Protein AF-A0A814XTM3-F1 (afdb_monomer_lite)

Organism: NCBI:txid433720

Secondary structure (DSSP, 8-state):
-------SEEEEPTTEEEEEEETTT--EEEEESSEEEE--TTEEEEEEEEEPB---TTEEEEEESPBPB-TTSPBPB-TTSPBPB-TT-EEEEES-S-BPPPTT-EEEEEEEE-EEE-TTEEEEEEESS-EE-TTS-EE-TT-EEEEESSEEE---TTEEEEEEEE-EEEPTTEEEEEEESSSEE-TTS-EE-TT-EEEE--SEEEPPPTTEEEEEEEEPEEPBTTEEEEEEESSSEE-TTS-EE-TT-EEEE-TTT-SEE---TTEEEEEEEEPEEE-TTEEEEEES-B-TTS-B-TT-EEEEESSEEE-PPTT-EEEEEEEE-----TT-------SS----TT---PPPPPBTB--TT-S---EEE-TTEEEEEEESS-EEETTTEEE-TT-EEEEESSEEEPPPTTEEEEEEEE-B---TT-EEEEEETTT--EEEEESS-B---TTEEE------HHHHHHHHS-TT-----S---S-PPPP-SSB--EEEPPTTEEEEEEETTTTEEEEEETTPEEE--TTEEEPPEEEEETTTTEEEEEEESEEE-SSEEEEEEEEEE-TT--EEEEEEEEEEEE--S-SS-HHHHHHTTSSTTHHHHHHHHHHHHHHHHHTTS-HHHHHHHHHHHHHHHHH-B-TTSPBPS-EEETTTTEEEEEEEEEEEEESSHHHHHHHHHHHHHHHHHHHHHHHHHHHHHHHHHHHHHHHHHHHHHHHHHHHHHHHHHHHHHHHHHHHHHHHHHHHHHHHHHHHHHHHHHHHHHHHHHHHHHHHHHHHHHHHHHHHHHHHHHHHHHHHHHHHHHHHHHHHHHHHHHHHHHHHHHHH-HHHHHHHTTS-GGGTGGG---------------------------------TT-TTS-HHHHTTSS-S-TTSS-----TTTHHHH-S--------TTSEEEEEEEE---SSS----EEEEEESS-EEEEEEEEEEETSSS--TTTSPPEEEEEEEEETTS-EEEEEEEEESEEEEEEEE-SEEEEEEEE-SGGGG-SSPPEEEEEEEESS--EEEE----THHHHHHHHHHHHHH-EEEEEETTEEEEEEEETTEEEEEEEE-SSS-EEEEEE-TT-BSEEETTS-SEEEEEE-TTEEEEEEEEEEPTT----B---EEEEEE--GGGGGG---BSPPPGGGTTTT--EE--

Radius of gyration: 60.92 Å; chains: 1; bounding box: 220×77×168 Å

Sequence (1180 aa):
MTDAKHMNVYRIASFYYIHVLDQNTNVTRLEVGPKTFVRQDHEKVLLDPERMLIIPPRHYCVIENPAVRDKNGKVILDSNGQVKLLHSDVDIRFAQEPFSLYPGEILKQTITPLKVIEPNCALRLRAVLDFVDEQGQQIRAGDEFLFHGPGTYFPRKEVSVEEQIKAIILKPNEAVRLRAKKEMTDRDGFERETGEEWLNRTVGSYLPLAYEEVVSTVKAYVLTDKKALHVRALRTFTDSLKRKHLHGEEWLVYARDAETYIPDVYEEVVGVVSVTVLNSRQYCIILDPVDSDGKLQLGKKQLIQGEKTFFLQPGERLAKGIQDVYVLEEDEGLILRCTESFKEDGGEKTFFLQPGERLAKGIQDVYVLEEDEGLILRCTESFKEDGKVARNPGDRWMVRGPKDYIPAVEAEVILRRKAIPLDVNEGIYVRDVKTGKIRSVIGNTYLLTENEELWEKDLPVQVEQLIVLDPRYFEDKQGLPSTIPPRDKSKVITYRVPHNACVQIYDYKSKKARIIFGPELVMLGPDEQFTVLNLSGEKPKAPNKIRAICLLLGPEFSSDIVTIESSDHARLSLRLSYNWHFEITDRNDTKEVAKLFSVPDFIGDFCKAVAAKIRGAVASISFDDFHKNSAKVIRASVFGLDENKRINKRLVFPQNNLVLTSIDIQSVEPVDQRTRDALQKSVQLAIEITTNSQEAQAKHMASRTEQEAKGHLERQKITDEAEAEKERRNLLQLQALSAAVESTGQSRAEAQSRAEAAKIEGEAAVEQATLRAQAEKIEADIELFRLTQSRELELSYRRLTSDLEIEKAKRLADIETEEFKQHVTTIGPKTIQAIATSGPDNQVKLLQALGIKSTLITDGRIKLTSCQFALTLQIVTLTENWTKWPKTIKHKFIPSSANDGVFWMPWEQMPSFFSSVTICKVNANWHEARKRGQFSDFSSTITSAYGLDCPYGAELEIEVFNAGDGNYYNRLKDPDVDLFLILLSANGYCRAYKHDVDYYITLSTTVPPGRYIILAGSMSVVNYLVYPAFNLVVHGSQPFVVHDQPSSYELAADAFHAVAFRANNRQDMGGGVSILTFDDNGNFGLVCENKSNRTVRLSSNFQGSKNVLSSRHAFQMIDTIPAKTQQLIAIFTRKMFSNDVQIAYQASGELLDPDHYIRARNNPAIPPQALGLHILRPVY

Foldseek 3Di:
DDDDPDDQKAQAAAQKKWWKQQQVLRAIWIGHDNDIDGADPRIDTPGHIDGFAAADAQKKFKKAFAFDADPVRHGDADPSRHTHTPHRDMDIGHGDPGHDGTVPIDRPGHIDGFDADAAQKWWWKAFCAWDADPVRDTDHHGDIFIDHDRDTDDDDRRMDGDDMFGFDAAAVQKKWKKFFCDFDADPVGDTHHHGDIWIDRDHGTHTDTNRIDTDDMFGWDFADLFKWWKKAFCAFDADPLRRTDHHGDIWTDHVVSPRTGTAIPRIDGPDIWGKDWAAQFKKWKKAQAADPVRGGNHGDIDIDHHTDIDTGTVPIDTPVRMDTHDDADPPDDDDDDDPDDDDDPDDDDDDDDDVPDDDPPPDDDKDQADQQKKWKKAFCDWDDDVVPDTDHHGDIAIDHDNDIDDDDPRIDGPDMWGWAAAAQQKWFWKAFQVVRDIWIDHHGTGTAGRRIDQDFQDDPPVVVVQQQDDQPWDAPDDDDDPDDDDDDRGMWRKHQADAQKKWWKAQPPVRDIDIGHPRDMDTDIRRIDTDKFQEFDDAQTDTRRTIGRIDHQDQDKDWYWAWAAALVRFIKIWTKIWGKGADADDPPPPVLQVLQPQDRYPNVVLSVLLSVLLNVQRNHHDPVCCVVCVQVSSQCSRQHADPVRHRHQWDADPSNRMITGDMDTPDIGGPDVVVVVVVVVVVVVVVVVVVVVVCVVVVVVVVVVVVVVCVVVVVVVVVVCVVVVVVVVVVVVVVVVVVVCVVCVCCVVVVVVVVVVVVVVVVVVVVVVVVVVVVVVVVVVVVVVVVVVVVVVVVVVVCVVVVVVVVVVVVVVVVVVVVVVVVDVVCDPVNVVVVVPDDDVVPVVPPPDDDDDDDDDEYDYDDEYDDDDDDDDDDDAAAPPDPPDDPVVVVVPDDPDPQQLDHHHHPVCCVVQDPDDDDDPDPPQKDKDKDKWWAAFLQWFGGFKKKKAAQAWKWKKKKKAFQFQHSRDDVVPDPFFWKKKWKAFPVLATQWIATAGGRMDITIGIGGGHMIMIGIHGLCQLVDPGTTMMMMMMIINDDMDMGGDGDTSLSLQSRVVNQQVVQVPWDDQDQQKIWGKDDHLLKIWIKIFAQHQFKKWKWKAFVVWPQKAKSQNDRIKTAIAGHQKMWTGIIIHGHPPDPDTDTDMDMHMDGDDPVPPPPDHIPPHRRSSCDSNGDIDGHD

Structure (mmCIF, N/CA/C/O backbone):
data_AF-A0A814XTM3-F1
#
_entry.id   AF-A0A814XTM3-F1
#
loop_
_atom_site.group_PDB
_atom_site.id
_atom_site.type_symbol
_atom_site.label_atom_id
_atom_site.label_alt_id
_atom_site.label_comp_id
_atom_site.label_asym_id
_atom_site.label_entity_id
_atom_site.label_seq_id
_atom_site.pdbx_PDB_ins_code
_atom_site.Cartn_x
_atom_site.Cartn_y
_atom_site.Cartn_z
_atom_site.occupancy
_atom_site.B_iso_or_equiv
_atom_site.auth_seq_id
_atom_site.auth_comp_id
_atom_site.auth_asym_id
_atom_site.auth_atom_id
_atom_site.pdbx_PDB_model_num
ATOM 1 N N . MET A 1 1 ? 47.420 36.308 -39.866 1.00 36.72 1 MET A N 1
ATOM 2 C CA . MET A 1 1 ? 48.810 36.109 -40.323 1.00 36.72 1 MET A CA 1
ATOM 3 C C . MET A 1 1 ? 49.402 34.965 -39.528 1.00 36.72 1 MET A C 1
ATOM 5 O O . MET A 1 1 ? 49.437 35.066 -38.312 1.00 36.72 1 MET A O 1
ATOM 9 N N . THR A 1 2 ? 49.794 33.897 -40.213 1.00 31.81 2 THR A N 1
ATOM 10 C CA . THR A 1 2 ? 50.496 32.711 -39.693 1.00 31.81 2 THR A CA 1
ATOM 11 C C . THR A 1 2 ? 51.119 32.041 -40.911 1.00 31.81 2 THR A C 1
ATOM 13 O O . THR A 1 2 ? 50.388 31.786 -41.871 1.00 31.81 2 THR A O 1
ATOM 16 N N . ASP A 1 3 ? 52.426 31.797 -40.910 1.00 38.06 3 ASP A N 1
ATOM 17 C CA . ASP A 1 3 ? 53.143 31.377 -42.118 1.00 38.06 3 ASP A CA 1
ATOM 18 C C . ASP A 1 3 ? 52.818 29.937 -42.532 1.00 38.06 3 ASP A C 1
ATOM 20 O O . ASP A 1 3 ? 53.320 28.961 -41.969 1.00 38.06 3 ASP A O 1
ATOM 24 N N . ALA A 1 4 ? 51.994 29.804 -43.571 1.00 39.31 4 ALA A N 1
ATOM 25 C CA . ALA A 1 4 ? 51.840 28.556 -44.301 1.00 39.31 4 ALA A CA 1
ATOM 26 C C . ALA A 1 4 ? 53.037 28.384 -45.247 1.00 39.31 4 ALA A C 1
ATOM 28 O O . ALA A 1 4 ? 53.281 29.225 -46.113 1.00 39.31 4 ALA A O 1
ATOM 29 N N . LYS A 1 5 ? 53.786 27.284 -45.104 1.00 45.41 5 LYS A N 1
ATOM 30 C CA . LYS A 1 5 ? 54.878 26.945 -46.029 1.00 45.41 5 LYS A CA 1
ATOM 31 C C . LYS A 1 5 ? 54.321 26.821 -47.449 1.00 45.41 5 LYS A C 1
ATOM 33 O O . LYS A 1 5 ? 53.538 25.912 -47.713 1.00 45.41 5 LYS A O 1
ATOM 38 N N . HIS A 1 6 ? 54.761 27.681 -48.367 1.00 50.53 6 HIS A N 1
ATOM 39 C CA . HIS A 1 6 ? 54.406 27.572 -49.782 1.00 50.53 6 HIS A CA 1
ATOM 40 C C . HIS A 1 6 ? 54.974 26.281 -50.388 1.00 50.53 6 HIS A C 1
ATOM 42 O O . HIS A 1 6 ? 56.116 26.231 -50.843 1.00 50.53 6 HIS A O 1
ATOM 48 N N . MET A 1 7 ? 54.161 25.225 -50.416 1.00 61.09 7 MET A N 1
ATOM 49 C CA . MET A 1 7 ? 54.415 24.072 -51.269 1.00 61.09 7 MET A CA 1
ATOM 50 C C . MET A 1 7 ? 54.124 24.466 -52.720 1.00 61.09 7 MET A C 1
ATOM 52 O O . MET A 1 7 ? 53.037 24.944 -53.046 1.00 61.09 7 MET A O 1
ATOM 56 N N . ASN A 1 8 ? 55.107 24.268 -53.600 1.00 75.88 8 ASN A N 1
ATOM 57 C CA . ASN A 1 8 ? 54.943 24.474 -55.045 1.00 75.88 8 ASN A CA 1
ATOM 58 C C . ASN A 1 8 ? 54.485 23.196 -55.770 1.00 75.88 8 ASN A C 1
ATOM 60 O O . ASN A 1 8 ? 54.119 23.253 -56.940 1.00 75.88 8 ASN A O 1
ATOM 64 N N . VAL A 1 9 ? 54.476 22.050 -55.080 1.00 81.56 9 VAL A N 1
ATOM 65 C CA . VAL A 1 9 ? 54.144 20.735 -55.642 1.00 81.56 9 VAL A CA 1
ATOM 66 C C . VAL A 1 9 ? 53.133 20.024 -54.742 1.00 81.56 9 VAL A C 1
ATOM 68 O O . VAL A 1 9 ? 53.417 19.771 -53.572 1.00 81.56 9 VAL A O 1
ATOM 71 N N . TYR A 1 10 ? 51.976 19.672 -55.301 1.00 83.69 10 TYR A N 1
ATOM 72 C CA . TYR A 1 10 ? 50.867 18.995 -54.626 1.00 83.69 10 TYR A CA 1
ATOM 73 C C . TYR A 1 10 ? 50.647 17.617 -55.256 1.00 83.69 10 TYR A C 1
ATOM 75 O O . TYR A 1 10 ? 50.263 17.503 -56.420 1.00 83.69 10 TYR A O 1
ATOM 83 N N . ARG A 1 11 ? 50.877 16.541 -54.495 1.00 85.62 11 ARG A N 1
ATOM 84 C CA . ARG A 1 11 ? 50.622 15.171 -54.965 1.00 85.62 11 ARG A CA 1
ATOM 85 C C . ARG A 1 11 ? 49.164 14.793 -54.703 1.00 85.62 11 ARG A C 1
ATOM 87 O O . ARG A 1 11 ? 48.824 14.350 -53.611 1.00 85.62 11 ARG A O 1
ATOM 94 N N . ILE A 1 12 ? 48.318 14.946 -55.717 1.00 88.94 12 ILE A N 1
ATOM 95 C CA . ILE A 1 12 ? 46.907 14.560 -55.677 1.00 88.94 12 ILE A CA 1
ATOM 96 C C . ILE A 1 12 ? 46.820 13.052 -55.941 1.00 88.94 12 ILE A C 1
ATOM 98 O O . ILE A 1 12 ? 47.220 12.574 -57.005 1.00 88.94 12 ILE A O 1
ATOM 102 N N . ALA A 1 13 ? 46.335 12.285 -54.966 1.00 86.56 13 ALA A N 1
ATOM 103 C CA . ALA A 1 13 ? 46.158 10.838 -55.096 1.00 86.56 13 ALA A CA 1
ATOM 104 C C . ALA A 1 13 ? 44.922 10.471 -55.947 1.00 86.56 13 ALA A C 1
ATOM 106 O O . ALA A 1 13 ? 44.116 11.328 -56.309 1.00 86.56 13 ALA A O 1
ATOM 107 N N . SER A 1 14 ? 44.758 9.185 -56.270 1.00 87.44 14 SER A N 1
ATOM 108 C CA . SER A 1 14 ? 43.519 8.675 -56.874 1.00 87.44 14 SER A CA 1
ATOM 109 C C . SER A 1 14 ? 42.334 8.924 -55.937 1.00 87.44 14 SER A C 1
ATOM 111 O O . SER A 1 14 ? 42.459 8.708 -54.733 1.00 87.44 14 SER A O 1
ATOM 113 N N . PHE A 1 15 ? 41.195 9.357 -56.484 1.00 88.69 15 PHE A N 1
ATOM 114 C CA . PHE A 1 15 ? 40.005 9.779 -55.724 1.00 88.69 15 PHE A CA 1
ATOM 115 C C . PHE A 1 15 ? 40.220 10.988 -54.794 1.00 88.69 15 PHE A C 1
ATOM 117 O O . PHE A 1 15 ? 39.485 11.165 -53.822 1.00 88.69 15 PHE A O 1
ATOM 124 N N . TYR A 1 16 ? 41.203 11.840 -55.100 1.00 91.31 16 TYR A N 1
ATOM 125 C CA . TYR A 1 16 ? 41.386 13.147 -54.468 1.00 91.31 16 TYR A CA 1
ATOM 126 C C . TYR A 1 16 ? 41.279 14.287 -55.498 1.00 91.31 16 TYR A C 1
ATOM 128 O O . TYR A 1 16 ? 41.494 14.079 -56.698 1.00 91.31 16 TYR A O 1
ATOM 136 N N . TYR A 1 17 ? 40.971 15.497 -55.029 1.00 93.19 17 TYR A N 1
ATOM 137 C CA . TYR A 1 17 ? 40.928 16.723 -55.834 1.00 93.19 17 TYR A CA 1
ATOM 138 C C . TYR A 1 17 ? 41.440 17.944 -55.054 1.00 93.19 17 TYR A C 1
ATOM 140 O O . TYR A 1 17 ? 41.507 17.919 -53.828 1.00 93.19 17 TYR A O 1
ATOM 148 N N . ILE A 1 18 ? 41.786 19.014 -55.776 1.00 91.44 18 ILE A N 1
ATOM 149 C CA . ILE A 1 18 ? 42.030 20.360 -55.229 1.00 91.44 18 ILE A CA 1
ATOM 150 C C . ILE A 1 18 ? 41.237 21.411 -56.014 1.00 91.44 18 ILE A C 1
ATOM 152 O O . ILE A 1 18 ? 40.838 21.175 -57.159 1.00 91.44 18 ILE A O 1
ATOM 156 N N . HIS A 1 19 ? 41.050 22.591 -55.422 1.00 92.06 19 HIS A N 1
ATOM 157 C CA . HIS A 1 19 ? 40.580 23.790 -56.127 1.00 92.06 19 HIS A CA 1
ATOM 158 C C . HIS A 1 19 ? 41.740 24.772 -56.302 1.00 92.06 19 HIS A C 1
ATOM 160 O O . HIS A 1 19 ? 42.435 25.098 -55.336 1.00 92.06 19 HIS A O 1
ATOM 166 N N . VAL A 1 20 ? 41.943 25.255 -57.529 1.00 89.19 20 VAL A N 1
ATOM 167 C CA . VAL A 1 20 ? 43.026 26.182 -57.895 1.00 89.19 20 VAL A CA 1
ATOM 168 C C . VAL A 1 20 ? 42.426 27.460 -58.461 1.00 89.19 20 VAL A C 1
ATOM 170 O O . VAL A 1 20 ? 41.681 27.412 -59.436 1.00 89.19 20 VAL A O 1
ATOM 173 N N . LEU A 1 21 ? 42.764 28.593 -57.855 1.00 89.38 21 LEU A N 1
ATOM 174 C CA . LEU A 1 21 ? 42.476 29.931 -58.357 1.00 89.38 21 LEU A CA 1
ATOM 175 C C . LEU A 1 21 ? 43.644 30.412 -59.221 1.00 89.38 21 LEU A C 1
ATOM 177 O O . LEU A 1 21 ? 44.757 30.568 -58.717 1.00 89.38 21 LEU A O 1
ATOM 181 N N . ASP A 1 22 ? 43.378 30.686 -60.494 1.00 87.75 22 ASP A N 1
ATOM 182 C CA . ASP A 1 22 ? 44.244 31.525 -61.324 1.00 87.75 22 ASP A CA 1
ATOM 183 C C . ASP A 1 22 ? 43.971 32.999 -60.981 1.00 87.75 22 ASP A C 1
ATOM 185 O O . ASP A 1 22 ? 42.844 33.479 -61.092 1.00 87.75 22 ASP A O 1
ATOM 189 N N . GLN A 1 23 ? 45.002 33.718 -60.539 1.00 85.31 23 GLN A N 1
ATOM 190 C CA . GLN A 1 23 ? 44.909 35.112 -60.105 1.00 85.31 23 GLN A CA 1
ATOM 191 C C . GLN A 1 23 ? 44.909 36.119 -61.268 1.00 85.31 23 GLN A C 1
ATOM 193 O O . GLN A 1 23 ? 44.549 37.275 -61.051 1.00 85.31 23 GLN A O 1
ATOM 198 N N . ASN A 1 24 ? 45.271 35.707 -62.488 1.00 85.38 24 ASN A N 1
ATOM 199 C CA . ASN A 1 24 ? 45.197 36.559 -63.680 1.00 85.38 24 ASN A CA 1
ATOM 200 C C . ASN A 1 24 ? 43.759 36.649 -64.211 1.00 85.38 24 ASN A C 1
ATOM 202 O O . ASN A 1 24 ? 43.313 37.717 -64.625 1.00 85.38 24 ASN A O 1
ATOM 206 N N . THR A 1 25 ? 43.031 35.528 -64.197 1.00 82.19 25 THR A N 1
ATOM 207 C CA . THR A 1 25 ? 41.637 35.440 -64.673 1.00 82.19 25 THR A CA 1
ATOM 208 C C . THR A 1 25 ? 40.597 35.507 -63.547 1.00 82.19 25 THR A C 1
ATOM 210 O O . THR A 1 25 ? 39.414 35.695 -63.820 1.00 82.19 25 THR A O 1
ATOM 213 N N . ASN A 1 26 ? 41.022 35.360 -62.285 1.00 84.00 26 ASN A N 1
ATOM 214 C CA . ASN A 1 26 ? 40.183 35.115 -61.102 1.00 84.00 26 ASN A CA 1
ATOM 215 C C . ASN A 1 26 ? 39.302 33.849 -61.187 1.00 84.00 26 ASN A C 1
ATOM 217 O O . ASN A 1 26 ? 38.346 33.693 -60.424 1.00 84.00 26 ASN A O 1
ATOM 221 N N . VAL A 1 27 ? 39.633 32.909 -62.076 1.00 86.12 27 VAL A N 1
ATOM 222 C CA . VAL A 1 27 ? 38.882 31.661 -62.250 1.00 86.12 27 VAL A CA 1
ATOM 223 C C . VAL A 1 27 ? 39.355 30.622 -61.239 1.00 86.12 27 VAL A C 1
ATOM 225 O O . VAL A 1 27 ? 40.511 30.198 -61.258 1.00 86.12 27 VAL A O 1
ATOM 228 N N . THR A 1 28 ? 38.441 30.154 -60.385 1.00 88.12 28 THR A N 1
ATOM 229 C CA . THR A 1 28 ? 38.672 28.929 -59.603 1.00 88.12 28 THR A CA 1
ATOM 230 C C . THR A 1 28 ? 38.260 27.712 -60.424 1.00 88.12 28 THR A C 1
ATOM 232 O O . THR A 1 28 ? 37.103 27.601 -60.835 1.00 88.12 28 THR A O 1
ATOM 235 N N . ARG A 1 29 ? 39.191 26.778 -60.631 1.00 86.75 29 ARG A N 1
ATOM 236 C CA . ARG A 1 29 ? 38.978 25.518 -61.354 1.00 86.75 29 ARG A CA 1
ATOM 237 C C . ARG A 1 29 ? 39.254 24.293 -60.478 1.00 86.75 29 ARG A C 1
ATOM 239 O O . ARG A 1 29 ? 39.954 24.366 -59.469 1.00 86.75 29 ARG A O 1
ATOM 246 N N . LEU A 1 30 ? 38.684 23.163 -60.884 1.00 90.19 30 LEU A N 1
ATOM 247 C CA . LEU A 1 30 ? 38.827 21.860 -60.237 1.00 90.19 30 LEU A CA 1
ATOM 248 C C . LEU A 1 30 ? 40.006 21.083 -60.838 1.00 90.19 30 LEU A C 1
ATOM 250 O O . LEU A 1 30 ? 40.077 20.921 -62.054 1.00 90.19 30 LEU A O 1
ATOM 254 N N . GLU A 1 31 ? 40.871 20.519 -59.995 1.00 89.31 31 GLU A N 1
ATOM 255 C CA . GLU A 1 31 ? 41.992 19.677 -60.420 1.00 89.31 31 GLU A CA 1
ATOM 256 C C . GLU A 1 31 ? 41.928 18.296 -59.740 1.00 89.31 31 GLU A C 1
ATOM 258 O O . GLU A 1 31 ? 42.231 18.144 -58.559 1.00 89.31 31 GLU A O 1
ATOM 263 N N . VAL A 1 32 ? 41.535 17.270 -60.503 1.00 89.88 32 VAL A N 1
ATOM 264 C CA . VAL A 1 32 ? 41.375 15.868 -60.052 1.00 89.88 32 VAL A CA 1
ATOM 265 C C . VAL A 1 32 ? 42.667 15.051 -60.216 1.00 89.88 32 VAL A C 1
ATOM 267 O O . VAL A 1 32 ? 43.391 15.249 -61.195 1.00 89.88 32 VAL A O 1
ATOM 270 N N . GLY A 1 33 ? 42.947 14.135 -59.278 1.00 86.94 33 GLY A N 1
ATOM 271 C CA . GLY A 1 33 ? 44.040 13.150 -59.342 1.00 86.94 33 GLY A CA 1
ATOM 272 C C . GLY A 1 33 ? 43.631 11.768 -59.896 1.00 86.94 33 GLY A C 1
ATOM 273 O O . GLY A 1 33 ? 42.446 11.521 -60.113 1.00 86.94 33 GLY A O 1
ATOM 274 N N . PRO A 1 34 ? 44.585 10.838 -60.108 1.00 86.94 34 PRO A N 1
ATOM 275 C CA . PRO A 1 34 ? 45.971 10.884 -59.638 1.00 86.94 34 PRO A CA 1
ATOM 276 C C . PRO A 1 34 ? 46.883 11.758 -60.508 1.00 86.94 34 PRO A C 1
ATOM 278 O O . PRO A 1 34 ? 47.079 11.479 -61.688 1.00 86.94 34 PRO A O 1
ATOM 281 N N . LYS A 1 35 ? 47.494 12.792 -59.915 1.00 87.44 35 LYS A N 1
ATOM 282 C CA . LYS A 1 35 ? 48.536 13.606 -60.564 1.00 87.44 35 LYS A CA 1
ATOM 283 C C . LYS A 1 35 ? 49.382 14.384 -59.564 1.00 87.44 35 LYS A C 1
ATOM 285 O O . LYS A 1 35 ? 48.924 14.747 -58.483 1.00 87.44 35 LYS A O 1
ATOM 290 N N . THR A 1 36 ? 50.606 14.704 -59.961 1.00 86.75 36 THR A N 1
ATOM 291 C CA . THR A 1 36 ? 51.447 15.675 -59.257 1.00 86.75 36 THR A CA 1
ATOM 292 C C . THR A 1 36 ? 51.208 17.047 -59.880 1.00 86.75 36 THR A C 1
ATOM 294 O O . THR A 1 36 ? 51.693 17.320 -60.974 1.00 86.75 36 THR A O 1
ATOM 297 N N . PHE A 1 37 ? 50.424 17.888 -59.212 1.00 87.38 37 PHE A N 1
ATOM 298 C CA . PHE A 1 37 ? 50.154 19.256 -59.640 1.00 87.38 37 PHE A CA 1
ATOM 299 C C . PHE A 1 37 ? 51.307 20.179 -59.223 1.00 87.38 37 PHE A C 1
ATOM 301 O O . PHE A 1 37 ? 51.760 20.127 -58.078 1.00 87.38 37 PHE A O 1
ATOM 308 N N . VAL A 1 38 ? 51.780 21.024 -60.141 1.00 86.88 38 VAL A N 1
ATOM 309 C CA . VAL A 1 38 ? 52.837 22.015 -59.889 1.00 86.88 38 VAL A CA 1
ATOM 310 C C . VAL A 1 38 ? 52.236 23.404 -60.063 1.00 86.88 38 VAL A C 1
ATOM 312 O O . VAL A 1 38 ? 51.844 23.778 -61.167 1.00 86.88 38 VAL A O 1
ATOM 315 N N . ARG A 1 39 ? 52.155 24.139 -58.955 1.00 86.44 39 ARG A N 1
ATOM 316 C CA . ARG A 1 39 ? 51.522 25.457 -58.855 1.00 86.44 39 ARG A CA 1
ATOM 317 C C . ARG A 1 39 ? 52.388 26.508 -59.551 1.00 86.44 39 ARG A C 1
ATOM 319 O O . ARG A 1 39 ? 53.541 26.681 -59.160 1.00 86.44 39 ARG A O 1
ATOM 326 N N . GLN A 1 40 ? 51.835 27.208 -60.538 1.00 85.44 40 GLN A N 1
ATOM 327 C CA . GLN A 1 40 ? 52.496 28.340 -61.196 1.00 85.44 40 GLN A CA 1
ATOM 328 C C . GLN A 1 40 ? 52.454 29.603 -60.315 1.00 85.44 40 GLN A C 1
ATOM 330 O O . GLN A 1 40 ? 51.665 29.692 -59.375 1.00 85.44 40 GLN A O 1
ATOM 335 N N . ASP A 1 41 ? 53.277 30.610 -60.620 1.00 80.12 41 ASP A N 1
ATOM 336 C CA . ASP A 1 41 ? 53.397 31.820 -59.783 1.00 80.12 41 ASP A CA 1
ATOM 337 C C . ASP A 1 41 ? 52.096 32.634 -59.674 1.00 80.12 41 ASP A C 1
ATOM 339 O O . ASP A 1 41 ? 51.835 33.249 -58.642 1.00 80.12 41 ASP A O 1
ATOM 343 N N . HIS A 1 42 ? 51.259 32.593 -60.714 1.00 84.44 42 HIS A N 1
ATOM 344 C CA . HIS A 1 42 ? 49.935 33.223 -60.753 1.00 84.44 42 HIS A CA 1
ATOM 345 C C . HIS A 1 42 ? 48.814 32.330 -60.190 1.00 84.44 42 HIS A C 1
ATOM 347 O O . HIS A 1 42 ? 47.643 32.693 -60.270 1.00 84.44 42 HIS A O 1
ATOM 353 N N . GLU A 1 43 ? 49.139 31.156 -59.644 1.00 85.88 43 GLU A N 1
ATOM 354 C CA . GLU A 1 43 ? 48.159 30.205 -59.127 1.00 85.88 43 GLU A CA 1
ATOM 355 C C . GLU A 1 43 ? 48.196 30.093 -57.604 1.00 85.88 43 GLU A C 1
ATOM 357 O O . GLU A 1 43 ? 49.246 29.963 -56.956 1.00 85.88 43 GLU A O 1
ATOM 362 N N . LYS A 1 44 ? 46.998 30.030 -57.025 1.00 86.62 44 LYS A N 1
ATOM 363 C CA . LYS A 1 44 ? 46.777 29.795 -55.606 1.00 86.62 44 LYS A CA 1
ATOM 364 C C . LYS A 1 44 ? 45.860 28.592 -55.419 1.00 86.62 44 LYS A C 1
ATOM 366 O O . LYS A 1 44 ? 44.682 28.635 -55.762 1.00 86.62 44 LYS A O 1
ATOM 371 N N . VAL A 1 45 ? 46.390 27.528 -54.820 1.00 86.44 45 VAL A N 1
ATOM 372 C CA . VAL A 1 45 ? 45.559 26.437 -54.295 1.00 86.44 45 VAL A CA 1
ATOM 373 C C . VAL A 1 45 ? 44.695 27.017 -53.171 1.00 86.44 45 VAL A C 1
ATOM 375 O O . VAL A 1 45 ? 45.222 27.629 -52.241 1.00 86.44 45 VAL A O 1
ATOM 378 N N . LEU A 1 46 ? 43.372 26.900 -53.301 1.00 85.75 46 LEU A N 1
ATOM 379 C CA . LEU A 1 46 ? 42.402 27.352 -52.294 1.00 85.75 46 LEU A CA 1
ATOM 380 C C . LEU A 1 46 ? 42.007 26.232 -51.328 1.00 85.75 46 LEU A C 1
ATOM 382 O O . LEU A 1 46 ? 41.609 26.512 -50.200 1.00 85.75 46 LEU A O 1
ATOM 386 N N . LEU A 1 47 ? 42.106 24.987 -51.789 1.00 83.38 47 LEU A N 1
ATOM 387 C CA . LEU A 1 47 ? 41.681 23.784 -51.090 1.00 83.38 47 LEU A CA 1
ATOM 388 C C . LEU A 1 47 ? 42.772 22.723 -51.261 1.00 83.38 47 LEU A C 1
ATOM 390 O O . LEU A 1 47 ? 43.061 22.326 -52.391 1.00 83.38 47 LEU A O 1
ATOM 394 N N . ASP A 1 48 ? 43.390 22.309 -50.154 1.00 83.88 48 ASP A N 1
ATOM 395 C CA . ASP A 1 48 ? 44.359 21.206 -50.117 1.00 83.88 48 ASP A CA 1
ATOM 396 C C . ASP A 1 48 ? 43.714 19.873 -50.562 1.00 83.88 48 ASP A C 1
ATOM 398 O O . ASP A 1 48 ? 42.489 19.791 -50.621 1.00 83.88 48 ASP A O 1
ATOM 402 N N . PRO A 1 49 ? 44.494 18.817 -50.889 1.00 88.06 49 PRO A N 1
ATOM 403 C CA . PRO A 1 49 ? 43.952 17.563 -51.421 1.00 88.06 49 PRO A CA 1
ATOM 404 C C . PRO A 1 49 ? 42.872 16.908 -50.540 1.00 88.06 49 PRO A C 1
ATOM 406 O O . PRO A 1 49 ? 43.174 16.168 -49.599 1.00 88.06 49 PRO A O 1
ATOM 409 N N . GLU A 1 50 ? 41.608 17.109 -50.911 1.00 87.19 50 GLU A N 1
ATOM 410 C CA . GLU A 1 50 ? 40.436 16.480 -50.302 1.00 87.19 50 GLU A CA 1
ATOM 411 C C . GLU A 1 50 ? 40.028 15.207 -51.046 1.00 87.19 50 GLU A C 1
ATOM 413 O O . GLU A 1 50 ? 40.356 15.009 -52.218 1.00 87.19 50 GLU A O 1
ATOM 418 N N . ARG A 1 51 ? 39.291 14.328 -50.359 1.00 89.81 51 ARG A N 1
ATOM 419 C CA . ARG A 1 51 ? 38.731 13.104 -50.945 1.00 89.81 51 ARG A CA 1
ATOM 420 C C . ARG A 1 51 ? 37.455 13.400 -51.720 1.00 89.81 51 ARG A C 1
ATOM 422 O O . ARG A 1 51 ? 36.595 14.134 -51.248 1.00 89.81 51 ARG A O 1
ATOM 429 N N . MET A 1 52 ? 37.294 12.723 -52.851 1.00 91.88 52 MET A N 1
ATOM 430 C CA . MET A 1 52 ? 36.008 12.608 -53.533 1.00 91.88 52 MET A CA 1
ATOM 431 C C . MET A 1 52 ? 34.939 12.002 -52.617 1.00 91.88 52 MET A C 1
ATOM 433 O O . MET A 1 52 ? 35.218 11.130 -51.789 1.00 91.88 52 MET A O 1
ATOM 437 N N . LEU A 1 53 ? 33.699 12.443 -52.807 1.00 91.12 53 LEU A N 1
ATOM 438 C CA . LEU A 1 53 ? 32.529 11.896 -52.144 1.00 91.12 53 LEU A CA 1
ATOM 439 C C . LEU A 1 53 ? 32.174 10.547 -52.773 1.00 91.12 53 LEU A C 1
ATOM 441 O O . LEU A 1 53 ? 31.959 10.441 -53.980 1.00 91.12 53 LEU A O 1
ATOM 445 N N . ILE A 1 54 ? 32.107 9.521 -51.928 1.00 90.62 54 ILE A N 1
ATOM 446 C CA . ILE A 1 54 ? 31.687 8.164 -52.281 1.00 90.62 54 ILE A CA 1
ATOM 447 C C . ILE A 1 54 ? 30.352 7.928 -51.585 1.00 90.62 54 ILE A C 1
ATOM 449 O O . ILE A 1 54 ? 30.310 7.902 -50.356 1.00 90.62 54 ILE A O 1
ATOM 453 N N . ILE A 1 55 ? 29.268 7.772 -52.345 1.00 91.44 55 ILE A N 1
ATOM 454 C CA . ILE A 1 55 ? 27.930 7.518 -51.795 1.00 91.44 55 ILE A CA 1
ATOM 455 C C . ILE A 1 55 ? 27.674 6.004 -51.848 1.00 91.44 55 ILE A C 1
ATOM 457 O O . ILE A 1 55 ? 27.562 5.460 -52.948 1.00 91.44 55 ILE A O 1
ATOM 461 N N . PRO A 1 56 ? 27.603 5.293 -50.705 1.00 90.81 56 PRO A N 1
ATOM 462 C CA . PRO A 1 56 ? 27.362 3.853 -50.706 1.00 90.81 56 PRO A CA 1
ATOM 463 C C . PRO A 1 56 ? 25.958 3.498 -51.221 1.00 90.81 56 PRO A C 1
ATOM 465 O O . PRO A 1 56 ? 25.047 4.330 -51.164 1.00 90.81 56 PRO A O 1
ATOM 468 N N . PRO A 1 57 ? 25.722 2.242 -51.644 1.00 90.12 57 PRO A N 1
ATOM 469 C CA . PRO A 1 57 ? 24.380 1.744 -51.929 1.00 90.12 57 PRO A CA 1
ATOM 470 C C . PRO A 1 57 ? 23.392 2.051 -50.795 1.00 90.12 57 PRO A C 1
ATOM 472 O O . PRO A 1 57 ? 23.742 2.001 -49.613 1.00 90.12 57 PRO A O 1
ATOM 475 N N . ARG A 1 58 ? 22.145 2.374 -51.161 1.00 88.12 58 ARG A N 1
ATOM 476 C CA . ARG A 1 58 ? 21.075 2.814 -50.241 1.00 88.12 58 ARG A CA 1
ATOM 477 C C . ARG A 1 58 ? 21.401 4.069 -49.409 1.00 88.12 58 ARG A C 1
ATOM 479 O O . ARG A 1 58 ? 20.782 4.271 -48.370 1.00 88.12 58 ARG A O 1
ATOM 486 N N . HIS A 1 59 ? 22.327 4.917 -49.853 1.00 93.38 59 HIS A N 1
ATOM 487 C CA . HIS A 1 59 ? 22.577 6.237 -49.266 1.00 93.38 59 HIS A CA 1
ATOM 488 C C . HIS A 1 59 ? 22.362 7.353 -50.298 1.00 93.38 59 HIS A C 1
ATOM 490 O O . HIS A 1 59 ? 22.328 7.109 -51.506 1.00 93.38 59 HIS A O 1
ATOM 496 N N . TYR A 1 60 ? 22.231 8.581 -49.801 1.00 94.44 60 TYR A N 1
ATOM 497 C CA . TYR A 1 60 ? 22.182 9.816 -50.578 1.00 94.44 60 TYR A CA 1
ATOM 498 C C . TYR A 1 60 ? 23.005 10.917 -49.897 1.00 94.44 60 TYR A C 1
ATOM 500 O O . TYR A 1 60 ? 23.340 10.809 -48.715 1.00 94.44 60 TYR A O 1
ATOM 508 N N . CYS A 1 61 ? 23.313 11.994 -50.612 1.00 92.38 61 CYS A N 1
ATOM 509 C CA . CYS A 1 61 ? 23.737 13.259 -50.014 1.00 92.38 61 CYS A CA 1
ATOM 510 C C . CYS A 1 61 ? 23.024 14.438 -50.685 1.00 92.38 61 CYS A C 1
ATOM 512 O O . CYS A 1 61 ? 22.485 14.298 -51.784 1.00 92.38 61 CYS A O 1
ATOM 514 N N . VAL A 1 62 ? 23.047 15.603 -50.039 1.00 92.38 62 VAL A N 1
ATOM 515 C CA . VAL A 1 62 ? 22.383 16.816 -50.540 1.00 92.38 62 VAL A CA 1
ATOM 516 C C . VAL A 1 62 ? 23.427 17.893 -50.793 1.00 92.38 62 VAL A C 1
ATOM 518 O O . VAL A 1 62 ? 24.221 18.210 -49.903 1.00 92.38 62 VAL A O 1
ATOM 521 N N . ILE A 1 63 ? 23.430 18.441 -52.006 1.00 92.38 63 ILE A N 1
ATOM 522 C CA . ILE A 1 63 ? 24.387 19.442 -52.479 1.00 92.38 63 ILE A CA 1
ATOM 523 C C . ILE A 1 63 ? 23.641 20.728 -52.819 1.00 92.38 63 ILE A C 1
ATOM 525 O O . ILE A 1 63 ? 22.592 20.706 -53.450 1.00 92.38 63 ILE A O 1
ATOM 529 N N . GLU A 1 64 ? 24.195 21.847 -52.383 1.00 92.38 64 GLU A N 1
ATOM 530 C CA . GLU A 1 64 ? 23.682 23.198 -52.583 1.00 92.38 64 GLU A CA 1
ATOM 531 C C . GLU A 1 64 ? 24.555 23.942 -53.593 1.00 92.38 64 GLU A C 1
ATOM 533 O O . GLU A 1 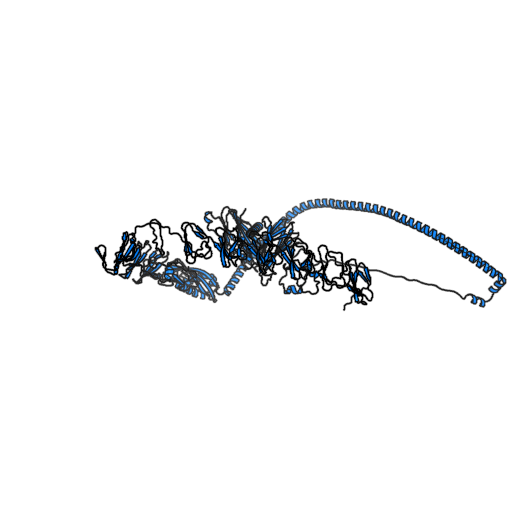64 ? 25.772 23.744 -53.632 1.00 92.38 64 GLU A O 1
ATOM 538 N N . ASN A 1 65 ? 23.924 24.782 -54.417 1.00 92.19 65 ASN A N 1
ATOM 539 C CA . ASN A 1 65 ? 24.528 25.385 -55.610 1.00 92.19 65 ASN A CA 1
ATOM 540 C C . ASN A 1 65 ? 25.094 24.340 -56.603 1.00 92.19 65 ASN A C 1
ATOM 542 O O . ASN A 1 65 ? 26.263 24.439 -56.978 1.00 92.19 65 ASN A O 1
ATOM 546 N N . PRO A 1 66 ? 24.327 23.316 -57.024 1.00 92.38 66 PRO A N 1
ATOM 547 C CA . PRO A 1 66 ? 24.839 22.247 -57.881 1.00 92.38 66 PRO A CA 1
ATOM 548 C C . PRO A 1 66 ? 25.312 22.753 -59.249 1.00 92.38 66 PRO A C 1
ATOM 550 O O . PRO A 1 66 ? 24.735 23.679 -59.827 1.00 92.38 66 PRO A O 1
ATOM 553 N N . ALA A 1 67 ? 26.353 22.119 -59.793 1.00 89.31 67 ALA A N 1
ATOM 554 C CA . ALA A 1 67 ? 26.895 22.472 -61.101 1.00 89.31 67 ALA A CA 1
ATOM 555 C C . ALA A 1 67 ? 25.910 22.161 -62.243 1.00 89.31 67 ALA A C 1
ATOM 557 O O . ALA A 1 67 ? 25.393 21.046 -62.348 1.00 89.31 67 ALA A O 1
ATOM 558 N N . VAL A 1 68 ? 25.691 23.136 -63.133 1.00 88.38 68 VAL A N 1
ATOM 559 C CA . VAL A 1 68 ? 24.833 22.995 -64.319 1.00 88.38 68 VAL A CA 1
ATOM 560 C C . VAL A 1 68 ? 25.454 21.979 -65.276 1.00 88.38 68 VAL A C 1
ATOM 562 O O . VAL A 1 68 ? 26.627 22.098 -65.635 1.00 88.38 68 VAL A O 1
ATOM 565 N N . ARG A 1 69 ? 24.664 21.001 -65.727 1.00 85.19 69 ARG A N 1
ATOM 566 C CA . ARG A 1 69 ? 25.092 19.946 -66.659 1.00 85.19 69 ARG A CA 1
ATOM 567 C C . ARG A 1 69 ? 24.344 20.028 -67.986 1.00 85.19 69 ARG A C 1
ATOM 569 O O . ARG A 1 69 ? 23.195 20.462 -68.034 1.00 85.19 69 ARG A O 1
ATOM 576 N N . ASP A 1 70 ? 25.001 19.602 -69.058 1.00 84.50 70 ASP A N 1
ATOM 577 C CA . ASP A 1 70 ? 24.384 19.395 -70.366 1.00 84.50 70 ASP A CA 1
ATOM 578 C C . ASP A 1 70 ? 23.590 18.072 -70.425 1.00 84.50 70 ASP A C 1
ATOM 580 O O . ASP A 1 70 ? 23.563 17.283 -69.477 1.00 84.50 70 ASP A O 1
ATOM 584 N N . LYS A 1 71 ? 22.952 17.799 -71.573 1.00 81.19 71 LYS A N 1
ATOM 585 C CA . LYS A 1 71 ? 22.189 16.556 -71.807 1.00 81.19 71 LYS A CA 1
ATOM 586 C C . LYS A 1 71 ? 23.042 15.276 -71.780 1.00 81.19 71 LYS A C 1
ATOM 588 O O . LYS A 1 71 ? 22.476 14.190 -71.751 1.00 81.19 71 LYS A O 1
ATOM 593 N N . ASN A 1 72 ? 24.369 15.400 -71.781 1.00 78.44 72 ASN A N 1
ATOM 594 C CA . ASN A 1 72 ? 25.327 14.298 -71.696 1.00 78.44 72 ASN A CA 1
ATOM 595 C C . ASN A 1 72 ? 25.933 14.176 -70.280 1.00 78.44 72 ASN A C 1
ATOM 597 O O . ASN A 1 72 ? 26.884 13.423 -70.078 1.00 78.44 72 ASN A O 1
ATOM 601 N N . GLY A 1 73 ? 25.424 14.936 -69.301 1.00 72.44 73 GLY A N 1
ATOM 602 C CA . GLY A 1 73 ? 25.896 14.944 -67.915 1.00 72.44 73 GLY A CA 1
ATOM 603 C C . GLY A 1 73 ? 27.182 15.743 -67.671 1.00 72.44 73 GLY A C 1
ATOM 604 O O . GLY A 1 73 ? 27.677 15.750 -66.539 1.00 72.44 73 GLY A O 1
ATOM 605 N N . LYS A 1 74 ? 27.724 16.428 -68.688 1.00 79.75 74 LYS A N 1
ATOM 606 C CA . LYS A 1 74 ? 28.970 17.200 -68.605 1.00 79.75 74 LYS A CA 1
ATOM 607 C C . LYS A 1 74 ? 28.701 18.606 -68.073 1.00 79.75 74 LYS A C 1
ATOM 609 O O . LYS A 1 74 ? 27.752 19.265 -68.486 1.00 79.75 74 LYS A O 1
ATOM 614 N N . VAL A 1 75 ? 29.551 19.080 -67.165 1.00 84.50 75 VAL A N 1
ATOM 615 C CA . VAL A 1 75 ? 29.403 20.402 -66.539 1.00 84.50 75 VAL A CA 1
ATOM 616 C C . VAL A 1 75 ? 29.640 21.541 -67.535 1.00 84.50 75 VAL A C 1
ATOM 618 O O . VAL A 1 75 ? 30.600 21.518 -68.309 1.00 84.50 75 VAL A O 1
ATOM 621 N N . ILE A 1 76 ? 28.760 22.542 -67.485 1.00 87.50 76 ILE A N 1
ATOM 622 C CA . ILE A 1 76 ? 28.795 23.749 -68.310 1.00 87.50 76 ILE A CA 1
ATOM 623 C C . ILE A 1 76 ? 29.676 24.812 -67.639 1.00 87.50 76 ILE A C 1
ATOM 625 O O . ILE A 1 76 ? 29.559 25.089 -66.443 1.00 87.50 76 ILE A O 1
ATOM 629 N N . LEU A 1 77 ? 30.552 25.424 -68.437 1.00 86.12 77 LEU A N 1
ATOM 630 C CA . LEU A 1 77 ? 31.363 26.575 -68.046 1.00 86.12 77 LEU A CA 1
ATOM 631 C C . LEU A 1 77 ? 30.718 27.866 -68.567 1.00 86.12 77 LEU A C 1
ATOM 633 O O . LEU A 1 77 ? 30.080 27.864 -69.621 1.00 86.12 77 LEU A O 1
ATOM 637 N N . ASP A 1 78 ? 30.885 28.957 -67.828 1.00 81.81 78 ASP A N 1
ATOM 638 C CA . ASP A 1 78 ? 30.465 30.301 -68.236 1.00 81.81 78 ASP A CA 1
ATOM 639 C C . ASP A 1 78 ? 31.527 30.971 -69.136 1.00 81.81 78 ASP A C 1
ATOM 641 O O . ASP A 1 78 ? 32.586 30.389 -69.386 1.00 81.81 78 ASP A O 1
ATOM 645 N N . SER A 1 79 ? 31.286 32.199 -69.623 1.00 80.88 79 SER A N 1
ATOM 646 C CA . SER A 1 79 ? 32.162 32.879 -70.607 1.00 80.88 79 SER A CA 1
ATOM 647 C C . SER A 1 79 ? 33.634 32.973 -70.197 1.00 80.88 79 SER A C 1
ATOM 649 O O . SER A 1 79 ? 34.516 33.019 -71.052 1.00 80.88 79 SER A O 1
ATOM 651 N N . ASN A 1 80 ? 33.892 32.993 -68.890 1.00 79.31 80 ASN A N 1
ATOM 652 C CA . ASN A 1 80 ? 35.221 33.162 -68.311 1.00 79.31 80 ASN A CA 1
ATOM 653 C C . ASN A 1 80 ? 35.900 31.814 -67.994 1.00 79.31 80 ASN A C 1
ATOM 655 O O . ASN A 1 80 ? 36.980 31.800 -67.423 1.00 79.31 80 ASN A O 1
ATOM 659 N N . GLY A 1 81 ? 35.277 30.671 -68.310 1.00 77.12 81 GLY A N 1
ATOM 660 C CA . GLY A 1 81 ? 35.808 29.333 -68.011 1.00 77.12 81 GLY A CA 1
ATOM 661 C C . GLY A 1 81 ? 35.541 28.826 -66.586 1.00 77.12 81 GLY A C 1
ATOM 662 O O . GLY A 1 81 ? 35.902 27.695 -66.265 1.00 77.12 81 GLY A O 1
ATOM 663 N N . GLN A 1 82 ? 34.880 29.617 -65.736 1.00 85.12 82 GLN A N 1
ATOM 664 C CA . GLN A 1 82 ? 34.407 29.173 -64.422 1.00 85.12 82 GLN A CA 1
ATOM 665 C C . GLN A 1 82 ? 33.187 28.245 -64.558 1.00 85.12 82 GLN A C 1
ATOM 667 O O . GLN A 1 82 ? 32.374 28.398 -65.469 1.00 85.12 82 GLN A O 1
ATOM 672 N N . VAL A 1 83 ? 33.045 27.285 -63.642 1.00 87.00 83 VAL A N 1
ATOM 673 C CA . VAL A 1 83 ? 31.889 26.377 -63.585 1.00 87.00 83 VAL A CA 1
ATOM 674 C C . VAL A 1 83 ? 30.609 27.141 -63.248 1.00 87.00 83 VAL A C 1
ATOM 676 O O . VAL A 1 83 ? 30.576 27.908 -62.287 1.00 87.00 83 VAL A O 1
ATOM 679 N N . LYS A 1 84 ? 29.543 26.898 -64.016 1.00 88.94 84 LYS A N 1
ATOM 680 C CA . LYS A 1 84 ? 28.228 27.504 -63.792 1.00 88.94 84 LYS A CA 1
ATOM 681 C C . LYS A 1 84 ? 27.422 26.693 -62.777 1.00 88.94 84 LYS A C 1
ATOM 683 O O . LYS A 1 84 ? 27.312 25.475 -62.916 1.00 88.94 84 LYS A O 1
ATOM 688 N N . LEU A 1 85 ? 26.837 27.361 -61.783 1.00 90.38 85 LEU A N 1
ATOM 689 C CA . LEU A 1 85 ? 26.070 26.742 -60.693 1.00 90.38 85 LEU A CA 1
ATOM 690 C C . LEU A 1 85 ? 24.600 27.186 -60.714 1.00 90.38 85 LEU A C 1
ATOM 692 O O . LEU A 1 85 ? 24.292 28.314 -61.106 1.00 90.38 85 LEU A O 1
ATOM 696 N N . LEU A 1 86 ? 23.699 26.328 -60.235 1.00 89.12 86 LEU A N 1
ATOM 697 C CA . LEU A 1 86 ? 22.317 26.691 -59.907 1.00 89.12 86 LEU A CA 1
ATOM 698 C C . LEU A 1 86 ? 22.272 27.281 -58.492 1.00 89.12 86 LEU A C 1
ATOM 700 O O . LEU A 1 86 ? 21.974 26.586 -57.523 1.00 89.12 86 LEU A O 1
ATOM 704 N N . HIS A 1 87 ? 22.639 28.556 -58.357 1.00 86.81 87 HIS A N 1
ATOM 705 C CA . HIS A 1 87 ? 22.695 29.222 -57.054 1.00 86.81 87 HIS A CA 1
ATOM 706 C C . HIS A 1 87 ? 21.358 29.158 -56.300 1.00 86.81 87 HIS A C 1
ATOM 708 O O . HIS A 1 87 ? 20.303 29.420 -56.875 1.00 86.81 87 HIS A O 1
ATOM 714 N N . SER A 1 88 ? 21.428 28.823 -55.009 1.00 83.25 88 SER A N 1
ATOM 715 C CA . SER A 1 88 ? 20.286 28.582 -54.110 1.00 83.25 88 SER A CA 1
ATOM 716 C C . SER A 1 88 ? 19.373 27.395 -54.472 1.00 83.25 88 SER A C 1
ATOM 718 O O . SER A 1 88 ? 18.388 27.174 -53.769 1.00 83.25 88 SER A O 1
ATOM 720 N N . ASP A 1 89 ? 19.695 26.605 -55.502 1.00 88.25 89 ASP A N 1
ATOM 721 C CA . ASP A 1 89 ? 19.042 25.318 -55.775 1.00 88.25 89 ASP A CA 1
ATOM 722 C C . ASP A 1 89 ? 19.771 24.160 -55.063 1.00 88.25 89 ASP A C 1
ATOM 724 O O . ASP A 1 89 ? 20.893 24.300 -54.554 1.00 88.25 89 ASP A O 1
ATOM 728 N N . VAL A 1 90 ? 19.114 23.002 -55.025 1.00 89.75 90 VAL A N 1
ATOM 729 C CA . VAL A 1 90 ? 19.537 21.797 -54.314 1.00 89.75 90 VAL A CA 1
ATOM 730 C C . VAL A 1 90 ? 19.507 20.579 -55.243 1.00 89.75 90 VAL A C 1
ATOM 732 O O . VAL A 1 90 ? 18.559 20.376 -55.993 1.00 89.75 90 VAL A O 1
ATOM 735 N N . ASP A 1 91 ? 20.538 19.742 -55.161 1.00 90.38 91 ASP A N 1
ATOM 736 C CA . ASP A 1 91 ? 20.684 18.467 -55.873 1.00 90.38 91 ASP A CA 1
ATOM 737 C C . ASP A 1 91 ? 20.802 17.317 -54.861 1.00 90.38 91 ASP A C 1
ATOM 739 O O . ASP A 1 91 ? 21.488 17.435 -53.840 1.00 90.38 91 ASP A O 1
ATOM 743 N N . ILE A 1 92 ? 20.125 16.203 -55.137 1.00 91.81 92 ILE A N 1
ATOM 744 C CA . ILE A 1 92 ? 20.060 15.023 -54.269 1.00 91.81 92 ILE A CA 1
ATOM 745 C C . ILE A 1 92 ? 20.732 13.872 -55.012 1.00 91.81 92 ILE A C 1
ATOM 747 O O . ILE A 1 92 ? 20.147 13.248 -55.896 1.00 91.81 92 ILE A O 1
ATOM 751 N N . ARG A 1 93 ? 21.990 13.593 -54.655 1.00 91.44 93 ARG A N 1
ATOM 752 C CA . ARG A 1 93 ? 22.799 12.561 -55.315 1.00 91.44 93 ARG A CA 1
ATOM 753 C C . ARG A 1 93 ? 22.671 11.240 -54.566 1.00 91.44 93 ARG A C 1
ATOM 755 O O . ARG A 1 93 ? 22.858 11.192 -53.351 1.00 91.44 93 ARG A O 1
ATOM 762 N N . PHE A 1 94 ? 22.369 10.174 -55.298 1.00 93.00 94 PHE A N 1
ATOM 763 C CA . PHE A 1 94 ? 22.280 8.799 -54.795 1.00 93.00 94 PHE A CA 1
ATOM 764 C C . PHE A 1 94 ? 23.594 8.038 -55.040 1.00 93.00 94 PHE A C 1
ATOM 766 O O . PHE A 1 94 ? 24.594 8.628 -55.447 1.00 93.00 94 PHE A O 1
ATOM 773 N N . ALA A 1 95 ? 23.617 6.730 -54.775 1.00 90.81 95 ALA A N 1
ATOM 774 C CA . ALA A 1 95 ? 24.786 5.882 -55.010 1.00 90.81 95 ALA A CA 1
ATOM 775 C C . ALA A 1 95 ? 25.264 5.947 -56.477 1.00 90.81 95 ALA A C 1
ATOM 777 O O . ALA A 1 95 ? 24.547 5.537 -57.389 1.00 90.81 95 ALA A O 1
ATOM 778 N N . GLN A 1 96 ? 26.480 6.454 -56.685 1.00 88.81 96 GLN A N 1
ATOM 779 C CA . GLN A 1 96 ? 27.118 6.653 -57.991 1.00 88.81 96 GLN A CA 1
ATOM 780 C C . GLN A 1 96 ? 28.650 6.584 -57.854 1.00 88.81 96 GLN A C 1
ATOM 782 O O . GLN A 1 96 ? 29.171 6.434 -56.745 1.00 88.81 96 GLN A O 1
ATOM 787 N N . GLU A 1 97 ? 29.381 6.706 -58.966 1.00 86.31 97 GLU A N 1
ATOM 788 C CA . GLU A 1 97 ? 30.851 6.735 -58.951 1.00 86.31 97 GLU A CA 1
ATOM 789 C C . GLU A 1 97 ? 31.416 7.896 -58.100 1.00 86.31 97 GLU A C 1
ATOM 791 O O . GLU A 1 97 ? 30.774 8.947 -57.990 1.00 86.31 97 GLU A O 1
ATOM 796 N N . PRO A 1 98 ? 32.615 7.742 -57.495 1.00 89.94 98 PRO A N 1
ATOM 797 C CA . PRO A 1 98 ? 33.236 8.783 -56.678 1.00 89.94 98 PRO A CA 1
ATOM 798 C C . PRO A 1 98 ? 33.378 10.113 -57.424 1.00 89.94 98 PRO A C 1
ATOM 800 O O . PRO A 1 98 ? 33.994 10.172 -58.487 1.00 89.94 98 PRO A O 1
ATOM 803 N N . PHE A 1 99 ? 32.856 11.195 -56.846 1.00 90.69 99 PHE A N 1
ATOM 804 C CA . PHE A 1 99 ? 32.856 12.513 -57.483 1.00 90.69 99 PHE A CA 1
ATOM 805 C C . PHE A 1 99 ? 33.443 13.599 -56.581 1.00 90.69 99 PHE A C 1
ATOM 807 O O . PHE A 1 99 ? 33.411 13.530 -55.354 1.00 90.69 99 PHE A O 1
ATOM 814 N N . SER A 1 100 ? 33.993 14.628 -57.212 1.00 90.88 100 SER A N 1
ATOM 815 C CA . SER A 1 100 ? 34.495 15.832 -56.546 1.00 90.88 100 SER A CA 1
ATOM 816 C C . SER A 1 100 ? 33.413 16.909 -56.519 1.00 90.88 100 SER A C 1
ATOM 818 O O . SER A 1 100 ? 32.553 16.938 -57.400 1.00 90.88 100 SER A O 1
ATOM 820 N N . LEU A 1 101 ? 33.461 17.792 -55.520 1.00 91.44 101 LEU A N 1
ATOM 821 C CA . LEU A 1 101 ? 32.663 19.017 -55.526 1.00 91.44 101 LEU A CA 1
ATOM 822 C C . LEU A 1 101 ? 33.331 20.048 -56.438 1.00 91.44 101 LEU A C 1
ATOM 824 O O . LEU A 1 101 ? 34.546 20.263 -56.362 1.00 91.44 101 LEU A O 1
ATOM 828 N N . TYR A 1 102 ? 32.546 20.704 -57.288 1.00 90.81 102 TYR A N 1
ATOM 829 C CA . TYR A 1 102 ? 33.038 21.823 -58.092 1.00 90.81 102 TYR A CA 1
ATOM 830 C C . TYR A 1 102 ? 33.173 23.109 -57.251 1.00 90.81 102 TYR A C 1
ATOM 832 O O . TYR A 1 102 ? 32.517 23.231 -56.216 1.00 90.81 102 TYR A O 1
ATOM 840 N N . PRO A 1 103 ? 34.010 24.087 -57.657 1.00 88.81 103 PRO A N 1
ATOM 841 C CA . PRO A 1 103 ? 34.180 25.341 -56.920 1.00 88.81 103 PRO A CA 1
ATOM 842 C C . PRO A 1 103 ? 32.854 26.092 -56.716 1.00 88.81 103 PRO A C 1
ATOM 844 O O . PRO A 1 103 ? 32.314 26.675 -57.652 1.00 88.81 103 PRO A O 1
ATOM 847 N N . GLY A 1 104 ? 32.349 26.073 -55.479 1.00 86.44 104 GLY A N 1
ATOM 848 C CA . GLY A 1 104 ? 31.081 26.686 -55.068 1.00 86.44 104 GLY A CA 1
ATOM 849 C C . GLY A 1 104 ? 29.908 25.714 -54.862 1.00 86.44 104 GLY A C 1
ATOM 850 O O . GLY A 1 104 ? 28.915 26.131 -54.267 1.00 86.44 104 GLY A O 1
ATOM 851 N N . GLU A 1 105 ? 30.023 24.436 -55.252 1.00 92.12 105 GLU A N 1
ATOM 852 C CA . GLU A 1 105 ? 29.126 23.384 -54.743 1.00 92.12 105 GLU A CA 1
ATOM 853 C C . GLU A 1 105 ? 29.396 23.171 -53.243 1.00 92.12 105 GLU A C 1
ATOM 855 O O . GLU A 1 105 ? 30.548 23.040 -52.824 1.00 92.12 105 GLU A O 1
ATOM 860 N N . ILE A 1 106 ? 28.342 23.098 -52.426 1.00 88.75 106 ILE A N 1
ATOM 861 C CA . ILE A 1 106 ? 28.442 22.916 -50.969 1.00 88.75 106 ILE A CA 1
ATOM 862 C C . ILE A 1 106 ? 27.729 21.623 -50.563 1.00 88.75 106 ILE A C 1
ATOM 864 O O . ILE A 1 106 ? 26.567 21.413 -50.902 1.00 88.75 106 ILE A O 1
ATOM 868 N N . LEU A 1 107 ? 28.391 20.759 -49.787 1.00 89.94 107 LEU A N 1
ATOM 869 C CA . LEU A 1 107 ? 27.768 19.559 -49.215 1.00 89.94 107 LEU A CA 1
ATOM 870 C C . LEU A 1 107 ? 26.855 19.933 -48.032 1.00 89.94 107 LEU A C 1
ATOM 872 O O . LEU A 1 107 ? 27.274 19.907 -46.875 1.00 89.94 107 LEU A O 1
ATOM 876 N N . LYS A 1 108 ? 25.604 20.289 -48.337 1.00 88.25 108 LYS A N 1
ATOM 877 C CA . LYS A 1 108 ? 24.580 20.730 -47.375 1.00 88.25 108 LYS A CA 1
ATOM 878 C C . LYS A 1 108 ? 24.164 19.630 -46.399 1.00 88.25 108 LYS A C 1
ATOM 880 O O . LYS A 1 108 ? 23.998 19.897 -45.211 1.00 88.25 108 LYS A O 1
ATOM 885 N N . GLN A 1 109 ? 24.043 18.392 -46.879 1.00 88.69 109 GLN A N 1
ATOM 886 C CA . GLN A 1 109 ? 23.833 17.211 -46.039 1.00 88.69 109 GLN A CA 1
ATOM 887 C C . GLN A 1 109 ? 24.837 16.126 -46.418 1.00 88.69 109 GLN A C 1
ATOM 889 O O . GLN A 1 109 ? 24.935 15.730 -47.581 1.00 88.69 109 GLN A O 1
ATOM 894 N N . THR A 1 110 ? 25.564 15.620 -45.423 1.00 90.81 110 THR A N 1
ATOM 895 C CA . THR A 1 110 ? 26.498 14.500 -45.583 1.00 90.81 110 THR A CA 1
ATOM 896 C C . THR A 1 110 ? 25.788 13.211 -45.999 1.00 90.81 110 THR A C 1
ATOM 898 O O . THR A 1 110 ? 24.576 13.075 -45.843 1.00 90.81 110 THR A O 1
ATOM 901 N N . ILE A 1 111 ? 26.569 12.240 -46.477 1.00 90.94 111 ILE A N 1
ATOM 902 C CA . ILE A 1 111 ? 26.114 10.888 -46.833 1.00 90.94 111 ILE A CA 1
ATOM 903 C C . ILE A 1 111 ? 25.217 10.316 -45.720 1.00 90.94 111 ILE A C 1
ATOM 905 O O . ILE A 1 111 ? 25.670 10.106 -44.596 1.00 90.94 111 ILE A O 1
ATOM 909 N N . THR A 1 112 ? 23.946 10.092 -46.046 1.00 89.44 112 THR A N 1
ATOM 910 C CA . THR A 1 112 ? 22.864 9.679 -45.140 1.00 89.44 112 THR A CA 1
ATOM 911 C C . THR A 1 112 ? 22.166 8.450 -45.737 1.00 89.44 112 THR A C 1
ATOM 913 O O . THR A 1 112 ? 21.965 8.420 -46.953 1.00 89.44 112 THR A O 1
ATOM 916 N N . PRO A 1 113 ? 21.797 7.418 -44.955 1.00 91.44 113 PRO A N 1
ATOM 917 C CA . PRO A 1 113 ? 21.024 6.291 -45.476 1.00 91.44 113 PRO A CA 1
ATOM 918 C C . PRO A 1 113 ? 19.630 6.731 -45.950 1.00 91.44 113 PRO A C 1
ATOM 920 O O . PRO A 1 113 ? 19.003 7.612 -45.360 1.00 91.44 113 PRO A O 1
ATOM 923 N N . LEU A 1 114 ? 19.126 6.097 -47.010 1.00 91.94 114 LEU A N 1
ATOM 924 C CA . LEU A 1 114 ? 17.737 6.240 -47.446 1.00 91.94 114 LEU A CA 1
ATOM 925 C C . LEU A 1 114 ? 16.794 5.681 -46.376 1.00 91.94 114 LEU A C 1
ATOM 927 O O . LEU A 1 114 ? 17.076 4.651 -45.759 1.00 91.94 114 LEU A O 1
ATOM 931 N N . LYS A 1 115 ? 15.657 6.348 -46.163 1.00 90.62 115 LYS A N 1
ATOM 932 C CA . LYS A 1 115 ? 14.735 5.974 -45.090 1.00 90.62 115 LYS A CA 1
ATOM 933 C C . LYS A 1 115 ? 13.859 4.798 -45.525 1.00 90.62 115 LYS A C 1
ATOM 935 O O . LYS A 1 115 ? 12.948 4.959 -46.335 1.00 90.62 115 LYS A O 1
ATOM 940 N N . VAL A 1 116 ? 14.138 3.618 -44.979 1.00 90.88 116 VAL A N 1
ATOM 941 C CA . VAL A 1 116 ? 13.279 2.436 -45.130 1.00 90.88 116 VAL A CA 1
ATOM 942 C C . VAL A 1 116 ? 12.064 2.585 -44.214 1.00 90.88 116 VAL A C 1
ATOM 944 O O . VAL A 1 116 ? 12.204 2.937 -43.044 1.00 90.88 116 VAL A O 1
ATOM 947 N N . ILE A 1 117 ? 10.878 2.336 -44.762 1.00 92.81 117 ILE A N 1
ATOM 948 C CA . ILE A 1 117 ? 9.586 2.381 -44.080 1.00 92.81 117 ILE A CA 1
ATOM 949 C C . ILE A 1 117 ? 9.036 0.958 -44.020 1.00 92.81 117 ILE A C 1
ATOM 951 O O . ILE A 1 117 ? 8.989 0.256 -45.030 1.00 92.81 117 ILE A O 1
ATOM 955 N N . GLU A 1 118 ? 8.653 0.537 -42.821 1.00 89.56 118 GLU A N 1
ATOM 956 C CA . GLU A 1 118 ? 8.131 -0.797 -42.516 1.00 89.56 118 GLU A CA 1
ATOM 957 C C . GLU A 1 118 ? 6.656 -0.944 -42.946 1.00 89.56 118 GLU A C 1
ATOM 959 O O . GLU A 1 118 ? 5.964 0.064 -43.125 1.00 89.56 118 GLU A O 1
ATOM 964 N N . PRO A 1 119 ? 6.127 -2.177 -43.088 1.00 86.38 119 PRO A N 1
ATOM 965 C CA . PRO A 1 119 ? 4.684 -2.395 -43.188 1.00 86.38 119 PRO A CA 1
ATOM 966 C C . PRO A 1 119 ? 3.939 -1.730 -42.021 1.00 86.38 119 PRO A C 1
ATOM 968 O O . PRO A 1 119 ? 4.463 -1.645 -40.912 1.00 86.38 119 PRO A O 1
ATOM 971 N N . ASN A 1 120 ? 2.701 -1.285 -42.253 1.00 88.81 120 ASN A N 1
ATOM 972 C CA . ASN A 1 120 ? 1.894 -0.538 -41.273 1.00 88.81 120 ASN A CA 1
ATOM 973 C C . ASN A 1 120 ? 2.508 0.808 -40.811 1.00 88.81 120 ASN A C 1
ATOM 975 O O . ASN A 1 120 ? 2.055 1.378 -39.818 1.00 88.81 120 ASN A O 1
ATOM 979 N N . CYS A 1 121 ? 3.499 1.347 -41.530 1.00 91.06 121 CYS A N 1
ATOM 980 C CA . CYS A 1 121 ? 4.002 2.712 -41.361 1.00 91.06 121 CYS A CA 1
ATOM 981 C C . CYS A 1 121 ? 3.845 3.525 -42.655 1.00 91.06 121 CYS A C 1
ATOM 983 O O . CYS A 1 121 ? 3.833 2.972 -43.755 1.00 91.06 121 CYS A O 1
ATOM 985 N N . ALA A 1 122 ? 3.810 4.850 -42.525 1.00 93.00 122 ALA A N 1
ATOM 986 C CA . ALA A 1 122 ? 3.952 5.789 -43.635 1.00 93.00 122 ALA A CA 1
ATOM 987 C C . ALA A 1 122 ? 4.774 7.019 -43.225 1.00 93.00 122 ALA A C 1
ATOM 989 O O . ALA A 1 122 ? 4.923 7.313 -42.039 1.00 93.00 122 ALA A O 1
ATOM 990 N N . LEU A 1 123 ? 5.289 7.765 -44.200 1.00 92.75 123 LEU A N 1
ATOM 991 C CA . LEU A 1 123 ? 5.738 9.144 -43.990 1.00 92.75 123 LEU A CA 1
ATOM 992 C C . LEU A 1 123 ? 4.618 10.103 -44.377 1.00 92.75 123 LEU A C 1
ATOM 994 O O . LEU A 1 123 ? 4.093 9.966 -45.483 1.00 92.75 123 LEU A O 1
ATOM 998 N N . ARG A 1 124 ? 4.317 11.098 -43.530 1.00 92.00 124 ARG A N 1
ATOM 999 C CA . ARG A 1 124 ? 3.604 12.291 -43.999 1.00 92.00 124 ARG A CA 1
ATOM 1000 C C . ARG A 1 124 ? 4.613 13.195 -44.688 1.00 92.00 124 ARG A C 1
ATOM 1002 O O . ARG A 1 124 ? 5.593 13.639 -44.086 1.00 92.00 124 ARG A O 1
ATOM 1009 N N . LEU A 1 125 ? 4.381 13.388 -45.974 1.00 92.31 125 LEU A N 1
ATOM 1010 C CA . LEU A 1 125 ? 5.157 14.220 -46.870 1.00 92.31 125 LEU A CA 1
ATOM 1011 C C . LEU A 1 125 ? 4.373 15.494 -47.152 1.00 92.31 125 LEU A C 1
ATOM 1013 O O . LEU A 1 125 ? 3.143 15.463 -47.196 1.00 92.31 125 LEU A O 1
ATOM 1017 N N . ARG A 1 126 ? 5.084 16.597 -47.365 1.00 92.19 126 ARG A N 1
ATOM 1018 C CA . ARG A 1 126 ? 4.486 17.885 -47.699 1.00 92.19 126 ARG A CA 1
ATOM 1019 C C . ARG A 1 126 ? 5.232 18.524 -48.858 1.00 92.19 126 ARG A C 1
ATOM 1021 O O . ARG A 1 126 ? 6.460 18.541 -48.886 1.00 92.19 126 ARG A O 1
ATOM 1028 N N . ALA A 1 127 ? 4.495 19.040 -49.830 1.00 91.25 127 ALA A N 1
ATOM 1029 C CA . ALA A 1 127 ? 5.075 19.761 -50.952 1.00 91.25 127 ALA A CA 1
ATOM 1030 C C . ALA A 1 127 ? 5.544 21.156 -50.509 1.00 91.25 127 ALA A C 1
ATOM 1032 O O . ALA A 1 127 ? 4.782 21.928 -49.924 1.00 91.25 127 ALA A O 1
ATOM 1033 N N . VAL A 1 128 ? 6.801 21.483 -50.801 1.00 89.06 128 VAL A N 1
ATOM 1034 C CA . VAL A 1 128 ? 7.417 22.799 -50.554 1.00 89.06 128 VAL A CA 1
ATOM 1035 C C . VAL A 1 128 ? 7.280 23.701 -51.786 1.00 89.06 128 VAL A C 1
ATOM 1037 O O . VAL A 1 128 ? 7.214 24.921 -51.659 1.00 89.06 128 VAL A O 1
ATOM 1040 N N . LEU A 1 129 ? 7.218 23.094 -52.973 1.00 86.88 129 LEU A N 1
ATOM 1041 C CA . LEU A 1 129 ? 7.079 23.732 -54.281 1.00 86.88 129 LEU A CA 1
ATOM 1042 C C . LEU A 1 129 ? 6.042 22.964 -55.113 1.00 86.88 129 LEU A C 1
ATOM 1044 O O . LEU A 1 129 ? 5.794 21.790 -54.844 1.00 86.88 129 LEU A O 1
ATOM 1048 N N . ASP A 1 130 ? 5.475 23.605 -56.135 1.00 89.00 130 ASP A N 1
ATOM 1049 C CA . ASP A 1 130 ? 4.628 22.924 -57.121 1.00 89.00 130 ASP A CA 1
ATOM 1050 C C . ASP A 1 130 ? 5.474 21.942 -57.950 1.00 89.00 130 ASP A C 1
ATOM 1052 O O . ASP A 1 130 ? 6.506 22.326 -58.508 1.00 89.00 130 ASP A O 1
ATOM 1056 N N . PHE A 1 131 ? 5.043 20.683 -58.065 1.00 89.69 131 PHE A N 1
ATOM 1057 C CA . PHE A 1 131 ? 5.734 19.677 -58.879 1.00 89.69 131 PHE A CA 1
ATOM 1058 C C . PHE A 1 131 ? 4.776 18.642 -59.486 1.00 89.69 131 PHE A C 1
ATOM 1060 O O . PHE A 1 131 ? 3.594 18.577 -59.151 1.00 89.69 131 PHE A O 1
ATOM 1067 N N . VAL A 1 132 ? 5.298 17.833 -60.412 1.00 88.31 132 VAL A N 1
ATOM 1068 C CA . VAL A 1 132 ? 4.579 16.700 -61.011 1.00 88.31 132 VAL A CA 1
ATOM 1069 C C . VAL A 1 132 ? 5.146 15.396 -60.450 1.00 88.31 132 VAL A C 1
ATOM 1071 O O . VAL A 1 132 ? 6.364 15.195 -60.421 1.00 88.31 132 VAL A O 1
ATOM 1074 N N . ASP A 1 133 ? 4.270 14.525 -59.960 1.00 81.81 133 ASP A N 1
ATOM 1075 C CA . ASP A 1 133 ? 4.645 13.241 -59.369 1.00 81.81 133 ASP A CA 1
ATOM 1076 C C . ASP A 1 133 ? 5.034 12.181 -60.439 1.00 81.81 133 ASP A C 1
ATOM 1078 O O . ASP A 1 133 ? 5.025 12.446 -61.640 1.00 81.81 133 ASP A O 1
ATOM 1082 N N . GLU A 1 134 ? 5.420 10.972 -60.013 1.00 78.12 134 GLU A N 1
ATOM 1083 C CA . GLU A 1 134 ? 5.730 9.852 -60.926 1.00 78.12 134 GLU A CA 1
ATOM 1084 C C . GLU A 1 134 ? 4.512 9.330 -61.718 1.00 78.12 134 GLU A C 1
ATOM 1086 O O . GLU A 1 134 ? 4.694 8.756 -62.790 1.00 78.12 134 GLU A O 1
ATOM 1091 N N . GLN A 1 135 ? 3.286 9.547 -61.233 1.00 76.94 135 GLN A N 1
ATOM 1092 C CA . GLN A 1 135 ? 2.031 9.187 -61.907 1.00 76.94 135 GLN A CA 1
ATOM 1093 C C . GLN A 1 135 ? 1.495 10.307 -62.822 1.00 76.94 135 GLN A C 1
ATOM 1095 O O . GLN A 1 135 ? 0.504 10.111 -63.526 1.00 76.94 135 GLN A O 1
ATOM 1100 N N . GLY A 1 136 ? 2.156 11.470 -62.855 1.00 80.06 136 GLY A N 1
ATOM 1101 C CA . GLY A 1 136 ? 1.752 12.632 -63.650 1.00 80.06 136 GLY A CA 1
ATOM 1102 C C . GLY A 1 136 ? 0.774 13.580 -62.946 1.00 80.06 136 GLY A C 1
ATOM 1103 O O . GLY A 1 136 ? 0.282 14.517 -63.579 1.00 80.06 136 GLY A O 1
ATOM 1104 N N . GLN A 1 137 ? 0.489 13.380 -61.657 1.00 82.25 137 GLN A N 1
ATOM 1105 C CA . GLN A 1 137 ? -0.371 14.268 -60.879 1.00 82.25 137 GLN A CA 1
ATOM 1106 C C . GLN A 1 137 ? 0.365 15.571 -60.536 1.00 82.25 137 GLN A C 1
ATOM 1108 O O . GLN A 1 137 ? 1.515 15.557 -60.098 1.00 82.25 137 GLN A O 1
ATOM 1113 N N . GLN A 1 138 ? -0.308 16.712 -60.711 1.00 87.12 138 GLN A N 1
ATOM 1114 C CA . GLN A 1 138 ? 0.169 18.001 -60.203 1.00 87.12 138 GLN A CA 1
ATOM 1115 C C . GLN A 1 138 ? -0.085 18.082 -58.695 1.00 87.12 138 GLN A C 1
ATOM 1117 O O . GLN A 1 138 ? -1.235 18.019 -58.261 1.00 87.12 138 GLN A O 1
ATOM 1122 N N . ILE A 1 139 ? 0.984 18.249 -57.920 1.00 86.69 139 ILE A N 1
ATOM 1123 C CA . ILE A 1 139 ? 0.960 18.469 -56.470 1.00 86.69 139 ILE A CA 1
ATOM 1124 C C . ILE A 1 139 ? 1.379 19.922 -56.220 1.00 86.69 139 ILE A C 1
ATOM 1126 O O . ILE A 1 139 ? 2.367 20.385 -56.795 1.00 86.69 139 ILE A O 1
ATOM 1130 N N . ARG A 1 140 ? 0.620 20.656 -55.399 1.00 88.62 140 ARG A N 1
ATOM 1131 C CA . ARG A 1 140 ? 0.834 22.088 -55.137 1.00 88.62 140 ARG A CA 1
ATOM 1132 C C . ARG A 1 140 ? 1.594 22.315 -53.837 1.00 88.62 140 ARG A C 1
ATOM 1134 O O . ARG A 1 140 ? 1.467 21.545 -52.888 1.00 88.62 140 ARG A O 1
ATOM 1141 N N . ALA A 1 141 ? 2.336 23.414 -53.757 1.00 88.75 141 ALA A N 1
ATOM 1142 C CA . ALA A 1 141 ? 3.018 23.835 -52.539 1.00 88.75 141 ALA A CA 1
ATOM 1143 C C . ALA A 1 141 ? 2.029 23.951 -51.359 1.00 88.75 141 ALA A C 1
ATOM 1145 O O . ALA A 1 141 ? 1.070 24.722 -51.398 1.00 88.75 141 ALA A O 1
ATOM 1146 N N . GLY A 1 142 ? 2.276 23.191 -50.289 1.00 85.44 142 GLY A N 1
ATOM 1147 C CA . GLY A 1 142 ? 1.405 23.090 -49.116 1.00 85.44 142 GLY A CA 1
ATOM 1148 C C . GLY A 1 142 ? 0.452 21.886 -49.089 1.00 85.44 142 GLY A C 1
ATOM 1149 O O . GLY A 1 142 ? -0.209 21.695 -48.064 1.00 85.44 142 GLY A O 1
ATOM 1150 N N . ASP A 1 143 ? 0.397 21.065 -50.141 1.00 87.81 143 ASP A N 1
ATOM 1151 C CA . ASP A 1 143 ? -0.315 19.780 -50.118 1.00 87.81 143 ASP A CA 1
ATOM 1152 C C . ASP A 1 143 ? 0.431 18.746 -49.258 1.00 87.81 143 ASP A C 1
ATOM 1154 O O . ASP A 1 143 ? 1.662 18.664 -49.292 1.00 87.81 143 ASP A O 1
ATOM 1158 N N . GLU A 1 144 ? -0.314 17.931 -48.502 1.00 89.94 144 GLU A N 1
ATOM 1159 C CA . GLU A 1 144 ? 0.210 16.831 -47.682 1.00 89.94 144 GLU A CA 1
ATOM 1160 C C . GLU A 1 144 ? -0.284 15.472 -48.201 1.00 89.94 144 GLU A C 1
ATOM 1162 O O . GLU A 1 144 ? -1.459 15.308 -48.532 1.00 89.94 144 GLU A O 1
ATOM 1167 N N . PHE A 1 145 ? 0.613 14.486 -48.266 1.00 89.50 145 PHE A N 1
ATOM 1168 C CA . PHE A 1 145 ? 0.355 13.150 -48.817 1.00 89.50 145 PHE A CA 1
ATOM 1169 C C . PHE A 1 145 ? 1.195 12.074 -48.106 1.00 89.50 145 PHE A C 1
ATOM 1171 O O . PHE A 1 145 ? 2.095 12.390 -47.327 1.00 89.50 145 PHE A O 1
ATOM 1178 N N . LEU A 1 146 ? 0.889 10.788 -48.328 1.00 90.81 146 LEU A N 1
ATOM 1179 C CA . LEU A 1 146 ? 1.514 9.673 -47.601 1.00 90.81 146 LEU A CA 1
ATOM 1180 C C . LEU A 1 146 ? 2.354 8.751 -48.493 1.00 90.81 146 LEU A C 1
ATOM 1182 O O . LEU A 1 146 ? 1.831 8.108 -49.404 1.00 90.81 146 LEU A O 1
ATOM 1186 N N . PHE A 1 147 ? 3.634 8.582 -48.149 1.00 91.44 147 PHE A N 1
ATOM 1187 C CA . PHE A 1 147 ? 4.453 7.483 -48.670 1.00 91.44 147 PHE A CA 1
ATOM 1188 C C . PHE A 1 147 ? 4.289 6.254 -47.771 1.00 91.44 147 PHE A C 1
ATOM 1190 O O . PHE A 1 147 ? 4.760 6.247 -46.632 1.00 91.44 147 PHE A O 1
ATOM 1197 N N . HIS A 1 148 ? 3.602 5.233 -48.279 1.00 89.50 148 HIS A N 1
ATOM 1198 C CA . HIS A 1 148 ? 3.232 4.023 -47.544 1.00 89.50 148 HIS A CA 1
ATOM 1199 C C . HIS A 1 148 ? 4.350 2.967 -47.574 1.00 89.50 148 HIS A C 1
ATOM 1201 O O . HIS A 1 148 ? 4.983 2.756 -48.607 1.00 89.50 148 HIS A O 1
ATOM 1207 N N . GLY A 1 149 ? 4.581 2.278 -46.453 1.00 89.19 149 GLY A N 1
ATOM 1208 C CA . GLY A 1 149 ? 5.459 1.107 -46.388 1.00 89.19 149 GLY A CA 1
ATOM 1209 C C . GLY A 1 149 ? 4.732 -0.220 -46.680 1.00 89.19 149 GLY A C 1
ATOM 1210 O O . GLY A 1 149 ? 3.508 -0.288 -46.552 1.00 89.19 149 GLY A O 1
ATOM 1211 N N . PRO A 1 150 ? 5.462 -1.306 -47.010 1.00 87.31 150 PRO A N 1
ATOM 1212 C CA . PRO A 1 150 ? 6.921 -1.406 -47.019 1.00 87.31 150 PRO A CA 1
ATOM 1213 C C . PRO A 1 150 ? 7.573 -0.765 -48.252 1.00 87.31 150 PRO A C 1
ATOM 1215 O O . PRO A 1 150 ? 7.228 -1.086 -49.386 1.00 87.31 150 PRO A O 1
ATOM 1218 N N . GLY A 1 151 ? 8.573 0.093 -48.040 1.00 89.12 151 GLY A N 1
ATOM 1219 C CA . GLY A 1 151 ? 9.256 0.789 -49.134 1.00 89.12 151 GLY A CA 1
ATOM 1220 C C . GLY A 1 151 ? 10.498 1.554 -48.684 1.00 89.12 151 GLY A C 1
ATOM 1221 O O . GLY A 1 151 ? 10.663 1.855 -47.506 1.00 89.12 151 GLY A O 1
ATOM 1222 N N . THR A 1 152 ? 11.391 1.881 -49.619 1.00 90.12 152 THR A N 1
ATOM 1223 C CA . THR A 1 152 ? 12.502 2.817 -49.367 1.00 90.12 152 THR A CA 1
ATOM 1224 C C . THR A 1 152 ? 12.113 4.182 -49.911 1.00 90.12 152 THR A C 1
ATOM 1226 O O . THR A 1 152 ? 11.887 4.306 -51.110 1.00 90.12 152 THR A O 1
ATOM 1229 N N . TYR A 1 153 ? 12.030 5.197 -49.051 1.00 92.50 153 TYR A N 1
ATOM 1230 C CA . TYR A 1 153 ? 11.759 6.564 -49.485 1.00 92.50 153 TYR A CA 1
ATOM 1231 C C . TYR A 1 153 ? 13.010 7.178 -50.123 1.00 92.50 153 TYR A C 1
ATOM 1233 O O . TYR A 1 153 ? 14.081 7.206 -49.508 1.00 92.50 153 TYR A O 1
ATOM 1241 N N . PHE A 1 154 ? 12.853 7.689 -51.344 1.00 90.88 154 PHE A N 1
ATOM 1242 C CA . PHE A 1 154 ? 13.856 8.468 -52.066 1.00 90.88 154 PHE A CA 1
ATOM 1243 C C . PHE A 1 154 ? 13.515 9.959 -51.921 1.00 90.88 154 PHE A C 1
ATOM 1245 O O . PHE A 1 154 ? 12.490 10.389 -52.450 1.00 90.88 154 PHE A O 1
ATOM 1252 N N . PRO A 1 155 ? 14.325 10.757 -51.197 1.00 91.00 155 PRO A N 1
ATOM 1253 C CA . PRO A 1 155 ? 14.051 12.178 -51.018 1.00 91.00 155 PRO A CA 1
ATOM 1254 C C . PRO A 1 155 ? 14.036 12.947 -52.343 1.00 91.00 155 PRO A C 1
ATOM 1256 O O . PRO A 1 155 ? 14.921 12.775 -53.181 1.00 91.00 155 PRO A O 1
ATOM 1259 N N . ARG A 1 156 ? 13.047 13.831 -52.489 1.00 89.00 156 ARG A N 1
ATOM 1260 C CA . ARG A 1 156 ? 12.926 14.828 -53.562 1.00 89.00 156 ARG A CA 1
ATOM 1261 C C . ARG A 1 156 ? 13.217 16.222 -52.994 1.00 89.00 156 ARG A C 1
ATOM 1263 O O . ARG A 1 156 ? 13.047 16.427 -51.793 1.00 89.00 156 ARG A O 1
ATOM 1270 N N . LYS A 1 157 ? 13.652 17.182 -53.816 1.00 87.44 157 LYS A N 1
ATOM 1271 C CA . LYS A 1 157 ? 13.973 18.545 -53.334 1.00 87.44 157 LYS A CA 1
ATOM 1272 C C . LYS A 1 157 ? 12.722 19.411 -53.141 1.00 87.44 157 LYS A C 1
ATOM 1274 O O . LYS A 1 157 ? 12.745 20.387 -52.402 1.00 87.44 157 LYS A O 1
ATOM 1279 N N . GLU A 1 158 ? 11.629 19.016 -53.783 1.00 88.88 158 GLU A N 1
ATOM 1280 C CA . GLU A 1 158 ? 10.317 19.656 -53.773 1.00 88.88 158 GLU A CA 1
ATOM 1281 C C . GLU A 1 158 ? 9.456 19.234 -52.564 1.00 88.88 158 GLU A C 1
ATOM 1283 O O . GLU A 1 158 ? 8.357 19.757 -52.388 1.00 88.88 158 GLU A O 1
ATOM 1288 N N . VAL A 1 159 ? 9.926 18.288 -51.734 1.00 90.81 159 VAL A N 1
ATOM 1289 C CA . VAL A 1 159 ? 9.117 17.583 -50.720 1.00 90.81 159 VAL A CA 1
ATOM 1290 C C . VAL A 1 159 ? 9.820 17.525 -49.357 1.00 90.81 159 VAL A C 1
ATOM 1292 O O . VAL A 1 159 ? 10.883 16.915 -49.226 1.00 90.81 159 VAL A O 1
ATOM 1295 N N . SER A 1 160 ? 9.200 18.083 -48.312 1.00 90.00 160 SER A N 1
ATOM 1296 C CA . SER A 1 160 ? 9.603 17.874 -46.916 1.00 90.00 160 SER A CA 1
ATOM 1297 C C . SER A 1 160 ? 9.009 16.581 -46.348 1.00 90.00 160 SER A C 1
ATOM 1299 O O . SER A 1 160 ? 7.924 16.137 -46.727 1.00 90.00 160 SER A O 1
ATOM 1301 N N . VAL A 1 161 ? 9.735 15.963 -45.414 1.00 91.31 161 VAL A N 1
ATOM 1302 C CA . VAL A 1 161 ? 9.219 14.879 -44.567 1.00 91.31 161 VAL A CA 1
ATOM 1303 C C . VAL A 1 161 ? 8.815 15.509 -43.240 1.00 91.31 161 VAL A C 1
ATOM 1305 O O . VAL A 1 161 ? 9.687 15.983 -42.516 1.00 91.31 161 VAL A O 1
ATOM 1308 N N . GLU A 1 162 ? 7.522 15.512 -42.924 1.00 88.38 162 GLU A N 1
ATOM 1309 C CA . GLU A 1 162 ? 7.004 16.113 -41.689 1.00 88.38 162 GLU A CA 1
ATOM 1310 C C . GLU A 1 162 ? 7.133 15.126 -40.517 1.00 88.38 162 GLU A C 1
ATOM 1312 O O . GLU A 1 162 ? 7.788 15.410 -39.517 1.00 88.38 162 GLU A O 1
ATOM 1317 N N . GLU A 1 163 ? 6.561 13.923 -40.647 1.00 88.44 163 GLU A N 1
ATOM 1318 C CA . GLU A 1 163 ? 6.590 12.895 -39.596 1.00 88.44 163 GLU A CA 1
ATOM 1319 C C . GLU A 1 163 ? 6.476 11.466 -40.156 1.00 88.44 163 GLU A C 1
ATOM 1321 O O . GLU A 1 163 ? 6.261 11.249 -41.351 1.00 88.44 163 GLU A O 1
ATOM 1326 N N . GLN A 1 164 ? 6.620 10.468 -39.278 1.00 90.50 164 GLN A N 1
ATOM 1327 C CA . GLN A 1 164 ? 6.356 9.062 -39.588 1.00 90.50 164 GLN A CA 1
ATOM 1328 C C . GLN A 1 164 ? 5.134 8.575 -38.808 1.00 90.50 164 GLN A C 1
ATOM 1330 O O . GLN A 1 164 ? 5.195 8.410 -37.591 1.00 90.50 164 GLN A O 1
ATOM 1335 N N . ILE A 1 165 ? 4.050 8.311 -39.530 1.00 91.00 165 ILE A N 1
ATOM 1336 C CA . ILE A 1 165 ? 2.796 7.790 -38.989 1.00 91.00 165 ILE A CA 1
ATOM 1337 C C . ILE A 1 165 ? 2.915 6.265 -38.857 1.00 91.00 165 ILE A C 1
ATOM 1339 O O . ILE A 1 165 ? 3.451 5.590 -39.741 1.00 91.00 165 ILE A O 1
ATOM 1343 N N . LYS A 1 166 ? 2.404 5.714 -37.753 1.00 89.31 166 LYS A N 1
ATOM 1344 C CA . LYS A 1 166 ? 2.229 4.269 -37.539 1.00 89.31 166 LYS A CA 1
ATOM 1345 C C . LYS A 1 166 ? 0.740 3.933 -37.508 1.00 89.31 166 LYS A C 1
ATOM 1347 O O . LYS A 1 166 ? -0.057 4.741 -37.037 1.00 89.31 166 LYS A O 1
ATOM 1352 N N . ALA A 1 167 ? 0.370 2.746 -37.976 1.00 89.75 167 ALA A N 1
ATOM 1353 C CA . ALA A 1 167 ? -1.002 2.270 -37.875 1.00 89.75 167 ALA A CA 1
ATOM 1354 C C . ALA A 1 167 ? -1.392 1.955 -36.423 1.00 89.75 167 ALA A C 1
ATOM 1356 O O . ALA A 1 167 ? -0.604 1.413 -35.646 1.00 89.75 167 ALA A O 1
ATOM 1357 N N . ILE A 1 168 ? -2.640 2.259 -36.087 1.00 90.62 168 ILE A N 1
ATOM 1358 C CA . ILE A 1 168 ? -3.271 1.976 -34.801 1.00 90.62 168 ILE A CA 1
ATOM 1359 C C . ILE A 1 168 ? -3.859 0.570 -34.861 1.00 90.62 168 ILE A C 1
ATOM 1361 O O . ILE A 1 168 ? -4.596 0.245 -35.788 1.00 90.62 168 ILE A O 1
ATOM 1365 N N . ILE A 1 169 ? -3.543 -0.272 -33.878 1.00 89.44 169 ILE A N 1
ATOM 1366 C CA . ILE A 1 169 ? -4.079 -1.636 -33.806 1.00 89.44 169 ILE A CA 1
ATOM 1367 C C . ILE A 1 169 ? -5.421 -1.596 -33.073 1.00 89.44 169 ILE A C 1
ATOM 1369 O O . ILE A 1 169 ? -5.457 -1.497 -31.846 1.00 89.44 169 ILE A O 1
ATOM 1373 N N . LEU A 1 170 ? -6.514 -1.682 -33.829 1.00 89.75 170 LEU A N 1
ATOM 1374 C CA . LEU A 1 170 ? -7.876 -1.773 -33.315 1.00 89.75 170 LEU A CA 1
ATOM 1375 C C . LEU A 1 170 ? -8.241 -3.230 -33.038 1.00 89.75 170 LEU A C 1
ATOM 1377 O O . LEU A 1 170 ? -8.155 -4.090 -33.917 1.00 89.75 170 LEU A O 1
ATOM 1381 N N . LYS A 1 171 ? -8.647 -3.504 -31.798 1.00 89.38 171 LYS A N 1
ATOM 1382 C CA . LYS A 1 171 ? -9.117 -4.819 -31.349 1.00 89.38 171 LYS A CA 1
ATOM 1383 C C . LYS A 1 171 ? -10.627 -4.959 -31.582 1.00 89.38 171 LYS A C 1
ATOM 1385 O O . LYS A 1 171 ? -11.314 -3.950 -31.743 1.00 89.38 171 LYS A O 1
ATOM 1390 N N . PRO A 1 172 ? -11.184 -6.183 -31.532 1.00 85.69 172 PRO A N 1
ATOM 1391 C CA . PRO A 1 172 ? -12.622 -6.357 -31.355 1.00 85.69 172 PRO A CA 1
ATOM 1392 C C . PRO A 1 172 ? -13.120 -5.523 -30.167 1.00 85.69 172 PRO A C 1
ATOM 1394 O O . PRO A 1 172 ? -12.461 -5.483 -29.127 1.00 85.69 172 PRO A O 1
ATOM 1397 N N . ASN A 1 173 ? -14.279 -4.878 -30.323 1.00 89.31 173 ASN A N 1
ATOM 1398 C CA . ASN A 1 173 ? -14.875 -3.955 -29.346 1.00 89.31 173 ASN A CA 1
ATOM 1399 C C . ASN A 1 173 ? -14.092 -2.642 -29.090 1.00 89.31 173 ASN A C 1
ATOM 1401 O O . ASN A 1 173 ? -14.367 -1.955 -28.103 1.00 89.31 173 ASN A O 1
ATOM 1405 N N . GLU A 1 174 ? -13.168 -2.251 -29.976 1.00 91.50 174 GLU A N 1
ATOM 1406 C CA . GLU A 1 174 ? -12.509 -0.934 -29.982 1.00 91.50 174 GLU A CA 1
ATOM 1407 C C . GLU A 1 174 ? -12.690 -0.236 -31.350 1.00 91.50 174 GLU A C 1
ATOM 1409 O O . GLU A 1 174 ? -12.799 -0.890 -32.385 1.00 91.50 174 GLU A O 1
ATOM 1414 N N . ALA A 1 175 ? -12.728 1.099 -31.361 1.00 91.44 175 ALA A N 1
ATOM 1415 C CA . ALA A 1 175 ? -12.842 1.939 -32.560 1.00 91.44 175 ALA A CA 1
ATOM 1416 C C . ALA A 1 175 ? -11.945 3.182 -32.441 1.00 91.44 175 ALA A C 1
ATOM 1418 O O . ALA A 1 175 ? -11.680 3.645 -31.331 1.00 91.44 175 ALA A O 1
ATOM 1419 N N . VAL A 1 176 ? -11.499 3.760 -33.560 1.00 92.81 176 VAL A N 1
ATOM 1420 C CA . VAL A 1 176 ? -10.770 5.043 -33.563 1.00 92.81 176 VAL A CA 1
ATOM 1421 C C . VAL A 1 176 ? -11.717 6.199 -33.876 1.00 92.81 176 VAL A C 1
ATOM 1423 O O . VAL A 1 176 ? -12.462 6.136 -34.850 1.00 92.81 176 VAL A O 1
ATOM 1426 N N . ARG A 1 177 ? -11.670 7.258 -33.060 1.00 93.50 177 ARG A N 1
ATOM 1427 C CA . ARG A 1 177 ? -12.311 8.549 -33.326 1.00 93.50 177 ARG A CA 1
ATOM 1428 C C . ARG A 1 177 ? -11.351 9.410 -34.135 1.00 93.50 177 ARG A C 1
ATOM 1430 O O . ARG A 1 177 ? -10.247 9.709 -33.674 1.00 93.50 177 ARG A O 1
ATOM 1437 N N . LEU A 1 178 ? -11.774 9.768 -35.338 1.00 92.75 178 LEU A N 1
ATOM 1438 C CA . LEU A 1 178 ? -11.022 10.560 -36.306 1.00 92.75 178 LEU A CA 1
ATOM 1439 C C . LEU A 1 178 ? -11.660 11.944 -36.441 1.00 92.75 178 LEU A C 1
ATOM 1441 O O . LEU A 1 178 ? -12.859 12.090 -36.201 1.00 92.75 178 LEU A O 1
ATOM 1445 N N . ARG A 1 179 ? -10.861 12.939 -36.831 1.00 93.31 179 ARG A N 1
ATOM 1446 C CA . ARG A 1 179 ? -11.299 14.291 -37.193 1.00 93.31 179 ARG A CA 1
ATOM 1447 C C . ARG A 1 179 ? -10.661 14.719 -38.513 1.00 93.31 179 ARG A C 1
ATOM 1449 O O . ARG A 1 179 ? -9.469 14.498 -38.717 1.00 93.31 179 ARG A O 1
ATOM 1456 N N . ALA A 1 180 ? -11.416 15.366 -39.393 1.00 92.88 180 ALA A N 1
ATOM 1457 C CA . ALA A 1 180 ? -10.896 15.882 -40.658 1.00 92.88 180 ALA A CA 1
ATOM 1458 C C . ALA A 1 180 ? -10.184 17.233 -40.454 1.00 92.88 180 ALA A C 1
ATOM 1460 O O . ALA A 1 180 ? -10.782 18.197 -39.979 1.00 92.88 180 ALA A O 1
ATOM 1461 N N . LYS A 1 181 ? -8.901 17.328 -40.831 1.00 88.50 181 LYS A N 1
ATOM 1462 C CA . LYS A 1 181 ? -8.107 18.578 -40.772 1.00 88.50 181 LYS A CA 1
ATOM 1463 C C . LYS A 1 181 ? -8.395 19.549 -41.924 1.00 88.50 181 LYS A C 1
ATOM 1465 O O . LYS A 1 181 ? -8.059 20.727 -41.828 1.00 88.50 181 LYS A O 1
ATOM 1470 N N . LYS A 1 182 ? -8.954 19.036 -43.018 1.00 86.50 182 LYS A N 1
ATOM 1471 C CA . LYS A 1 182 ? -9.409 19.732 -44.230 1.00 86.50 182 LYS A CA 1
ATOM 1472 C C . LYS A 1 182 ? -10.581 18.935 -44.809 1.00 86.50 182 LYS A C 1
ATOM 1474 O O . LYS A 1 182 ? -10.739 17.770 -44.452 1.00 86.50 182 LYS A O 1
ATOM 1479 N N . GLU A 1 183 ? -11.315 19.518 -45.749 1.00 88.50 183 GLU A N 1
ATOM 1480 C CA . GLU A 1 183 ? -12.224 18.783 -46.637 1.00 88.50 183 GLU A CA 1
ATOM 1481 C C . GLU A 1 183 ? -11.491 17.599 -47.295 1.00 88.50 183 GLU A C 1
ATOM 1483 O O . GLU A 1 183 ? -10.432 17.773 -47.907 1.00 88.50 183 GLU A O 1
ATOM 1488 N N . MET A 1 184 ? -12.021 16.386 -47.123 1.00 87.88 184 MET A N 1
ATOM 1489 C CA . MET A 1 184 ? -11.428 15.148 -47.642 1.00 87.88 184 MET A CA 1
ATOM 1490 C C . MET A 1 184 ? -12.478 14.046 -47.823 1.00 87.88 184 MET A C 1
ATOM 1492 O O . MET A 1 184 ? -13.538 14.090 -47.208 1.00 87.88 184 MET A O 1
ATOM 1496 N N . THR A 1 185 ? -12.164 13.019 -48.613 1.00 87.62 185 THR A N 1
ATOM 1497 C CA . THR A 1 185 ? -12.918 11.755 -48.624 1.00 87.62 185 THR A CA 1
ATOM 1498 C C . THR A 1 185 ? -12.252 10.762 -47.673 1.00 87.62 185 THR A C 1
ATOM 1500 O O . THR A 1 185 ? -11.032 10.587 -47.730 1.00 87.62 185 THR A O 1
ATOM 1503 N N . ASP A 1 186 ? -13.023 10.120 -46.797 1.00 86.94 186 ASP A N 1
ATOM 1504 C CA . ASP A 1 186 ? -12.518 9.084 -45.892 1.00 86.94 186 ASP A CA 1
ATOM 1505 C C . ASP A 1 186 ? -12.307 7.723 -46.584 1.00 86.94 186 ASP A C 1
ATOM 1507 O O . ASP A 1 186 ? -12.582 7.536 -47.772 1.00 86.94 186 ASP A O 1
ATOM 1511 N N . ARG A 1 187 ? -11.788 6.750 -45.825 1.00 83.88 187 ARG A N 1
ATOM 1512 C CA . ARG A 1 187 ? -11.514 5.388 -46.309 1.00 83.88 187 ARG A CA 1
ATOM 1513 C C . ARG A 1 187 ? -12.751 4.630 -46.800 1.00 83.88 187 ARG A C 1
ATOM 1515 O O . ARG A 1 187 ? -12.606 3.757 -47.654 1.00 83.88 187 ARG A O 1
ATOM 1522 N N . ASP A 1 188 ? -13.921 4.941 -46.258 1.00 81.75 188 ASP A N 1
ATOM 1523 C CA . ASP A 1 188 ? -15.169 4.230 -46.534 1.00 81.75 188 ASP A CA 1
ATOM 1524 C C . ASP A 1 188 ? -15.972 4.909 -47.669 1.00 81.75 188 ASP A C 1
ATOM 1526 O O . ASP A 1 188 ? -16.997 4.388 -48.110 1.00 81.75 188 ASP A O 1
ATOM 1530 N N . GLY A 1 189 ? -15.459 6.029 -48.199 1.00 83.94 189 GLY A N 1
ATOM 1531 C CA . GLY A 1 189 ? -15.968 6.739 -49.372 1.00 83.94 189 GLY A CA 1
ATOM 1532 C C . GLY A 1 189 ? -16.845 7.952 -49.058 1.00 83.94 189 GLY A C 1
ATOM 1533 O O . GLY A 1 189 ? -17.462 8.491 -49.976 1.00 83.94 189 GLY A O 1
ATOM 1534 N N . PHE A 1 190 ? -16.921 8.388 -47.798 1.00 86.44 190 PHE A N 1
ATOM 1535 C CA . PHE A 1 190 ? -17.721 9.548 -47.404 1.00 86.44 190 PHE A CA 1
ATOM 1536 C C . PHE A 1 190 ? -16.905 10.839 -47.491 1.00 86.44 190 PHE A C 1
ATOM 1538 O O . PHE A 1 190 ? -15.756 10.893 -47.053 1.00 86.44 190 PHE A O 1
ATOM 1545 N N . GLU A 1 191 ? -17.511 11.894 -48.029 1.00 90.94 191 GLU A N 1
ATOM 1546 C CA . GLU A 1 191 ? -16.981 13.256 -47.933 1.00 90.94 191 GLU A CA 1
ATOM 1547 C C . GLU A 1 191 ? -17.091 13.744 -46.479 1.00 90.94 191 GLU A C 1
ATOM 1549 O O . GLU A 1 191 ? -18.100 13.495 -45.817 1.00 90.94 191 GLU A O 1
ATOM 1554 N N . ARG A 1 192 ? -16.038 14.400 -45.979 1.00 90.94 192 ARG A N 1
ATOM 1555 C CA . ARG A 1 192 ? -15.917 14.903 -44.604 1.00 90.94 192 ARG A CA 1
ATOM 1556 C C . ARG A 1 192 ? -15.612 16.393 -44.600 1.00 90.94 192 ARG A C 1
ATOM 1558 O O . ARG A 1 192 ? -14.664 16.831 -45.257 1.00 90.94 192 ARG A O 1
ATOM 1565 N N . GLU A 1 193 ? -16.378 17.162 -43.832 1.00 91.62 193 GLU A N 1
ATOM 1566 C CA . GLU A 1 193 ? -16.159 18.603 -43.660 1.00 91.62 193 GLU A CA 1
ATOM 1567 C C . GLU A 1 193 ? -14.983 18.899 -42.709 1.00 91.62 193 GLU A C 1
ATOM 1569 O O . GLU A 1 193 ? -14.639 18.106 -41.830 1.00 91.62 193 GLU A O 1
ATOM 1574 N N . THR A 1 194 ? -14.362 20.076 -42.840 1.00 89.88 194 THR A N 1
ATOM 1575 C CA . THR A 1 194 ? -13.249 20.480 -41.959 1.00 89.88 194 THR A CA 1
ATOM 1576 C C . THR A 1 194 ? -13.712 20.573 -40.499 1.00 89.88 194 THR A C 1
ATOM 1578 O O . THR A 1 194 ? -14.565 21.389 -40.158 1.00 89.88 194 THR A O 1
ATOM 1581 N N . GLY A 1 195 ? -13.111 19.770 -39.619 1.00 87.19 195 GLY A N 1
ATOM 1582 C CA . GLY A 1 195 ? -13.484 19.658 -38.207 1.00 87.19 195 GLY A CA 1
ATOM 1583 C C . GLY A 1 195 ? -14.589 18.636 -37.911 1.00 87.19 195 GLY A C 1
ATOM 1584 O O . GLY A 1 195 ? -14.928 18.453 -36.741 1.00 87.19 195 GLY A O 1
ATOM 1585 N N . GLU A 1 196 ? -15.131 17.947 -38.920 1.00 89.88 196 GLU A N 1
ATOM 1586 C CA . GLU A 1 196 ? -16.042 16.820 -38.715 1.00 89.88 196 GLU A CA 1
ATOM 1587 C C . GLU A 1 196 ? -15.324 15.658 -38.014 1.00 89.88 196 GLU A C 1
ATOM 1589 O O . GLU A 1 196 ? -14.140 15.413 -38.251 1.00 89.88 196 GLU A O 1
ATOM 1594 N N . GLU A 1 197 ? -16.051 14.929 -37.163 1.00 92.00 197 GLU A N 1
ATOM 1595 C CA . GLU A 1 197 ? -15.567 13.746 -36.453 1.00 92.00 197 GLU A CA 1
ATOM 1596 C C . GLU A 1 197 ? -16.416 12.508 -36.776 1.00 92.00 197 GLU A C 1
ATOM 1598 O O . GLU A 1 197 ? -17.644 12.599 -36.853 1.00 92.00 197 GLU A O 1
ATOM 1603 N N . TRP A 1 198 ? -15.767 11.346 -36.902 1.00 91.38 198 TRP A N 1
ATOM 1604 C CA . TRP A 1 198 ? -16.408 10.041 -37.120 1.00 91.38 198 TRP A CA 1
ATOM 1605 C C . TRP A 1 198 ? -15.649 8.908 -36.405 1.00 91.38 198 TRP A C 1
ATOM 1607 O O . TRP A 1 198 ? -14.534 9.099 -35.912 1.00 91.38 198 TRP A O 1
ATOM 1617 N N . LEU A 1 199 ? -16.256 7.718 -36.330 1.00 91.69 199 LEU A N 1
ATOM 1618 C CA . LEU A 1 199 ? -15.599 6.496 -35.858 1.00 91.69 199 LEU A CA 1
ATOM 1619 C C . LEU A 1 199 ? -15.250 5.573 -37.027 1.00 91.69 199 LEU A C 1
ATOM 1621 O O . LEU A 1 199 ? -16.137 5.224 -37.803 1.00 91.69 199 LEU A O 1
ATOM 1625 N N . ASN A 1 200 ? -14.017 5.058 -37.077 1.00 90.56 200 ASN A N 1
ATOM 1626 C CA . ASN A 1 200 ? -13.731 3.841 -37.841 1.00 90.56 200 ASN A CA 1
ATOM 1627 C C . ASN A 1 200 ? -13.682 2.625 -36.897 1.00 90.56 200 ASN A C 1
ATOM 1629 O O . ASN A 1 200 ? -12.949 2.611 -35.903 1.00 90.56 200 ASN A O 1
ATOM 1633 N N . ARG A 1 201 ? -14.504 1.613 -37.204 1.00 88.50 201 ARG A N 1
ATOM 1634 C CA . ARG A 1 201 ? -14.733 0.398 -36.397 1.00 88.50 201 ARG A CA 1
ATOM 1635 C C . ARG A 1 201 ? -13.999 -0.843 -36.956 1.00 88.50 201 ARG A C 1
ATOM 1637 O O . ARG A 1 201 ? -14.277 -1.963 -36.533 1.00 88.50 201 ARG A O 1
ATOM 1644 N N . THR A 1 202 ? -13.092 -0.671 -37.924 1.00 88.12 202 THR A N 1
ATOM 1645 C CA . THR A 1 202 ? -12.412 -1.785 -38.613 1.00 88.12 202 THR A CA 1
ATOM 1646 C C . THR A 1 202 ? -11.335 -2.419 -37.732 1.00 88.12 202 THR A C 1
ATOM 1648 O O . THR A 1 202 ? -10.291 -1.820 -37.487 1.00 88.12 202 THR A O 1
ATOM 1651 N N . VAL A 1 203 ? -11.564 -3.657 -37.290 1.00 88.38 203 VAL A N 1
ATOM 1652 C CA . VAL A 1 203 ? -10.589 -4.447 -36.517 1.00 88.38 203 VAL A CA 1
ATOM 1653 C C . VAL A 1 203 ? -9.351 -4.749 -37.373 1.00 88.38 203 VAL A C 1
ATOM 1655 O O . VAL A 1 203 ? -9.474 -5.271 -38.480 1.00 88.38 203 VAL A O 1
ATOM 1658 N N . GLY A 1 204 ? -8.156 -4.453 -36.855 1.00 87.44 204 GLY A N 1
ATOM 1659 C CA . GLY A 1 204 ? -6.888 -4.578 -37.582 1.00 87.44 204 GLY A CA 1
ATOM 1660 C C . GLY A 1 204 ? -5.994 -3.343 -37.436 1.00 87.44 204 GLY A C 1
ATOM 1661 O O . GLY A 1 204 ? -6.130 -2.575 -36.487 1.00 87.44 204 GLY A O 1
ATOM 1662 N N . SER A 1 205 ? -5.050 -3.156 -38.360 1.00 87.69 205 SER A N 1
ATOM 1663 C CA . SER A 1 205 ? -4.149 -1.997 -38.385 1.00 87.69 205 SER A CA 1
ATOM 1664 C C . SER A 1 205 ? -4.745 -0.828 -39.182 1.00 87.69 205 SER A C 1
ATOM 1666 O O . SER A 1 205 ? -4.624 -0.757 -40.404 1.00 87.69 205 SER A O 1
ATOM 1668 N N . TYR A 1 206 ? -5.348 0.139 -38.487 1.00 90.06 206 TYR A N 1
ATOM 1669 C CA . TYR A 1 206 ? -5.822 1.380 -39.097 1.00 90.06 206 TYR A CA 1
ATOM 1670 C C . TYR A 1 206 ? -4.683 2.402 -39.217 1.00 90.06 206 TYR A C 1
ATOM 1672 O O . TYR A 1 206 ? -4.289 3.033 -38.237 1.00 90.06 206 TYR A O 1
ATOM 1680 N N . LEU A 1 207 ? -4.145 2.581 -40.424 1.00 90.62 207 LEU A N 1
ATOM 1681 C CA . LEU A 1 207 ? -3.236 3.686 -40.743 1.00 90.62 207 LEU A CA 1
ATOM 1682 C C . LEU A 1 207 ? -4.057 4.941 -41.105 1.00 90.62 207 LEU A C 1
ATOM 1684 O O . LEU A 1 207 ? -4.840 4.851 -42.055 1.00 90.62 207 LEU A O 1
ATOM 1688 N N . PRO A 1 208 ? -3.911 6.080 -40.401 1.00 90.69 208 PRO A N 1
ATOM 1689 C CA . PRO A 1 208 ? -4.596 7.325 -40.761 1.00 90.69 208 PRO A CA 1
ATOM 1690 C C . PRO A 1 208 ? -4.147 7.890 -42.113 1.00 90.69 208 PRO A C 1
ATOM 1692 O O . PRO A 1 208 ? -2.985 7.737 -42.490 1.00 90.69 208 PRO A O 1
ATOM 1695 N N . LEU A 1 209 ? -5.058 8.555 -42.826 1.00 90.25 209 LEU A N 1
ATOM 1696 C CA . LEU A 1 209 ? -4.771 9.335 -44.039 1.00 90.25 209 LEU A CA 1
ATOM 1697 C C . LEU A 1 209 ? -4.129 10.699 -43.699 1.00 90.25 209 LEU A C 1
ATOM 1699 O O . LEU A 1 209 ? -4.147 11.138 -42.553 1.00 90.25 209 LEU A O 1
ATOM 1703 N N . ALA A 1 210 ? -3.557 11.395 -44.693 1.00 87.12 210 ALA A N 1
ATOM 1704 C CA . ALA A 1 210 ? -2.763 12.619 -44.473 1.00 87.12 210 ALA A CA 1
ATOM 1705 C C . ALA A 1 210 ? -3.501 13.726 -43.691 1.00 87.12 210 ALA A C 1
ATOM 1707 O O . ALA A 1 210 ? -2.895 14.393 -42.850 1.00 87.12 210 ALA A O 1
ATOM 1708 N N . TYR A 1 211 ? -4.804 13.889 -43.945 1.00 89.94 211 TYR A N 1
ATOM 1709 C CA . TYR A 1 211 ? -5.660 14.892 -43.306 1.00 89.94 211 TYR A CA 1
ATOM 1710 C C . TYR A 1 211 ? -6.546 14.331 -42.179 1.00 89.94 211 TYR A C 1
ATOM 1712 O O . TYR A 1 211 ? -7.361 15.072 -41.633 1.00 89.94 211 TYR A O 1
ATOM 1720 N N . GLU A 1 212 ? -6.360 13.070 -41.774 1.00 91.31 212 GLU A N 1
ATOM 1721 C CA . GLU A 1 212 ? -7.025 12.499 -40.598 1.00 91.31 212 GLU A CA 1
ATOM 1722 C C . GLU A 1 212 ? -6.229 12.826 -39.326 1.00 91.31 212 GLU A C 1
ATOM 1724 O O . GLU A 1 212 ? -5.064 12.459 -39.165 1.00 91.31 212 GLU A O 1
ATOM 1729 N N . GLU A 1 213 ? -6.865 13.517 -38.387 1.00 90.56 213 GLU A N 1
ATOM 1730 C CA . GLU A 1 213 ? -6.409 13.632 -37.008 1.00 90.56 213 GLU A CA 1
ATOM 1731 C C . GLU A 1 213 ? -6.996 12.493 -36.172 1.00 90.56 213 GLU A C 1
ATOM 1733 O O . GLU A 1 213 ? -8.202 12.258 -36.173 1.00 90.56 213 GLU A O 1
ATOM 1738 N N . VAL A 1 214 ? -6.146 11.791 -35.425 1.00 91.62 214 VAL A N 1
ATOM 1739 C CA . VAL A 1 214 ? -6.579 10.773 -34.463 1.00 91.62 214 VAL A CA 1
ATOM 1740 C C . VAL A 1 214 ? -6.899 11.467 -33.145 1.00 91.62 214 VAL A C 1
ATOM 1742 O O . VAL A 1 214 ? -6.001 11.994 -32.493 1.00 91.62 214 VAL A O 1
ATOM 1745 N N . VAL A 1 215 ? -8.169 11.445 -32.742 1.00 91.69 215 VAL A N 1
ATOM 1746 C CA . VAL A 1 215 ? -8.642 12.092 -31.511 1.00 91.69 215 VAL A CA 1
ATOM 1747 C C . VAL A 1 215 ? -8.506 11.152 -30.312 1.00 91.69 215 VAL A C 1
ATOM 1749 O O . VAL A 1 215 ? -7.948 11.533 -29.285 1.00 91.69 215 VAL A O 1
ATOM 1752 N N . SER A 1 216 ? -9.019 9.922 -30.418 1.00 90.19 216 SER A N 1
ATOM 1753 C CA . SER A 1 216 ? -8.985 8.932 -29.330 1.00 90.19 216 SER A CA 1
ATOM 1754 C C . SER A 1 216 ? -9.346 7.518 -29.806 1.00 90.19 216 SER A C 1
ATOM 1756 O O . SER A 1 216 ? -9.819 7.320 -30.924 1.00 90.19 216 SER A O 1
ATOM 1758 N N . THR A 1 217 ? -9.149 6.516 -28.944 1.00 90.38 217 THR A N 1
ATOM 1759 C CA . THR A 1 217 ? -9.715 5.167 -29.121 1.00 90.38 217 THR A CA 1
ATOM 1760 C C . THR A 1 217 ? -10.916 5.001 -28.193 1.00 90.38 217 THR A C 1
ATOM 1762 O O . THR A 1 217 ? -10.784 5.140 -26.977 1.00 90.38 217 THR A O 1
ATOM 1765 N N . VAL A 1 218 ? -12.083 4.696 -28.757 1.00 91.38 218 VAL A N 1
ATOM 1766 C CA . VAL A 1 218 ? -13.336 4.449 -28.030 1.00 91.38 218 VAL A CA 1
ATOM 1767 C C . VAL A 1 218 ? -13.505 2.943 -27.831 1.00 91.38 218 VAL A C 1
ATOM 1769 O O . VAL A 1 218 ? -13.219 2.158 -28.734 1.00 91.38 218 VAL A O 1
ATOM 1772 N N . LYS A 1 219 ? -13.960 2.527 -26.645 1.00 90.50 219 LYS A N 1
ATOM 1773 C CA . LYS A 1 219 ? -14.205 1.117 -26.304 1.00 90.50 219 LYS A CA 1
ATOM 1774 C C . LYS A 1 219 ? -15.695 0.845 -26.161 1.00 90.50 219 LYS A C 1
ATOM 1776 O O . LYS A 1 219 ? -16.447 1.736 -25.772 1.00 90.50 219 LYS A O 1
ATOM 1781 N N . ALA A 1 220 ? -16.108 -0.387 -26.434 1.00 90.44 220 ALA A N 1
ATOM 1782 C CA . ALA A 1 220 ? -17.488 -0.796 -26.229 1.00 90.44 220 ALA A CA 1
ATOM 1783 C C . ALA A 1 220 ? -17.832 -0.946 -24.739 1.00 90.44 220 ALA A C 1
ATOM 1785 O O . ALA A 1 220 ? -17.054 -1.492 -23.953 1.00 90.44 220 ALA A O 1
ATOM 1786 N N . TYR A 1 221 ? -19.044 -0.542 -24.375 1.00 90.94 221 TYR A N 1
ATOM 1787 C CA . TYR A 1 221 ? -19.682 -0.897 -23.115 1.00 90.94 221 TYR A CA 1
ATOM 1788 C C . TYR A 1 221 ? -20.270 -2.303 -23.239 1.00 90.94 221 TYR A C 1
ATOM 1790 O O . TYR A 1 221 ? -21.040 -2.568 -24.159 1.00 90.94 221 TYR A O 1
ATOM 1798 N N . VAL A 1 222 ? -19.918 -3.199 -22.314 1.00 89.69 222 VAL A N 1
ATOM 1799 C CA . VAL A 1 222 ? -20.506 -4.546 -22.236 1.00 89.69 222 VAL A CA 1
ATOM 1800 C C . VAL A 1 222 ? -21.875 -4.449 -21.566 1.00 89.69 222 VAL A C 1
ATOM 1802 O O . VAL A 1 222 ? -21.975 -4.041 -20.404 1.00 89.69 222 VAL A O 1
ATOM 1805 N N . LEU A 1 223 ? -22.921 -4.816 -22.302 1.00 89.31 223 LEU A N 1
ATOM 1806 C CA . LEU A 1 223 ? -24.308 -4.793 -21.847 1.00 89.31 223 LEU A CA 1
ATOM 1807 C C . LEU A 1 223 ? -24.714 -6.180 -21.337 1.00 89.31 223 LEU A C 1
ATOM 1809 O O . LEU A 1 223 ? -24.140 -7.197 -21.711 1.00 89.31 223 LEU A O 1
ATOM 1813 N N . THR A 1 224 ? -25.690 -6.229 -20.431 1.00 89.19 224 THR A N 1
ATOM 1814 C CA . THR A 1 224 ? -26.208 -7.493 -19.869 1.00 89.19 224 THR A CA 1
ATOM 1815 C C . THR A 1 224 ? -27.684 -7.337 -19.521 1.00 89.19 224 THR A C 1
ATOM 1817 O O . THR A 1 224 ? -28.158 -6.214 -19.363 1.00 89.19 224 THR A O 1
ATOM 1820 N N . ASP A 1 225 ? -28.392 -8.432 -19.248 1.00 85.31 225 ASP A N 1
ATOM 1821 C CA . ASP A 1 225 ? -29.780 -8.394 -18.744 1.00 85.31 225 ASP A CA 1
ATOM 1822 C C . ASP A 1 225 ? -29.939 -7.628 -17.413 1.00 85.31 225 ASP A C 1
ATOM 1824 O O . ASP A 1 225 ? -31.051 -7.362 -16.961 1.00 85.31 225 ASP A O 1
ATOM 1828 N N . LYS A 1 226 ? -28.819 -7.256 -16.772 1.00 88.12 226 LYS A N 1
ATOM 1829 C CA . LYS A 1 226 ? -28.763 -6.453 -15.545 1.00 88.12 226 LYS A CA 1
ATOM 1830 C C . LYS A 1 226 ? -28.294 -5.008 -15.757 1.00 88.12 226 LYS A C 1
ATOM 1832 O O . LYS A 1 226 ? -28.330 -4.241 -14.796 1.00 88.12 226 LYS A O 1
ATOM 1837 N N . LYS A 1 227 ? -27.840 -4.635 -16.962 1.00 89.56 227 LYS A N 1
ATOM 1838 C CA . LYS A 1 227 ? -27.261 -3.318 -17.292 1.00 89.56 227 LYS A CA 1
ATOM 1839 C C . LYS A 1 227 ? -27.626 -2.868 -18.711 1.00 89.56 227 LYS A C 1
ATOM 1841 O O . LYS A 1 227 ? -27.146 -3.458 -19.678 1.00 89.56 227 LYS A O 1
ATOM 1846 N N . ALA A 1 228 ? -28.377 -1.775 -18.805 1.00 91.44 228 ALA A N 1
ATOM 1847 C CA . ALA A 1 228 ? -28.601 -1.017 -20.033 1.00 91.44 228 ALA A CA 1
ATOM 1848 C C . ALA A 1 228 ? -27.720 0.248 -20.047 1.00 91.44 228 ALA A C 1
ATOM 1850 O O . ALA A 1 228 ? -27.362 0.769 -18.988 1.00 91.44 228 ALA A O 1
ATOM 1851 N N . LEU A 1 229 ? -27.372 0.751 -21.231 1.00 93.38 229 LEU A N 1
ATOM 1852 C CA . LEU A 1 229 ? -26.624 2.004 -21.396 1.00 93.38 229 LEU A CA 1
ATOM 1853 C C . LEU A 1 229 ? -27.598 3.153 -21.664 1.00 93.38 229 LEU A C 1
ATOM 1855 O O . LEU A 1 229 ? -28.420 3.037 -22.567 1.00 93.38 229 LEU A O 1
ATOM 1859 N N . HIS A 1 230 ? -27.502 4.246 -20.909 1.00 93.19 230 HIS A N 1
ATOM 1860 C CA . HIS A 1 230 ? -28.310 5.455 -21.099 1.00 93.19 230 HIS A CA 1
ATOM 1861 C C . HIS A 1 230 ? -27.522 6.465 -21.926 1.00 93.19 230 HIS A C 1
ATOM 1863 O O . HIS A 1 230 ? -26.420 6.871 -21.546 1.00 93.19 230 HIS A O 1
ATOM 1869 N N . VAL A 1 231 ? -28.082 6.822 -23.080 1.00 92.25 231 VAL A N 1
ATOM 1870 C CA . VAL A 1 231 ? -27.429 7.603 -24.135 1.00 92.25 231 VAL A CA 1
ATOM 1871 C C . VAL A 1 231 ? -28.305 8.799 -24.510 1.00 92.25 231 VAL A C 1
ATOM 1873 O O . VAL A 1 231 ? -29.530 8.686 -24.502 1.00 92.25 231 VAL A O 1
ATOM 1876 N N . ARG A 1 232 ? -27.676 9.932 -24.841 1.00 92.75 232 ARG A N 1
ATOM 1877 C CA . ARG A 1 232 ? -28.304 11.160 -25.346 1.00 92.75 232 ARG A CA 1
ATOM 1878 C C . ARG A 1 232 ? -27.744 11.548 -26.717 1.00 92.75 232 ARG A C 1
ATOM 1880 O O . ARG A 1 232 ? -26.538 11.474 -26.941 1.00 92.75 232 ARG A O 1
ATOM 1887 N N . ALA A 1 233 ? -28.602 12.027 -27.615 1.00 92.50 233 ALA A N 1
ATOM 1888 C CA . ALA A 1 233 ? -28.213 12.510 -28.940 1.00 92.50 233 ALA A CA 1
ATOM 1889 C C . ALA A 1 233 ? -27.756 13.980 -28.910 1.00 92.50 233 ALA A C 1
ATOM 1891 O O . ALA A 1 233 ? -28.550 14.899 -28.697 1.00 92.50 233 ALA A O 1
ATOM 1892 N N . LEU A 1 234 ? -26.479 14.227 -29.215 1.00 89.81 234 LEU A N 1
ATOM 1893 C CA . LEU A 1 234 ? -25.893 15.573 -29.305 1.00 89.81 234 LEU A CA 1
ATOM 1894 C C . LEU A 1 234 ? -26.357 16.355 -30.546 1.00 89.81 234 LEU A C 1
ATOM 1896 O O . LEU A 1 234 ? -26.298 17.584 -30.571 1.00 89.81 234 LEU A O 1
ATOM 1900 N N . ARG A 1 235 ? -26.842 15.670 -31.584 1.00 87.00 235 ARG A N 1
ATOM 1901 C CA . ARG A 1 235 ? -27.473 16.240 -32.788 1.00 87.00 235 ARG A CA 1
ATOM 1902 C C . ARG A 1 235 ? -28.450 15.221 -33.376 1.00 87.00 235 ARG A C 1
ATOM 1904 O O . ARG A 1 235 ? -28.398 14.057 -33.006 1.00 87.00 235 ARG A O 1
ATOM 1911 N N . THR A 1 236 ? -29.306 15.631 -34.308 1.00 91.12 236 THR A N 1
ATOM 1912 C CA . THR A 1 236 ? -30.157 14.684 -35.048 1.00 91.12 236 THR A CA 1
ATOM 1913 C C . THR A 1 236 ? -29.296 13.819 -35.971 1.00 91.12 236 THR A C 1
ATOM 1915 O O . THR A 1 236 ? -28.612 14.358 -36.840 1.00 91.12 236 THR A O 1
ATOM 1918 N N . PHE A 1 237 ? -29.328 12.496 -35.801 1.00 90.06 237 PHE A N 1
ATOM 1919 C CA . PHE A 1 237 ? -28.512 11.542 -36.569 1.00 90.06 237 PHE A CA 1
ATOM 1920 C C . PHE A 1 237 ? -29.186 10.157 -36.647 1.00 90.06 237 PHE A C 1
ATOM 1922 O O . PHE A 1 237 ? -30.341 9.991 -36.255 1.00 90.06 237 PHE A O 1
ATOM 1929 N N . THR A 1 238 ? -28.496 9.165 -37.214 1.00 88.31 238 THR A N 1
ATOM 1930 C CA . THR A 1 238 ? -28.918 7.753 -37.220 1.00 88.31 238 THR A CA 1
ATOM 1931 C C . THR A 1 238 ? -27.819 6.910 -36.581 1.00 88.31 238 THR A C 1
ATOM 1933 O O . THR A 1 238 ? -26.657 7.067 -36.950 1.00 88.31 238 THR A O 1
ATOM 1936 N N . ASP A 1 239 ? -28.178 6.060 -35.620 1.00 86.81 239 ASP A N 1
ATOM 1937 C CA . ASP A 1 239 ? -27.230 5.270 -34.830 1.00 86.81 239 ASP A CA 1
ATOM 1938 C C . ASP A 1 239 ? -26.699 4.025 -35.563 1.00 86.81 239 ASP A C 1
ATOM 1940 O O . ASP A 1 239 ? -27.117 3.664 -36.670 1.00 86.81 239 ASP A O 1
ATOM 1944 N N . SER A 1 240 ? -25.770 3.329 -34.902 1.00 81.94 240 SER A N 1
ATOM 1945 C CA . SER A 1 240 ? -25.183 2.076 -35.395 1.00 81.94 240 SER A CA 1
ATOM 1946 C C . SER A 1 240 ? -26.196 0.923 -35.549 1.00 81.94 240 SER A C 1
ATOM 1948 O O . SER A 1 240 ? -25.947 -0.016 -36.308 1.00 81.94 240 SER A O 1
ATOM 1950 N N . LEU A 1 241 ? -27.361 1.019 -34.897 1.00 84.69 241 LEU A N 1
ATOM 1951 C CA . LEU A 1 241 ? -28.493 0.088 -34.973 1.00 84.69 241 LEU A CA 1
ATOM 1952 C C . LEU A 1 241 ? -29.538 0.514 -36.028 1.00 84.69 241 LEU A C 1
ATOM 1954 O O . LEU A 1 241 ? -30.575 -0.138 -36.169 1.00 84.69 241 LEU A O 1
ATOM 1958 N N . LYS A 1 242 ? -29.256 1.578 -36.796 1.00 85.25 242 LYS A N 1
ATOM 1959 C CA . LYS A 1 242 ? -30.114 2.190 -37.826 1.00 85.25 242 LYS A CA 1
ATOM 1960 C C . LYS A 1 242 ? -31.408 2.819 -37.287 1.00 85.25 242 LYS A C 1
ATOM 1962 O O . LYS A 1 242 ? -32.369 2.993 -38.039 1.00 85.25 242 LYS A O 1
ATOM 1967 N N . ARG A 1 243 ? -31.437 3.198 -36.007 1.00 86.25 243 ARG A N 1
ATOM 1968 C CA . ARG A 1 243 ? -32.502 4.002 -35.387 1.00 86.25 243 ARG A CA 1
ATOM 1969 C C . ARG A 1 243 ? -32.172 5.483 -35.567 1.00 86.25 243 ARG A C 1
ATOM 1971 O O . ARG A 1 243 ? -31.012 5.878 -35.495 1.00 86.25 243 ARG A O 1
ATOM 1978 N N . LYS A 1 244 ? -33.181 6.310 -35.841 1.00 89.62 244 LYS A N 1
ATOM 1979 C CA . LYS A 1 244 ? -33.013 7.758 -36.013 1.00 89.62 244 LYS A CA 1
ATOM 1980 C C . LYS A 1 244 ? -33.367 8.468 -34.712 1.00 89.62 244 LYS A C 1
ATOM 1982 O O . LYS A 1 244 ? -34.512 8.364 -34.289 1.00 89.62 244 LYS A O 1
ATOM 1987 N N . HIS A 1 245 ? -32.426 9.242 -34.180 1.00 89.62 245 HIS A N 1
ATOM 1988 C CA . HIS A 1 245 ? -32.592 10.029 -32.954 1.00 89.62 245 HIS A CA 1
ATOM 1989 C C . HIS A 1 245 ? -32.561 11.526 -33.268 1.00 89.62 245 HIS A C 1
ATOM 1991 O O . HIS A 1 245 ? -31.845 11.973 -34.172 1.00 89.62 245 HIS A O 1
ATOM 1997 N N . LEU A 1 246 ? -33.343 12.309 -32.534 1.00 89.69 246 LEU A N 1
ATOM 1998 C CA . LEU A 1 246 ? -33.412 13.766 -32.603 1.00 89.69 246 LEU A CA 1
ATOM 1999 C C . LEU A 1 246 ? -32.442 14.406 -31.599 1.00 89.69 246 LEU A C 1
ATOM 2001 O O . LEU A 1 246 ? -32.138 13.835 -30.559 1.00 89.69 246 LEU A O 1
ATOM 2005 N N . HIS A 1 247 ? -31.966 15.622 -31.879 1.00 90.00 247 HIS A N 1
ATOM 2006 C CA . HIS A 1 247 ? -31.151 16.378 -30.919 1.00 90.00 247 HIS A CA 1
ATOM 2007 C C . HIS A 1 247 ? -31.848 16.507 -29.548 1.00 90.00 247 HIS A C 1
ATOM 2009 O O . HIS A 1 247 ? -32.973 17.002 -29.472 1.00 90.00 247 HIS A O 1
ATOM 2015 N N . GLY A 1 248 ? -31.155 16.104 -28.479 1.00 85.44 248 GLY A N 1
ATOM 2016 C CA . GLY A 1 248 ? -31.656 16.126 -27.102 1.00 85.44 248 GLY A CA 1
ATOM 2017 C C . GLY A 1 248 ? -32.512 14.919 -26.698 1.00 85.44 248 GLY A C 1
ATOM 2018 O O . GLY A 1 248 ? -32.926 14.850 -25.545 1.00 85.44 248 GLY A O 1
ATOM 2019 N N . GLU A 1 249 ? -32.770 13.973 -27.604 1.00 88.69 249 GLU A N 1
ATOM 2020 C CA . GLU A 1 249 ? -33.453 12.712 -27.293 1.00 88.69 249 GLU A CA 1
ATOM 2021 C C . GLU A 1 249 ? -32.554 11.805 -26.435 1.00 88.69 249 GLU A C 1
ATOM 2023 O O . GLU A 1 249 ? -31.338 11.755 -26.644 1.00 88.69 249 GLU A O 1
ATOM 2028 N N . GLU A 1 250 ? -33.146 11.098 -25.467 1.00 90.50 250 GLU A N 1
ATOM 2029 C CA . GLU A 1 250 ? -32.450 10.163 -24.576 1.00 90.50 250 GLU A CA 1
ATOM 2030 C C . GLU A 1 250 ? -33.104 8.778 -24.629 1.00 90.50 250 GLU A C 1
ATOM 2032 O O . GLU A 1 250 ? -34.328 8.663 -24.561 1.00 90.50 250 GLU A O 1
ATOM 2037 N N . TRP A 1 251 ? -32.300 7.715 -24.710 1.00 90.56 251 TRP A N 1
ATOM 2038 C CA . TRP A 1 251 ? -32.784 6.333 -24.795 1.00 90.56 251 TRP A CA 1
ATOM 2039 C C . TRP A 1 251 ? -31.902 5.354 -24.013 1.00 90.56 251 TRP A C 1
ATOM 2041 O O . TRP A 1 251 ? -30.815 5.691 -23.532 1.00 90.56 251 TRP A O 1
ATOM 2051 N N . LEU A 1 252 ? -32.386 4.113 -23.896 1.00 91.31 252 LEU A N 1
ATOM 2052 C CA . LEU A 1 252 ? -31.616 2.980 -23.389 1.00 91.31 252 LEU A CA 1
ATOM 2053 C C . LEU A 1 252 ? -31.218 2.032 -24.525 1.00 91.31 252 LEU A C 1
ATOM 2055 O O . LEU A 1 252 ? -32.061 1.638 -25.334 1.00 91.31 252 LEU A O 1
ATOM 2059 N N . VAL A 1 253 ? -29.954 1.608 -24.534 1.00 91.25 253 VAL A N 1
ATOM 2060 C CA . VAL A 1 253 ? -29.470 0.469 -25.328 1.00 91.25 253 VAL A CA 1
ATOM 2061 C C . VAL A 1 253 ? -29.421 -0.767 -24.431 1.00 91.25 253 VAL A C 1
ATOM 2063 O O . VAL A 1 253 ? -28.861 -0.722 -23.331 1.00 91.25 253 VAL A O 1
ATOM 2066 N N . TYR A 1 254 ? -30.014 -1.869 -24.887 1.00 90.31 254 TYR A N 1
ATOM 2067 C CA . TYR A 1 254 ? -30.157 -3.109 -24.123 1.00 90.31 254 TYR A CA 1
ATOM 2068 C C . TYR A 1 254 ? -29.252 -4.225 -24.670 1.00 90.31 254 TYR A C 1
ATOM 2070 O O . TYR A 1 254 ? -28.916 -4.235 -25.850 1.00 90.31 254 TYR A O 1
ATOM 2078 N N . ALA A 1 255 ? -28.951 -5.242 -23.853 1.00 89.00 255 ALA A N 1
ATOM 2079 C CA . ALA A 1 255 ? -28.180 -6.419 -24.289 1.00 89.00 255 ALA A CA 1
ATOM 2080 C C . ALA A 1 255 ? -28.809 -7.172 -25.483 1.00 89.00 255 ALA A C 1
ATOM 2082 O O . ALA A 1 255 ? -28.098 -7.719 -26.319 1.00 89.00 255 ALA A O 1
ATOM 2083 N N . ARG A 1 256 ? -30.146 -7.142 -25.600 1.00 85.50 256 ARG A N 1
ATOM 2084 C CA . ARG A 1 256 ? -30.907 -7.662 -26.756 1.00 85.50 256 ARG A CA 1
ATOM 2085 C C . ARG A 1 256 ? -30.688 -6.886 -28.064 1.00 85.50 256 ARG A C 1
ATOM 2087 O O . ARG A 1 256 ? -31.041 -7.398 -29.119 1.00 85.50 256 ARG A O 1
ATOM 2094 N N . ASP A 1 257 ? -30.192 -5.650 -27.986 1.00 84.06 257 ASP A N 1
ATOM 2095 C CA . ASP A 1 257 ? -29.870 -4.820 -29.151 1.00 84.06 257 ASP A CA 1
ATOM 2096 C C . ASP A 1 257 ? -28.410 -5.045 -29.575 1.00 84.06 257 ASP A C 1
ATOM 2098 O O . ASP A 1 257 ? -28.130 -5.192 -30.762 1.00 84.06 257 ASP A O 1
ATOM 2102 N N . ALA A 1 258 ? -27.495 -5.110 -28.598 1.00 82.31 258 ALA A N 1
ATOM 2103 C CA . ALA A 1 258 ? -26.107 -5.534 -28.772 1.00 82.31 258 ALA A CA 1
ATOM 2104 C C . ALA A 1 258 ? -25.496 -6.009 -27.438 1.00 82.31 258 ALA A C 1
ATOM 2106 O O . ALA A 1 258 ? -25.677 -5.362 -26.408 1.00 82.31 258 ALA A O 1
ATOM 2107 N N . GLU A 1 259 ? -24.695 -7.081 -27.456 1.00 84.62 259 GLU A N 1
ATOM 2108 C CA . GLU A 1 259 ? -23.900 -7.512 -26.288 1.00 84.62 259 GLU A CA 1
ATOM 2109 C C . GLU A 1 259 ? -22.837 -6.467 -25.900 1.00 84.62 259 GLU A C 1
ATOM 2111 O O . GLU A 1 259 ? -22.512 -6.283 -24.724 1.00 84.62 259 GLU A O 1
ATOM 2116 N N . THR A 1 260 ? -22.296 -5.761 -26.895 1.00 89.38 260 THR A N 1
ATOM 2117 C CA . THR A 1 260 ? -21.296 -4.705 -26.735 1.00 89.38 260 THR A CA 1
ATOM 2118 C C . THR A 1 260 ? -21.658 -3.498 -27.598 1.00 89.38 260 THR A C 1
ATOM 2120 O O . THR A 1 260 ? -21.884 -3.625 -28.799 1.00 89.38 260 THR A O 1
ATOM 2123 N N . TYR A 1 261 ? -21.709 -2.306 -26.998 1.00 91.44 261 TYR A N 1
ATOM 2124 C CA . TYR A 1 261 ? -22.095 -1.075 -27.696 1.00 91.44 261 TYR A CA 1
ATOM 2125 C C . TYR A 1 261 ? -20.972 -0.033 -27.672 1.00 91.44 261 TYR A C 1
ATOM 2127 O O . TYR A 1 261 ? -20.512 0.344 -26.596 1.00 91.44 261 TYR A O 1
ATOM 2135 N N . ILE A 1 262 ? -20.520 0.430 -28.844 1.00 91.50 262 ILE A N 1
ATOM 2136 C CA . ILE A 1 262 ? -19.525 1.510 -28.989 1.00 91.50 262 ILE A CA 1
ATOM 2137 C C . ILE A 1 262 ? -20.281 2.819 -29.258 1.00 91.50 262 ILE A C 1
ATOM 2139 O O . ILE A 1 262 ? -20.766 2.964 -30.388 1.00 91.50 262 ILE A O 1
ATOM 2143 N N . PRO A 1 263 ? -20.350 3.755 -28.286 1.00 91.31 263 PRO A N 1
ATOM 2144 C CA . PRO A 1 263 ? -21.044 5.023 -28.465 1.00 91.31 263 PRO A CA 1
ATOM 2145 C C . PRO A 1 263 ? -20.454 5.815 -29.628 1.00 91.31 263 PRO A C 1
ATOM 2147 O O . PRO A 1 263 ? -19.232 5.947 -29.730 1.00 91.31 263 PRO A O 1
ATOM 2150 N N . ASP A 1 264 ? -21.315 6.311 -30.507 1.00 89.62 264 ASP A N 1
ATOM 2151 C CA . ASP A 1 264 ? -20.928 7.070 -31.689 1.00 89.62 264 ASP A CA 1
ATOM 2152 C C . ASP A 1 264 ? -20.528 8.522 -31.368 1.00 89.62 264 ASP A C 1
ATOM 2154 O O . ASP A 1 264 ? -20.700 9.019 -30.257 1.00 89.62 264 ASP A O 1
ATOM 2158 N N . VAL A 1 265 ? -19.985 9.244 -32.350 1.00 89.75 265 VAL A N 1
ATOM 2159 C CA . VAL A 1 265 ? -19.480 10.621 -32.159 1.00 89.75 265 VAL A CA 1
ATOM 2160 C C . VAL A 1 265 ? -20.554 11.584 -31.643 1.00 89.75 265 VAL A C 1
ATOM 2162 O O . VAL A 1 265 ? -20.241 12.526 -30.909 1.00 89.75 265 VAL A O 1
ATOM 2165 N N . TYR A 1 266 ? -21.809 11.338 -32.018 1.00 90.06 266 TYR A N 1
ATOM 2166 C CA . TYR A 1 266 ? -22.975 12.150 -31.669 1.00 90.06 266 TYR A CA 1
ATOM 2167 C C . TYR A 1 266 ? -23.759 11.606 -30.465 1.00 90.06 266 TYR A C 1
ATOM 2169 O O . TYR A 1 266 ? -24.836 12.119 -30.164 1.00 90.06 266 TYR A O 1
ATOM 2177 N N . GLU A 1 267 ? -23.216 10.605 -29.772 1.00 91.56 267 GLU A N 1
ATOM 2178 C CA . GLU A 1 267 ? -23.813 9.963 -28.606 1.00 91.56 267 GLU A CA 1
ATOM 2179 C C . GLU A 1 267 ? -23.066 10.353 -27.326 1.00 91.56 267 GLU A C 1
ATOM 2181 O O . GLU A 1 267 ? -21.868 10.118 -27.167 1.00 91.56 267 GLU A O 1
ATOM 2186 N N . GLU A 1 268 ? -23.792 10.939 -26.381 1.00 91.88 268 GLU A N 1
ATOM 2187 C CA . GLU A 1 268 ? -23.307 11.237 -25.039 1.00 91.88 268 GLU A CA 1
ATOM 2188 C C . GLU A 1 268 ? -23.794 10.147 -24.078 1.00 91.88 268 GLU A C 1
ATOM 2190 O O . GLU A 1 268 ? -24.997 9.939 -23.923 1.00 91.88 268 GLU A O 1
ATOM 2195 N N . VAL A 1 269 ? -22.875 9.434 -23.422 1.00 92.62 269 VAL A N 1
ATOM 2196 C CA . VAL A 1 269 ? -23.238 8.446 -22.395 1.00 92.62 269 VAL A CA 1
ATOM 2197 C C . VAL A 1 269 ? -23.602 9.178 -21.106 1.00 92.62 269 VAL A C 1
ATOM 2199 O O . VAL A 1 269 ? -22.726 9.684 -20.406 1.00 92.62 269 VAL A O 1
ATOM 2202 N N . VAL A 1 270 ? -24.893 9.198 -20.778 1.00 91.75 270 VAL A N 1
ATOM 2203 C CA . VAL A 1 270 ? -25.424 9.800 -19.546 1.00 91.75 270 VAL A CA 1
ATOM 2204 C C . VAL A 1 270 ? -25.178 8.879 -18.344 1.00 91.75 270 VAL A C 1
ATOM 2206 O O . VAL A 1 270 ? -24.895 9.352 -17.243 1.00 91.75 270 VAL A O 1
ATOM 2209 N N . GLY A 1 271 ? -25.224 7.556 -18.541 1.00 89.75 271 GLY A N 1
ATOM 2210 C CA . GLY A 1 271 ? -24.923 6.591 -17.484 1.00 89.75 271 GLY A CA 1
ATOM 2211 C C . GLY A 1 271 ? -25.166 5.128 -17.857 1.00 89.75 271 GLY A C 1
ATOM 2212 O O . GLY A 1 271 ? -25.404 4.780 -19.011 1.00 89.75 271 GLY A O 1
ATOM 2213 N N . VAL A 1 272 ? -25.116 4.252 -16.851 1.00 91.12 272 VAL A N 1
ATOM 2214 C CA . VAL A 1 272 ? -25.464 2.825 -16.963 1.00 91.12 272 VAL A CA 1
ATOM 2215 C C . VAL A 1 272 ? -26.600 2.538 -15.986 1.00 91.12 272 VAL A C 1
ATOM 2217 O O . VAL A 1 272 ? -26.427 2.694 -14.778 1.00 91.12 272 VAL A O 1
ATOM 2220 N N . VAL A 1 273 ? -27.752 2.112 -16.500 1.00 91.38 273 VAL A N 1
ATOM 2221 C CA . VAL A 1 273 ? -28.962 1.851 -15.708 1.00 91.38 273 VAL A CA 1
ATOM 2222 C C . VAL A 1 273 ? -29.010 0.375 -15.322 1.00 91.38 273 VAL A C 1
ATOM 2224 O O . VAL A 1 273 ? -28.935 -0.514 -16.173 1.00 91.38 273 VAL A O 1
ATOM 2227 N N . SER A 1 274 ? -29.131 0.106 -14.023 1.00 89.81 274 SER A N 1
ATOM 2228 C CA . SER A 1 274 ? -29.309 -1.242 -13.478 1.00 89.81 274 SER A CA 1
ATOM 2229 C C . SER A 1 274 ? -30.757 -1.713 -13.595 1.00 89.81 274 SER A C 1
ATOM 2231 O O . SER A 1 274 ? -31.683 -0.926 -13.392 1.00 89.81 274 SER A O 1
ATOM 2233 N N . VAL A 1 275 ? -30.960 -3.009 -13.841 1.00 91.81 275 VAL A N 1
ATOM 2234 C CA . VAL A 1 275 ? -32.306 -3.604 -13.857 1.00 91.81 275 VAL A CA 1
ATOM 2235 C C . VAL A 1 275 ? -32.979 -3.489 -12.483 1.00 91.81 275 VAL A C 1
ATOM 2237 O O . VAL A 1 275 ? -32.374 -3.775 -11.449 1.00 91.81 275 VAL A O 1
ATOM 2240 N N . THR A 1 276 ? -34.246 -3.087 -12.477 1.00 90.50 276 THR A N 1
ATOM 2241 C CA . THR A 1 276 ? -35.139 -3.150 -11.317 1.00 90.50 276 THR A CA 1
ATOM 2242 C C . THR A 1 276 ? -35.803 -4.524 -11.294 1.00 90.50 276 THR A C 1
ATOM 2244 O O . THR A 1 276 ? -36.347 -4.975 -12.303 1.00 90.50 276 THR A O 1
ATOM 2247 N N . VAL A 1 277 ? -35.740 -5.201 -10.148 1.00 88.75 277 VAL A N 1
ATOM 2248 C CA . VAL A 1 277 ? -36.283 -6.550 -9.944 1.00 88.75 277 VAL A CA 1
ATOM 2249 C C . VAL A 1 277 ? -37.314 -6.493 -8.825 1.00 88.75 277 VAL A C 1
ATOM 2251 O O . VAL A 1 277 ? -36.981 -6.102 -7.710 1.00 88.75 277 VAL A O 1
ATOM 2254 N N . LEU A 1 278 ? -38.545 -6.896 -9.124 1.00 86.81 278 LEU A N 1
ATOM 2255 C CA . LEU A 1 278 ? -39.600 -7.147 -8.145 1.00 86.81 278 LEU A CA 1
ATOM 2256 C C . LEU A 1 278 ? -39.738 -8.656 -7.949 1.00 86.81 278 LEU A C 1
ATOM 2258 O O . LEU A 1 278 ? -39.717 -9.405 -8.927 1.00 86.81 278 LEU A O 1
ATOM 2262 N N . ASN A 1 279 ? -39.905 -9.100 -6.703 1.00 83.19 279 ASN A N 1
ATOM 2263 C CA . ASN A 1 279 ? -40.290 -10.479 -6.398 1.00 83.19 279 ASN A CA 1
ATOM 2264 C C . ASN A 1 279 ? -41.828 -10.654 -6.382 1.00 83.19 279 ASN A C 1
ATOM 2266 O O . ASN A 1 279 ? -42.587 -9.694 -6.514 1.00 83.19 279 ASN A O 1
ATOM 2270 N N . SER A 1 280 ? -42.304 -11.889 -6.208 1.00 78.88 280 SER A N 1
ATOM 2271 C CA . SER A 1 280 ? -43.737 -12.230 -6.205 1.00 78.88 280 SER A CA 1
ATOM 2272 C C . SER A 1 280 ? -44.566 -11.577 -5.085 1.00 78.88 280 SER A C 1
ATOM 2274 O O . SER A 1 280 ? -45.787 -11.509 -5.206 1.00 78.88 280 SER A O 1
ATOM 2276 N N . ARG A 1 281 ? -43.922 -11.060 -4.032 1.00 79.94 281 ARG A N 1
ATOM 2277 C CA . ARG A 1 281 ? -44.517 -10.287 -2.930 1.00 79.94 281 ARG A CA 1
ATOM 2278 C C . ARG A 1 281 ? -44.096 -8.811 -2.957 1.00 79.94 281 ARG A C 1
ATOM 2280 O O . ARG A 1 281 ? -44.123 -8.168 -1.917 1.00 79.94 281 ARG A O 1
ATOM 2287 N N . GLN A 1 282 ? -43.707 -8.254 -4.105 1.00 83.50 282 GLN A N 1
ATOM 2288 C CA . GLN A 1 282 ? -43.279 -6.853 -4.214 1.00 83.50 282 GLN A CA 1
ATOM 2289 C C . GLN A 1 282 ? -44.000 -6.075 -5.314 1.00 83.50 282 GLN A C 1
ATOM 2291 O O . GLN A 1 282 ? -44.464 -6.619 -6.319 1.00 83.50 282 GLN A O 1
ATOM 2296 N N . TYR A 1 283 ? -44.080 -4.763 -5.101 1.00 87.25 283 TYR A N 1
ATOM 2297 C CA . TYR A 1 283 ? -44.611 -3.796 -6.045 1.00 87.25 283 TYR A CA 1
ATOM 2298 C C . TYR A 1 283 ? -43.834 -2.478 -5.999 1.00 87.25 283 TYR A C 1
ATOM 2300 O O . TYR A 1 283 ? -43.170 -2.133 -5.023 1.00 87.25 283 TYR A O 1
ATOM 2308 N N . CYS A 1 284 ? -43.935 -1.691 -7.058 1.00 86.56 284 CYS A N 1
ATOM 2309 C CA . CYS A 1 284 ? -43.473 -0.314 -7.075 1.00 86.56 284 CYS A CA 1
ATOM 2310 C C . CYS A 1 284 ? -44.433 0.561 -7.886 1.00 86.56 284 CYS A C 1
ATOM 2312 O O . CYS A 1 284 ? -45.270 0.073 -8.648 1.00 86.56 284 CYS A O 1
ATOM 2314 N N . ILE A 1 285 ? -44.331 1.873 -7.688 1.00 88.06 285 ILE A N 1
ATOM 2315 C CA . ILE A 1 285 ? -45.105 2.857 -8.444 1.00 88.06 285 ILE A CA 1
ATOM 2316 C C . ILE A 1 285 ? -44.111 3.725 -9.205 1.00 88.06 285 ILE A C 1
ATOM 2318 O O . ILE A 1 285 ? -43.350 4.466 -8.581 1.00 88.06 285 ILE A O 1
ATOM 2322 N N . ILE A 1 286 ? -44.126 3.637 -10.533 1.00 88.56 286 ILE A N 1
ATOM 2323 C CA . ILE A 1 286 ? -43.420 4.574 -11.409 1.00 88.56 286 ILE A CA 1
ATOM 2324 C C . ILE A 1 286 ? -44.229 5.874 -11.451 1.00 88.56 286 ILE A C 1
ATOM 2326 O O . ILE A 1 286 ? -45.447 5.845 -11.643 1.00 88.56 286 ILE A O 1
ATOM 2330 N N . LEU A 1 287 ? -43.561 7.008 -11.249 1.00 88.00 287 LEU A N 1
ATOM 2331 C CA . LEU A 1 287 ? -44.079 8.335 -11.573 1.00 88.00 287 LEU A CA 1
ATOM 2332 C C . LEU A 1 287 ? -43.637 8.712 -12.983 1.00 88.00 287 LEU A C 1
ATOM 2334 O O . LEU A 1 287 ? -42.508 8.408 -13.367 1.00 88.00 287 LEU A O 1
ATOM 2338 N N . ASP A 1 288 ? -44.510 9.428 -13.689 1.00 89.19 288 ASP A N 1
ATOM 2339 C CA . ASP A 1 288 ? -44.246 9.971 -15.022 1.00 89.19 288 ASP A CA 1
ATOM 2340 C C . ASP A 1 288 ? -43.843 8.878 -16.050 1.00 89.19 288 ASP A C 1
ATOM 2342 O O . ASP A 1 288 ? -42.849 9.045 -16.745 1.00 89.19 288 ASP A O 1
ATOM 2346 N N . PRO A 1 289 ? -44.564 7.738 -16.141 1.00 89.38 289 PRO A N 1
ATOM 2347 C CA . PRO A 1 289 ? -44.152 6.577 -16.941 1.00 89.38 289 PRO A CA 1
ATOM 2348 C C . PRO A 1 289 ? -44.066 6.876 -18.445 1.00 89.38 289 PRO A C 1
ATOM 2350 O O . PRO A 1 289 ? -44.811 7.713 -18.959 1.00 89.38 289 PRO A O 1
ATOM 2353 N N . VAL A 1 290 ? -43.207 6.160 -19.169 1.00 86.56 290 VAL A N 1
ATOM 2354 C CA . VAL A 1 290 ? -43.089 6.282 -20.632 1.00 86.56 290 VAL A CA 1
ATOM 2355 C C . VAL A 1 290 ? -44.165 5.455 -21.352 1.00 86.56 290 VAL A C 1
ATOM 2357 O O . VAL A 1 290 ? -44.445 4.313 -20.989 1.00 86.56 290 VAL A O 1
ATOM 2360 N N . ASP A 1 291 ? -44.792 6.040 -22.375 1.00 82.00 291 ASP A N 1
ATOM 2361 C CA . ASP A 1 291 ? -45.792 5.374 -23.219 1.00 82.00 291 ASP A CA 1
ATOM 2362 C C . ASP A 1 291 ? -45.189 4.548 -24.379 1.00 82.00 291 ASP A C 1
ATOM 2364 O O . ASP A 1 291 ? -43.977 4.485 -24.582 1.00 82.00 291 ASP A O 1
ATOM 2368 N N . SER A 1 292 ? -46.054 3.896 -25.168 1.00 75.88 292 SER A N 1
ATOM 2369 C CA . SER A 1 292 ? -45.664 3.121 -26.359 1.00 75.88 292 SER A CA 1
ATOM 2370 C C . SER A 1 292 ? -44.984 3.943 -27.456 1.00 75.88 292 SER A C 1
ATOM 2372 O O . SER A 1 292 ? -44.345 3.365 -28.335 1.00 75.88 292 SER A O 1
ATOM 2374 N N . ASP A 1 293 ? -45.127 5.266 -27.409 1.00 73.12 293 ASP A N 1
ATOM 2375 C CA . ASP A 1 293 ? -44.650 6.214 -28.412 1.00 73.12 293 ASP A CA 1
ATOM 2376 C C . ASP A 1 293 ? -43.358 6.912 -27.936 1.00 73.12 293 ASP A C 1
ATOM 2378 O O . ASP A 1 293 ? -42.915 7.888 -28.550 1.00 73.12 293 ASP A O 1
ATOM 2382 N N . GLY A 1 294 ? -42.762 6.425 -26.837 1.00 71.62 294 GLY A N 1
ATOM 2383 C CA . GLY A 1 294 ? -41.504 6.904 -26.265 1.00 71.62 294 GLY A CA 1
ATOM 2384 C C . GLY A 1 294 ? -41.619 8.178 -25.423 1.00 71.62 294 GLY A C 1
ATOM 2385 O O . GLY A 1 294 ? -40.597 8.797 -25.135 1.00 71.62 294 GLY A O 1
ATOM 2386 N N . LYS A 1 295 ? -42.826 8.609 -25.031 1.00 79.88 295 LYS A N 1
ATOM 2387 C CA . LYS A 1 295 ? -43.042 9.907 -24.365 1.00 79.88 295 LYS A CA 1
ATOM 2388 C C . LYS A 1 295 ? -43.393 9.773 -22.888 1.00 79.88 295 LYS A C 1
ATOM 2390 O O . LYS A 1 295 ? -44.191 8.933 -22.479 1.00 79.88 295 LYS A O 1
ATOM 2395 N N . LEU A 1 296 ? -42.811 10.670 -22.094 1.00 82.88 296 LEU A N 1
ATOM 2396 C CA . LEU A 1 296 ? -42.962 10.739 -20.643 1.00 82.88 296 LEU A CA 1
ATOM 2397 C C . LEU A 1 296 ? -44.352 11.278 -20.252 1.00 82.88 296 LEU A C 1
ATOM 2399 O O . LEU A 1 296 ? -44.684 12.437 -20.515 1.00 82.88 296 LEU A O 1
ATOM 2403 N N . GLN A 1 297 ? -45.176 10.456 -19.603 1.00 85.00 297 GLN A N 1
ATOM 2404 C CA . GLN A 1 297 ? -46.558 10.790 -19.246 1.00 85.00 297 GLN A CA 1
ATOM 2405 C C . GLN A 1 297 ? -46.634 11.555 -17.915 1.00 85.00 297 GLN A C 1
ATOM 2407 O O . GLN A 1 297 ? -47.103 11.035 -16.898 1.00 85.00 297 GLN A O 1
ATOM 2412 N N . LEU A 1 298 ? -46.172 12.809 -17.937 1.00 80.19 298 LEU A N 1
ATOM 2413 C CA . LEU A 1 298 ? -46.102 13.709 -16.779 1.00 80.19 298 LEU A CA 1
ATOM 2414 C C . LEU A 1 298 ? -47.378 13.696 -15.918 1.00 80.19 298 LEU A C 1
ATOM 2416 O O . LEU A 1 298 ? -48.493 13.889 -16.405 1.00 80.19 298 LEU A O 1
ATOM 2420 N N . GLY A 1 299 ? -47.201 13.491 -14.613 1.00 77.19 299 GLY A N 1
ATOM 2421 C CA . GLY A 1 299 ? -48.265 13.446 -13.610 1.00 77.19 299 GLY A CA 1
ATOM 2422 C C . GLY A 1 299 ? -48.987 12.100 -13.479 1.00 77.19 299 GLY A C 1
ATOM 2423 O O . GLY A 1 299 ? -49.637 11.874 -12.454 1.00 77.19 299 GLY A O 1
ATOM 2424 N N . LYS A 1 300 ? -48.862 11.180 -14.450 1.00 82.44 300 LYS A N 1
ATOM 2425 C CA . LYS A 1 300 ? -49.409 9.820 -14.319 1.00 82.44 300 LYS A CA 1
ATOM 2426 C C . LYS A 1 300 ? -48.557 8.964 -13.381 1.00 82.44 300 LYS A C 1
ATOM 2428 O O . LYS A 1 300 ? -47.400 9.263 -13.085 1.00 82.44 300 LYS A O 1
ATOM 2433 N N . LYS A 1 301 ? -49.163 7.877 -12.904 1.00 83.19 301 LYS A N 1
ATOM 2434 C CA . LYS A 1 301 ? -48.537 6.885 -12.026 1.00 83.19 301 LYS A CA 1
ATOM 2435 C C . LYS A 1 301 ? -48.875 5.492 -12.534 1.00 83.19 301 LYS A C 1
ATOM 2437 O O . LYS A 1 301 ? -50.035 5.233 -12.845 1.00 83.19 301 LYS A O 1
ATOM 2442 N N . GLN A 1 302 ? -47.890 4.604 -12.587 1.00 83.88 302 GLN A N 1
ATOM 2443 C CA . GLN A 1 302 ? -48.074 3.221 -13.020 1.00 83.88 302 GLN A CA 1
ATOM 2444 C C . GLN A 1 302 ? -47.659 2.263 -11.908 1.00 83.88 302 GLN A C 1
ATOM 2446 O O . GLN A 1 302 ? -46.517 2.278 -11.453 1.00 83.88 302 GLN A O 1
ATOM 2451 N N . LEU A 1 303 ? -48.601 1.423 -11.481 1.00 84.56 303 LEU A N 1
ATOM 2452 C CA . LEU A 1 303 ? -48.345 0.316 -10.567 1.00 84.56 303 LEU A CA 1
ATOM 2453 C C . LEU A 1 303 ? -47.715 -0.848 -11.341 1.00 84.56 303 LEU A C 1
ATOM 2455 O O . LEU A 1 303 ? -48.279 -1.324 -12.327 1.00 84.56 303 LEU A O 1
ATOM 2459 N N . ILE A 1 304 ? -46.574 -1.338 -10.864 1.00 83.56 304 ILE A N 1
ATOM 2460 C CA . ILE A 1 304 ? -45.984 -2.605 -11.296 1.00 83.56 304 ILE A CA 1
ATOM 2461 C C . ILE A 1 304 ? -45.903 -3.504 -10.064 1.00 83.56 304 ILE A C 1
ATOM 2463 O O . ILE A 1 304 ? -45.334 -3.110 -9.054 1.00 83.56 304 ILE A O 1
ATOM 2467 N N . GLN A 1 305 ? -46.491 -4.697 -10.142 1.00 83.94 305 GLN A N 1
ATOM 2468 C CA . GLN A 1 305 ? -46.553 -5.666 -9.045 1.00 83.94 305 GLN A CA 1
ATOM 2469 C C . GLN A 1 305 ? -46.270 -7.089 -9.533 1.00 83.94 305 GLN A C 1
ATOM 2471 O O . GLN A 1 305 ? -46.504 -7.398 -10.712 1.00 83.94 305 GLN A O 1
ATOM 2476 N N . GLY A 1 306 ? -45.823 -7.936 -8.604 1.00 74.81 306 GLY A N 1
ATOM 2477 C CA . GLY A 1 306 ? -45.462 -9.331 -8.843 1.00 74.81 306 GLY A CA 1
ATOM 2478 C C . GLY A 1 306 ? -44.078 -9.493 -9.475 1.00 74.81 306 GLY A C 1
ATOM 2479 O O . GLY A 1 306 ? -43.388 -8.515 -9.762 1.00 74.81 306 GLY A O 1
ATOM 2480 N N . GLU A 1 307 ? -43.684 -10.747 -9.705 1.00 83.88 307 GLU A N 1
ATOM 2481 C CA . GLU A 1 307 ? -42.347 -11.102 -10.187 1.00 83.88 307 GLU A CA 1
ATOM 2482 C C . GLU A 1 307 ? -42.080 -10.540 -11.592 1.00 83.88 307 GLU A C 1
ATOM 2484 O O . GLU A 1 307 ? -42.618 -11.027 -12.590 1.00 83.88 307 GLU A O 1
ATOM 2489 N N . LYS A 1 308 ? -41.287 -9.464 -11.659 1.00 85.81 308 LYS A N 1
ATOM 2490 C CA . LYS A 1 308 ? -41.026 -8.691 -12.882 1.00 85.81 308 LYS A CA 1
ATOM 2491 C C . LYS A 1 308 ? -39.638 -8.065 -12.863 1.00 85.81 308 LYS A C 1
ATOM 2493 O O . LYS A 1 308 ? -39.201 -7.513 -11.854 1.00 85.81 308 LYS A O 1
ATOM 2498 N N . THR A 1 309 ? -38.986 -8.078 -14.020 1.00 88.31 309 THR A N 1
ATOM 2499 C CA . THR A 1 309 ? -37.702 -7.419 -14.271 1.00 88.31 309 THR A CA 1
ATOM 2500 C C . THR A 1 309 ? -37.870 -6.363 -15.361 1.00 88.31 309 THR A C 1
ATOM 2502 O O . THR A 1 309 ? -38.453 -6.628 -16.411 1.00 88.31 309 THR A O 1
ATOM 2505 N N . PHE A 1 310 ? -37.406 -5.139 -15.110 1.00 90.25 310 PHE A N 1
ATOM 2506 C CA . PHE A 1 310 ? -37.511 -4.027 -16.061 1.00 90.25 310 PHE A CA 1
ATOM 2507 C C . PHE A 1 310 ? -36.431 -2.969 -15.803 1.00 90.25 310 PHE A C 1
ATOM 2509 O O . PHE A 1 310 ? -35.836 -2.920 -14.730 1.00 90.25 310 PHE A O 1
ATOM 2516 N N . PHE A 1 311 ? -36.176 -2.102 -16.780 1.00 91.25 311 PHE A N 1
ATOM 2517 C CA . PHE A 1 311 ? -35.326 -0.921 -16.610 1.00 91.25 311 PHE A CA 1
ATOM 2518 C C . PHE A 1 311 ? -36.216 0.324 -16.563 1.00 91.25 311 PHE A C 1
ATOM 2520 O O . PHE A 1 311 ? -37.169 0.411 -17.336 1.00 91.25 311 PHE A O 1
ATOM 2527 N N . LEU A 1 312 ? -35.905 1.272 -15.677 1.00 91.19 312 LEU A N 1
ATOM 2528 C CA . LEU A 1 312 ? -36.535 2.596 -15.681 1.00 91.19 312 LEU A CA 1
ATOM 2529 C C . LEU A 1 312 ? -36.086 3.348 -16.937 1.00 91.19 312 LEU A C 1
ATOM 2531 O O . LEU A 1 312 ? -34.885 3.434 -17.192 1.00 91.19 312 LEU A O 1
ATOM 2535 N N . GLN A 1 313 ? -37.033 3.856 -17.720 1.00 90.56 313 GLN A N 1
ATOM 2536 C CA . GLN A 1 313 ? -36.744 4.641 -18.921 1.00 90.56 313 GLN A CA 1
ATOM 2537 C C . GLN A 1 313 ? -36.241 6.054 -18.554 1.00 90.56 313 GLN A C 1
ATOM 2539 O O . GLN A 1 313 ? -36.444 6.504 -17.422 1.00 90.56 313 GLN A O 1
ATOM 2544 N N . PRO A 1 314 ? -35.589 6.788 -19.478 1.00 88.69 314 PRO A N 1
ATOM 2545 C CA . PRO A 1 314 ? -35.121 8.146 -19.212 1.00 88.69 314 PRO A CA 1
ATOM 2546 C C . PRO A 1 314 ? -36.269 9.062 -18.762 1.00 88.69 314 PRO A C 1
ATOM 2548 O O . PRO A 1 314 ? -37.280 9.197 -19.446 1.00 88.69 314 PRO A O 1
ATOM 2551 N N . GLY A 1 315 ? -36.117 9.669 -17.582 1.00 83.75 315 GLY A N 1
ATOM 2552 C CA . GLY A 1 315 ? -37.140 10.498 -16.931 1.00 83.75 315 GLY A CA 1
ATOM 2553 C C . GLY A 1 315 ? -38.049 9.769 -15.929 1.00 83.75 315 GLY A C 1
ATOM 2554 O O . GLY A 1 315 ? -38.647 10.436 -15.084 1.00 83.75 315 GLY A O 1
ATOM 2555 N N . GLU A 1 316 ? -38.125 8.434 -15.951 1.00 89.88 316 GLU A N 1
ATOM 2556 C CA . GLU A 1 316 ? -38.924 7.665 -14.986 1.00 89.88 316 GLU A CA 1
ATOM 2557 C C . GLU A 1 316 ? -38.285 7.624 -13.592 1.00 89.88 316 GLU A C 1
ATOM 2559 O O . GLU A 1 316 ? -37.063 7.622 -13.423 1.00 89.88 316 GLU A O 1
ATOM 2564 N N . ARG A 1 317 ? -39.126 7.535 -12.555 1.00 86.25 317 ARG A N 1
ATOM 2565 C CA . ARG A 1 317 ? -38.683 7.493 -11.151 1.00 86.25 317 ARG A CA 1
ATOM 2566 C C . ARG A 1 317 ? -39.651 6.717 -10.263 1.00 86.25 317 ARG A C 1
ATOM 2568 O O . ARG A 1 317 ? -40.864 6.811 -10.423 1.00 86.25 317 ARG A O 1
ATOM 2575 N N . LEU A 1 318 ? -39.127 5.984 -9.280 1.00 88.50 318 LEU A N 1
ATOM 2576 C CA . LEU A 1 318 ? -39.951 5.249 -8.312 1.00 88.50 318 LEU A CA 1
ATOM 2577 C C . LEU A 1 318 ? -40.466 6.183 -7.208 1.00 88.50 318 LEU A C 1
ATOM 2579 O O . LEU A 1 318 ? -39.679 6.833 -6.525 1.00 88.50 318 LEU A O 1
ATOM 2583 N N . ALA A 1 319 ? -41.780 6.198 -6.978 1.00 81.50 319 ALA A N 1
ATOM 2584 C CA . ALA A 1 319 ? -42.441 7.103 -6.031 1.00 81.50 319 ALA A CA 1
ATOM 2585 C C . ALA A 1 319 ? -42.001 6.914 -4.566 1.00 81.50 319 ALA A C 1
ATOM 2587 O O . ALA A 1 319 ? -41.970 7.874 -3.798 1.00 81.50 319 ALA A O 1
ATOM 2588 N N . LYS A 1 320 ? -41.714 5.664 -4.181 1.00 83.38 320 LYS A N 1
ATOM 2589 C CA . LYS A 1 320 ? -41.274 5.235 -2.840 1.00 83.38 320 LYS A CA 1
ATOM 2590 C C . LYS A 1 320 ? -40.290 4.051 -2.915 1.00 83.38 320 LYS A C 1
ATOM 2592 O O . LYS A 1 320 ? -40.249 3.219 -2.018 1.00 83.38 320 LYS A O 1
ATOM 2597 N N . GLY A 1 321 ? -39.535 3.939 -4.010 1.00 86.06 321 GLY A N 1
ATOM 2598 C CA . GLY A 1 321 ? -38.727 2.747 -4.291 1.00 86.06 321 GLY A CA 1
ATOM 2599 C C . GLY A 1 321 ? -39.579 1.494 -4.548 1.00 86.06 321 GLY A C 1
ATOM 2600 O O . GLY A 1 321 ? -40.684 1.586 -5.090 1.00 86.06 321 GLY A O 1
ATOM 2601 N N . ILE A 1 322 ? -39.036 0.335 -4.171 1.00 87.31 322 ILE A N 1
ATOM 2602 C CA . ILE A 1 322 ? -39.744 -0.952 -4.116 1.00 87.31 322 ILE A CA 1
ATOM 2603 C C . ILE A 1 322 ? -40.416 -1.068 -2.740 1.00 87.31 322 ILE A C 1
ATOM 2605 O O . ILE A 1 322 ? -39.818 -0.701 -1.732 1.00 87.31 322 ILE A O 1
ATOM 2609 N N . GLN A 1 323 ? -41.650 -1.563 -2.711 1.00 80.88 323 GLN A N 1
ATOM 2610 C CA . GLN A 1 323 ? -42.456 -1.806 -1.513 1.00 80.88 323 GLN A CA 1
ATOM 2611 C C . GLN A 1 323 ? -42.922 -3.267 -1.514 1.00 80.88 323 GLN A C 1
ATOM 2613 O O . GLN A 1 323 ? -43.168 -3.844 -2.575 1.00 80.88 323 GLN A O 1
ATOM 2618 N N . ASP A 1 324 ? -43.064 -3.865 -0.337 1.00 80.44 324 ASP A N 1
ATOM 2619 C CA . ASP A 1 324 ? -43.621 -5.210 -0.205 1.00 80.44 324 ASP A CA 1
ATOM 2620 C C . ASP A 1 324 ? -45.158 -5.170 -0.268 1.00 80.44 324 ASP A C 1
ATOM 2622 O O . ASP A 1 324 ? -45.800 -4.242 0.226 1.00 80.44 324 ASP A O 1
ATOM 2626 N N . VAL A 1 325 ? -45.751 -6.167 -0.920 1.00 75.88 325 VAL A N 1
ATOM 2627 C CA . VAL A 1 325 ? -47.200 -6.371 -1.013 1.00 75.88 325 VAL A CA 1
ATOM 2628 C C . VAL A 1 325 ? -47.718 -6.801 0.354 1.00 75.88 325 VAL A C 1
ATOM 2630 O O . VAL A 1 325 ? -47.171 -7.720 0.964 1.00 75.88 325 VAL A O 1
ATOM 2633 N N . TYR A 1 326 ? -48.806 -6.178 0.803 1.00 74.06 326 TYR A N 1
ATOM 2634 C CA . TYR A 1 326 ? -49.523 -6.603 2.000 1.00 74.06 326 TYR A CA 1
ATOM 2635 C C . TYR A 1 326 ? -50.054 -8.031 1.815 1.00 74.06 326 TYR A C 1
ATOM 2637 O O . TYR A 1 326 ? -50.945 -8.272 1.000 1.00 74.06 326 TYR A O 1
ATOM 2645 N N . VAL A 1 327 ? -49.483 -8.968 2.566 1.00 68.06 327 VAL A N 1
ATOM 2646 C CA . VAL A 1 327 ? -50.007 -10.322 2.754 1.00 68.06 327 VAL A CA 1
ATOM 2647 C C . VAL A 1 327 ? -50.696 -10.310 4.109 1.00 68.06 327 VAL A C 1
ATOM 2649 O O . VAL A 1 327 ? -50.050 -9.949 5.084 1.00 68.06 327 VAL A O 1
ATOM 2652 N N . LEU A 1 328 ? -51.982 -10.650 4.130 1.00 68.00 328 LEU A N 1
ATOM 2653 C CA . LEU A 1 328 ? -52.819 -10.676 5.328 1.00 68.00 328 LEU A CA 1
ATOM 2654 C C . LEU A 1 328 ? -53.042 -12.131 5.749 1.00 68.00 328 LEU A C 1
ATOM 2656 O O . LEU A 1 328 ? -53.244 -12.988 4.880 1.00 68.00 328 LEU A O 1
ATOM 2660 N N . GLU A 1 329 ? -52.998 -12.403 7.050 1.00 49.91 329 GLU A N 1
ATOM 2661 C CA . GLU A 1 329 ? -53.399 -13.696 7.626 1.00 49.91 329 GLU A CA 1
ATOM 2662 C C . GLU A 1 329 ? -54.927 -13.736 7.885 1.00 49.91 329 GLU A C 1
ATOM 2664 O O . GLU A 1 329 ? -55.635 -12.779 7.567 1.00 49.91 329 GLU A O 1
ATOM 2669 N N . GLU A 1 330 ? -55.485 -14.860 8.358 1.00 57.88 330 GLU A N 1
ATOM 2670 C CA . GLU A 1 330 ? -56.954 -15.064 8.422 1.00 57.88 330 GLU A CA 1
ATOM 2671 C C . GLU A 1 330 ? -57.686 -14.109 9.394 1.00 57.88 330 GLU A C 1
ATOM 2673 O O . GLU A 1 330 ? -58.908 -13.969 9.322 1.00 57.88 330 GLU A O 1
ATOM 2678 N N . ASP A 1 331 ? -56.943 -13.441 10.277 1.00 53.16 331 ASP A N 1
ATOM 2679 C CA . ASP A 1 331 ? -57.382 -12.443 11.252 1.00 53.16 331 ASP A CA 1
ATOM 2680 C C . ASP A 1 331 ? -57.011 -10.988 10.879 1.00 53.16 331 ASP A C 1
ATOM 2682 O O . ASP A 1 331 ? -57.416 -10.054 11.576 1.00 53.16 331 ASP A O 1
ATOM 2686 N N . GLU A 1 332 ? -56.306 -10.753 9.764 1.00 47.03 332 GLU A N 1
ATOM 2687 C CA . GLU A 1 332 ? -55.881 -9.414 9.332 1.00 47.03 332 GLU A CA 1
ATOM 2688 C C . GLU A 1 332 ? -56.750 -8.820 8.204 1.00 47.03 332 GLU A C 1
ATOM 2690 O O . GLU A 1 332 ? -57.174 -9.495 7.267 1.00 47.03 332 GLU A O 1
ATOM 2695 N N . GLY A 1 333 ? -56.973 -7.498 8.238 1.00 48.75 333 GLY A N 1
ATOM 2696 C CA . GLY A 1 333 ? -57.806 -6.793 7.256 1.00 48.75 333 GLY A CA 1
ATOM 2697 C C . GLY A 1 333 ? -57.330 -5.375 6.932 1.00 48.75 333 GLY A C 1
ATOM 2698 O O . GLY A 1 333 ? -56.919 -4.621 7.814 1.00 48.75 333 GLY A O 1
ATOM 2699 N N . LEU A 1 334 ? -57.433 -4.976 5.658 1.00 48.19 334 LEU A N 1
ATOM 2700 C CA . LEU A 1 334 ? -57.120 -3.619 5.190 1.00 48.19 334 LEU A CA 1
ATOM 2701 C C . LEU A 1 334 ? -58.382 -2.819 4.861 1.00 48.19 334 LEU A C 1
ATOM 2703 O O . LEU A 1 334 ? -59.144 -3.172 3.963 1.00 48.19 334 LEU A O 1
ATOM 2707 N N . ILE A 1 335 ? -58.548 -1.673 5.522 1.00 48.31 335 ILE A N 1
ATOM 2708 C CA . ILE A 1 335 ? -59.614 -0.711 5.215 1.00 48.31 335 ILE A CA 1
ATOM 2709 C C . ILE A 1 335 ? -59.151 0.194 4.066 1.00 48.31 335 ILE A C 1
ATOM 2711 O O . ILE A 1 335 ? -58.342 1.108 4.251 1.00 48.31 335 ILE A O 1
ATOM 2715 N N . LEU A 1 336 ? -59.662 -0.061 2.861 1.00 51.34 336 LEU A N 1
ATOM 2716 C CA . LEU A 1 336 ? -59.326 0.696 1.654 1.00 51.34 336 LEU A CA 1
ATOM 2717 C C . LEU A 1 336 ? -60.275 1.888 1.457 1.00 51.34 336 LEU A C 1
ATOM 2719 O O . LEU A 1 336 ? -61.494 1.742 1.492 1.00 51.34 336 LEU A O 1
ATOM 2723 N N . ARG A 1 337 ? -59.722 3.078 1.182 1.00 50.00 337 ARG A N 1
ATOM 2724 C CA . ARG A 1 337 ? -60.503 4.281 0.845 1.00 50.00 337 ARG A CA 1
ATOM 2725 C C . ARG A 1 337 ? -60.234 4.729 -0.587 1.00 50.00 337 ARG A C 1
ATOM 2727 O O . ARG A 1 337 ? -59.152 5.226 -0.894 1.00 50.00 337 ARG A O 1
ATOM 2734 N N . CYS A 1 338 ? -61.256 4.625 -1.426 1.00 46.25 338 CYS A N 1
ATOM 2735 C CA . CYS A 1 338 ? -61.229 5.063 -2.818 1.00 46.25 338 CYS A CA 1
ATOM 2736 C C . CYS A 1 338 ? -61.069 6.595 -2.919 1.00 46.25 338 CYS A C 1
ATOM 2738 O O . CYS A 1 338 ? -61.881 7.335 -2.363 1.00 46.25 338 CYS A O 1
ATOM 2740 N N . THR A 1 339 ? -60.033 7.085 -3.611 1.00 56.00 339 THR A N 1
ATOM 2741 C CA . THR A 1 339 ? -59.789 8.533 -3.820 1.00 56.00 339 THR A CA 1
ATOM 2742 C C . THR A 1 339 ? -60.213 9.040 -5.199 1.00 56.00 339 THR A C 1
ATOM 2744 O O . THR A 1 339 ? -60.412 10.237 -5.374 1.00 56.00 339 THR A O 1
ATOM 2747 N N . GLU A 1 340 ? -60.356 8.136 -6.165 1.00 54.41 340 GLU A N 1
ATOM 2748 C CA . GLU A 1 340 ? -60.790 8.376 -7.547 1.00 54.41 340 GLU A CA 1
ATOM 2749 C C . GLU A 1 340 ? -61.795 7.272 -7.929 1.00 54.41 340 GLU A C 1
ATOM 2751 O O . GLU A 1 340 ? -61.865 6.251 -7.247 1.00 54.41 340 GLU A O 1
ATOM 2756 N N . SER A 1 341 ? -62.619 7.454 -8.964 1.00 52.12 341 SER A N 1
ATOM 2757 C CA . SER A 1 341 ? -63.714 6.515 -9.269 1.00 52.12 341 SER A CA 1
ATOM 2758 C C . SER A 1 341 ? -63.215 5.150 -9.767 1.00 52.12 341 SER A C 1
ATOM 2760 O O . SER A 1 341 ? -62.708 5.049 -10.885 1.00 52.12 341 SER A O 1
ATOM 2762 N N . PHE A 1 342 ? -63.427 4.102 -8.969 1.00 47.62 342 PHE A N 1
ATOM 2763 C CA . PHE A 1 342 ? -63.065 2.711 -9.264 1.00 47.62 342 PHE A CA 1
ATOM 2764 C C . PHE A 1 342 ? -64.299 1.860 -9.621 1.00 47.62 342 PHE A C 1
ATOM 2766 O O . PHE A 1 342 ? -65.435 2.236 -9.321 1.00 47.62 342 PHE A O 1
ATOM 2773 N N . LYS A 1 343 ? -64.078 0.710 -10.267 1.00 43.31 343 LYS A N 1
ATOM 2774 C CA . LYS A 1 343 ? -65.086 -0.324 -10.542 1.00 43.31 343 LYS A CA 1
ATOM 2775 C C . LYS A 1 343 ? -64.456 -1.701 -10.384 1.00 43.31 343 LYS A C 1
ATOM 2777 O O . LYS A 1 343 ? -63.335 -1.906 -10.834 1.00 43.31 343 LYS A O 1
ATOM 2782 N N . GLU A 1 344 ? -65.223 -2.627 -9.825 1.00 38.22 344 GLU A N 1
ATOM 2783 C CA . GLU A 1 344 ? -64.809 -4.002 -9.561 1.00 38.22 344 GLU A CA 1
ATOM 2784 C C . GLU A 1 344 ? -65.970 -4.948 -9.906 1.00 38.22 344 GLU A C 1
ATOM 2786 O O . GLU A 1 344 ? -67.117 -4.706 -9.515 1.00 38.22 344 GLU A O 1
ATOM 2791 N N . ASP A 1 345 ? -65.699 -5.994 -10.688 1.00 43.81 345 ASP A N 1
ATOM 2792 C CA . ASP A 1 345 ? -66.720 -6.914 -11.207 1.00 43.81 345 ASP A CA 1
ATOM 2793 C C . ASP A 1 345 ? -67.085 -7.980 -10.152 1.00 43.81 345 ASP A C 1
ATOM 2795 O O . ASP A 1 345 ? -66.661 -9.131 -10.244 1.00 43.81 345 ASP A O 1
ATOM 2799 N N . GLY A 1 346 ? -67.845 -7.581 -9.119 1.00 34.34 346 GLY A N 1
ATOM 2800 C CA . GLY A 1 346 ? -68.126 -8.428 -7.938 1.00 34.34 346 GLY A CA 1
ATOM 2801 C C . GLY A 1 346 ? -69.574 -8.496 -7.418 1.00 34.34 346 GLY A C 1
ATOM 2802 O O . GLY A 1 346 ? -69.934 -9.494 -6.808 1.00 34.34 346 GLY A O 1
ATOM 2803 N N . GLY A 1 347 ? -70.424 -7.496 -7.691 1.00 39.53 347 GLY A N 1
ATOM 2804 C CA . GLY A 1 347 ? -71.885 -7.545 -7.473 1.00 39.53 347 GLY A CA 1
ATOM 2805 C C . GLY A 1 347 ? -72.405 -7.628 -6.021 1.00 39.53 347 GLY A C 1
ATOM 2806 O O . GLY A 1 347 ? -72.574 -8.712 -5.472 1.00 39.53 347 GLY A O 1
ATOM 2807 N N . GLU A 1 348 ? -72.840 -6.494 -5.461 1.00 29.73 348 GLU A N 1
ATOM 2808 C CA . GLU A 1 348 ? -73.545 -6.415 -4.165 1.00 29.73 348 GLU A CA 1
ATOM 2809 C C . GLU A 1 348 ? -74.976 -5.847 -4.281 1.00 29.73 348 GLU A C 1
ATOM 2811 O O . GLU A 1 348 ? -75.356 -5.215 -5.270 1.00 29.73 348 GLU A O 1
ATOM 2816 N N . LYS A 1 349 ? -75.801 -6.089 -3.251 1.00 39.38 349 LYS A N 1
ATOM 2817 C CA . LYS A 1 349 ? -77.231 -5.734 -3.216 1.00 39.38 349 LYS A CA 1
ATOM 2818 C C . LYS A 1 349 ? -77.448 -4.280 -2.782 1.00 39.38 349 LYS A C 1
ATOM 2820 O O . LYS A 1 349 ? -77.463 -3.978 -1.593 1.00 39.38 349 LYS A O 1
ATOM 2825 N N . THR A 1 350 ? -77.728 -3.387 -3.726 1.00 36.88 350 THR A N 1
ATOM 2826 C CA . THR A 1 350 ? -78.152 -2.014 -3.407 1.00 36.88 350 THR A CA 1
ATOM 2827 C C . THR A 1 350 ? -79.600 -1.960 -2.912 1.00 36.88 350 THR A C 1
ATOM 2829 O O . THR A 1 350 ? -80.502 -2.448 -3.596 1.00 36.88 350 THR A O 1
ATOM 2832 N N . PHE A 1 351 ? -79.846 -1.279 -1.789 1.00 44.75 351 PHE A N 1
ATOM 2833 C CA . PHE A 1 351 ? -81.166 -0.731 -1.463 1.00 44.75 351 PHE A CA 1
ATOM 2834 C C . PHE A 1 351 ? -81.223 0.747 -1.875 1.00 44.75 351 PHE A C 1
ATOM 2836 O O . PHE A 1 351 ? -80.231 1.468 -1.772 1.00 44.75 351 PHE A O 1
ATOM 2843 N N . PHE A 1 352 ? -82.375 1.200 -2.372 1.00 48.81 352 PHE A N 1
ATOM 2844 C CA . PHE A 1 352 ? -82.552 2.571 -2.855 1.00 48.81 352 PHE A CA 1
ATOM 2845 C C . PHE A 1 352 ? -83.223 3.437 -1.786 1.00 48.81 352 PHE A C 1
ATOM 2847 O O . PHE A 1 352 ? -84.312 3.108 -1.318 1.00 48.81 352 PHE A O 1
ATOM 2854 N N . LEU A 1 353 ? -82.588 4.559 -1.444 1.00 48.03 353 LEU A N 1
ATOM 2855 C CA . LEU A 1 353 ? -83.198 5.643 -0.669 1.00 48.03 353 LEU A CA 1
ATOM 2856 C C . LEU A 1 353 ? -84.263 6.351 -1.519 1.00 48.03 353 LEU A C 1
ATOM 2858 O O . LEU A 1 353 ? -84.073 6.541 -2.725 1.00 48.03 353 LEU A O 1
ATOM 2862 N N . GLN A 1 354 ? -85.381 6.747 -0.913 1.00 44.88 354 GLN A N 1
ATOM 2863 C CA . GLN A 1 354 ? -86.478 7.399 -1.629 1.00 44.88 354 GLN A CA 1
ATOM 2864 C C . GLN A 1 354 ? -86.205 8.894 -1.895 1.00 44.88 354 GLN A C 1
ATOM 2866 O O . GLN A 1 354 ? -85.416 9.519 -1.180 1.00 44.88 354 GLN A O 1
ATOM 2871 N N . PRO A 1 355 ? -86.849 9.511 -2.912 1.00 40.31 355 PRO A N 1
ATOM 2872 C CA . PRO A 1 355 ? -86.596 10.903 -3.295 1.00 40.31 355 PRO A CA 1
ATOM 2873 C C . PRO A 1 355 ? -86.885 11.913 -2.169 1.00 40.31 355 PRO A C 1
ATOM 2875 O O . PRO A 1 355 ? -88.017 12.342 -1.965 1.00 40.31 355 PRO A O 1
ATOM 2878 N N . GLY A 1 356 ? -85.832 12.314 -1.455 1.00 52.69 356 GLY A N 1
ATOM 2879 C CA . GLY A 1 356 ? -85.894 13.224 -0.306 1.00 52.69 356 GLY A CA 1
ATOM 2880 C C . GLY A 1 356 ? -85.046 12.751 0.876 1.00 52.69 356 GLY A C 1
ATOM 2881 O O . GLY A 1 356 ? -84.533 13.584 1.624 1.00 52.69 356 GLY A O 1
ATOM 2882 N N . GLU A 1 357 ? -84.827 11.442 1.007 1.00 48.62 357 GLU A N 1
ATOM 2883 C CA . GLU A 1 357 ? -83.935 10.875 2.018 1.00 48.62 357 GLU A CA 1
ATOM 2884 C C . GLU A 1 357 ? -82.465 11.216 1.725 1.00 48.62 357 GLU A C 1
ATOM 2886 O O . GLU A 1 357 ? -82.019 11.268 0.576 1.00 48.62 357 GLU A O 1
ATOM 2891 N N . ARG A 1 358 ? -81.692 11.452 2.789 1.00 51.25 358 ARG A N 1
ATOM 2892 C CA . ARG A 1 358 ? -80.244 11.693 2.740 1.00 51.25 358 ARG A CA 1
ATOM 2893 C C . ARG A 1 358 ? -79.588 11.014 3.938 1.00 51.25 358 ARG A C 1
ATOM 2895 O O . ARG A 1 358 ? -80.069 11.165 5.059 1.00 51.25 358 ARG A O 1
ATOM 2902 N N . LEU A 1 359 ? -78.468 10.324 3.722 1.00 50.62 359 LEU A N 1
ATOM 2903 C CA . LEU A 1 359 ? -77.667 9.742 4.804 1.00 50.62 359 LEU A CA 1
ATOM 2904 C C . LEU A 1 359 ? -77.032 10.863 5.641 1.00 50.62 359 LEU A C 1
ATOM 2906 O O . LEU A 1 359 ? -76.004 11.418 5.260 1.00 50.62 359 LEU A O 1
ATOM 2910 N N . ALA A 1 360 ? -77.640 11.195 6.782 1.00 50.31 360 ALA A N 1
ATOM 2911 C CA . ALA A 1 360 ? -77.263 12.354 7.598 1.00 50.31 360 ALA A CA 1
ATOM 2912 C C . ALA A 1 360 ? -75.813 12.326 8.127 1.00 50.31 360 ALA A C 1
ATOM 2914 O O . ALA A 1 360 ? -75.248 13.382 8.403 1.00 50.31 360 ALA A O 1
ATOM 2915 N N . LYS A 1 361 ? -75.208 11.135 8.255 1.00 46.94 361 LYS A N 1
ATOM 2916 C CA . LYS A 1 361 ? -73.802 10.933 8.652 1.00 46.94 361 LYS A CA 1
ATOM 2917 C C . LYS A 1 361 ? -73.052 9.919 7.754 1.00 46.94 361 LYS A C 1
ATOM 2919 O O . LYS A 1 361 ? -72.031 9.388 8.176 1.00 46.94 361 LYS A O 1
ATOM 2924 N N . GLY A 1 362 ? -73.546 9.649 6.538 1.00 58.41 362 GLY A N 1
ATOM 2925 C CA . GLY A 1 362 ? -72.993 8.620 5.636 1.00 58.41 362 GLY A CA 1
ATOM 2926 C C . GLY A 1 362 ? -73.299 7.172 6.057 1.00 58.41 362 GLY A C 1
ATOM 2927 O O . GLY A 1 362 ? -74.199 6.936 6.861 1.00 58.41 362 GLY A O 1
ATOM 2928 N N . ILE A 1 363 ? -72.558 6.215 5.486 1.00 54.22 363 ILE A N 1
ATOM 2929 C CA . ILE A 1 363 ? -72.426 4.842 6.012 1.00 54.22 363 ILE A CA 1
ATOM 2930 C C . ILE A 1 363 ? -71.404 4.891 7.160 1.00 54.22 363 ILE A C 1
ATOM 2932 O O . ILE A 1 363 ? -70.474 5.696 7.101 1.00 54.22 363 ILE A O 1
ATOM 2936 N N . GLN A 1 364 ? -71.587 4.077 8.202 1.00 47.03 364 GLN A N 1
ATOM 2937 C CA . GLN A 1 364 ? -70.718 4.052 9.382 1.00 47.03 364 GLN A CA 1
ATOM 2938 C C . GLN A 1 364 ? -70.245 2.632 9.686 1.00 47.03 364 GLN A C 1
ATOM 2940 O O . GLN A 1 364 ? -71.020 1.683 9.563 1.00 47.03 364 GLN A O 1
ATOM 2945 N N . ASP A 1 365 ? -68.985 2.512 10.095 1.00 47.97 365 ASP A N 1
ATOM 2946 C CA . ASP A 1 365 ? -68.349 1.236 10.418 1.00 47.97 365 ASP A CA 1
ATOM 2947 C C . ASP A 1 365 ? -68.836 0.696 11.774 1.00 47.97 365 ASP A C 1
ATOM 2949 O O . ASP A 1 365 ? -69.060 1.454 12.724 1.00 47.97 365 ASP A O 1
ATOM 2953 N N . VAL A 1 366 ? -68.984 -0.627 11.882 1.00 59.44 366 VAL A N 1
ATOM 2954 C CA . VAL A 1 366 ? -69.299 -1.306 13.148 1.00 59.44 366 VAL A CA 1
ATOM 2955 C C . VAL A 1 366 ? -68.003 -1.550 13.918 1.00 59.44 366 VAL A C 1
ATOM 2957 O O . VAL A 1 366 ? -67.049 -2.102 13.371 1.00 59.44 366 VAL A O 1
ATOM 2960 N N . TYR A 1 367 ? -67.960 -1.174 15.197 1.00 70.81 367 TYR A N 1
ATOM 2961 C CA . TYR A 1 367 ? -66.780 -1.395 16.030 1.00 70.81 367 TYR A CA 1
ATOM 2962 C C . TYR A 1 367 ? -66.828 -2.786 16.664 1.00 70.81 367 TYR A C 1
ATOM 2964 O O . TYR A 1 367 ? -67.421 -2.966 17.728 1.00 70.81 367 TYR A O 1
ATOM 2972 N N . VAL A 1 368 ? -66.184 -3.758 16.023 1.00 74.81 368 VAL A N 1
ATOM 2973 C CA . VAL A 1 368 ? -65.818 -5.031 16.662 1.00 74.81 368 VAL A CA 1
ATOM 2974 C C . VAL A 1 368 ? -64.763 -4.741 17.737 1.00 74.81 368 VAL A C 1
ATOM 2976 O O . VAL A 1 368 ? -63.790 -4.036 17.460 1.00 74.81 368 VAL A O 1
ATOM 2979 N N . LEU A 1 369 ? -64.966 -5.245 18.957 1.00 76.25 369 LEU A N 1
ATOM 2980 C CA . LEU A 1 369 ? -64.017 -5.135 20.070 1.00 76.25 369 LEU A CA 1
ATOM 2981 C C . LEU A 1 369 ? -63.573 -6.522 20.529 1.00 76.25 369 LEU A C 1
ATOM 2983 O O . LEU A 1 369 ? -64.416 -7.367 20.838 1.00 76.25 369 LEU A O 1
ATOM 2987 N N . GLU A 1 370 ? -62.260 -6.711 20.632 1.00 72.75 370 GLU A N 1
ATOM 2988 C CA . GLU A 1 370 ? -61.605 -7.902 21.192 1.00 72.75 370 GLU A CA 1
ATOM 2989 C C . GLU A 1 370 ? -61.588 -7.872 22.742 1.00 72.75 370 GLU A C 1
ATOM 2991 O O . GLU A 1 370 ? -61.982 -6.882 23.366 1.00 72.75 370 GLU A O 1
ATOM 2996 N N . GLU A 1 371 ? -61.157 -8.958 23.400 1.00 74.81 371 GLU A N 1
ATOM 2997 C CA . GLU A 1 371 ? -61.154 -9.061 24.876 1.00 74.81 371 GLU A CA 1
ATOM 2998 C C . GLU A 1 371 ? -60.229 -8.043 25.570 1.00 74.81 371 GLU A C 1
ATOM 3000 O O . GLU A 1 371 ? -60.479 -7.648 26.711 1.00 74.81 371 GLU A O 1
ATOM 3005 N N . ASP A 1 372 ? -59.168 -7.598 24.890 1.00 77.19 372 ASP A N 1
ATOM 3006 C CA . ASP A 1 372 ? -58.213 -6.600 25.376 1.00 77.19 372 ASP A CA 1
ATOM 3007 C C . ASP A 1 372 ? -58.687 -5.150 25.161 1.00 77.19 372 ASP A C 1
ATOM 3009 O O . ASP A 1 372 ? -57.999 -4.215 25.575 1.00 77.19 372 ASP A O 1
ATOM 3013 N N . GLU A 1 373 ? -59.845 -4.929 24.535 1.00 79.50 373 GLU A N 1
ATOM 3014 C CA . GLU A 1 373 ? -60.242 -3.610 24.044 1.00 79.50 373 GLU A CA 1
ATOM 3015 C C . GLU A 1 373 ? -61.355 -2.901 24.816 1.00 79.50 373 GLU A C 1
ATOM 3017 O O . GLU A 1 373 ? -62.236 -3.496 25.443 1.00 79.50 373 GLU A O 1
ATOM 3022 N N . GLY A 1 374 ? -61.376 -1.573 24.672 1.00 80.56 374 GLY A N 1
ATOM 3023 C CA . GLY A 1 374 ? -62.566 -0.782 24.942 1.00 80.56 374 GLY A CA 1
ATOM 3024 C C . GLY A 1 374 ? -62.618 0.575 24.240 1.00 80.56 374 GLY A C 1
ATOM 3025 O O . GLY A 1 374 ? -61.610 1.263 24.076 1.00 80.56 374 GLY A O 1
ATOM 3026 N N . LEU A 1 375 ? -63.828 0.991 23.868 1.00 81.25 375 LEU A N 1
ATOM 3027 C CA . LEU A 1 375 ? -64.134 2.334 23.375 1.00 81.25 375 LEU A CA 1
ATOM 3028 C C . LEU A 1 375 ? -64.440 3.257 24.550 1.00 81.25 375 LEU A C 1
ATOM 3030 O O . LEU A 1 375 ? -65.234 2.904 25.420 1.00 81.25 375 LEU A O 1
ATOM 3034 N N . ILE A 1 376 ? -63.885 4.466 24.543 1.00 80.19 376 ILE A N 1
ATOM 3035 C CA . ILE A 1 376 ? -64.382 5.567 25.370 1.00 80.19 376 ILE A CA 1
ATOM 3036 C C . ILE A 1 376 ? -65.389 6.371 24.554 1.00 80.19 376 ILE A C 1
ATOM 3038 O O . ILE A 1 376 ? -65.073 6.862 23.469 1.00 80.19 376 ILE A O 1
ATOM 3042 N N . LEU A 1 377 ? -66.582 6.530 25.117 1.00 78.19 377 LEU A N 1
ATOM 3043 C CA . LEU A 1 377 ? -67.695 7.291 24.561 1.00 78.19 377 LEU A CA 1
ATOM 3044 C C . LEU A 1 377 ? -67.865 8.612 25.318 1.00 78.19 377 LEU A C 1
ATOM 3046 O O . LEU A 1 377 ? -67.594 8.680 26.519 1.00 78.19 377 LEU A O 1
ATOM 3050 N N . ARG A 1 378 ? -68.340 9.647 24.621 1.00 79.31 378 ARG A N 1
ATOM 3051 C CA . ARG A 1 378 ? -68.880 10.895 25.178 1.00 79.31 378 ARG A CA 1
ATOM 3052 C C . ARG A 1 378 ? -70.364 10.976 24.845 1.00 79.31 378 ARG A C 1
ATOM 3054 O O . ARG A 1 378 ? -70.743 10.808 23.691 1.00 79.31 378 ARG A O 1
ATOM 3061 N N . CYS A 1 379 ? -71.193 11.314 25.824 1.00 76.50 379 CYS A N 1
ATOM 3062 C CA . CYS A 1 379 ? -72.574 11.701 25.556 1.00 76.50 379 CYS A CA 1
ATOM 3063 C C . CYS A 1 379 ? -72.603 13.091 24.909 1.00 76.50 379 CYS A C 1
ATOM 3065 O O . CYS A 1 379 ? -72.064 14.036 25.494 1.00 76.50 379 CYS A O 1
ATOM 3067 N N . THR A 1 380 ? -73.237 13.246 23.747 1.00 73.00 380 THR A N 1
ATOM 3068 C CA . THR A 1 380 ? -73.492 14.572 23.154 1.00 73.00 380 THR A CA 1
ATOM 3069 C C . THR A 1 380 ? -74.849 15.114 23.587 1.00 73.00 380 THR A C 1
ATOM 3071 O O . THR A 1 380 ? -74.964 16.295 23.904 1.00 73.00 380 THR A O 1
ATOM 3074 N N . GLU A 1 381 ? -75.846 14.236 23.689 1.00 69.56 381 GLU A N 1
ATOM 3075 C CA . GLU A 1 381 ? -77.207 14.541 24.142 1.00 69.56 381 GLU A CA 1
ATOM 3076 C C . GLU A 1 381 ? -77.633 13.587 25.270 1.00 69.56 381 GLU A C 1
ATOM 3078 O O . GLU A 1 381 ? -77.025 12.536 25.469 1.00 69.56 381 GLU A O 1
ATOM 3083 N N . SER A 1 382 ? -78.641 13.955 26.067 1.00 70.06 382 SER A N 1
ATOM 3084 C CA . SER A 1 382 ? -79.068 13.154 27.223 1.00 70.06 382 SER A CA 1
ATOM 3085 C C . SER A 1 382 ? -79.935 11.962 26.805 1.00 70.06 382 SER A C 1
ATOM 3087 O O . SER A 1 382 ? -81.118 12.148 26.510 1.00 70.06 382 SER A O 1
ATOM 3089 N N . PHE A 1 383 ? -79.395 10.740 26.847 1.00 67.06 383 PHE A N 1
ATOM 3090 C CA . PHE A 1 383 ? -80.134 9.519 26.490 1.00 67.06 383 PHE A CA 1
ATOM 3091 C C . PHE A 1 383 ? -79.992 8.394 27.533 1.00 67.06 383 PHE A C 1
ATOM 3093 O O . PHE A 1 383 ? -79.315 8.536 28.558 1.00 67.06 383 PHE A O 1
ATOM 3100 N N . LYS A 1 384 ? -80.697 7.276 27.302 1.00 65.69 384 LYS A N 1
ATOM 3101 C CA . LYS A 1 384 ? -80.658 6.076 28.153 1.00 65.69 384 LYS A CA 1
ATOM 3102 C C . LYS A 1 384 ? -80.111 4.870 27.396 1.00 65.69 384 LYS A C 1
ATOM 3104 O O . LYS A 1 384 ? -80.801 4.299 26.557 1.00 65.69 384 LYS A O 1
ATOM 3109 N N . GLU A 1 385 ? -78.914 4.445 27.775 1.00 56.50 385 GLU A N 1
ATOM 3110 C CA . GLU A 1 385 ? -78.255 3.233 27.286 1.00 56.50 385 GLU A CA 1
ATOM 3111 C C . GLU A 1 385 ? -79.018 1.994 27.812 1.00 56.50 385 GLU A C 1
ATOM 3113 O O . GLU A 1 385 ? -79.246 1.857 29.024 1.00 56.50 385 GLU A O 1
ATOM 3118 N N . ASP A 1 386 ? -79.512 1.156 26.890 1.00 56.59 386 ASP A N 1
ATOM 3119 C CA . ASP A 1 386 ? -80.356 -0.038 27.110 1.00 56.59 386 ASP A CA 1
ATOM 3120 C C . ASP A 1 386 ? -81.485 0.125 28.150 1.00 56.59 386 ASP A C 1
ATOM 3122 O O . ASP A 1 386 ? -81.823 -0.788 28.909 1.00 56.59 386 ASP A O 1
ATOM 3126 N N . GLY A 1 387 ? -82.058 1.332 28.229 1.00 56.66 387 GLY A N 1
ATOM 3127 C CA . GLY A 1 387 ? -83.131 1.690 29.164 1.00 56.66 387 GLY A CA 1
ATOM 3128 C C . GLY A 1 387 ? -82.745 1.705 30.652 1.00 56.66 387 GLY A C 1
ATOM 3129 O O . GLY A 1 387 ? -83.578 2.083 31.479 1.00 56.66 387 GLY A O 1
ATOM 3130 N N . LYS A 1 388 ? -81.507 1.332 31.010 1.00 56.78 388 LYS A N 1
ATOM 3131 C CA . LYS A 1 388 ? -81.058 1.121 32.401 1.00 56.78 388 LYS A CA 1
ATOM 3132 C C . LYS A 1 388 ? -80.108 2.197 32.920 1.00 56.78 388 LYS A C 1
ATOM 3134 O O . LYS A 1 388 ? -80.152 2.488 34.112 1.00 56.78 388 LYS A O 1
ATOM 3139 N N . VAL A 1 389 ? -79.278 2.797 32.064 1.00 67.06 389 VAL A N 1
ATOM 3140 C CA . VAL A 1 389 ? -78.295 3.814 32.478 1.00 67.06 389 VAL A CA 1
ATOM 3141 C C . VAL A 1 389 ? -78.589 5.134 31.775 1.00 67.06 389 VAL A C 1
ATOM 3143 O O . VAL A 1 389 ? -78.519 5.221 30.554 1.00 67.06 389 VAL A O 1
ATOM 3146 N N . ALA A 1 390 ? -78.923 6.170 32.546 1.00 73.19 390 ALA A N 1
ATOM 3147 C CA . ALA A 1 390 ? -79.032 7.531 32.030 1.00 73.19 390 ALA A CA 1
ATOM 3148 C C . ALA A 1 390 ? -77.638 8.169 31.939 1.00 73.19 390 ALA A C 1
ATOM 3150 O O . ALA A 1 390 ? -76.851 8.066 32.883 1.00 73.19 390 ALA A O 1
ATOM 3151 N N . ARG A 1 391 ? -77.349 8.826 30.815 1.00 76.19 391 ARG A N 1
ATOM 3152 C CA . ARG A 1 391 ? -76.096 9.544 30.551 1.00 76.19 391 ARG A CA 1
ATOM 3153 C C . ARG A 1 391 ? -76.410 11.023 30.305 1.00 76.19 391 ARG A C 1
ATOM 3155 O O . ARG A 1 391 ? -77.385 11.336 29.622 1.00 76.19 391 ARG A O 1
ATOM 3162 N N . ASN A 1 392 ? -75.612 11.930 30.862 1.00 76.19 392 ASN A N 1
ATOM 3163 C CA . ASN A 1 392 ? -75.773 13.376 30.690 1.00 76.19 392 ASN A CA 1
ATOM 3164 C C . ASN A 1 392 ? -74.789 13.908 29.632 1.00 76.19 392 ASN A C 1
ATOM 3166 O O . ASN A 1 392 ? -73.704 13.343 29.484 1.00 76.19 392 ASN A O 1
ATOM 3170 N N . PRO A 1 393 ? -75.099 15.013 28.927 1.00 72.19 393 PRO A N 1
ATOM 3171 C CA . PRO A 1 393 ? -74.182 15.632 27.971 1.00 72.19 393 PRO A CA 1
ATOM 3172 C C . PRO A 1 393 ? -72.811 15.915 28.598 1.00 72.19 393 PRO A C 1
ATOM 3174 O O . PRO A 1 393 ? -72.711 16.563 29.639 1.00 72.19 393 PRO A O 1
ATOM 3177 N N . GLY A 1 394 ? -71.750 15.416 27.965 1.00 69.94 394 GLY A N 1
ATOM 3178 C CA . GLY A 1 394 ? -70.374 15.496 28.456 1.00 69.94 394 GLY A CA 1
ATOM 3179 C C . GLY A 1 394 ? -69.902 14.315 29.316 1.00 69.94 394 GLY A C 1
ATOM 3180 O O . GLY A 1 394 ? -68.686 14.168 29.471 1.00 69.94 394 GLY A O 1
ATOM 3181 N N . ASP A 1 395 ? -70.797 13.450 29.817 1.00 76.50 395 ASP A N 1
ATOM 3182 C CA . ASP A 1 395 ? -70.404 12.231 30.539 1.00 76.50 395 ASP A CA 1
ATOM 3183 C C . ASP A 1 395 ? -69.549 11.327 29.641 1.00 76.50 395 ASP A C 1
ATOM 3185 O O . ASP A 1 395 ? -69.837 11.151 28.453 1.00 76.50 395 ASP A O 1
ATOM 3189 N N . ARG A 1 396 ? -68.506 10.728 30.231 1.00 79.88 396 ARG A N 1
ATOM 3190 C CA . ARG A 1 396 ? -67.631 9.751 29.571 1.00 79.88 396 ARG A CA 1
ATOM 3191 C C . ARG A 1 396 ? -67.722 8.389 30.242 1.00 79.88 396 ARG A C 1
ATOM 3193 O O . ARG A 1 396 ? -67.731 8.310 31.470 1.00 79.88 396 ARG A O 1
ATOM 3200 N N . TRP A 1 397 ? -67.740 7.326 29.444 1.00 80.94 397 TRP A N 1
ATOM 3201 C CA . TRP A 1 397 ? -67.665 5.947 29.927 1.00 80.94 397 TRP A CA 1
ATOM 3202 C C . TRP A 1 397 ? -66.882 5.062 28.963 1.00 80.94 397 TRP A C 1
ATOM 3204 O O . TRP A 1 397 ? -66.735 5.395 27.789 1.00 80.94 397 TRP A O 1
ATOM 3214 N N . MET A 1 398 ? -66.373 3.939 29.472 1.00 82.81 398 MET A N 1
ATOM 3215 C CA . MET A 1 398 ? -65.743 2.900 28.662 1.00 82.81 398 MET A CA 1
ATOM 3216 C C . MET A 1 398 ? -66.720 1.746 28.420 1.00 82.81 398 MET A C 1
ATOM 3218 O O . MET A 1 398 ? -67.329 1.232 29.358 1.00 82.81 398 MET A O 1
ATOM 3222 N N . VAL A 1 399 ? -66.805 1.305 27.170 1.00 80.94 399 VAL A N 1
ATOM 3223 C CA . VAL A 1 399 ? -67.416 0.043 26.746 1.00 80.94 399 VAL A CA 1
ATOM 3224 C C . VAL A 1 399 ? -66.285 -0.918 26.399 1.00 80.94 399 VAL A C 1
ATOM 3226 O O . VAL A 1 399 ? -65.451 -0.574 25.572 1.00 80.94 399 VAL A O 1
ATOM 3229 N N . ARG A 1 400 ? -66.239 -2.094 27.034 1.00 81.44 400 ARG A N 1
ATOM 3230 C CA . ARG A 1 400 ? -65.212 -3.127 26.799 1.00 81.44 400 ARG A CA 1
ATOM 3231 C C . ARG A 1 400 ? -65.733 -4.247 25.898 1.00 81.44 400 ARG A C 1
ATOM 3233 O O . ARG A 1 400 ? -66.950 -4.452 25.843 1.00 81.44 400 ARG A O 1
ATOM 3240 N N . GLY A 1 401 ? -64.817 -4.944 25.229 1.00 80.31 401 GLY A N 1
ATOM 3241 C CA . GLY A 1 401 ? -65.089 -6.204 24.538 1.00 80.31 401 GLY A CA 1
ATOM 3242 C C . GLY A 1 401 ? -65.102 -7.430 25.477 1.00 80.31 401 GLY A C 1
ATOM 3243 O O . GLY A 1 401 ? -65.037 -7.262 26.700 1.00 80.31 401 GLY A O 1
ATOM 3244 N N . PRO A 1 402 ? -65.212 -8.654 24.923 1.00 72.50 402 PRO A N 1
ATOM 3245 C CA . PRO A 1 402 ? -65.433 -8.928 23.503 1.00 72.50 402 PRO A CA 1
ATOM 3246 C C . PRO A 1 402 ? -66.893 -8.662 23.107 1.00 72.50 402 PRO A C 1
ATOM 3248 O O . PRO A 1 402 ? -67.805 -9.229 23.712 1.00 72.50 402 PRO A O 1
ATOM 3251 N N . LYS A 1 403 ? -67.132 -7.789 22.119 1.00 72.81 403 LYS A N 1
ATOM 3252 C CA . LYS A 1 403 ? -68.449 -7.601 21.472 1.00 72.81 403 LYS A CA 1
ATOM 3253 C C . LYS A 1 403 ? -68.398 -6.624 20.300 1.00 72.81 403 LYS A C 1
ATOM 3255 O O . LYS A 1 403 ? -67.587 -5.701 20.285 1.00 72.81 403 LYS A O 1
ATOM 3260 N N . ASP A 1 404 ? -69.386 -6.733 19.423 1.00 72.19 404 ASP A N 1
ATOM 3261 C CA . ASP A 1 404 ? -69.713 -5.691 18.454 1.00 72.19 404 ASP A CA 1
ATOM 3262 C C . ASP A 1 404 ? -70.403 -4.507 19.150 1.00 72.19 404 ASP A C 1
ATOM 3264 O O . ASP A 1 404 ? -71.289 -4.680 19.998 1.00 72.19 404 ASP A O 1
ATOM 3268 N N . TYR A 1 405 ? -70.013 -3.285 18.791 1.00 73.56 405 TYR A N 1
ATOM 3269 C CA . TYR A 1 405 ? -70.637 -2.059 19.273 1.00 73.56 405 TYR A CA 1
ATOM 3270 C C . TYR A 1 405 ? -70.991 -1.113 18.123 1.00 73.56 405 TYR A C 1
ATOM 3272 O O . TYR A 1 405 ? -70.134 -0.645 17.372 1.00 73.56 405 TYR A O 1
ATOM 3280 N N . ILE A 1 406 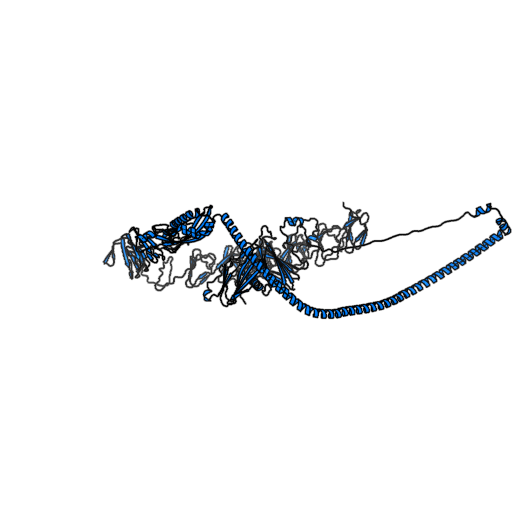? -72.281 -0.791 18.032 1.00 72.00 406 ILE A N 1
ATOM 3281 C CA . ILE A 1 406 ? -72.825 0.241 17.148 1.00 72.00 406 ILE A CA 1
ATOM 3282 C C . ILE A 1 406 ? -73.106 1.472 18.024 1.00 72.00 406 ILE A C 1
ATOM 3284 O O . ILE A 1 406 ? -73.922 1.367 18.945 1.00 72.00 406 ILE A O 1
ATOM 3288 N N . PRO A 1 407 ? -72.448 2.625 17.797 1.00 67.06 407 PRO A N 1
ATOM 3289 C CA . PRO A 1 407 ? -72.701 3.830 18.580 1.00 67.06 407 PRO A CA 1
ATOM 3290 C C . PRO A 1 407 ? -74.135 4.345 18.411 1.00 67.06 407 PRO A C 1
ATOM 3292 O O . PRO A 1 407 ? -74.656 4.419 17.298 1.00 67.06 407 PRO A O 1
ATOM 3295 N N . ALA A 1 408 ? -74.757 4.750 19.520 1.00 68.75 408 ALA A N 1
ATOM 3296 C CA . ALA A 1 408 ? -76.009 5.503 19.490 1.00 68.75 408 ALA A CA 1
ATOM 3297 C C . ALA A 1 408 ? -75.803 6.874 18.814 1.00 68.75 408 ALA A C 1
ATOM 3299 O O . ALA A 1 408 ? -74.696 7.415 18.810 1.00 68.75 408 ALA A O 1
ATOM 3300 N N . VAL A 1 409 ? -76.859 7.475 18.259 1.00 68.69 409 VAL A N 1
ATOM 3301 C CA . VAL A 1 409 ? -76.762 8.747 17.509 1.00 68.69 409 VAL A CA 1
ATOM 3302 C C . VAL A 1 409 ? -76.287 9.902 18.407 1.00 68.69 409 VAL A C 1
ATOM 3304 O O . VAL A 1 409 ? -75.619 10.825 17.927 1.00 68.69 409 VAL A O 1
ATOM 3307 N N . GLU A 1 410 ? -76.614 9.785 19.695 1.00 71.69 410 GLU A N 1
ATOM 3308 C CA . GLU A 1 410 ? -76.365 10.650 20.849 1.00 71.69 410 GLU A CA 1
ATOM 3309 C C . GLU A 1 410 ? -75.032 10.348 21.578 1.00 71.69 410 GLU A C 1
ATOM 3311 O O . GLU A 1 410 ? -74.706 10.992 22.583 1.00 71.69 410 GLU A O 1
ATOM 3316 N N . ALA A 1 411 ? -74.271 9.353 21.103 1.00 68.75 411 ALA A N 1
ATOM 3317 C CA . ALA A 1 411 ? -72.996 8.921 21.670 1.00 68.75 411 ALA A CA 1
ATOM 3318 C C . ALA A 1 411 ? -71.854 9.056 20.650 1.00 68.75 411 ALA A C 1
ATOM 3320 O O . ALA A 1 411 ? -71.903 8.549 19.533 1.00 68.75 411 ALA A O 1
ATOM 3321 N N . GLU A 1 412 ? -70.783 9.726 21.055 1.00 77.31 412 GLU A N 1
ATOM 3322 C CA . GLU A 1 412 ? -69.608 9.997 20.232 1.00 77.31 412 GLU A CA 1
ATOM 3323 C C . GLU A 1 412 ? -68.430 9.134 20.699 1.00 77.31 412 GLU A C 1
ATOM 3325 O O . GLU A 1 412 ? -68.019 9.210 21.858 1.00 77.31 412 GLU A O 1
ATOM 3330 N N . VAL A 1 413 ? -67.859 8.324 19.804 1.00 79.06 413 VAL A N 1
ATOM 3331 C CA . VAL A 1 413 ? -66.628 7.568 20.084 1.00 79.06 413 VAL A CA 1
ATOM 3332 C C . VAL A 1 413 ? -65.453 8.544 20.148 1.00 79.06 413 VAL A C 1
ATOM 3334 O O . VAL A 1 413 ? -65.084 9.142 19.143 1.00 79.06 413 VAL A O 1
ATOM 3337 N N . ILE A 1 414 ? -64.850 8.698 21.330 1.00 79.62 414 ILE A N 1
ATOM 3338 C CA . ILE A 1 414 ? -63.678 9.563 21.533 1.00 79.62 414 ILE A CA 1
ATOM 3339 C C . ILE A 1 414 ? -62.387 8.827 21.159 1.00 79.62 414 ILE A C 1
ATOM 3341 O O . ILE A 1 414 ? -61.478 9.416 20.579 1.00 79.62 414 ILE A O 1
ATOM 3345 N N . LEU A 1 415 ? -62.261 7.562 21.582 1.00 77.69 415 LEU A N 1
ATOM 3346 C CA . LEU A 1 415 ? -60.987 6.839 21.576 1.00 77.69 415 LEU A CA 1
ATOM 3347 C C . LEU A 1 415 ? -61.199 5.318 21.688 1.00 77.69 415 LEU A C 1
ATOM 3349 O O . LEU A 1 415 ? -61.845 4.870 22.635 1.00 77.69 415 LEU A O 1
ATOM 3353 N N . ARG A 1 416 ? -60.596 4.523 20.794 1.00 83.19 416 ARG A N 1
ATOM 3354 C CA . ARG A 1 416 ? -60.391 3.070 20.983 1.00 83.19 416 ARG A CA 1
ATOM 3355 C C . ARG A 1 416 ? -59.122 2.866 21.815 1.00 83.19 416 ARG A C 1
ATOM 3357 O O . ARG A 1 416 ? -58.103 3.499 21.542 1.00 83.19 416 ARG A O 1
ATOM 3364 N N . ARG A 1 417 ? -59.182 2.025 22.847 1.00 80.75 417 ARG A N 1
ATOM 3365 C CA . ARG A 1 417 ? -58.041 1.628 23.685 1.00 80.75 417 ARG A CA 1
ATOM 3366 C C . ARG A 1 417 ? -57.851 0.118 23.602 1.00 80.75 417 ARG A C 1
ATOM 3368 O O . ARG A 1 417 ? -58.820 -0.608 23.796 1.00 80.75 417 ARG A O 1
ATOM 3375 N N . LYS A 1 418 ? -56.607 -0.317 23.403 1.00 84.00 418 LYS A N 1
ATOM 3376 C CA . LYS A 1 418 ? -56.143 -1.678 23.701 1.00 84.00 418 LYS A CA 1
ATOM 3377 C C . LYS A 1 418 ? -55.559 -1.733 25.114 1.00 84.00 418 LYS A C 1
ATOM 3379 O O . LYS A 1 418 ? -55.133 -0.703 25.650 1.00 84.00 418 LYS A O 1
ATOM 3384 N N . ALA A 1 419 ? -55.532 -2.913 25.722 1.00 84.56 419 ALA A N 1
ATOM 3385 C CA . ALA A 1 419 ? -54.819 -3.141 26.969 1.00 84.56 419 ALA A CA 1
ATOM 3386 C C . ALA A 1 419 ? -53.306 -3.105 26.713 1.00 84.56 419 ALA A C 1
ATOM 3388 O O . ALA A 1 419 ? -52.822 -3.586 25.692 1.00 84.56 419 ALA A O 1
ATOM 3389 N N . ILE A 1 420 ? -52.547 -2.534 27.646 1.00 85.94 420 ILE A N 1
ATOM 3390 C CA . ILE A 1 420 ? -51.089 -2.458 27.531 1.00 85.94 420 ILE A CA 1
ATOM 3391 C C . ILE A 1 420 ? -50.510 -3.718 28.189 1.00 85.94 420 ILE A C 1
ATOM 3393 O O . ILE A 1 420 ? -50.687 -3.868 29.403 1.00 85.94 420 ILE A O 1
ATOM 3397 N N . PRO A 1 421 ? -49.851 -4.632 27.450 1.00 83.94 421 PRO A N 1
ATOM 3398 C CA . PRO A 1 421 ? -49.170 -5.774 28.050 1.00 83.94 421 PRO A CA 1
ATOM 3399 C C . PRO A 1 421 ? -47.957 -5.294 28.853 1.00 83.94 421 PRO A C 1
ATOM 3401 O O . PRO A 1 421 ? -47.173 -4.477 28.371 1.00 83.94 421 PRO A O 1
ATOM 3404 N N . LEU A 1 422 ? -47.812 -5.792 30.083 1.00 85.69 422 LEU A N 1
ATOM 3405 C CA . LEU A 1 422 ? -46.724 -5.434 30.998 1.00 85.69 422 LEU A CA 1
ATOM 3406 C C . LEU A 1 422 ? -46.133 -6.712 31.600 1.00 85.69 422 LEU A C 1
ATOM 3408 O O . LEU A 1 422 ? -46.842 -7.453 32.282 1.00 85.69 422 LEU A O 1
ATOM 3412 N N . ASP A 1 423 ? -44.842 -6.951 31.355 1.00 81.69 423 ASP A N 1
ATOM 3413 C CA . ASP A 1 423 ? -44.065 -7.991 32.044 1.00 81.69 423 ASP A CA 1
ATOM 3414 C C . ASP A 1 423 ? -43.891 -7.655 33.536 1.00 81.69 423 ASP A C 1
ATOM 3416 O O . ASP A 1 423 ? -43.998 -6.498 33.939 1.00 81.69 423 ASP A O 1
ATOM 3420 N N . VAL A 1 424 ? -43.547 -8.659 34.349 1.00 82.69 424 VAL A N 1
ATOM 3421 C CA . VAL A 1 424 ? -43.236 -8.565 35.787 1.00 82.69 424 VAL A CA 1
ATOM 3422 C C . VAL A 1 424 ? -42.255 -7.428 36.118 1.00 82.69 424 VAL A C 1
ATOM 3424 O O . VAL A 1 424 ? -42.377 -6.813 37.177 1.00 82.69 424 VAL A O 1
ATOM 3427 N N . ASN A 1 425 ? -41.305 -7.131 35.223 1.00 83.12 425 ASN A N 1
ATOM 3428 C CA . ASN A 1 425 ? -40.303 -6.072 35.401 1.00 83.12 425 ASN A CA 1
ATOM 3429 C C . ASN A 1 425 ? -40.658 -4.748 34.699 1.00 83.12 425 ASN A C 1
ATOM 3431 O O . ASN A 1 425 ? -39.879 -3.799 34.773 1.00 83.12 425 ASN A O 1
ATOM 3435 N N . GLU A 1 426 ? -41.801 -4.667 34.015 1.00 84.19 426 GLU A N 1
ATOM 3436 C CA . GLU A 1 426 ? -42.270 -3.466 33.325 1.00 84.19 426 GLU A CA 1
ATOM 3437 C C . GLU A 1 426 ? -43.482 -2.823 34.014 1.00 84.19 426 GLU A C 1
ATOM 3439 O O . GLU A 1 426 ? -44.249 -3.445 34.753 1.00 84.19 426 GLU A O 1
ATOM 3444 N N . GLY A 1 427 ? -43.682 -1.537 33.731 1.00 87.62 427 GLY A N 1
ATOM 3445 C CA . GLY A 1 427 ? -44.838 -0.793 34.200 1.00 87.62 427 GLY A CA 1
ATOM 3446 C C . GLY A 1 427 ? -45.052 0.510 33.444 1.00 87.62 427 GLY A C 1
ATOM 3447 O O . GLY A 1 427 ? -44.207 0.936 32.660 1.00 87.62 427 GLY A O 1
ATOM 3448 N N . ILE A 1 428 ? -46.169 1.168 33.737 1.00 91.44 428 ILE A N 1
ATOM 3449 C CA . ILE A 1 428 ? -46.559 2.487 33.220 1.00 91.44 428 ILE A CA 1
ATOM 3450 C C . ILE A 1 428 ? -46.928 3.428 34.366 1.00 91.44 428 ILE A C 1
ATOM 3452 O O . ILE A 1 428 ? -47.442 3.000 35.403 1.00 91.44 428 ILE A O 1
ATOM 3456 N N . TYR A 1 429 ? -46.692 4.724 34.183 1.00 91.69 429 TYR A N 1
ATOM 3457 C CA . TYR A 1 429 ? -47.264 5.751 35.040 1.00 91.69 429 TYR A CA 1
ATOM 3458 C C . TYR A 1 429 ? -48.661 6.118 34.539 1.00 91.69 429 TYR A C 1
ATOM 3460 O O . TYR A 1 429 ? -48.863 6.467 33.377 1.00 91.69 429 TYR A O 1
ATOM 3468 N N . VAL A 1 430 ? -49.629 6.059 35.448 1.00 90.12 430 VAL A N 1
ATOM 3469 C CA . VAL A 1 430 ? -51.041 6.332 35.189 1.00 90.12 430 VAL A CA 1
ATOM 3470 C C . VAL A 1 430 ? -51.478 7.510 36.046 1.00 90.12 430 VAL A C 1
ATOM 3472 O O . VAL A 1 430 ? -51.261 7.515 37.263 1.00 90.12 430 VAL A O 1
ATOM 3475 N N . ARG A 1 431 ? -52.121 8.496 35.421 1.00 90.06 431 ARG A N 1
ATOM 3476 C CA . ARG A 1 431 ? -52.747 9.640 36.085 1.00 90.06 431 ARG A CA 1
ATOM 3477 C C . ARG A 1 431 ? -54.259 9.527 35.985 1.00 90.06 431 ARG A C 1
ATOM 3479 O O . ARG A 1 431 ? -54.810 9.358 34.905 1.00 90.06 431 ARG A O 1
ATOM 3486 N N . ASP A 1 432 ? -54.925 9.644 37.124 1.00 87.88 432 ASP A N 1
ATOM 3487 C CA . ASP A 1 432 ? -56.370 9.841 37.185 1.00 87.88 432 ASP A CA 1
ATOM 3488 C C . ASP A 1 432 ? -56.688 11.321 36.904 1.00 87.88 432 ASP A C 1
ATOM 3490 O O . ASP A 1 432 ? -56.224 12.214 37.615 1.00 87.88 432 ASP A O 1
ATOM 3494 N N . VAL A 1 433 ? -57.475 11.579 35.861 1.00 83.19 433 VAL A N 1
ATOM 3495 C CA . VAL A 1 433 ? -57.884 12.912 35.395 1.00 83.19 433 VAL A CA 1
ATOM 3496 C C . VAL A 1 433 ? -58.872 13.580 36.363 1.00 83.19 433 VAL A C 1
ATOM 3498 O O . VAL A 1 433 ? -58.910 14.807 36.442 1.00 83.19 433 VAL A O 1
ATOM 3501 N N . LYS A 1 434 ? -59.648 12.806 37.138 1.00 81.12 434 LYS A N 1
ATOM 3502 C CA . LYS A 1 434 ? -60.604 13.325 38.134 1.00 81.12 434 LYS A CA 1
ATOM 3503 C C . LYS A 1 434 ? -59.934 13.662 39.466 1.00 81.12 434 LYS A C 1
ATOM 3505 O O . LYS A 1 434 ? -60.266 14.686 40.056 1.00 81.12 434 LYS A O 1
ATOM 3510 N N . THR A 1 435 ? -59.014 12.827 39.956 1.00 83.12 435 THR A N 1
ATOM 3511 C CA . THR A 1 435 ? -58.338 13.067 41.254 1.00 83.12 435 THR A CA 1
ATOM 3512 C C . THR A 1 435 ? -56.954 13.707 41.137 1.00 83.12 435 THR A C 1
ATOM 3514 O O . THR A 1 435 ? -56.364 14.083 42.149 1.00 83.12 435 THR A O 1
ATOM 3517 N N . GLY A 1 436 ? -56.398 13.808 39.926 1.00 82.06 436 GLY A N 1
ATOM 3518 C CA . GLY A 1 436 ? -55.027 14.263 39.674 1.00 82.06 436 GLY A CA 1
ATOM 3519 C C . GLY A 1 436 ? -53.942 13.297 40.172 1.00 82.06 436 GLY A C 1
ATOM 3520 O O . GLY A 1 436 ? -52.754 13.603 40.056 1.00 82.06 436 GLY A O 1
ATOM 3521 N N . LYS A 1 437 ? -54.320 12.147 40.746 1.00 85.25 437 LYS A N 1
ATOM 3522 C CA . LYS A 1 437 ? -53.404 11.215 41.406 1.00 85.25 437 LYS A CA 1
ATOM 3523 C C . LYS A 1 437 ? -52.623 10.401 40.377 1.00 85.25 437 LYS A C 1
ATOM 3525 O O . LYS A 1 437 ? -53.196 9.610 39.630 1.00 85.25 437 LYS A O 1
ATOM 3530 N N . ILE A 1 438 ? -51.303 10.556 40.402 1.00 88.94 438 ILE A N 1
ATOM 3531 C CA . ILE A 1 438 ? -50.358 9.761 39.612 1.00 88.94 438 ILE A CA 1
ATOM 3532 C C . ILE A 1 438 ? -49.923 8.535 40.430 1.00 88.94 438 ILE A C 1
ATOM 3534 O O . ILE A 1 438 ? -49.665 8.648 41.634 1.00 88.94 438 ILE A O 1
ATOM 3538 N N . ARG A 1 439 ? -49.829 7.367 39.788 1.00 87.56 439 ARG A N 1
ATOM 3539 C CA . ARG A 1 439 ? -49.258 6.129 40.348 1.00 87.56 439 ARG A CA 1
ATOM 3540 C C . ARG A 1 439 ? -48.545 5.319 39.265 1.00 87.56 439 ARG A C 1
ATOM 3542 O O . ARG A 1 439 ? -48.889 5.441 38.097 1.00 87.56 439 ARG A O 1
ATOM 3549 N N . SER A 1 440 ? -47.595 4.472 39.643 1.00 89.25 440 SER A N 1
ATOM 3550 C CA . SER A 1 440 ? -47.110 3.399 38.769 1.00 89.25 440 SER A CA 1
ATOM 3551 C C . SER A 1 440 ? -48.049 2.185 38.832 1.00 89.25 440 SER A C 1
ATOM 3553 O O . SER A 1 440 ? -48.624 1.885 39.881 1.00 89.25 440 SER A O 1
ATOM 3555 N N . VAL A 1 441 ? -48.204 1.493 37.704 1.00 88.81 441 VAL A N 1
ATOM 3556 C CA . VAL A 1 441 ? -48.851 0.179 37.568 1.00 88.81 441 VAL A CA 1
ATOM 3557 C C . VAL A 1 441 ? -47.832 -0.751 36.914 1.00 88.81 441 VAL A C 1
ATOM 3559 O O . VAL A 1 441 ? -47.199 -0.351 35.942 1.00 88.81 441 VAL A O 1
ATOM 3562 N N . ILE A 1 442 ? -47.609 -1.934 37.490 1.00 88.81 442 ILE A N 1
ATOM 3563 C CA . ILE A 1 442 ? -46.444 -2.795 37.220 1.00 88.81 442 ILE A CA 1
ATOM 3564 C C . ILE A 1 442 ? -46.902 -4.259 37.129 1.00 88.81 442 ILE A C 1
ATOM 3566 O O . ILE A 1 442 ? -47.776 -4.678 37.894 1.00 88.81 442 ILE A O 1
ATOM 3570 N N . GLY A 1 443 ? -46.288 -5.041 36.240 1.00 78.81 443 GLY A N 1
ATOM 3571 C CA . GLY A 1 443 ? -46.267 -6.504 36.333 1.00 78.81 443 GLY A CA 1
ATOM 3572 C C . GLY A 1 443 ? -47.497 -7.285 35.864 1.00 78.81 443 GLY A C 1
ATOM 3573 O O . GLY A 1 443 ? -47.512 -8.501 36.026 1.00 78.81 443 GLY A O 1
ATOM 3574 N N . ASN A 1 444 ? -48.533 -6.624 35.340 1.00 83.81 444 ASN A N 1
ATOM 3575 C CA . ASN A 1 444 ? -49.718 -7.269 34.759 1.00 83.81 444 ASN A CA 1
ATOM 3576 C C . ASN A 1 444 ? -50.289 -6.400 33.630 1.00 83.81 444 ASN A C 1
ATOM 3578 O O . ASN A 1 444 ? -50.348 -5.179 33.782 1.00 83.81 444 ASN A O 1
ATOM 3582 N N . THR A 1 445 ? -50.782 -7.018 32.553 1.00 84.44 445 THR A N 1
ATOM 3583 C CA . THR A 1 445 ? -51.492 -6.342 31.452 1.00 84.44 445 THR A CA 1
ATOM 3584 C C . THR A 1 445 ? -52.601 -5.419 31.972 1.00 84.44 445 THR A C 1
ATOM 3586 O O . THR A 1 445 ? -53.468 -5.855 32.731 1.00 84.44 445 THR A O 1
ATOM 3589 N N . TYR A 1 446 ? -52.590 -4.142 31.569 1.00 85.50 446 TYR A N 1
ATOM 3590 C CA . TYR A 1 446 ? -53.469 -3.111 32.133 1.00 85.50 446 TYR A CA 1
ATOM 3591 C C . TYR A 1 446 ? -54.238 -2.328 31.062 1.00 85.50 446 TYR A C 1
ATOM 3593 O O . TYR A 1 446 ? -53.652 -1.661 30.208 1.00 85.50 446 TYR A O 1
ATOM 3601 N N . LEU A 1 447 ? -55.571 -2.350 31.152 1.00 86.88 447 LEU A N 1
ATOM 3602 C CA . LEU A 1 447 ? -56.467 -1.499 30.366 1.00 86.88 447 LEU A CA 1
ATOM 3603 C C . LEU A 1 447 ? -56.805 -0.227 31.162 1.00 86.88 447 LEU A C 1
ATOM 3605 O O . LEU A 1 447 ? -57.495 -0.285 32.181 1.00 86.88 447 LEU A O 1
ATOM 3609 N N . LEU A 1 448 ? -56.330 0.924 30.678 1.00 86.19 448 LEU A N 1
ATOM 3610 C CA . LEU A 1 448 ? -56.548 2.242 31.290 1.00 86.19 448 LEU A CA 1
ATOM 3611 C C . LEU A 1 448 ? -58.048 2.560 31.406 1.00 86.19 448 LEU A C 1
ATOM 3613 O O . LEU A 1 448 ? -58.741 2.643 30.387 1.00 86.19 448 LEU A O 1
ATOM 3617 N N . THR A 1 449 ? -58.539 2.801 32.626 1.00 84.31 449 THR A N 1
ATOM 3618 C CA . THR A 1 449 ? -59.963 3.101 32.885 1.00 84.31 449 THR A CA 1
ATOM 3619 C C . THR A 1 449 ? -60.408 4.439 32.279 1.00 84.31 449 THR A C 1
ATOM 3621 O O . THR A 1 449 ? -59.590 5.259 31.862 1.00 84.31 449 THR A O 1
ATOM 3624 N N . GLU A 1 450 ? -61.716 4.694 32.216 1.00 80.12 450 GLU A N 1
ATOM 3625 C CA . GLU A 1 450 ? -62.309 5.839 31.506 1.00 80.12 450 GLU A CA 1
ATOM 3626 C C . GLU A 1 450 ? -61.894 7.223 32.041 1.00 80.12 450 GLU A C 1
ATOM 3628 O O . GLU A 1 450 ? -62.057 8.224 31.344 1.00 80.12 450 GLU A O 1
ATOM 3633 N N . ASN A 1 451 ? -61.323 7.275 33.251 1.00 83.50 451 ASN A N 1
ATOM 3634 C CA . ASN A 1 451 ? -60.796 8.489 33.884 1.00 83.50 451 ASN A CA 1
ATOM 3635 C C . ASN A 1 451 ? -59.261 8.535 33.919 1.00 83.50 451 ASN A C 1
ATOM 3637 O O . ASN A 1 451 ? -58.704 9.467 34.487 1.00 83.50 451 ASN A O 1
ATOM 3641 N N . GLU A 1 452 ? -58.574 7.535 33.372 1.00 85.12 452 GLU A N 1
ATOM 3642 C CA . GLU A 1 452 ? -57.120 7.401 33.452 1.00 85.12 452 GLU A CA 1
ATOM 3643 C C . GLU A 1 452 ? -56.437 7.736 32.127 1.00 85.12 452 GLU A C 1
ATOM 3645 O O . GLU A 1 452 ? -56.904 7.351 31.053 1.00 85.12 452 GLU A O 1
ATOM 3650 N N . GLU A 1 453 ? -55.301 8.418 32.214 1.00 87.62 453 GLU A N 1
ATOM 3651 C CA . GLU A 1 453 ? -54.388 8.725 31.113 1.00 87.62 453 GLU A CA 1
ATOM 3652 C C . GLU A 1 453 ? -52.970 8.228 31.437 1.00 87.62 453 GLU A C 1
ATOM 3654 O O . GLU A 1 453 ? -52.605 8.059 32.606 1.00 87.62 453 GLU A O 1
ATOM 3659 N N . LEU A 1 454 ? -52.164 7.986 30.399 1.00 89.50 454 LEU A N 1
ATOM 3660 C CA . LEU A 1 454 ? -50.726 7.777 30.563 1.00 89.50 454 LEU A CA 1
ATOM 3661 C C . LEU A 1 454 ? -50.081 9.088 31.015 1.00 89.50 454 LEU A C 1
ATOM 3663 O O . LEU A 1 454 ? -50.401 10.152 30.487 1.00 89.50 454 LEU A O 1
ATOM 3667 N N . TRP A 1 455 ? -49.171 9.013 31.983 1.00 91.44 455 TRP A N 1
ATOM 3668 C CA . TRP A 1 455 ? -48.453 10.179 32.485 1.00 91.44 455 TRP A CA 1
ATOM 3669 C C . TRP A 1 455 ? -46.988 10.144 32.067 1.00 91.44 455 TRP A C 1
ATOM 3671 O O . TRP A 1 455 ? -46.254 9.225 32.423 1.00 91.44 455 TRP A O 1
ATOM 3681 N N . GLU A 1 456 ? -46.549 11.165 31.338 1.00 89.31 456 GLU A N 1
ATOM 3682 C CA . GLU A 1 456 ? -45.143 11.315 30.981 1.00 89.31 456 GLU A CA 1
ATOM 3683 C C . GLU A 1 456 ? -44.319 11.763 32.190 1.00 89.31 456 GLU A C 1
ATOM 3685 O O . GLU A 1 456 ? -44.545 12.834 32.757 1.00 89.31 456 GLU A O 1
ATOM 3690 N N . LYS A 1 457 ? -43.317 10.959 32.555 1.00 88.12 457 LYS A N 1
ATOM 3691 C CA . LYS A 1 457 ? -42.303 11.347 33.531 1.00 88.12 457 LYS A CA 1
ATOM 3692 C C . LYS A 1 457 ? -41.065 11.885 32.829 1.00 88.12 457 LYS A C 1
ATOM 3694 O O . LYS A 1 457 ? -40.264 11.112 32.298 1.00 88.12 457 LYS A O 1
ATOM 3699 N N . ASP A 1 458 ? -40.877 13.197 32.895 1.00 84.94 458 ASP A N 1
ATOM 3700 C CA . ASP A 1 458 ? -39.625 13.841 32.504 1.00 84.94 458 ASP A CA 1
ATOM 3701 C C . ASP A 1 458 ? -38.484 13.532 33.487 1.00 84.94 458 ASP A C 1
ATOM 3703 O O . ASP A 1 458 ? -38.671 13.422 34.703 1.00 84.94 458 ASP A O 1
ATOM 3707 N N . LEU A 1 459 ? -37.275 13.431 32.937 1.00 83.69 459 LEU A N 1
ATOM 3708 C CA . LEU A 1 459 ? -36.009 13.375 33.661 1.00 83.69 459 LEU A CA 1
ATOM 3709 C C . LEU A 1 459 ? -35.060 14.438 33.084 1.00 83.69 459 LEU A C 1
ATOM 3711 O O . LEU A 1 459 ? -35.194 14.813 31.919 1.00 83.69 459 LEU A O 1
ATOM 3715 N N . PRO A 1 460 ? -34.056 14.914 33.843 1.00 84.56 460 PRO A N 1
ATOM 3716 C CA . PRO A 1 460 ? -32.982 15.710 33.262 1.00 84.56 460 PRO A CA 1
ATOM 3717 C C . PRO A 1 460 ? -32.233 14.888 32.204 1.00 84.56 460 PRO A C 1
ATOM 3719 O O . PRO A 1 460 ? -31.856 13.751 32.477 1.00 84.56 460 PRO A O 1
ATOM 3722 N N . VAL A 1 461 ? -31.938 15.476 31.039 1.00 80.38 461 VAL A N 1
ATOM 3723 C CA . VAL A 1 461 ? -31.278 14.804 29.891 1.00 80.38 461 VAL A CA 1
ATOM 3724 C C . VAL A 1 461 ? -30.014 14.022 30.292 1.00 80.38 461 VAL A C 1
ATOM 3726 O O . VAL A 1 461 ? -29.759 12.932 29.790 1.00 80.38 461 VAL A O 1
ATOM 3729 N N . GLN A 1 462 ? -29.251 14.550 31.253 1.00 77.75 462 GLN A N 1
ATOM 3730 C CA . GLN A 1 462 ? -28.040 13.921 31.794 1.00 77.75 462 GLN A CA 1
ATOM 3731 C C . GLN A 1 462 ? -28.326 12.581 32.498 1.00 77.75 462 GLN A C 1
ATOM 3733 O O . GLN A 1 462 ? -27.513 11.666 32.444 1.00 77.75 462 GLN A O 1
ATOM 3738 N N . VAL A 1 463 ? -29.484 12.455 33.153 1.00 81.44 463 VAL A N 1
ATOM 3739 C CA . VAL A 1 463 ? -29.934 11.223 33.816 1.00 81.44 463 VAL A CA 1
ATOM 3740 C C . VAL A 1 463 ? -30.416 10.213 32.776 1.00 81.44 463 VAL A C 1
ATOM 3742 O O . VAL A 1 463 ? -30.094 9.038 32.889 1.00 81.44 463 VAL A O 1
ATOM 3745 N N . GLU A 1 464 ? -31.122 10.654 31.731 1.00 79.81 464 GLU A N 1
ATOM 3746 C CA . GLU A 1 464 ? -31.564 9.762 30.646 1.00 79.81 464 GLU A CA 1
ATOM 3747 C C . GLU A 1 464 ? -30.377 9.150 29.889 1.00 79.81 464 GLU A C 1
ATOM 3749 O O . GLU A 1 464 ? -30.360 7.946 29.638 1.00 79.81 464 GLU A O 1
ATOM 3754 N N . GLN A 1 465 ? -29.336 9.945 29.623 1.00 75.88 465 GLN A N 1
ATOM 3755 C CA . GLN A 1 465 ? -28.065 9.462 29.072 1.00 75.88 465 GLN A CA 1
ATOM 3756 C C . GLN A 1 465 ? -27.412 8.398 29.974 1.00 75.88 465 GLN A C 1
ATOM 3758 O O . GLN A 1 465 ? -27.017 7.339 29.489 1.00 75.88 465 GLN A O 1
ATOM 3763 N N . LEU A 1 466 ? -27.344 8.645 31.287 1.00 76.00 466 LEU A N 1
ATOM 3764 C CA . LEU A 1 466 ? -26.732 7.739 32.271 1.00 76.00 466 LEU A CA 1
ATOM 3765 C C . LEU A 1 466 ? -27.575 6.492 32.615 1.00 76.00 466 LEU A C 1
ATOM 3767 O O . LEU A 1 466 ? -27.065 5.597 33.281 1.00 76.00 466 LEU A O 1
ATOM 3771 N N . ILE A 1 467 ? -28.840 6.417 32.183 1.00 78.81 467 ILE A N 1
ATOM 3772 C CA . ILE A 1 467 ? -29.673 5.203 32.285 1.00 78.81 467 ILE A CA 1
ATOM 3773 C C . ILE A 1 467 ? -29.446 4.273 31.082 1.00 78.81 467 ILE A C 1
ATOM 3775 O O . ILE A 1 467 ? -29.510 3.056 31.237 1.00 78.81 467 ILE A O 1
ATOM 3779 N N . VAL A 1 468 ? -29.192 4.829 29.891 1.00 71.19 468 VAL A N 1
ATOM 3780 C CA . VAL A 1 468 ? -29.002 4.050 28.649 1.00 71.19 468 VAL A CA 1
ATOM 3781 C C . VAL A 1 468 ? -27.554 3.569 28.472 1.00 71.19 468 VAL A C 1
ATOM 3783 O O . VAL A 1 468 ? -27.321 2.541 27.837 1.00 71.19 468 VAL A O 1
ATOM 3786 N N . LEU A 1 469 ? -26.573 4.291 29.018 1.00 62.84 469 LEU A N 1
ATOM 3787 C CA . LEU A 1 469 ? -25.151 3.933 28.947 1.00 62.84 469 LEU A CA 1
ATOM 3788 C C . LEU A 1 469 ? -24.751 2.959 30.074 1.00 62.84 469 LEU A C 1
ATOM 3790 O O . LEU A 1 469 ? -25.185 3.114 31.213 1.00 62.84 469 LEU A O 1
ATOM 3794 N N . ASP A 1 470 ? -23.902 1.968 29.762 1.00 55.41 470 ASP A N 1
ATOM 3795 C CA . ASP A 1 470 ? -23.434 0.958 30.733 1.00 55.41 470 ASP A CA 1
ATOM 3796 C C . ASP A 1 470 ? -22.742 1.639 31.940 1.00 55.41 470 ASP A C 1
ATOM 3798 O O . ASP A 1 470 ? -21.848 2.463 31.714 1.00 55.41 470 ASP A O 1
ATOM 3802 N N . PRO A 1 471 ? -23.085 1.327 33.212 1.00 51.44 471 PRO A N 1
ATOM 3803 C CA . PRO A 1 471 ? -22.772 2.199 34.359 1.00 51.44 471 PRO A CA 1
ATOM 3804 C C . PRO A 1 471 ? -21.298 2.373 34.766 1.00 51.44 471 PRO A C 1
ATOM 3806 O O . PRO A 1 471 ? -21.030 2.844 35.871 1.00 51.44 471 PRO A O 1
ATOM 3809 N N . ARG A 1 472 ? -20.330 1.950 33.946 1.00 52.66 472 ARG A N 1
ATOM 3810 C CA . ARG A 1 472 ? -18.912 1.867 34.328 1.00 52.66 472 ARG A CA 1
ATOM 3811 C C . ARG A 1 472 ? -18.116 3.138 34.046 1.00 52.66 472 ARG A C 1
ATOM 3813 O O . ARG A 1 472 ? -17.337 3.535 34.904 1.00 52.66 472 ARG A O 1
ATOM 3820 N N . TYR A 1 473 ? -18.297 3.783 32.889 1.00 51.88 473 TYR A N 1
ATOM 3821 C CA . TYR A 1 473 ? -17.548 5.000 32.543 1.00 51.88 473 TYR A CA 1
ATOM 3822 C C . TYR A 1 473 ? -18.327 5.965 31.646 1.00 51.88 473 TYR A C 1
ATOM 3824 O O . TYR A 1 473 ? -18.618 5.655 30.494 1.00 51.88 473 TYR A O 1
ATOM 3832 N N . PHE A 1 474 ? -18.514 7.192 32.137 1.00 49.22 474 PHE A N 1
ATOM 3833 C CA . PHE A 1 474 ? -18.650 8.373 31.290 1.00 49.22 474 PHE A CA 1
ATOM 3834 C C . PHE A 1 474 ? -17.385 9.229 31.443 1.00 49.22 474 PHE A C 1
ATOM 3836 O O . PHE A 1 474 ? -17.233 9.959 32.422 1.00 49.22 474 PHE A O 1
ATOM 3843 N N . GLU A 1 475 ? -16.460 9.106 30.490 1.00 49.84 475 GLU A N 1
ATOM 3844 C CA . GLU A 1 475 ? -15.481 10.159 30.203 1.00 49.84 475 GLU A CA 1
ATOM 3845 C C . GLU A 1 475 ? -16.041 11.032 29.075 1.00 49.84 475 GLU A C 1
ATOM 3847 O O . GLU A 1 475 ? -16.668 10.514 28.153 1.00 49.84 475 GLU A O 1
ATOM 3852 N N . ASP A 1 476 ? -15.770 12.338 29.124 1.00 45.50 476 ASP A N 1
ATOM 3853 C CA . ASP A 1 476 ? -16.296 13.373 28.213 1.00 45.50 476 ASP A CA 1
ATOM 3854 C C . ASP A 1 476 ? -15.626 13.329 26.810 1.00 45.50 476 ASP A C 1
ATOM 3856 O O . ASP A 1 476 ? -15.103 14.315 26.285 1.00 45.50 476 ASP A O 1
ATOM 3860 N N . LYS A 1 477 ? -15.548 12.130 26.219 1.00 45.19 477 LYS A N 1
ATOM 3861 C CA . LYS A 1 477 ? -14.869 11.840 24.951 1.00 45.19 477 LYS A CA 1
ATOM 3862 C C . LYS A 1 477 ? -15.805 12.036 23.762 1.00 45.19 477 LYS A C 1
ATOM 3864 O O . LYS A 1 477 ? -16.932 11.546 23.734 1.00 45.19 477 LYS A O 1
ATOM 3869 N N . GLN A 1 478 ? -15.288 12.709 22.737 1.00 40.31 478 GLN A N 1
ATOM 3870 C CA . GLN A 1 478 ? -15.970 12.962 21.467 1.00 40.31 478 GLN A CA 1
ATOM 3871 C C . GLN A 1 478 ? -16.203 11.645 20.705 1.00 40.31 478 GLN A C 1
ATOM 3873 O O . GLN A 1 478 ? -15.357 11.206 19.931 1.00 40.31 478 GLN A O 1
ATOM 3878 N N . GLY A 1 479 ? -17.339 10.995 20.967 1.00 44.88 479 GLY A N 1
ATOM 3879 C CA . GLY A 1 479 ? -17.663 9.687 20.390 1.00 44.88 479 GLY A CA 1
ATOM 3880 C C . GLY A 1 479 ? -19.005 9.090 20.822 1.00 44.88 479 GLY A C 1
ATOM 3881 O O . GLY A 1 479 ? -19.166 7.875 20.739 1.00 44.88 479 GLY A O 1
ATOM 3882 N N . LEU A 1 480 ? -19.963 9.898 21.296 1.00 47.03 480 LEU A N 1
ATOM 3883 C CA . LEU A 1 480 ? -21.322 9.402 21.538 1.00 47.03 480 LEU A CA 1
ATOM 3884 C C . LEU A 1 480 ? -21.992 9.022 20.202 1.00 47.03 480 LEU A C 1
ATOM 3886 O O . LEU A 1 480 ? -21.871 9.782 19.236 1.00 47.03 480 LEU A O 1
ATOM 3890 N N . PRO A 1 481 ? -22.765 7.920 20.139 1.00 45.28 481 PRO A N 1
ATOM 3891 C CA . PRO A 1 481 ? -23.712 7.721 19.049 1.00 45.28 481 PRO A CA 1
ATOM 3892 C C . PRO A 1 481 ? -24.730 8.870 19.072 1.00 45.28 481 PRO A C 1
ATOM 3894 O O . PRO A 1 481 ? -25.360 9.138 20.094 1.00 45.28 481 PRO A O 1
ATOM 3897 N N . SER A 1 482 ? -24.882 9.565 17.945 1.00 48.19 482 SER A N 1
ATOM 3898 C CA . SER A 1 482 ? -25.651 10.817 17.838 1.00 48.19 482 SER A CA 1
ATOM 3899 C C . SER A 1 482 ? -27.170 10.655 17.985 1.00 48.19 482 SER A C 1
ATOM 3901 O O . SER A 1 482 ? -27.891 11.650 18.028 1.00 48.19 482 SER A O 1
ATOM 3903 N N . THR A 1 483 ? -27.659 9.419 18.088 1.00 49.59 483 THR A N 1
ATOM 3904 C CA . THR A 1 483 ? -29.073 9.068 18.252 1.00 49.59 483 THR A CA 1
ATOM 3905 C C . THR A 1 483 ? -29.237 8.012 19.343 1.00 49.59 483 THR A C 1
ATOM 3907 O O . THR A 1 483 ? -29.216 6.810 19.075 1.00 49.59 483 THR A O 1
ATOM 3910 N N . ILE A 1 484 ? -29.435 8.470 20.580 1.00 59.81 484 ILE A N 1
ATOM 3911 C CA . ILE A 1 484 ? -30.068 7.660 21.628 1.00 59.81 484 ILE A CA 1
ATOM 3912 C C . ILE A 1 484 ? -31.531 7.434 21.194 1.00 59.81 484 ILE A C 1
ATOM 3914 O O . ILE A 1 484 ? -32.178 8.412 20.805 1.00 59.81 484 ILE A O 1
ATOM 3918 N N . PRO A 1 485 ? -32.070 6.199 21.215 1.00 63.53 485 PRO A N 1
ATOM 3919 C CA . PRO A 1 485 ? -33.465 5.964 20.850 1.00 63.53 485 PRO A CA 1
ATOM 3920 C C . PRO A 1 485 ? -34.404 6.722 21.807 1.00 63.53 485 PRO A C 1
ATOM 3922 O O . PRO A 1 485 ? -34.143 6.749 23.013 1.00 63.53 485 PRO A O 1
ATOM 3925 N N . PRO A 1 486 ? -35.489 7.345 21.308 1.00 69.00 486 PRO A N 1
ATOM 3926 C CA . PRO A 1 486 ? -36.388 8.129 22.147 1.00 69.00 486 PRO A CA 1
ATOM 3927 C C . PRO A 1 486 ? -37.052 7.235 23.200 1.00 69.00 486 PRO A C 1
ATOM 3929 O O . PRO A 1 486 ? -37.739 6.269 22.869 1.00 69.00 486 PRO A O 1
ATOM 3932 N N . ARG A 1 487 ? -36.840 7.560 24.479 1.00 80.75 487 ARG A N 1
ATOM 3933 C CA . ARG A 1 487 ? -37.439 6.836 25.603 1.00 80.75 487 ARG A CA 1
ATOM 3934 C C . ARG A 1 487 ? -38.946 7.085 25.645 1.00 80.75 487 ARG A C 1
ATOM 3936 O O . ARG A 1 487 ? -39.381 8.235 25.652 1.00 80.75 487 ARG A O 1
ATOM 3943 N N . ASP A 1 488 ? -39.728 6.017 25.782 1.00 83.69 488 ASP A N 1
ATOM 3944 C CA . ASP A 1 488 ? -41.129 6.125 26.191 1.00 83.69 488 ASP A CA 1
ATOM 3945 C C . ASP A 1 488 ? -41.198 6.740 27.600 1.00 83.69 488 ASP A C 1
ATOM 3947 O O . ASP A 1 488 ? -40.771 6.146 28.597 1.00 83.69 488 ASP A O 1
ATOM 3951 N N . LYS A 1 489 ? -41.708 7.971 27.678 1.00 86.19 489 LYS A N 1
ATOM 3952 C CA . LYS A 1 489 ? -41.833 8.713 28.935 1.00 86.19 489 LYS A CA 1
ATOM 3953 C C . LYS A 1 489 ? -42.936 8.183 29.849 1.00 86.19 489 LYS A C 1
ATOM 3955 O O . LYS A 1 489 ? -42.912 8.504 31.037 1.00 86.19 489 LYS A O 1
ATOM 3960 N N . SER A 1 490 ? -43.882 7.411 29.315 1.00 85.50 490 SER A N 1
ATOM 3961 C CA . SER A 1 490 ? -45.003 6.844 30.064 1.00 85.50 490 SER A CA 1
ATOM 3962 C C . SER A 1 490 ? -44.642 5.551 30.796 1.00 85.50 490 SER A C 1
ATOM 3964 O O . SER A 1 490 ? -45.248 5.251 31.826 1.00 85.50 490 SER A O 1
ATOM 3966 N N . LYS A 1 491 ? -43.627 4.807 30.329 1.00 87.88 491 LYS A N 1
ATOM 3967 C CA . LYS A 1 491 ? -43.118 3.626 31.039 1.00 87.88 491 LYS A CA 1
ATOM 3968 C C . LYS A 1 491 ? -42.400 3.994 32.341 1.00 87.88 491 LYS A C 1
ATOM 3970 O O . LYS A 1 491 ? -41.709 5.012 32.451 1.00 87.88 491 LYS A O 1
ATOM 3975 N N . VAL A 1 492 ? -42.547 3.115 33.333 1.00 89.56 492 VAL A N 1
ATOM 3976 C CA . VAL A 1 492 ? -41.833 3.170 34.613 1.00 89.56 492 VAL A CA 1
ATOM 3977 C C . VAL A 1 492 ? -40.333 3.077 34.356 1.00 89.56 492 VAL A C 1
ATOM 3979 O O . VAL A 1 492 ? -39.865 2.236 33.596 1.00 89.56 492 VAL A O 1
ATOM 3982 N N . ILE A 1 493 ? -39.568 3.958 35.000 1.00 89.62 493 ILE A N 1
ATOM 3983 C CA . ILE A 1 493 ? -38.117 4.012 34.817 1.00 89.62 493 ILE A CA 1
ATOM 3984 C C . ILE A 1 493 ? -37.493 2.897 35.651 1.00 89.62 493 ILE A C 1
ATOM 3986 O O . ILE A 1 493 ? -37.524 2.943 36.885 1.00 89.62 493 ILE A O 1
ATOM 3990 N N . THR A 1 494 ? -36.926 1.913 34.959 1.00 87.62 494 THR A N 1
ATOM 3991 C CA . THR A 1 494 ? -36.214 0.777 35.546 1.00 87.62 494 THR A CA 1
ATOM 3992 C C . THR A 1 494 ? -34.703 0.977 35.450 1.00 87.62 494 THR A C 1
ATOM 3994 O O . THR A 1 494 ? -34.203 1.373 34.398 1.00 87.62 494 THR A O 1
ATOM 3997 N N . TYR A 1 495 ? -33.957 0.653 36.505 1.00 87.06 495 TYR A N 1
ATOM 3998 C CA . TYR A 1 495 ? -32.491 0.661 36.496 1.00 87.06 495 TYR A CA 1
ATOM 3999 C C . TYR A 1 495 ? -31.949 -0.534 37.280 1.00 87.06 495 TYR A C 1
ATOM 4001 O O . TYR A 1 495 ? -32.269 -0.716 38.454 1.00 87.06 495 TYR A O 1
ATOM 4009 N N . ARG A 1 496 ? -31.111 -1.358 36.647 1.00 86.50 496 ARG A N 1
ATOM 4010 C CA . ARG A 1 496 ? -30.491 -2.517 37.298 1.00 86.50 496 ARG A CA 1
ATOM 4011 C C . ARG A 1 496 ? -29.176 -2.098 37.946 1.00 86.50 496 ARG A C 1
ATOM 4013 O O . ARG A 1 496 ? -28.224 -1.768 37.245 1.00 86.50 496 ARG A O 1
ATOM 4020 N N . VAL A 1 497 ? -29.110 -2.117 39.276 1.00 86.81 497 VAL A N 1
ATOM 4021 C CA . VAL A 1 497 ? -27.910 -1.677 40.000 1.00 86.81 497 VAL A CA 1
ATOM 4022 C C . VAL A 1 497 ? -26.782 -2.703 39.798 1.00 86.81 497 VAL A C 1
ATOM 4024 O O . VAL A 1 497 ? -27.013 -3.894 40.018 1.00 86.81 497 VAL A O 1
ATOM 4027 N N . PRO A 1 498 ? -25.560 -2.299 39.397 1.00 85.56 498 PRO A N 1
ATOM 4028 C CA . PRO A 1 498 ? -24.442 -3.231 39.231 1.00 85.56 498 PRO A CA 1
ATOM 4029 C C . PRO A 1 498 ? -24.045 -3.952 40.526 1.00 85.56 498 PRO A C 1
ATOM 4031 O O . PRO A 1 498 ? -24.171 -3.408 41.623 1.00 85.56 498 PRO A O 1
ATOM 4034 N N . HIS A 1 499 ? -23.491 -5.163 40.408 1.00 81.69 499 HIS A N 1
ATOM 4035 C CA . HIS A 1 499 ? -22.855 -5.849 41.540 1.00 81.69 499 HIS A CA 1
ATOM 4036 C C . HIS A 1 499 ? -21.790 -4.953 42.196 1.00 81.69 499 HIS A C 1
ATOM 4038 O O . HIS A 1 499 ? -21.034 -4.278 41.501 1.00 81.69 499 HIS A O 1
ATOM 4044 N N . ASN A 1 500 ? -21.730 -4.964 43.531 1.00 86.12 500 ASN A N 1
ATOM 4045 C CA . ASN A 1 500 ? -20.885 -4.078 44.344 1.00 86.12 500 ASN A CA 1
ATOM 4046 C C . ASN A 1 500 ? -21.081 -2.572 44.070 1.00 86.12 500 ASN A C 1
ATOM 4048 O O . ASN A 1 500 ? -20.174 -1.778 44.310 1.00 86.12 500 ASN A O 1
ATOM 4052 N N . ALA A 1 501 ? -22.270 -2.160 43.632 1.00 88.75 501 ALA A N 1
ATOM 4053 C CA . ALA A 1 501 ? -22.669 -0.759 43.577 1.00 88.75 501 ALA A CA 1
ATOM 4054 C C . ALA A 1 501 ? -23.886 -0.487 44.473 1.00 88.75 501 ALA A C 1
ATOM 4056 O O . ALA A 1 501 ? -24.620 -1.407 44.851 1.00 88.75 501 ALA A O 1
ATOM 4057 N N . CYS A 1 502 ? -24.132 0.783 44.786 1.00 89.19 502 CYS A N 1
ATOM 4058 C CA . CYS A 1 502 ? -25.406 1.240 45.333 1.00 89.19 502 CYS A CA 1
ATOM 4059 C C . CYS A 1 502 ? -25.891 2.521 44.646 1.00 89.19 502 CYS A C 1
ATOM 4061 O O . CYS A 1 502 ? -25.104 3.296 44.105 1.00 89.19 502 CYS A O 1
ATOM 4063 N N . VAL A 1 503 ? -27.203 2.743 44.647 1.00 90.19 503 VAL A N 1
ATOM 4064 C CA . VAL A 1 503 ? -27.850 3.940 44.089 1.00 90.19 503 VAL A CA 1
ATOM 4065 C C . VAL A 1 503 ? -28.640 4.627 45.191 1.00 90.19 503 VAL A C 1
ATOM 4067 O O . VAL A 1 503 ? -29.369 3.964 45.929 1.00 90.19 503 VAL A O 1
ATOM 4070 N N . GLN A 1 504 ? -28.522 5.951 45.282 1.00 90.00 504 GLN A N 1
ATOM 4071 C CA . GLN A 1 504 ? -29.388 6.771 46.121 1.00 90.00 504 GLN A CA 1
ATOM 4072 C C . GLN A 1 504 ? -30.563 7.304 45.292 1.00 90.00 504 GLN A C 1
ATOM 4074 O O . GLN A 1 504 ? -30.385 7.860 44.208 1.00 90.00 504 GLN A O 1
ATOM 4079 N N . ILE A 1 505 ? -31.766 7.136 45.833 1.00 90.62 505 ILE A N 1
ATOM 4080 C CA . ILE A 1 505 ? -33.032 7.590 45.263 1.00 90.62 505 ILE A CA 1
ATOM 4081 C C . ILE A 1 505 ? -33.655 8.563 46.256 1.00 90.62 505 ILE A C 1
ATOM 4083 O O . ILE A 1 505 ? -33.773 8.237 47.439 1.00 90.62 505 ILE A O 1
ATOM 4087 N N . TYR A 1 506 ? -34.068 9.738 45.791 1.00 88.06 506 TYR A N 1
ATOM 4088 C CA . TYR A 1 506 ? -34.749 10.740 46.604 1.00 88.06 506 TYR A CA 1
ATOM 4089 C C . TYR A 1 506 ? -36.225 10.845 46.211 1.00 88.06 506 TYR A C 1
ATOM 4091 O O . TYR A 1 506 ? -36.546 11.192 45.074 1.00 88.06 506 TYR A O 1
ATOM 4099 N N . ASP A 1 507 ? -37.121 10.564 47.156 1.00 88.56 507 ASP A N 1
ATOM 4100 C CA . ASP A 1 507 ? -38.554 10.832 47.033 1.00 88.56 507 ASP A CA 1
ATOM 4101 C C . ASP A 1 507 ? -38.837 12.277 47.464 1.00 88.56 507 ASP A C 1
ATOM 4103 O O . ASP A 1 507 ? -38.750 12.616 48.648 1.00 88.56 507 ASP A O 1
ATOM 4107 N N . TYR A 1 508 ? -39.221 13.133 46.514 1.00 83.12 508 TYR A N 1
ATOM 4108 C CA . TYR A 1 508 ? -39.511 14.548 46.775 1.00 83.12 508 TYR A CA 1
ATOM 4109 C C . TYR A 1 508 ? -40.774 14.780 47.620 1.00 83.12 508 TYR A C 1
ATOM 4111 O O . TYR A 1 508 ? -40.929 15.847 48.222 1.00 83.12 508 TYR A O 1
ATOM 4119 N N . LYS A 1 509 ? -41.670 13.792 47.695 1.00 83.38 509 LYS A N 1
ATOM 4120 C CA . LYS A 1 509 ? -42.989 13.881 48.331 1.00 83.38 509 LYS A CA 1
ATOM 4121 C C . LYS A 1 509 ? -42.974 13.395 49.770 1.00 83.38 509 LYS A C 1
ATOM 4123 O O . LYS A 1 509 ? -43.518 14.082 50.632 1.00 83.38 509 LYS A O 1
ATOM 4128 N N . SER A 1 510 ? -42.303 12.277 50.062 1.00 81.69 510 SER A N 1
ATOM 4129 C CA . SER A 1 510 ? -42.017 11.890 51.455 1.00 81.69 510 SER A CA 1
ATOM 4130 C C . SER A 1 510 ? -40.760 12.552 52.034 1.00 81.69 510 SER A C 1
ATOM 4132 O O . SER A 1 510 ? -40.558 12.499 53.249 1.00 81.69 510 SER A O 1
ATOM 4134 N N . LYS A 1 511 ? -39.943 13.208 51.191 1.00 84.31 511 LYS A N 1
ATOM 4135 C CA . LYS A 1 511 ? -38.655 13.851 51.522 1.00 84.31 511 LYS A CA 1
ATOM 4136 C C . LYS A 1 511 ? -37.614 12.890 52.104 1.00 84.31 511 LYS A C 1
ATOM 4138 O O . LYS A 1 511 ? -36.762 13.291 52.900 1.00 84.31 511 LYS A O 1
ATOM 4143 N N . LYS A 1 512 ? -37.681 11.616 51.711 1.00 84.31 512 LYS A N 1
ATOM 4144 C CA . LYS A 1 512 ? -36.779 10.552 52.165 1.00 84.31 512 LYS A CA 1
ATOM 4145 C C . LYS A 1 512 ? -35.843 10.125 51.043 1.00 84.31 512 LYS A C 1
ATOM 4147 O O . LYS A 1 512 ? -36.271 9.924 49.910 1.00 84.31 512 LYS A O 1
ATOM 4152 N N . ALA A 1 513 ? -34.578 9.920 51.394 1.00 84.88 513 ALA A N 1
ATOM 4153 C CA . ALA A 1 513 ? -33.659 9.153 50.570 1.00 84.88 513 ALA A CA 1
ATOM 4154 C C . ALA A 1 513 ? -33.786 7.661 50.918 1.00 84.88 513 ALA A C 1
ATOM 4156 O O . ALA A 1 513 ? -33.784 7.311 52.101 1.00 84.88 513 ALA A O 1
ATOM 4157 N N . ARG A 1 514 ? -33.843 6.789 49.909 1.00 88.12 514 ARG A N 1
ATOM 4158 C CA . ARG A 1 514 ? -33.581 5.349 50.051 1.00 88.12 514 ARG A CA 1
ATOM 4159 C C . ARG A 1 514 ? -32.350 4.974 49.232 1.00 88.12 514 ARG A C 1
ATOM 4161 O O . ARG A 1 514 ? -32.128 5.532 48.161 1.00 88.12 514 ARG A O 1
ATOM 4168 N N . ILE A 1 515 ? -31.530 4.069 49.756 1.00 88.94 515 ILE A N 1
ATOM 4169 C CA . ILE A 1 515 ? -30.315 3.584 49.094 1.00 88.94 515 ILE A CA 1
ATOM 4170 C C . ILE A 1 515 ? -30.506 2.095 48.825 1.00 88.94 515 ILE A C 1
ATOM 4172 O O . ILE A 1 515 ? -30.899 1.358 49.727 1.00 88.94 515 ILE A O 1
ATOM 4176 N N . ILE A 1 516 ? -30.269 1.676 47.584 1.00 89.12 516 ILE A N 1
ATOM 4177 C CA . ILE A 1 516 ? -30.486 0.303 47.112 1.00 89.12 516 ILE A CA 1
ATOM 4178 C C . ILE A 1 516 ? -29.155 -0.262 46.613 1.00 89.12 516 ILE A C 1
ATOM 4180 O O . ILE A 1 516 ? -28.400 0.433 45.931 1.00 89.12 516 ILE A O 1
ATOM 4184 N N . PHE A 1 517 ? -28.857 -1.509 46.980 1.00 88.44 517 PHE A N 1
ATOM 4185 C CA . PHE A 1 517 ? -27.609 -2.201 46.653 1.00 88.44 517 PHE A CA 1
ATOM 4186 C C . PHE A 1 517 ? -27.804 -3.161 45.473 1.00 88.44 517 PHE A C 1
ATOM 4188 O O . PHE A 1 517 ? -28.816 -3.849 45.374 1.00 88.44 517 PHE A O 1
ATOM 4195 N N . GLY A 1 518 ? -26.811 -3.261 44.591 1.00 83.44 518 GLY A N 1
ATOM 4196 C CA . GLY A 1 518 ? -26.839 -4.240 43.506 1.00 83.44 518 GLY A CA 1
ATOM 4197 C C . GLY A 1 518 ? -26.666 -5.685 43.995 1.00 83.44 518 GLY A C 1
ATOM 4198 O O . GLY A 1 518 ? -25.992 -5.914 45.006 1.00 83.44 518 GLY A O 1
ATOM 4199 N N . PRO A 1 519 ? -27.221 -6.679 43.274 1.00 84.00 519 PRO A N 1
ATOM 4200 C CA . PRO A 1 519 ? -27.700 -6.595 41.888 1.00 84.00 519 PRO A CA 1
ATOM 4201 C C . PRO A 1 519 ? -29.216 -6.339 41.715 1.00 84.00 519 PRO A C 1
ATOM 4203 O O . PRO A 1 519 ? -29.798 -6.787 40.725 1.00 84.00 519 PRO A O 1
ATOM 4206 N N . GLU A 1 520 ? -29.871 -5.680 42.676 1.00 85.69 520 GLU A N 1
ATOM 4207 C CA . GLU A 1 520 ? -31.317 -5.417 42.655 1.00 85.69 520 GLU A CA 1
ATOM 4208 C C . GLU A 1 520 ? -31.756 -4.513 41.479 1.00 85.69 520 GLU A C 1
ATOM 4210 O O . GLU A 1 520 ? -31.021 -3.624 41.030 1.00 85.69 520 GLU A O 1
ATOM 4215 N N . LEU A 1 521 ? -32.971 -4.748 40.966 1.00 86.31 521 LEU A N 1
ATOM 4216 C CA . LEU A 1 521 ? -33.608 -3.912 39.947 1.00 86.31 521 LEU A CA 1
ATOM 4217 C C . LEU A 1 521 ? -34.469 -2.845 40.627 1.00 86.31 521 LEU A C 1
ATOM 4219 O O . LEU A 1 521 ? -35.424 -3.147 41.338 1.00 86.31 521 LEU A O 1
ATOM 4223 N N . VAL A 1 522 ? -34.136 -1.583 40.379 1.00 88.44 522 VAL A N 1
ATOM 4224 C CA . VAL A 1 522 ? -34.876 -0.422 40.868 1.00 88.44 522 VAL A CA 1
ATOM 4225 C C . VAL A 1 522 ? -35.978 -0.062 39.885 1.00 88.44 522 VAL A C 1
ATOM 4227 O O . VAL A 1 522 ? -35.717 0.095 38.696 1.00 88.44 522 VAL A O 1
ATOM 4230 N N . MET A 1 523 ? -37.181 0.168 40.405 1.00 89.00 523 MET A N 1
ATOM 4231 C CA . MET A 1 523 ? -38.281 0.828 39.701 1.00 89.00 523 MET A CA 1
ATOM 4232 C C . MET A 1 523 ? -38.588 2.148 40.414 1.00 89.00 523 MET A C 1
ATOM 4234 O O . MET A 1 523 ? -38.865 2.141 41.618 1.00 89.00 523 MET A O 1
ATOM 4238 N N . LEU A 1 524 ? -38.509 3.278 39.702 1.00 89.50 524 LEU A N 1
ATOM 4239 C CA . LEU A 1 524 ? -38.815 4.590 40.282 1.00 89.50 524 LEU A CA 1
ATOM 4240 C C . LEU A 1 524 ? -40.329 4.802 40.423 1.00 89.50 524 LEU A C 1
ATOM 4242 O O . LEU A 1 524 ? -41.095 4.618 39.478 1.00 89.50 524 LEU A O 1
ATOM 4246 N N . GLY A 1 525 ? -40.760 5.276 41.589 1.00 88.50 525 GLY A N 1
ATOM 4247 C CA . GLY A 1 525 ? -42.089 5.852 41.778 1.00 88.50 525 GLY A CA 1
ATOM 4248 C C . GLY A 1 525 ? -42.252 7.195 41.043 1.00 88.50 525 GLY A C 1
ATOM 4249 O O . GLY A 1 525 ? -41.260 7.792 40.609 1.00 88.50 525 GLY A O 1
ATOM 4250 N N . PRO A 1 526 ? -43.486 7.725 40.914 1.00 87.38 526 PRO A N 1
ATOM 4251 C CA . PRO A 1 526 ? -43.742 8.982 40.204 1.00 87.38 526 PRO A CA 1
ATOM 4252 C C . PRO A 1 526 ? -42.928 10.167 40.742 1.00 87.38 526 PRO A C 1
ATOM 4254 O O . PRO A 1 526 ? -42.317 10.897 39.965 1.00 87.38 526 PRO A O 1
ATOM 4257 N N . ASP A 1 527 ? -42.840 10.298 42.066 1.00 87.06 527 ASP A N 1
ATOM 4258 C CA . ASP A 1 527 ? -42.220 11.435 42.760 1.00 87.06 527 ASP A CA 1
ATOM 4259 C C . ASP A 1 527 ? -40.720 11.225 43.111 1.00 87.06 527 ASP A C 1
ATOM 4261 O O . ASP A 1 527 ? -40.105 12.068 43.766 1.00 87.06 527 ASP A O 1
ATOM 4265 N N . GLU A 1 528 ? -40.116 10.108 42.680 1.00 89.69 528 GLU A N 1
ATOM 4266 C CA . GLU A 1 528 ? -38.721 9.734 42.986 1.00 89.69 528 GLU A CA 1
ATOM 4267 C C . GLU A 1 528 ? -37.714 10.123 41.890 1.00 89.69 528 GLU A C 1
ATOM 4269 O O . GLU A 1 528 ? -38.022 10.019 40.704 1.00 89.69 528 GLU A O 1
ATOM 4274 N N . GLN A 1 529 ? -36.479 10.488 42.243 1.00 88.81 529 GLN A N 1
ATOM 4275 C CA . GLN A 1 529 ? -35.386 10.693 41.275 1.00 88.81 529 GLN A CA 1
ATOM 4276 C C . GLN A 1 529 ? -34.065 10.079 41.758 1.00 88.81 529 GLN A C 1
ATOM 4278 O O . GLN A 1 529 ? -33.861 9.890 42.956 1.00 88.81 529 GLN A O 1
ATOM 4283 N N . PHE A 1 530 ? -33.157 9.791 40.824 1.00 88.75 530 PHE A N 1
ATOM 4284 C CA . PHE A 1 530 ? -31.788 9.366 41.127 1.00 88.75 530 PHE A CA 1
ATOM 4285 C C . PHE A 1 530 ? -30.914 10.547 41.568 1.00 88.75 530 PHE A C 1
ATOM 4287 O O . PHE A 1 530 ? -30.905 11.588 40.908 1.00 88.75 530 PHE A O 1
ATOM 4294 N N . THR A 1 531 ? -30.117 10.370 42.624 1.00 87.44 531 THR A N 1
ATOM 4295 C CA . THR A 1 531 ? -29.023 11.301 42.938 1.00 87.44 531 THR A CA 1
ATOM 4296 C C . THR A 1 531 ? -27.880 11.090 41.944 1.00 87.44 531 THR A C 1
ATOM 4298 O O . THR A 1 531 ? -27.339 9.990 41.851 1.00 87.44 531 THR A O 1
ATOM 4301 N N . VAL A 1 532 ? -27.475 12.141 41.225 1.00 87.06 532 VAL A N 1
ATOM 4302 C CA . VAL A 1 532 ? -26.312 12.095 40.321 1.00 87.06 532 VAL A CA 1
ATOM 4303 C C . VAL A 1 532 ? -25.032 12.429 41.086 1.00 87.06 532 VAL A C 1
ATOM 4305 O O . VAL A 1 532 ? -24.935 13.475 41.729 1.00 87.06 532 VAL A O 1
ATOM 4308 N N . LEU A 1 533 ? -24.033 11.558 40.973 1.00 86.62 533 LEU A N 1
ATOM 4309 C CA . LEU A 1 533 ? -22.674 11.766 41.467 1.00 86.62 533 LEU A CA 1
ATOM 4310 C C . LEU A 1 533 ? -21.851 12.538 40.431 1.00 86.62 533 LEU A C 1
ATOM 4312 O O . LEU A 1 533 ? -21.886 12.205 39.246 1.00 86.62 533 LEU A O 1
ATOM 4316 N N . ASN A 1 534 ? -21.071 13.521 40.884 1.00 88.31 534 ASN A N 1
ATOM 4317 C CA . ASN A 1 534 ? -20.097 14.248 40.067 1.00 88.31 534 ASN A CA 1
ATOM 4318 C C . ASN A 1 534 ? -18.703 14.005 40.657 1.00 88.31 534 ASN A C 1
ATOM 4320 O O . ASN A 1 534 ? -18.361 14.570 41.691 1.00 88.31 534 ASN A O 1
ATOM 4324 N N . LEU A 1 535 ? -17.920 13.138 40.017 1.00 88.44 535 LEU A N 1
ATOM 4325 C CA . LEU A 1 535 ? -16.645 12.634 40.528 1.00 88.44 535 LEU A CA 1
ATOM 4326 C C . LEU A 1 535 ? -15.451 13.209 39.746 1.00 88.44 535 LEU A C 1
ATOM 4328 O O . LEU A 1 535 ? -15.551 13.533 38.555 1.00 88.44 535 LEU A O 1
ATOM 4332 N N . SER A 1 536 ? -14.294 13.303 40.403 1.00 89.31 536 SER A N 1
ATOM 4333 C CA . SER A 1 536 ? -13.038 13.705 39.767 1.00 89.31 536 SER A CA 1
ATOM 4334 C C . SER A 1 536 ? -12.522 12.634 38.802 1.00 89.31 536 SER A C 1
ATOM 4336 O O . SER A 1 536 ? -12.156 11.524 39.200 1.00 89.31 536 SER A O 1
ATOM 4338 N N . GLY A 1 537 ? -12.436 13.000 37.525 1.00 83.81 537 GLY A N 1
ATOM 4339 C CA . GLY A 1 537 ? -11.918 12.174 36.432 1.00 83.81 537 GLY A CA 1
ATOM 4340 C C . GLY A 1 537 ? -10.524 12.607 35.985 1.00 83.81 537 GLY A C 1
ATOM 4341 O O . GLY A 1 537 ? -9.860 13.375 36.675 1.00 83.81 537 GLY A O 1
ATOM 4342 N N . GLU A 1 538 ? -10.089 12.118 34.822 1.00 84.56 538 GLU A N 1
ATOM 4343 C CA . GLU A 1 538 ? -8.830 12.510 34.158 1.00 84.56 538 GLU A CA 1
ATOM 4344 C C . GLU A 1 538 ? -7.544 12.239 34.979 1.00 84.56 538 GLU A C 1
ATOM 4346 O O . GLU A 1 538 ? -7.572 11.645 36.065 1.00 84.56 538 GLU A O 1
ATOM 4351 N N . LYS A 1 539 ? -6.385 12.571 34.394 1.00 85.62 539 LYS A N 1
ATOM 4352 C CA . LYS A 1 539 ? -5.034 12.419 34.964 1.00 85.62 539 LYS A CA 1
ATOM 4353 C C . LYS A 1 539 ? -4.163 13.588 34.460 1.00 85.62 539 LYS A C 1
ATOM 4355 O O . LYS A 1 539 ? -3.819 13.565 33.278 1.00 85.62 539 LYS A O 1
ATOM 4360 N N . PRO A 1 540 ? -3.790 14.588 35.284 1.00 85.81 540 PRO A N 1
ATOM 4361 C CA . PRO A 1 540 ? -4.106 14.758 36.710 1.00 85.81 540 PRO A CA 1
ATOM 4362 C C . PRO A 1 540 ? -5.612 14.848 36.988 1.00 85.81 540 PRO A C 1
ATOM 4364 O O . PRO A 1 540 ? -6.391 15.181 36.097 1.00 85.81 540 PRO A O 1
ATOM 4367 N N . LYS A 1 541 ? -6.021 14.543 38.224 1.00 88.31 541 LYS A N 1
ATOM 4368 C CA . LYS A 1 541 ? -7.429 14.563 38.640 1.00 88.31 541 LYS A CA 1
ATOM 4369 C C . LYS A 1 541 ? -8.076 15.948 38.489 1.00 88.31 541 LYS A C 1
ATOM 4371 O O . LYS A 1 541 ? -7.628 16.917 39.102 1.00 88.31 541 LYS A O 1
ATOM 4376 N N . ALA A 1 542 ? -9.166 16.011 37.724 1.00 85.69 542 ALA A N 1
ATOM 4377 C CA . ALA A 1 542 ? -9.974 17.209 37.500 1.00 85.69 542 ALA A CA 1
ATOM 4378 C C . ALA A 1 542 ? -11.438 16.988 37.950 1.00 85.69 542 ALA A C 1
ATOM 4380 O O . ALA A 1 542 ? -12.016 15.939 37.643 1.00 85.69 542 ALA A O 1
ATOM 4381 N N . PRO A 1 543 ? -12.055 17.951 38.668 1.00 86.75 543 PRO A N 1
ATOM 4382 C CA . PRO A 1 543 ? -13.375 17.785 39.282 1.00 86.75 543 PRO A CA 1
ATOM 4383 C C . PRO A 1 543 ? -14.522 17.774 38.264 1.00 86.75 543 PRO A C 1
ATOM 4385 O O . PRO A 1 543 ? -14.433 18.391 37.203 1.00 86.75 543 PRO A O 1
ATOM 4388 N N . ASN A 1 544 ? -15.636 17.130 38.633 1.00 83.38 544 ASN A N 1
ATOM 4389 C CA . ASN A 1 544 ? -16.892 17.066 37.864 1.00 83.38 544 ASN A CA 1
ATOM 4390 C C . ASN A 1 544 ? -16.775 16.447 36.451 1.00 83.38 544 ASN A C 1
ATOM 4392 O O . ASN A 1 544 ? -17.596 16.741 35.577 1.00 83.38 544 ASN A O 1
ATOM 4396 N N . LYS A 1 545 ? -15.762 15.602 36.217 1.00 84.31 545 LYS A N 1
ATOM 4397 C CA . LYS A 1 545 ? -15.461 14.997 34.905 1.00 84.31 545 LYS A CA 1
ATOM 4398 C C . LYS A 1 545 ? -16.134 13.649 34.665 1.00 84.31 545 LYS A C 1
ATOM 4400 O O . LYS A 1 545 ? -16.438 13.335 33.522 1.00 84.31 545 LYS A O 1
ATOM 4405 N N . ILE A 1 546 ? -16.362 12.869 35.719 1.00 83.19 546 ILE A N 1
ATOM 4406 C CA . ILE A 1 546 ? -17.119 11.613 35.658 1.00 83.19 546 ILE A CA 1
ATOM 4407 C C . ILE A 1 546 ? -18.491 11.874 36.273 1.00 83.19 546 ILE A C 1
ATOM 4409 O O . ILE A 1 546 ? -18.579 12.431 37.368 1.00 83.19 546 ILE A O 1
ATOM 4413 N N . ARG A 1 547 ? -19.562 11.461 35.590 1.00 84.19 547 ARG A N 1
ATOM 4414 C CA . ARG A 1 547 ? -20.930 11.500 36.127 1.00 84.19 547 ARG A CA 1
ATOM 4415 C C . ARG A 1 547 ? -21.487 10.086 36.207 1.00 84.19 547 ARG A C 1
ATOM 4417 O O . ARG A 1 547 ? -21.284 9.304 35.283 1.00 84.19 547 ARG A O 1
ATOM 4424 N N . ALA A 1 548 ? -22.156 9.760 37.308 1.00 84.12 548 ALA A N 1
ATOM 4425 C CA . ALA A 1 548 ? -22.676 8.417 37.564 1.00 84.12 548 ALA A CA 1
ATOM 4426 C C . ALA A 1 548 ? -23.980 8.455 38.375 1.00 84.12 548 ALA A C 1
ATOM 4428 O O . ALA A 1 548 ? -24.191 9.360 39.181 1.00 84.12 548 ALA A O 1
ATOM 4429 N N . ILE A 1 549 ? -24.838 7.450 38.182 1.00 85.38 549 ILE A N 1
ATOM 4430 C CA . ILE A 1 549 ? -26.051 7.225 38.994 1.00 85.38 549 ILE A CA 1
ATOM 4431 C C . ILE A 1 549 ? -25.765 6.281 40.174 1.00 85.38 549 ILE A C 1
ATOM 4433 O O . ILE A 1 549 ? -26.354 6.424 41.245 1.00 85.38 549 ILE A O 1
ATOM 4437 N N . CYS A 1 550 ? -24.846 5.325 40.007 1.00 87.38 550 CYS A N 1
ATOM 4438 C CA . CYS A 1 550 ? -24.437 4.407 41.067 1.00 87.38 550 CYS A CA 1
ATOM 4439 C C . CYS A 1 550 ? -23.054 4.745 41.636 1.00 87.38 550 CYS A C 1
ATOM 4441 O O . CYS A 1 550 ? -22.113 5.025 40.894 1.00 87.38 550 CYS A O 1
ATOM 4443 N N . LEU A 1 551 ? -22.927 4.646 42.958 1.00 88.31 551 LEU A N 1
ATOM 4444 C CA . LEU A 1 551 ? -21.652 4.624 43.661 1.00 88.31 551 LEU A CA 1
ATOM 4445 C C . LEU A 1 551 ? -21.084 3.202 43.601 1.00 88.31 551 LEU A C 1
ATOM 4447 O O . LEU A 1 551 ? -21.741 2.260 44.047 1.00 88.31 551 LEU A O 1
ATOM 4451 N N . LEU A 1 552 ? -19.871 3.046 43.077 1.00 88.75 552 LEU A N 1
ATOM 4452 C CA . LEU A 1 552 ? -19.137 1.781 43.128 1.00 88.75 552 LEU A CA 1
ATOM 4453 C C . LEU A 1 552 ? -18.500 1.625 44.517 1.00 88.75 552 LEU A C 1
ATOM 4455 O O . LEU A 1 552 ? -17.856 2.542 45.022 1.00 88.75 552 LEU A O 1
ATOM 4459 N N . LEU A 1 553 ? -18.703 0.469 45.154 1.00 87.19 553 LEU A N 1
ATOM 4460 C CA . LEU A 1 553 ? -18.232 0.174 46.516 1.00 87.19 553 LEU A CA 1
ATOM 4461 C C . LEU A 1 553 ? -16.848 -0.498 46.536 1.00 87.19 553 LEU A C 1
ATOM 4463 O O . LEU A 1 553 ? -16.228 -0.609 47.595 1.00 87.19 553 LEU A O 1
ATOM 4467 N N . GLY A 1 554 ? -16.361 -0.933 45.372 1.00 81.50 554 GLY A N 1
ATOM 4468 C CA . GLY A 1 554 ? -15.096 -1.641 45.200 1.00 81.50 554 GLY A CA 1
ATOM 4469 C C . GLY A 1 554 ? -15.162 -3.155 45.494 1.00 81.50 554 GLY A C 1
ATOM 4470 O O . GLY A 1 554 ? -16.250 -3.740 45.557 1.00 81.50 554 GLY A O 1
ATOM 4471 N N . PRO A 1 555 ? -14.004 -3.825 45.659 1.00 85.94 555 PRO A N 1
ATOM 4472 C CA . PRO A 1 555 ? -12.657 -3.264 45.537 1.00 85.94 555 PRO A CA 1
ATOM 4473 C C . PRO A 1 555 ? -12.355 -2.786 44.112 1.00 85.94 555 PRO A C 1
ATOM 4475 O O . PRO A 1 555 ? -12.591 -3.499 43.141 1.00 85.94 555 PRO A O 1
ATOM 4478 N N . GLU A 1 556 ? -11.834 -1.568 44.004 1.00 86.44 556 GLU A N 1
ATOM 4479 C CA . GLU A 1 556 ? -11.540 -0.878 42.745 1.00 86.44 556 GLU A CA 1
ATOM 4480 C C . GLU A 1 556 ? -10.246 -0.053 42.891 1.00 86.44 556 GLU A C 1
ATOM 4482 O O . GLU A 1 556 ? -9.644 0.001 43.968 1.00 86.44 556 GLU A O 1
ATOM 4487 N N . PHE A 1 557 ? -9.770 0.568 41.811 1.00 88.12 557 PHE A N 1
ATOM 4488 C CA . PHE A 1 557 ? -8.627 1.471 41.852 1.00 88.12 557 PHE A CA 1
ATOM 4489 C C . PHE A 1 557 ? -8.891 2.769 41.090 1.00 88.12 557 PHE A C 1
ATOM 4491 O O . PHE A 1 557 ? -9.476 2.774 40.010 1.00 88.12 557 PHE A O 1
ATOM 4498 N N . SER A 1 558 ? -8.374 3.878 41.618 1.00 87.88 558 SER A N 1
ATOM 4499 C CA . SER A 1 558 ? -8.310 5.156 40.901 1.00 87.88 558 SER A CA 1
ATOM 4500 C C . SER A 1 558 ? -6.854 5.542 40.718 1.00 87.88 558 SER A C 1
ATOM 4502 O O . SER A 1 558 ? -6.076 5.484 41.666 1.00 87.88 558 SER A O 1
ATOM 4504 N N . SER A 1 559 ? -6.481 5.968 39.512 1.00 89.62 559 SER A N 1
ATOM 4505 C CA . SER A 1 559 ? -5.133 6.477 39.236 1.00 89.62 559 SER A CA 1
ATOM 4506 C C . SER A 1 559 ? -5.127 7.965 38.882 1.00 89.62 559 SER A C 1
ATOM 4508 O O . SER A 1 559 ? -6.079 8.494 38.302 1.00 89.62 559 SER A O 1
ATOM 4510 N N . ASP A 1 560 ? -4.041 8.629 39.258 1.00 91.06 560 ASP A N 1
ATOM 4511 C CA . ASP A 1 560 ? -3.839 10.079 39.257 1.00 91.06 560 ASP A CA 1
ATOM 4512 C C . ASP A 1 560 ? -2.388 10.408 38.853 1.00 91.06 560 ASP A C 1
ATOM 4514 O O . ASP A 1 560 ? -1.529 9.521 38.807 1.00 91.06 560 ASP A O 1
ATOM 4518 N N . ILE A 1 561 ? -2.118 11.674 38.538 1.00 92.19 561 ILE A N 1
ATOM 4519 C CA . ILE A 1 561 ? -0.778 12.190 38.250 1.00 92.19 561 ILE A CA 1
ATOM 4520 C C . ILE A 1 561 ? -0.500 13.361 39.194 1.00 92.19 561 ILE A C 1
ATOM 4522 O O . ILE A 1 561 ? -1.075 14.438 39.052 1.00 92.19 561 ILE A O 1
ATOM 4526 N N . VAL A 1 562 ? 0.404 13.151 40.151 1.00 90.12 562 VAL A N 1
ATOM 4527 C CA . VAL A 1 562 ? 0.774 14.144 41.165 1.00 90.12 562 VAL A CA 1
ATOM 4528 C C . VAL A 1 562 ? 2.143 14.726 40.833 1.00 90.12 562 VAL A C 1
ATOM 4530 O O . VAL A 1 562 ? 3.150 14.022 40.882 1.00 90.12 562 VAL A O 1
ATOM 4533 N N . THR A 1 563 ? 2.196 16.024 40.539 1.00 90.31 563 THR A N 1
ATOM 4534 C CA . THR A 1 563 ? 3.468 16.747 40.406 1.00 90.31 563 THR A CA 1
ATOM 4535 C C . THR A 1 563 ? 4.018 17.115 41.786 1.00 90.31 563 THR A C 1
ATOM 4537 O O . THR A 1 563 ? 3.303 17.657 42.633 1.00 90.31 563 THR A O 1
ATOM 4540 N N . ILE A 1 564 ? 5.298 16.822 42.000 1.00 90.88 564 ILE A N 1
ATOM 4541 C CA . ILE A 1 564 ? 6.069 17.070 43.225 1.00 90.88 564 ILE A CA 1
ATOM 4542 C C . ILE A 1 564 ? 7.381 17.798 42.891 1.00 90.88 564 ILE A C 1
ATOM 4544 O O . ILE A 1 564 ? 7.815 17.817 41.739 1.00 90.88 564 ILE A O 1
ATOM 4548 N N . GLU A 1 565 ? 8.036 18.349 43.908 1.00 90.50 565 GLU A N 1
ATOM 4549 C CA . GLU A 1 565 ? 9.377 18.937 43.829 1.00 90.50 565 GLU A CA 1
ATOM 4550 C C . GLU A 1 565 ? 10.206 18.381 45.006 1.00 90.50 565 GLU A C 1
ATOM 4552 O O . GLU A 1 565 ? 9.661 18.218 46.102 1.00 90.50 565 GLU A O 1
ATOM 4557 N N . SER A 1 566 ? 11.467 18.003 44.770 1.00 89.62 566 SER A N 1
ATOM 4558 C CA . SER A 1 566 ? 12.392 17.499 45.806 1.00 89.62 566 SER A CA 1
ATOM 4559 C C . SER A 1 566 ? 13.131 18.636 46.527 1.00 89.62 566 SER A C 1
ATOM 4561 O O . SER A 1 566 ? 13.038 19.792 46.109 1.00 89.62 566 SER A O 1
ATOM 4563 N N . SER A 1 567 ? 13.938 18.324 47.553 1.00 90.62 567 SER A N 1
ATOM 4564 C CA . SER A 1 567 ? 14.836 19.316 48.183 1.00 90.62 567 SER A CA 1
ATOM 4565 C C . SER A 1 567 ? 15.827 19.957 47.206 1.00 90.62 567 SER A C 1
ATOM 4567 O O . SER A 1 567 ? 16.321 21.054 47.449 1.00 90.62 567 SER A O 1
ATOM 4569 N N . ASP A 1 568 ? 16.107 19.273 46.097 1.00 87.44 568 ASP A N 1
ATOM 4570 C CA . ASP A 1 568 ? 17.099 19.663 45.093 1.00 87.44 568 ASP A CA 1
ATOM 4571 C C . ASP A 1 568 ? 16.437 20.401 43.910 1.00 87.44 568 ASP A C 1
ATOM 4573 O O . ASP A 1 568 ? 17.009 20.497 42.825 1.00 87.44 568 ASP A O 1
ATOM 4577 N N . HIS A 1 569 ? 15.190 20.854 44.095 1.00 84.19 569 HIS A N 1
ATOM 4578 C CA . HIS A 1 569 ? 14.311 21.442 43.078 1.00 84.19 569 HIS A CA 1
ATOM 4579 C C . HIS A 1 569 ? 14.023 20.544 41.859 1.00 84.19 569 HIS A C 1
ATOM 4581 O O . HIS A 1 569 ? 13.538 21.018 40.829 1.00 84.19 569 HIS A O 1
ATOM 4587 N N . ALA A 1 570 ? 14.255 19.229 41.958 1.00 84.00 570 ALA A N 1
ATOM 4588 C CA . ALA A 1 570 ? 13.922 18.300 40.884 1.00 84.00 570 ALA A CA 1
ATOM 4589 C C . ALA A 1 570 ? 12.402 18.089 40.825 1.00 84.00 570 ALA A C 1
ATOM 4591 O O . ALA A 1 570 ? 11.802 17.510 41.737 1.00 84.00 570 ALA A O 1
ATOM 4592 N N . ARG A 1 571 ? 11.772 18.548 39.740 1.00 88.62 571 ARG A N 1
ATOM 4593 C CA . ARG A 1 571 ? 10.331 18.396 39.511 1.00 88.62 571 ARG A CA 1
ATOM 4594 C C . ARG A 1 571 ? 10.018 17.033 38.930 1.00 88.62 571 ARG A C 1
ATOM 4596 O O . ARG A 1 571 ? 10.479 16.703 37.835 1.00 88.62 571 ARG A O 1
ATOM 4603 N N . LEU A 1 572 ? 9.206 16.254 39.640 1.00 89.38 572 LEU A N 1
ATOM 4604 C CA . LEU A 1 572 ? 8.826 14.901 39.237 1.00 89.38 572 LEU A CA 1
ATOM 4605 C C . LEU A 1 572 ? 7.310 14.785 39.082 1.00 89.38 572 LEU A C 1
ATOM 4607 O O . LEU A 1 572 ? 6.535 15.354 39.850 1.00 89.38 572 LEU A O 1
ATOM 4611 N N . SER A 1 573 ? 6.899 14.006 38.093 1.00 91.12 573 SER A N 1
ATOM 4612 C CA . SER A 1 573 ? 5.534 13.562 37.867 1.00 91.12 573 SER A CA 1
ATOM 4613 C C . SER A 1 573 ? 5.395 12.140 38.408 1.00 91.12 573 SER A C 1
ATOM 4615 O O . SER A 1 573 ? 6.082 11.223 37.951 1.00 91.12 573 SER A O 1
ATOM 4617 N N . LEU A 1 574 ? 4.539 11.958 39.414 1.00 90.62 574 LEU A N 1
ATOM 4618 C CA . LEU A 1 574 ? 4.216 10.654 39.986 1.00 90.62 574 LEU A CA 1
ATOM 4619 C C . LEU A 1 574 ? 2.906 10.150 39.396 1.00 90.62 574 LEU A C 1
ATOM 4621 O O . LEU A 1 574 ? 1.846 10.698 39.703 1.00 90.62 574 LEU A O 1
ATOM 4625 N N . ARG A 1 575 ? 2.952 9.072 38.612 1.00 91.94 575 ARG A N 1
ATOM 4626 C CA . ARG A 1 575 ? 1.738 8.349 38.225 1.00 91.94 575 ARG A CA 1
ATOM 4627 C C . ARG A 1 575 ? 1.420 7.334 39.311 1.00 91.94 575 ARG A C 1
ATOM 4629 O O . ARG A 1 575 ? 2.136 6.347 39.478 1.00 91.94 575 ARG A O 1
ATOM 4636 N N . LEU A 1 576 ? 0.360 7.592 40.065 1.00 90.50 576 LEU A N 1
ATOM 4637 C CA . LEU A 1 576 ? -0.029 6.798 41.227 1.00 90.50 576 LEU A CA 1
ATOM 4638 C C . LEU A 1 576 ? -1.339 6.072 40.944 1.00 90.50 576 LEU A C 1
ATOM 4640 O O . LEU A 1 576 ? -2.235 6.627 40.312 1.00 90.50 576 LEU A O 1
ATOM 4644 N N . SER A 1 577 ? -1.452 4.840 41.429 1.00 92.38 577 SER A N 1
ATOM 4645 C CA . SER A 1 577 ? -2.706 4.099 41.526 1.00 92.38 577 SER A CA 1
ATOM 4646 C C . SER A 1 577 ? -3.018 3.845 42.991 1.00 92.38 577 SER A C 1
ATOM 4648 O O . SER A 1 577 ? -2.147 3.438 43.761 1.00 92.38 577 SER A O 1
ATOM 4650 N N . TYR A 1 578 ? -4.259 4.108 43.375 1.00 90.88 578 TYR A N 1
ATOM 4651 C CA . TYR A 1 578 ? -4.751 3.965 44.733 1.00 90.88 578 TYR A CA 1
ATOM 4652 C C . TYR A 1 578 ? -5.840 2.896 44.733 1.00 90.88 578 TYR A C 1
ATOM 4654 O O . TYR A 1 578 ? -6.858 3.074 44.062 1.00 90.88 578 TYR A O 1
ATOM 4662 N N . ASN A 1 579 ? -5.642 1.807 45.474 1.00 91.69 579 ASN A N 1
ATOM 4663 C CA . ASN A 1 579 ? -6.611 0.712 45.538 1.00 91.69 579 ASN A CA 1
ATOM 4664 C C . ASN A 1 579 ? -7.526 0.930 46.747 1.00 91.69 579 ASN A C 1
ATOM 4666 O O . ASN A 1 579 ? -7.044 1.080 47.877 1.00 91.69 579 ASN A O 1
ATOM 4670 N N . TRP A 1 580 ? -8.837 0.965 46.522 1.00 91.94 580 TRP A N 1
ATOM 4671 C CA . TRP A 1 580 ? -9.827 1.397 47.506 1.00 91.94 580 TRP A CA 1
ATOM 4672 C C . TRP A 1 580 ? -11.099 0.547 47.500 1.00 91.94 580 TRP A C 1
ATOM 4674 O O . TRP A 1 580 ? -11.414 -0.161 46.546 1.00 91.94 580 TRP A O 1
ATOM 4684 N N . HIS A 1 581 ? -11.825 0.611 48.612 1.00 92.44 581 HIS A N 1
ATOM 4685 C CA . HIS A 1 581 ? -13.177 0.080 48.769 1.00 92.44 581 HIS A CA 1
ATOM 4686 C C . HIS A 1 581 ? -13.897 0.855 49.878 1.00 92.44 581 HIS A C 1
ATOM 4688 O O . HIS A 1 581 ? -13.261 1.593 50.634 1.00 92.44 581 HIS A O 1
ATOM 4694 N N . PHE A 1 582 ? -15.209 0.681 49.988 1.00 90.88 582 PHE A N 1
ATOM 4695 C CA . PHE A 1 582 ? -16.003 1.183 51.107 1.00 90.88 582 PHE A CA 1
ATOM 4696 C C . PHE A 1 582 ? -16.226 0.067 52.139 1.00 90.88 582 PHE A C 1
ATOM 4698 O O . PHE A 1 582 ? -16.678 -1.024 51.792 1.00 90.88 582 PHE A O 1
ATOM 4705 N N . GLU A 1 583 ? -15.911 0.332 53.410 1.00 86.75 583 GLU A N 1
ATOM 4706 C CA . GLU A 1 583 ? -16.093 -0.615 54.523 1.00 86.75 583 GLU A CA 1
ATOM 4707 C C . GLU A 1 583 ? -17.428 -0.303 55.232 1.00 86.75 583 GLU A C 1
ATOM 4709 O O . GLU A 1 583 ? -17.609 0.772 55.800 1.00 86.75 583 GLU A O 1
ATOM 4714 N N . ILE A 1 584 ? -18.399 -1.217 55.155 1.00 84.38 584 ILE A N 1
ATOM 4715 C CA . ILE A 1 584 ? -19.751 -1.064 55.729 1.00 84.38 584 ILE A CA 1
ATOM 4716 C C . ILE A 1 584 ? -19.970 -2.214 56.710 1.00 84.38 584 ILE A C 1
ATOM 4718 O O . ILE A 1 584 ? -19.780 -3.370 56.325 1.00 84.38 584 ILE A O 1
ATOM 4722 N N . THR A 1 585 ? -20.370 -1.920 57.948 1.00 78.69 585 THR A N 1
ATOM 4723 C CA . THR A 1 585 ? -20.563 -2.950 58.981 1.00 78.69 585 THR A CA 1
ATOM 4724 C C . THR A 1 585 ? -21.963 -3.565 58.966 1.00 78.69 585 THR A C 1
ATOM 4726 O O . THR A 1 585 ? -22.072 -4.787 59.051 1.00 78.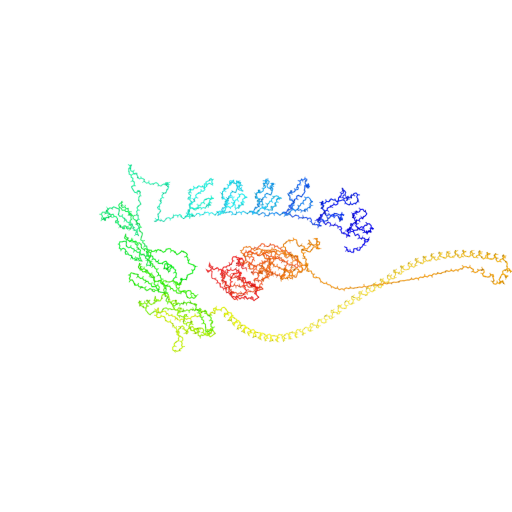69 585 THR A O 1
ATOM 4729 N N . ASP A 1 586 ? -23.019 -2.768 58.768 1.00 79.25 586 ASP A N 1
ATOM 4730 C CA . ASP A 1 586 ? -24.380 -3.262 58.521 1.00 79.25 586 ASP A CA 1
ATOM 4731 C C . ASP A 1 586 ? -25.026 -2.535 57.331 1.00 79.25 586 ASP A C 1
ATOM 4733 O O . ASP A 1 586 ? -25.115 -1.309 57.282 1.00 79.25 586 ASP A O 1
ATOM 4737 N N . ARG A 1 587 ? -25.524 -3.306 56.358 1.00 78.88 587 ARG A N 1
ATOM 4738 C CA . ARG A 1 587 ? -26.247 -2.768 55.193 1.00 78.88 587 ARG A CA 1
ATOM 4739 C C . ARG A 1 587 ? -27.667 -2.303 55.536 1.00 78.88 587 ARG A C 1
ATOM 4741 O O . ARG A 1 587 ? -28.286 -1.636 54.711 1.00 78.88 587 ARG A O 1
ATOM 4748 N N . ASN A 1 588 ? -28.180 -2.649 56.718 1.00 76.75 588 ASN A N 1
ATOM 4749 C CA . ASN A 1 588 ? -29.508 -2.258 57.185 1.00 76.75 588 ASN A CA 1
ATOM 4750 C C . ASN A 1 588 ? -29.503 -0.953 57.999 1.00 76.75 588 ASN A C 1
ATOM 4752 O O . ASN A 1 588 ? -30.558 -0.324 58.120 1.00 76.75 588 ASN A O 1
ATOM 4756 N N . ASP A 1 589 ? -28.358 -0.499 58.536 1.00 82.75 589 ASP A N 1
ATOM 4757 C CA . ASP A 1 589 ? -28.320 0.800 59.214 1.00 82.75 589 ASP A CA 1
ATOM 4758 C C . ASP A 1 589 ? -28.360 1.947 58.200 1.00 82.75 589 ASP A C 1
ATOM 4760 O O . ASP A 1 589 ? -27.353 2.387 57.644 1.00 82.75 589 ASP A O 1
ATOM 4764 N N . THR A 1 590 ? -29.559 2.496 58.031 1.00 77.44 590 THR A N 1
ATOM 4765 C CA . THR A 1 590 ? -29.820 3.716 57.257 1.00 77.44 590 THR A CA 1
ATOM 4766 C C . THR A 1 590 ? -28.895 4.896 57.594 1.00 77.44 590 THR A C 1
ATOM 4768 O O . THR A 1 590 ? -28.694 5.748 56.729 1.00 77.44 590 THR A O 1
ATOM 4771 N N . LYS A 1 591 ? -28.308 4.971 58.802 1.00 79.62 591 LYS A N 1
ATOM 4772 C CA . LYS A 1 591 ? -27.355 6.028 59.184 1.00 79.62 591 LYS A CA 1
ATOM 4773 C C . LYS A 1 591 ? -25.927 5.737 58.729 1.00 79.62 591 LYS A C 1
ATOM 4775 O O . LYS A 1 591 ? -25.274 6.659 58.247 1.00 79.62 591 LYS A O 1
ATOM 4780 N N . GLU A 1 592 ? -25.435 4.503 58.851 1.00 81.75 592 GLU A N 1
ATOM 4781 C CA . GLU A 1 592 ? -24.154 4.102 58.255 1.00 81.75 592 GLU A CA 1
ATOM 4782 C C . GLU A 1 592 ? -24.208 4.208 56.725 1.00 81.75 592 GLU A C 1
ATOM 4784 O O . GLU A 1 592 ? -23.362 4.871 56.126 1.00 81.75 592 GLU A O 1
ATOM 4789 N N . VAL A 1 593 ? -25.241 3.652 56.090 1.00 83.25 593 VAL A N 1
ATOM 4790 C CA . VAL A 1 593 ? -25.376 3.631 54.624 1.00 83.25 593 VAL A CA 1
ATOM 4791 C C . VAL A 1 593 ? -25.512 5.045 54.029 1.00 83.25 593 VAL A C 1
ATOM 4793 O O . VAL A 1 593 ? -25.012 5.303 52.934 1.00 83.25 593 VAL A O 1
ATOM 4796 N N . ALA A 1 594 ? -26.085 6.009 54.761 1.00 83.19 594 ALA A N 1
ATOM 4797 C CA . ALA A 1 594 ? -26.122 7.415 54.341 1.00 83.19 594 ALA A CA 1
ATOM 4798 C C . ALA A 1 594 ? -24.734 8.094 54.279 1.00 83.19 594 ALA A C 1
ATOM 4800 O O . ALA A 1 594 ? -24.562 9.060 53.528 1.00 83.19 594 ALA A O 1
ATOM 4801 N N . LYS A 1 595 ? -23.723 7.595 55.011 1.00 85.25 595 LYS A N 1
ATOM 4802 C CA . LYS A 1 595 ? -22.353 8.148 54.973 1.00 85.25 595 LYS A CA 1
ATOM 4803 C C . LYS A 1 595 ? -21.703 8.006 53.601 1.00 85.25 595 LYS A C 1
ATOM 4805 O O . LYS A 1 595 ? -20.964 8.896 53.190 1.00 85.25 595 LYS A O 1
ATOM 4810 N N . LEU A 1 596 ? -22.018 6.934 52.872 1.00 87.06 596 LEU A N 1
ATOM 4811 C CA . LEU A 1 596 ? -21.475 6.651 51.538 1.00 87.06 596 LEU A CA 1
ATOM 4812 C C . LEU A 1 596 ? -21.640 7.844 50.577 1.00 87.06 596 LEU A C 1
ATOM 4814 O O . LEU A 1 596 ? -20.732 8.162 49.816 1.00 87.06 596 LEU A O 1
ATOM 4818 N N . PHE A 1 597 ? -22.772 8.550 50.679 1.00 87.31 597 PHE A N 1
ATOM 4819 C CA . PHE A 1 597 ? -23.126 9.712 49.856 1.00 87.31 597 PHE A CA 1
ATOM 4820 C C . PHE A 1 597 ? -22.848 11.067 50.544 1.00 87.31 597 PHE A C 1
ATOM 4822 O O . PHE A 1 597 ? -23.221 12.111 50.016 1.00 87.31 597 PHE A O 1
ATOM 4829 N N . SER A 1 598 ? -22.195 11.085 51.714 1.00 87.56 598 SER A N 1
ATOM 4830 C CA . SER A 1 598 ? -21.892 12.326 52.455 1.00 87.56 598 SER A CA 1
ATOM 4831 C C . SER A 1 598 ? -20.726 13.134 51.867 1.00 87.56 598 SER A C 1
ATOM 4833 O O . SER A 1 598 ? -20.590 14.315 52.179 1.00 87.56 598 SER A O 1
ATOM 4835 N N . VAL A 1 599 ? -19.900 12.528 51.005 1.00 88.44 599 VAL A N 1
ATOM 4836 C CA . VAL A 1 599 ? -18.806 13.196 50.276 1.00 88.44 599 VAL A CA 1
ATOM 4837 C C . VAL A 1 599 ? -19.120 13.147 48.771 1.00 88.44 599 VAL A C 1
ATOM 4839 O O . VAL A 1 599 ? -18.958 12.083 48.175 1.00 88.44 599 VAL A O 1
ATOM 4842 N N . PRO A 1 600 ? -19.566 14.257 48.139 1.00 84.25 600 PRO A N 1
ATOM 4843 C CA . PRO A 1 600 ? -20.056 14.242 46.752 1.00 84.25 600 PRO A CA 1
ATOM 4844 C C . PRO A 1 600 ? -19.021 13.820 45.700 1.00 84.25 600 PRO A C 1
ATOM 4846 O O . PRO A 1 600 ? -19.379 13.164 44.727 1.00 84.25 600 PRO A O 1
ATOM 4849 N N . ASP A 1 601 ? -17.748 14.170 45.916 1.00 89.06 601 ASP A N 1
ATOM 4850 C CA . ASP A 1 601 ? -16.606 13.744 45.099 1.00 89.06 601 ASP A CA 1
ATOM 4851 C C . ASP A 1 601 ? -15.545 13.079 45.984 1.00 89.06 601 ASP A C 1
ATOM 4853 O O . ASP A 1 601 ? -14.530 13.680 46.349 1.00 89.06 601 ASP A O 1
ATOM 4857 N N . PHE A 1 602 ? -15.798 11.825 46.366 1.00 89.88 602 PHE A N 1
ATOM 4858 C CA . PHE A 1 602 ? -14.860 11.070 47.200 1.00 89.88 602 PHE A CA 1
ATOM 4859 C C . PHE A 1 602 ? -13.497 10.888 46.518 1.00 89.88 602 PHE A C 1
ATOM 4861 O O . PHE A 1 602 ? -12.471 10.956 47.194 1.00 89.88 602 PHE A O 1
ATOM 4868 N N . ILE A 1 603 ? -13.477 10.699 45.191 1.00 90.00 603 ILE A N 1
ATOM 4869 C CA . ILE A 1 603 ? -12.250 10.488 44.412 1.00 90.00 603 ILE A CA 1
ATOM 4870 C C . ILE A 1 603 ? -11.376 11.742 44.462 1.00 90.00 603 ILE A C 1
ATOM 4872 O O . ILE A 1 603 ? -10.183 11.645 44.754 1.00 90.00 603 ILE A O 1
ATOM 4876 N N . GLY A 1 604 ? -11.965 12.913 44.214 1.00 88.75 604 GLY A N 1
ATOM 4877 C CA . GLY A 1 604 ? -11.271 14.195 44.265 1.00 88.75 604 GLY A CA 1
ATOM 4878 C C . GLY A 1 604 ? -10.710 14.495 45.649 1.00 88.75 604 GLY A C 1
ATOM 4879 O O . GLY A 1 604 ? -9.536 14.855 45.761 1.00 88.75 604 GLY A O 1
ATOM 4880 N N . ASP A 1 605 ? -11.505 14.299 46.705 1.00 89.56 605 ASP A N 1
ATOM 4881 C CA . ASP A 1 605 ? -11.065 14.578 48.075 1.00 89.56 605 ASP A CA 1
ATOM 4882 C C . ASP A 1 605 ? -9.919 13.655 48.519 1.00 89.56 605 ASP A C 1
ATOM 4884 O O . ASP A 1 605 ? -8.863 14.141 48.942 1.00 89.56 605 ASP A O 1
ATOM 4888 N N . PHE A 1 606 ? -10.051 12.335 48.327 1.00 90.00 606 PHE A N 1
ATOM 4889 C CA . PHE A 1 606 ? -8.999 11.411 48.749 1.00 90.00 606 PHE A CA 1
ATOM 4890 C C . PHE A 1 606 ? -7.716 11.593 47.924 1.00 90.00 606 PHE A C 1
ATOM 4892 O O . PHE A 1 606 ? -6.627 11.617 48.503 1.00 90.00 606 PHE A O 1
ATOM 4899 N N . CYS A 1 607 ? -7.808 11.786 46.599 1.00 90.56 607 CYS A N 1
ATOM 4900 C CA . CYS A 1 607 ? -6.627 12.025 45.759 1.00 90.56 607 CYS A CA 1
ATOM 4901 C C . CYS A 1 607 ? -5.918 13.322 46.178 1.00 90.56 607 CYS A C 1
ATOM 4903 O O . CYS A 1 607 ? -4.699 13.335 46.342 1.00 90.56 607 CYS A O 1
ATOM 4905 N N . LYS A 1 608 ? -6.671 14.395 46.452 1.00 89.44 608 LYS A N 1
ATOM 4906 C CA . LYS A 1 608 ? -6.146 15.684 46.929 1.00 89.44 608 LYS A CA 1
ATOM 4907 C C . LYS A 1 608 ? -5.459 15.568 48.293 1.00 89.44 608 LYS A C 1
ATOM 4909 O O . LYS A 1 608 ? -4.374 16.130 48.469 1.00 89.44 608 LYS A O 1
ATOM 4914 N N . ALA A 1 609 ? -6.040 14.818 49.232 1.00 89.75 609 ALA A N 1
ATOM 4915 C CA . ALA A 1 609 ? -5.452 14.556 50.546 1.00 89.75 609 ALA A CA 1
ATOM 4916 C C . ALA A 1 609 ? -4.148 13.741 50.445 1.00 89.75 609 ALA A C 1
ATOM 4918 O O . ALA A 1 609 ? -3.136 14.098 51.055 1.00 89.75 609 ALA A O 1
ATOM 4919 N N . VAL A 1 610 ? -4.135 12.686 49.625 1.00 90.56 610 VAL A N 1
ATOM 4920 C CA . VAL A 1 610 ? -2.946 11.856 49.365 1.00 90.56 610 VAL A CA 1
ATOM 4921 C C . VAL A 1 610 ? -1.845 12.670 48.673 1.00 90.56 610 VAL A C 1
ATOM 4923 O O . VAL A 1 610 ? -0.705 12.693 49.141 1.00 90.56 610 VAL A O 1
ATOM 4926 N N . ALA A 1 611 ? -2.187 13.429 47.630 1.00 89.06 611 ALA A N 1
ATOM 4927 C CA . ALA A 1 611 ? -1.267 14.310 46.917 1.00 89.06 611 ALA A CA 1
ATOM 4928 C C . ALA A 1 611 ? -0.677 15.417 47.808 1.00 89.06 611 ALA A C 1
ATOM 4930 O O . ALA A 1 611 ? 0.438 15.878 47.561 1.00 89.06 611 ALA A O 1
ATOM 4931 N N . ALA A 1 612 ? -1.402 15.882 48.833 1.00 89.75 612 ALA A N 1
ATOM 4932 C CA . ALA A 1 612 ? -0.875 16.820 49.825 1.00 89.75 612 ALA A CA 1
ATOM 4933 C C . ALA A 1 612 ? 0.161 16.156 50.751 1.00 89.75 612 ALA A C 1
ATOM 4935 O O . ALA A 1 612 ? 1.257 16.695 50.908 1.00 89.75 612 ALA A O 1
ATOM 4936 N N . LYS A 1 613 ? -0.137 14.961 51.291 1.00 89.88 613 LYS A N 1
ATOM 4937 C CA . LYS A 1 613 ? 0.807 14.193 52.128 1.00 89.88 613 LYS A CA 1
ATOM 4938 C C . LYS A 1 613 ? 2.117 13.884 51.393 1.00 89.88 613 LYS A C 1
ATOM 4940 O O . LYS A 1 613 ? 3.191 14.080 51.956 1.00 89.88 613 LYS A O 1
ATOM 4945 N N . ILE A 1 614 ? 2.036 13.451 50.132 1.00 90.62 614 ILE A N 1
ATOM 4946 C CA . ILE A 1 614 ? 3.222 13.102 49.333 1.00 90.62 614 ILE A CA 1
ATOM 4947 C C . ILE A 1 614 ? 4.069 14.347 49.032 1.00 90.62 614 ILE A C 1
ATOM 4949 O O . ILE A 1 614 ? 5.276 14.317 49.256 1.00 90.62 614 ILE A O 1
ATOM 4953 N N . ARG A 1 615 ? 3.461 15.463 48.596 1.00 89.62 615 ARG A N 1
ATOM 4954 C CA . ARG A 1 615 ? 4.196 16.724 48.360 1.00 89.62 615 ARG A CA 1
ATOM 4955 C C . ARG A 1 615 ? 4.928 17.210 49.614 1.00 89.62 615 ARG A C 1
ATOM 4957 O O . ARG A 1 615 ? 6.092 17.579 49.516 1.00 89.62 615 ARG A O 1
ATOM 4964 N N . GLY A 1 616 ? 4.276 17.157 50.778 1.00 88.81 616 GLY A N 1
ATOM 4965 C CA . GLY A 1 616 ? 4.891 17.548 52.050 1.00 88.81 616 GLY A CA 1
ATOM 4966 C C . GLY A 1 616 ? 6.081 16.674 52.465 1.00 88.81 616 GLY A C 1
ATOM 4967 O O . GLY A 1 616 ? 7.012 17.183 53.075 1.00 88.81 616 GLY A O 1
ATOM 4968 N N . ALA A 1 617 ? 6.076 15.383 52.115 1.00 88.50 617 ALA A N 1
ATOM 4969 C CA . ALA A 1 617 ? 7.154 14.457 52.465 1.00 88.50 617 ALA A CA 1
ATOM 4970 C C . ALA A 1 617 ? 8.341 14.472 51.486 1.00 88.50 617 ALA A C 1
ATOM 4972 O O . ALA A 1 617 ? 9.478 14.285 51.911 1.00 88.50 617 ALA A O 1
ATOM 4973 N N . VAL A 1 618 ? 8.106 14.670 50.183 1.00 90.31 618 VAL A N 1
ATOM 4974 C CA . VAL A 1 618 ? 9.193 14.626 49.184 1.00 90.31 618 VAL A CA 1
ATOM 4975 C C . VAL A 1 618 ? 9.963 15.948 49.100 1.00 90.31 618 VAL A C 1
ATOM 4977 O O . VAL A 1 618 ? 11.159 15.928 48.828 1.00 90.31 618 VAL A O 1
ATOM 4980 N N . ALA A 1 619 ? 9.344 17.078 49.457 1.00 89.19 619 ALA A N 1
ATOM 4981 C CA . ALA A 1 619 ? 10.021 18.378 49.529 1.00 89.19 619 ALA A CA 1
ATOM 4982 C C . ALA A 1 619 ? 11.187 18.434 50.546 1.00 89.19 619 ALA A C 1
ATOM 4984 O O . ALA A 1 619 ? 12.003 19.350 50.491 1.00 89.19 619 ALA A O 1
ATOM 4985 N N . SER A 1 620 ? 11.288 17.465 51.466 1.00 88.19 620 SER A N 1
ATOM 4986 C CA . SER A 1 620 ? 12.385 17.341 52.441 1.00 88.19 620 SER A CA 1
ATOM 4987 C C . SER A 1 620 ? 13.426 16.262 52.102 1.00 88.19 620 SER A C 1
ATOM 4989 O O . SER A 1 620 ? 14.250 15.939 52.954 1.00 88.19 620 SER A O 1
ATOM 4991 N N . ILE A 1 621 ? 13.367 15.653 50.911 1.00 90.88 621 ILE A N 1
ATOM 4992 C CA . ILE A 1 621 ? 14.212 14.514 50.510 1.00 90.88 621 ILE A CA 1
ATOM 4993 C C . ILE A 1 621 ? 14.877 14.819 49.161 1.00 90.88 621 ILE A C 1
ATOM 4995 O O . ILE A 1 621 ? 14.251 15.410 48.278 1.00 90.88 621 ILE A O 1
ATOM 4999 N N . SER A 1 622 ? 16.133 14.395 48.996 1.00 90.38 622 SER A N 1
ATOM 5000 C CA . SER A 1 622 ? 16.893 14.574 47.754 1.00 90.38 622 SER A CA 1
ATOM 5001 C C . SER A 1 622 ? 16.371 13.692 46.622 1.00 90.38 622 SER A C 1
ATOM 5003 O O . SER A 1 622 ? 15.742 12.654 46.841 1.00 90.38 622 SER A O 1
ATOM 5005 N N . PHE A 1 623 ? 16.640 14.090 45.379 1.00 85.69 623 PHE A N 1
ATOM 5006 C CA . PHE A 1 623 ? 16.201 13.362 44.194 1.00 85.69 623 PHE A CA 1
ATOM 5007 C C . PHE A 1 623 ? 16.737 11.922 44.166 1.00 85.69 623 PHE A C 1
ATOM 5009 O O . PHE A 1 623 ? 15.983 11.002 43.865 1.00 85.69 623 PHE A O 1
ATOM 5016 N N . ASP A 1 624 ? 18.016 11.715 44.491 1.00 84.56 624 ASP A N 1
ATOM 5017 C CA . ASP A 1 624 ? 18.663 10.399 44.422 1.00 84.56 624 ASP A CA 1
ATOM 5018 C C . ASP A 1 624 ? 18.140 9.424 45.494 1.00 84.56 624 ASP A C 1
ATOM 5020 O O . ASP A 1 624 ? 17.810 8.277 45.177 1.00 84.56 624 ASP A O 1
ATOM 5024 N N . ASP A 1 625 ? 17.979 9.883 46.742 1.00 86.56 625 ASP A N 1
ATOM 5025 C CA . ASP A 1 625 ? 17.374 9.062 47.797 1.00 86.56 625 ASP A CA 1
ATOM 5026 C C . ASP A 1 625 ? 15.898 8.783 47.491 1.00 86.56 625 ASP A C 1
ATOM 5028 O O . ASP A 1 625 ? 15.448 7.640 47.580 1.00 86.56 625 ASP A O 1
ATOM 5032 N N . PHE A 1 626 ? 15.149 9.785 47.018 1.00 88.31 626 PHE A N 1
ATOM 5033 C CA . PHE A 1 626 ? 13.772 9.575 46.586 1.00 88.31 626 PHE A CA 1
ATOM 5034 C C . PHE A 1 626 ? 13.671 8.609 45.397 1.00 88.31 626 PHE A C 1
ATOM 5036 O O . PHE A 1 626 ? 12.782 7.763 45.387 1.00 88.31 626 PHE A O 1
ATOM 5043 N N . HIS A 1 627 ? 14.576 8.659 44.418 1.00 83.81 627 HIS A N 1
ATOM 5044 C CA . HIS A 1 627 ? 14.571 7.731 43.287 1.00 83.81 627 HIS A CA 1
ATOM 5045 C C . HIS A 1 627 ? 14.773 6.281 43.761 1.00 83.81 627 HIS A C 1
ATOM 5047 O O . HIS A 1 627 ? 13.997 5.398 43.387 1.00 83.81 627 HIS A O 1
ATOM 5053 N N . LYS A 1 628 ? 15.734 6.057 44.669 1.00 84.25 628 LYS A N 1
ATOM 5054 C CA . LYS A 1 628 ? 16.052 4.743 45.258 1.00 84.25 628 LYS A CA 1
ATOM 5055 C C . LYS A 1 628 ? 14.980 4.226 46.227 1.00 84.25 628 LYS A C 1
ATOM 5057 O O . LYS A 1 628 ? 14.687 3.033 46.229 1.00 84.25 628 LYS A O 1
ATOM 5062 N N . ASN A 1 629 ? 14.385 5.099 47.043 1.00 87.50 629 ASN A N 1
ATOM 5063 C CA . ASN A 1 629 ? 13.483 4.736 48.146 1.00 87.50 629 ASN A CA 1
ATOM 5064 C C . ASN A 1 629 ? 12.007 5.146 47.938 1.00 87.50 629 ASN A C 1
ATOM 5066 O O . ASN A 1 629 ? 11.197 4.981 48.855 1.00 87.50 629 ASN A O 1
ATOM 5070 N N . SER A 1 630 ? 11.625 5.631 46.751 1.00 85.88 630 SER A N 1
ATOM 5071 C CA . SER A 1 630 ? 10.284 6.143 46.386 1.00 85.88 630 SER A CA 1
ATOM 5072 C C . SER A 1 630 ? 9.114 5.329 46.952 1.00 85.88 630 SER A C 1
ATOM 5074 O O . SER A 1 630 ? 8.234 5.879 47.619 1.00 85.88 630 SER A O 1
ATOM 5076 N N . ALA A 1 631 ? 9.128 4.006 46.760 1.00 84.81 631 ALA A N 1
ATOM 5077 C CA . ALA A 1 631 ? 8.090 3.093 47.244 1.00 84.81 631 ALA A CA 1
ATOM 5078 C C . ALA A 1 631 ? 7.914 3.099 48.773 1.00 84.81 631 ALA A C 1
ATOM 5080 O O . ALA A 1 631 ? 6.794 2.967 49.271 1.00 84.81 631 ALA A O 1
ATOM 5081 N N . LYS A 1 632 ? 9.003 3.288 49.525 1.00 86.19 632 LYS A N 1
ATOM 5082 C CA . LYS A 1 632 ? 8.993 3.391 50.989 1.00 86.19 632 LYS A CA 1
ATOM 5083 C C . LYS A 1 632 ? 8.531 4.779 51.437 1.00 86.19 632 LYS A C 1
ATOM 5085 O O . LYS A 1 632 ? 7.688 4.869 52.326 1.00 86.19 632 LYS A O 1
ATOM 5090 N N . VAL A 1 633 ? 9.031 5.840 50.796 1.00 87.81 633 VAL A N 1
ATOM 5091 C CA . VAL A 1 633 ? 8.698 7.244 51.106 1.00 87.81 633 VAL A CA 1
ATOM 5092 C C . VAL A 1 633 ? 7.209 7.532 50.883 1.00 87.81 633 VAL A C 1
ATOM 5094 O O . VAL A 1 633 ? 6.535 8.057 51.772 1.00 87.81 633 VAL A O 1
ATOM 5097 N N . ILE A 1 634 ? 6.660 7.143 49.729 1.00 88.38 634 ILE A N 1
ATOM 5098 C CA . ILE A 1 634 ? 5.247 7.376 49.391 1.00 88.38 634 ILE A CA 1
ATOM 5099 C C . ILE A 1 634 ? 4.321 6.574 50.314 1.00 88.38 634 ILE A C 1
ATOM 5101 O O . ILE A 1 634 ? 3.351 7.118 50.837 1.00 88.38 634 ILE A O 1
ATOM 5105 N N . ARG A 1 635 ? 4.626 5.299 50.589 1.00 86.69 635 ARG A N 1
ATOM 5106 C CA . ARG A 1 635 ? 3.776 4.481 51.470 1.00 86.69 635 ARG A CA 1
ATOM 5107 C C . ARG A 1 635 ? 3.826 4.964 52.926 1.00 86.69 635 ARG A C 1
ATOM 5109 O O . ARG A 1 635 ? 2.769 5.097 53.537 1.00 86.69 635 ARG A O 1
ATOM 5116 N N . ALA A 1 636 ? 5.002 5.309 53.456 1.00 86.94 636 ALA A N 1
ATOM 5117 C CA . ALA A 1 636 ? 5.135 5.841 54.817 1.00 86.94 636 ALA A CA 1
ATOM 5118 C C . ALA A 1 636 ? 4.455 7.211 54.994 1.00 86.94 636 ALA A C 1
ATOM 5120 O O . ALA A 1 636 ? 3.779 7.431 55.996 1.00 86.94 636 ALA A O 1
ATOM 5121 N N . SER A 1 637 ? 4.587 8.122 54.022 1.00 87.06 637 SER A N 1
ATOM 5122 C CA . SER A 1 637 ? 3.976 9.458 54.106 1.00 87.06 637 SER A CA 1
ATOM 5123 C C . SER A 1 637 ? 2.449 9.430 54.044 1.00 87.06 637 SER A C 1
ATOM 5125 O O . SER A 1 637 ? 1.801 10.225 54.724 1.00 87.06 637 SER A O 1
ATOM 5127 N N . VAL A 1 638 ? 1.849 8.512 53.276 1.00 87.19 638 VAL A N 1
ATOM 5128 C CA . VAL A 1 638 ? 0.387 8.457 53.131 1.00 87.19 638 VAL A CA 1
ATOM 5129 C C . VAL A 1 638 ? -0.284 7.652 54.240 1.00 87.19 638 VAL A C 1
ATOM 5131 O O . VAL A 1 638 ? -1.217 8.164 54.867 1.00 87.19 638 VAL A O 1
ATOM 5134 N N . PHE A 1 639 ? 0.177 6.426 54.498 1.00 87.94 639 PHE A N 1
ATOM 5135 C CA . PHE A 1 639 ? -0.424 5.545 55.504 1.00 87.94 639 PHE A CA 1
ATOM 5136 C C . PHE A 1 639 ? -0.022 5.907 56.939 1.00 87.94 639 PHE A C 1
ATOM 5138 O O . PHE A 1 639 ? -0.787 5.643 57.863 1.00 87.94 639 PHE A O 1
ATOM 5145 N N . GLY A 1 640 ? 1.130 6.555 57.124 1.00 84.06 640 GLY A N 1
ATOM 5146 C CA . GLY A 1 640 ? 1.717 6.806 58.435 1.00 84.06 640 GLY A CA 1
ATOM 5147 C C . GLY A 1 640 ? 2.621 5.666 58.909 1.00 84.06 640 GLY A C 1
ATOM 5148 O O . GLY A 1 640 ? 2.941 4.735 58.161 1.00 84.06 640 GLY A O 1
ATOM 5149 N N . LEU A 1 641 ? 3.059 5.788 60.162 1.00 83.94 641 LEU A N 1
ATOM 5150 C CA . LEU A 1 641 ? 3.878 4.806 60.861 1.00 83.94 641 LEU A CA 1
ATOM 5151 C C . LEU A 1 641 ? 3.231 4.463 62.207 1.00 83.94 641 LEU A C 1
ATOM 5153 O O . LEU A 1 641 ? 2.929 5.363 62.991 1.00 83.94 641 LEU A O 1
ATOM 5157 N N . ASP A 1 642 ? 3.092 3.170 62.488 1.00 78.44 642 ASP A N 1
ATOM 5158 C CA . ASP A 1 642 ? 2.703 2.644 63.794 1.00 78.44 642 ASP A CA 1
ATOM 5159 C C . ASP A 1 642 ? 3.770 2.976 64.850 1.00 78.44 642 ASP A C 1
ATOM 5161 O O . ASP A 1 642 ? 4.934 3.229 64.526 1.00 78.44 642 ASP A O 1
ATOM 5165 N N . GLU A 1 643 ? 3.418 2.852 66.132 1.00 77.50 643 GLU A N 1
ATOM 5166 C CA . GLU A 1 643 ? 4.326 3.022 67.285 1.00 77.50 643 GLU A CA 1
ATOM 5167 C C . GLU A 1 643 ? 5.635 2.213 67.143 1.00 77.50 643 GLU A C 1
ATOM 5169 O O . GLU A 1 643 ? 6.713 2.653 67.541 1.00 77.50 643 GLU A O 1
ATOM 5174 N N . ASN A 1 644 ? 5.560 1.059 66.472 1.00 76.69 644 ASN A N 1
ATOM 5175 C CA . ASN A 1 644 ? 6.686 0.175 66.151 1.00 76.69 644 ASN A CA 1
ATOM 5176 C C . ASN A 1 644 ? 7.503 0.600 64.904 1.00 76.69 644 ASN A C 1
ATOM 5178 O O . ASN A 1 644 ? 8.273 -0.203 64.372 1.00 76.69 644 ASN A O 1
ATOM 5182 N N . LYS A 1 645 ? 7.319 1.827 64.395 1.00 73.25 645 LYS A N 1
ATOM 5183 C CA . LYS A 1 645 ? 7.925 2.386 63.165 1.00 73.25 645 LYS A CA 1
ATOM 5184 C C . LYS A 1 645 ? 7.705 1.533 61.902 1.00 73.25 645 LYS A C 1
ATOM 5186 O O . LYS A 1 645 ? 8.538 1.521 60.995 1.00 73.25 645 LYS A O 1
ATOM 5191 N N . ARG A 1 646 ? 6.580 0.816 61.831 1.00 77.25 646 ARG A N 1
ATOM 5192 C CA . ARG A 1 646 ? 6.146 0.030 60.659 1.00 77.25 646 ARG A CA 1
ATOM 5193 C C . ARG A 1 646 ? 5.077 0.804 59.891 1.00 77.25 646 ARG A C 1
ATOM 5195 O O . ARG A 1 646 ? 4.327 1.549 60.500 1.00 77.25 646 ARG A O 1
ATOM 5202 N N . ILE A 1 647 ? 5.023 0.644 58.569 1.00 79.88 647 ILE A N 1
ATOM 5203 C CA . ILE A 1 647 ? 4.045 1.348 57.723 1.00 79.88 647 ILE A CA 1
ATOM 5204 C C . ILE A 1 647 ? 2.662 0.708 57.892 1.00 79.88 647 ILE A C 1
ATOM 5206 O O . ILE A 1 647 ? 2.525 -0.512 57.760 1.00 79.88 647 ILE A O 1
ATOM 5210 N N . ASN A 1 648 ? 1.650 1.534 58.152 1.00 81.94 648 ASN A N 1
ATOM 5211 C CA . ASN A 1 648 ? 0.272 1.100 58.375 1.00 81.94 648 ASN A CA 1
ATOM 5212 C C . ASN A 1 648 ? -0.330 0.467 57.106 1.00 81.94 648 ASN A C 1
ATOM 5214 O O . ASN A 1 648 ? -0.024 0.864 55.983 1.00 81.94 648 ASN A O 1
ATOM 5218 N N . LYS A 1 649 ? -1.217 -0.522 57.277 1.00 80.75 649 LYS A N 1
ATOM 5219 C CA . LYS A 1 649 ? -1.779 -1.312 56.159 1.00 80.75 649 LYS A CA 1
ATOM 5220 C C . LYS A 1 649 ? -3.009 -0.706 55.471 1.00 80.75 649 LYS A C 1
ATOM 5222 O O . LYS A 1 649 ? -3.414 -1.220 54.436 1.00 80.75 649 LYS A O 1
ATOM 5227 N N . ARG A 1 650 ? -3.649 0.311 56.057 1.00 86.75 650 ARG A N 1
ATOM 5228 C CA . ARG A 1 650 ? -4.818 0.991 55.476 1.00 86.75 650 ARG A CA 1
ATOM 5229 C C . ARG A 1 650 ? -4.912 2.440 55.938 1.00 86.75 650 ARG A C 1
ATOM 5231 O O . ARG A 1 650 ? -4.478 2.754 57.044 1.00 86.75 650 ARG A O 1
ATOM 5238 N N . LEU A 1 651 ? -5.509 3.297 55.112 1.00 88.44 651 LEU A N 1
ATOM 5239 C CA . LEU A 1 651 ? -5.901 4.666 55.465 1.00 88.44 651 LEU A CA 1
ATOM 5240 C C . LEU A 1 651 ? -7.420 4.787 55.296 1.00 88.44 651 LEU A C 1
ATOM 5242 O O . LEU A 1 651 ? -7.940 4.503 54.220 1.00 88.44 651 LEU A O 1
ATOM 5246 N N . VAL A 1 652 ? -8.113 5.182 56.364 1.00 89.56 652 VAL A N 1
ATOM 5247 C CA . VAL A 1 652 ? -9.581 5.234 56.441 1.00 89.56 652 VAL A CA 1
ATOM 5248 C C . VAL A 1 652 ? -10.051 6.687 56.482 1.00 89.56 652 VAL A C 1
ATOM 5250 O O . VAL A 1 652 ? -9.528 7.481 57.265 1.00 89.56 652 VAL A O 1
ATOM 5253 N N . PHE A 1 653 ? -11.064 7.021 55.684 1.00 89.88 653 PHE A N 1
ATOM 5254 C CA . PHE A 1 653 ? -11.760 8.307 55.710 1.00 89.88 653 PHE A CA 1
ATOM 5255 C C . PHE A 1 653 ? -13.078 8.150 56.493 1.00 89.88 653 PHE A C 1
ATOM 5257 O O . PHE A 1 653 ? -14.031 7.557 55.986 1.00 89.88 653 PHE A O 1
ATOM 5264 N N . PRO A 1 654 ? -13.184 8.671 57.731 1.00 87.06 654 PRO A N 1
ATOM 5265 C CA . PRO A 1 654 ? -14.332 8.412 58.611 1.00 87.06 654 PRO A CA 1
ATOM 5266 C C . PRO A 1 654 ? -15.621 9.152 58.208 1.00 87.06 654 PRO A C 1
ATOM 5268 O O . PRO A 1 654 ? -16.655 8.971 58.847 1.00 87.06 654 PRO A O 1
ATOM 5271 N N . GLN A 1 655 ? -15.565 10.003 57.179 1.00 86.31 655 GLN A N 1
ATOM 5272 C CA . GLN A 1 655 ? -16.704 10.787 56.687 1.00 86.31 655 GLN A CA 1
ATOM 5273 C C . GLN A 1 655 ? -17.653 9.953 55.813 1.00 86.31 655 GLN A C 1
ATOM 5275 O O . GLN A 1 655 ? -18.862 10.157 55.857 1.00 86.31 655 GLN A O 1
ATOM 5280 N N . ASN A 1 656 ? -17.102 9.012 55.041 1.00 88.25 656 ASN A N 1
ATOM 5281 C CA . ASN A 1 656 ? -17.825 8.170 54.085 1.00 88.25 656 ASN A CA 1
ATOM 5282 C C . ASN A 1 656 ? -17.466 6.675 54.175 1.00 88.25 656 ASN A C 1
ATOM 5284 O O . ASN A 1 656 ? -17.922 5.900 53.342 1.00 88.25 656 ASN A O 1
ATOM 5288 N N . ASN A 1 657 ? -16.654 6.274 55.159 1.00 89.25 657 ASN A N 1
ATOM 5289 C CA . ASN A 1 657 ? -16.081 4.932 55.318 1.00 89.25 657 ASN A CA 1
ATOM 5290 C C . ASN A 1 657 ? -15.225 4.435 54.120 1.00 89.25 657 ASN A C 1
ATOM 5292 O O . ASN A 1 657 ? -15.081 3.227 53.915 1.00 89.25 657 ASN A O 1
ATOM 5296 N N . LEU A 1 658 ? -14.630 5.332 53.324 1.00 91.12 658 LEU A N 1
ATOM 5297 C CA . LEU A 1 658 ? -13.689 4.939 52.268 1.00 91.12 658 LEU A CA 1
ATOM 5298 C C . LEU A 1 658 ? -12.367 4.433 52.872 1.00 91.12 658 LEU A C 1
ATOM 5300 O O . LEU A 1 658 ? -11.788 5.075 53.752 1.00 91.12 658 LEU A O 1
ATOM 5304 N N . VAL A 1 659 ? -11.845 3.323 52.349 1.00 91.44 659 VAL A N 1
ATOM 5305 C CA . VAL A 1 659 ? -10.605 2.684 52.807 1.00 91.44 659 VAL A CA 1
ATOM 5306 C C . VAL A 1 659 ? -9.630 2.484 51.653 1.00 91.44 659 VAL A C 1
ATOM 5308 O O . VAL A 1 659 ? -9.850 1.658 50.766 1.00 91.44 659 VAL A O 1
ATOM 5311 N N . LEU A 1 660 ? -8.500 3.192 51.710 1.00 90.69 660 LEU A N 1
ATOM 5312 C CA . LEU A 1 660 ? -7.332 2.938 50.867 1.00 90.69 660 LEU A CA 1
ATOM 5313 C C . LEU A 1 660 ? -6.543 1.752 51.437 1.00 90.69 660 LEU A C 1
ATOM 5315 O O . LEU A 1 660 ? -6.201 1.745 52.622 1.00 90.69 660 LEU A O 1
ATOM 5319 N N . THR A 1 661 ? -6.230 0.772 50.589 1.00 88.56 661 THR A N 1
ATOM 5320 C CA . THR A 1 661 ? -5.593 -0.508 50.968 1.00 88.56 661 THR A CA 1
ATOM 5321 C C . THR A 1 661 ? -4.153 -0.634 50.473 1.00 88.56 661 THR A C 1
ATOM 5323 O O . THR A 1 661 ? -3.291 -1.119 51.200 1.00 88.56 661 THR A O 1
ATOM 5326 N N . SER A 1 662 ? -3.852 -0.148 49.267 1.00 87.44 662 SER A N 1
ATOM 5327 C CA . SER A 1 662 ? -2.482 -0.016 48.767 1.00 87.44 662 SER A CA 1
ATOM 5328 C C . SER A 1 662 ? -2.331 1.207 47.868 1.00 87.44 662 SER A C 1
ATOM 5330 O O . SER A 1 662 ? -3.304 1.783 47.375 1.00 87.44 662 SER A O 1
ATOM 5332 N N . ILE A 1 663 ? -1.074 1.615 47.696 1.00 89.56 663 ILE A N 1
ATOM 5333 C CA . ILE A 1 663 ? -0.660 2.661 46.763 1.00 89.56 663 ILE A CA 1
ATOM 5334 C C . ILE A 1 663 ? 0.453 2.068 45.920 1.00 89.56 663 ILE A C 1
ATOM 5336 O O . ILE A 1 663 ? 1.478 1.622 46.457 1.00 89.56 663 ILE A O 1
ATOM 5340 N N . ASP A 1 664 ? 0.225 2.068 44.617 1.00 88.56 664 ASP A N 1
ATOM 5341 C CA . ASP A 1 664 ? 1.048 1.403 43.623 1.00 88.56 664 ASP A CA 1
ATOM 5342 C C . ASP A 1 664 ? 1.542 2.456 42.629 1.00 88.56 664 ASP A C 1
ATOM 5344 O O . ASP A 1 664 ? 0.769 3.174 41.991 1.00 88.56 664 ASP A O 1
ATOM 5348 N N . ILE A 1 665 ? 2.862 2.618 42.577 1.00 88.50 665 ILE A N 1
ATOM 5349 C CA . ILE A 1 665 ? 3.533 3.688 41.838 1.00 88.50 665 ILE A CA 1
ATOM 5350 C C . ILE A 1 665 ? 3.799 3.161 40.431 1.00 88.50 665 ILE A C 1
ATOM 5352 O O . ILE A 1 665 ? 4.604 2.251 40.257 1.00 88.50 665 ILE A O 1
ATOM 5356 N N . GLN A 1 666 ? 3.092 3.704 39.442 1.00 86.19 666 GLN A N 1
ATOM 5357 C CA . GLN A 1 666 ? 3.163 3.254 38.051 1.00 86.19 666 GLN A CA 1
ATOM 5358 C C . GLN A 1 666 ? 4.366 3.858 37.318 1.00 86.19 666 GLN A C 1
ATOM 5360 O O . GLN A 1 666 ? 5.015 3.167 36.539 1.00 86.19 666 GLN A O 1
ATOM 5365 N N . SER A 1 667 ? 4.675 5.134 37.568 1.00 86.25 667 SER A N 1
ATOM 5366 C CA . SER A 1 667 ? 5.903 5.774 37.086 1.00 86.25 667 SER A CA 1
ATOM 5367 C C . SER A 1 667 ? 6.324 6.957 37.965 1.00 86.25 667 SER A C 1
ATOM 5369 O O . SER A 1 667 ? 5.504 7.578 38.648 1.00 86.25 667 SER A O 1
ATOM 5371 N N . VAL A 1 668 ? 7.628 7.244 37.945 1.00 86.88 668 VAL A N 1
ATOM 5372 C CA . VAL A 1 668 ? 8.269 8.416 38.555 1.00 86.88 668 VAL A CA 1
ATOM 5373 C C . VAL A 1 668 ? 9.119 9.058 37.464 1.00 86.88 668 VAL A C 1
ATOM 5375 O O . VAL A 1 668 ? 10.189 8.554 37.133 1.00 86.88 668 VAL A O 1
ATOM 5378 N N . GLU A 1 669 ? 8.621 10.130 36.856 1.00 84.81 669 GLU A N 1
ATOM 5379 C CA . GLU A 1 669 ? 9.221 10.736 35.662 1.00 84.81 669 GLU A CA 1
ATOM 5380 C C . GLU A 1 669 ? 9.676 12.172 35.961 1.00 84.81 669 GLU A C 1
ATOM 5382 O O . GLU A 1 669 ? 8.872 12.955 36.468 1.00 84.81 669 GLU A O 1
ATOM 5387 N N . PRO A 1 670 ? 10.913 12.586 35.628 1.00 85.88 670 PRO A N 1
ATOM 5388 C CA . PRO A 1 670 ? 11.274 14.000 35.644 1.00 85.88 670 PRO A CA 1
ATOM 5389 C C . PRO A 1 670 ? 10.373 14.790 34.691 1.00 85.88 670 PRO A C 1
ATOM 5391 O O . PRO A 1 670 ? 10.161 14.367 33.550 1.00 85.88 670 PRO A O 1
ATOM 5394 N N . VAL A 1 671 ? 9.862 15.933 35.152 1.00 85.38 671 VAL A N 1
ATOM 5395 C CA . VAL A 1 671 ? 9.097 16.885 34.330 1.00 85.38 671 VAL A CA 1
ATOM 5396 C C . VAL A 1 671 ? 10.041 17.614 33.374 1.00 85.38 671 VAL A C 1
ATOM 5398 O O . VAL A 1 671 ? 9.748 17.751 32.188 1.00 85.38 671 VAL A O 1
ATOM 5401 N N . ASP A 1 672 ? 11.203 18.032 33.877 1.00 83.19 672 ASP A N 1
ATOM 5402 C CA . ASP A 1 672 ? 12.206 18.750 33.098 1.00 83.19 672 ASP A CA 1
ATOM 5403 C C . ASP A 1 672 ? 12.984 17.801 32.178 1.00 83.19 672 ASP A C 1
ATOM 5405 O O . ASP A 1 672 ? 13.744 16.939 32.633 1.00 83.19 672 ASP A O 1
ATOM 5409 N N . GLN A 1 673 ? 12.844 17.995 30.862 1.00 82.00 673 GLN A N 1
ATOM 5410 C CA . GLN A 1 673 ? 13.508 17.163 29.851 1.00 82.00 673 GLN A CA 1
ATOM 5411 C C . GLN A 1 673 ? 15.036 17.138 30.032 1.00 82.00 673 GLN A C 1
ATOM 5413 O O . GLN A 1 673 ? 15.629 16.073 29.941 1.00 82.00 673 GLN A O 1
ATOM 5418 N N . ARG A 1 674 ? 15.670 18.257 30.419 1.00 79.88 674 ARG A N 1
ATOM 5419 C CA . ARG A 1 674 ? 17.121 18.307 30.703 1.00 79.88 674 ARG A CA 1
ATOM 5420 C C . ARG A 1 674 ? 17.555 17.309 31.785 1.00 79.88 674 ARG A C 1
ATOM 5422 O O . ARG A 1 674 ? 18.618 16.703 31.675 1.00 79.88 674 ARG A O 1
ATOM 5429 N N . THR A 1 675 ? 16.734 17.131 32.819 1.00 76.50 675 THR A N 1
ATOM 5430 C CA . THR A 1 675 ? 16.984 16.186 33.920 1.00 76.50 675 THR A CA 1
ATOM 5431 C C . THR A 1 675 ? 16.798 14.745 33.445 1.00 76.50 675 THR A C 1
ATOM 5433 O O . THR A 1 675 ? 17.583 13.867 33.797 1.00 76.50 675 THR A O 1
ATOM 5436 N N . ARG A 1 676 ? 15.810 14.508 32.573 1.00 79.06 676 ARG A N 1
ATOM 5437 C CA . ARG A 1 676 ? 15.593 13.225 31.888 1.00 79.06 676 ARG A CA 1
ATOM 5438 C C . ARG A 1 676 ? 16.772 12.855 30.978 1.00 79.06 676 ARG A C 1
ATOM 5440 O O . ARG A 1 676 ? 17.273 11.740 31.079 1.00 79.06 676 ARG A O 1
ATOM 5447 N N . ASP A 1 677 ? 17.270 13.797 30.177 1.00 80.56 677 ASP A N 1
ATOM 5448 C CA . ASP A 1 677 ? 18.428 13.613 29.289 1.00 80.56 677 ASP A CA 1
ATOM 5449 C C . ASP A 1 677 ? 19.711 13.306 30.085 1.00 80.56 677 ASP A C 1
ATOM 5451 O O . ASP A 1 677 ? 20.514 12.457 29.691 1.00 80.56 677 ASP A O 1
ATOM 5455 N N . ALA A 1 678 ? 19.910 13.975 31.227 1.00 79.44 678 ALA A N 1
ATOM 5456 C CA . ALA A 1 678 ? 21.040 13.727 32.122 1.00 79.44 678 ALA A CA 1
ATOM 5457 C C . ALA A 1 678 ? 20.989 12.321 32.748 1.00 79.44 678 ALA A C 1
ATOM 5459 O O . ALA A 1 678 ? 22.004 11.622 32.790 1.00 79.44 678 ALA A O 1
ATOM 5460 N N . LEU A 1 679 ? 19.805 11.871 33.175 1.00 78.88 679 LEU A N 1
ATOM 5461 C CA . LEU A 1 679 ? 19.597 10.513 33.686 1.00 78.88 679 LEU A CA 1
ATOM 5462 C C . LEU A 1 679 ? 19.776 9.457 32.591 1.00 78.88 679 LEU A C 1
ATOM 5464 O O . LEU A 1 679 ? 20.429 8.445 32.830 1.00 78.88 679 LEU A O 1
ATOM 5468 N N . GLN A 1 680 ? 19.282 9.709 31.376 1.00 77.19 680 GLN A N 1
ATOM 5469 C CA . GLN A 1 680 ? 19.477 8.813 30.237 1.00 77.19 680 GLN A CA 1
ATOM 5470 C C . GLN A 1 680 ? 20.965 8.649 29.891 1.00 77.19 680 GLN A C 1
ATOM 5472 O O . GLN A 1 680 ? 21.404 7.527 29.658 1.00 77.19 680 GLN A O 1
ATOM 5477 N N . LYS A 1 681 ? 21.765 9.725 29.947 1.00 81.56 681 LYS A N 1
ATOM 5478 C CA . LYS A 1 681 ? 23.231 9.650 29.801 1.00 81.56 681 LYS A CA 1
ATOM 5479 C C . LYS A 1 681 ? 23.895 8.843 30.919 1.00 81.56 681 LYS A C 1
ATOM 5481 O O . LYS A 1 681 ? 24.788 8.054 30.637 1.00 81.56 681 LYS A O 1
ATOM 5486 N N . SER A 1 682 ? 23.444 8.992 32.166 1.00 80.31 682 SER A N 1
ATOM 5487 C CA . SER A 1 682 ? 23.944 8.194 33.298 1.00 80.31 682 SER A CA 1
ATOM 5488 C C . SER A 1 682 ? 23.665 6.693 33.111 1.00 80.31 682 SER A C 1
ATOM 5490 O O . SER A 1 682 ? 24.557 5.864 33.282 1.00 80.31 682 SER A O 1
ATOM 5492 N N . VAL A 1 683 ? 22.454 6.336 32.662 1.00 78.06 683 VAL A N 1
ATOM 5493 C CA . VAL A 1 683 ? 22.081 4.946 32.339 1.00 78.06 683 VAL A CA 1
ATOM 5494 C C . VAL A 1 683 ? 22.853 4.421 31.125 1.00 78.06 683 VAL A C 1
ATOM 5496 O O . VAL A 1 683 ? 23.316 3.284 31.156 1.00 78.06 683 VAL A O 1
ATOM 5499 N N . GLN A 1 684 ? 23.044 5.235 30.082 1.00 75.88 684 GLN A N 1
ATOM 5500 C CA . GLN A 1 684 ? 23.848 4.867 28.914 1.00 75.88 684 GLN A CA 1
ATOM 5501 C C . GLN A 1 684 ? 25.291 4.544 29.314 1.00 75.88 684 GLN A C 1
ATOM 5503 O O . GLN A 1 684 ? 25.775 3.476 28.961 1.00 75.88 684 GLN A O 1
ATOM 5508 N N . LEU A 1 685 ? 25.938 5.403 30.110 1.00 81.88 685 LEU A N 1
ATOM 5509 C CA . LEU A 1 685 ? 27.291 5.165 30.624 1.00 81.88 685 LEU A CA 1
ATOM 5510 C C . LEU A 1 685 ? 27.362 3.907 31.503 1.00 81.88 685 LEU A C 1
ATOM 5512 O O . LEU A 1 685 ? 28.323 3.150 31.413 1.00 81.88 685 LEU A O 1
ATOM 5516 N N . ALA A 1 686 ? 26.342 3.637 32.325 1.00 76.88 686 ALA A N 1
ATOM 5517 C CA . ALA A 1 686 ? 26.288 2.413 33.123 1.00 76.88 686 ALA A CA 1
ATOM 5518 C C . ALA A 1 686 ? 26.188 1.145 32.250 1.00 76.88 686 ALA A C 1
ATOM 5520 O O . ALA A 1 686 ? 26.887 0.168 32.517 1.00 76.88 686 ALA A O 1
ATOM 5521 N N . ILE A 1 687 ? 25.364 1.169 31.195 1.00 71.38 687 ILE A N 1
ATOM 5522 C CA . ILE A 1 687 ? 25.247 0.072 30.219 1.00 71.38 687 ILE A CA 1
ATOM 5523 C C . ILE A 1 687 ? 26.538 -0.075 29.404 1.00 71.38 687 ILE A C 1
ATOM 5525 O O . ILE A 1 687 ? 26.992 -1.189 29.168 1.00 71.38 687 ILE A O 1
ATOM 5529 N N . GLU A 1 688 ? 27.158 1.026 28.991 1.00 77.00 688 GLU A N 1
ATOM 5530 C CA . GLU A 1 688 ? 28.430 1.034 28.267 1.00 77.00 688 GLU A CA 1
ATOM 5531 C C . GLU A 1 688 ? 29.550 0.411 29.114 1.00 77.00 688 GLU A C 1
ATOM 5533 O O . GLU A 1 688 ? 30.267 -0.465 28.640 1.00 77.00 688 GLU A O 1
ATOM 5538 N N . ILE A 1 689 ? 29.642 0.756 30.403 1.00 79.19 689 ILE A N 1
ATOM 5539 C CA . ILE A 1 689 ? 30.598 0.149 31.341 1.00 79.19 689 ILE A CA 1
ATOM 5540 C C . ILE A 1 689 ? 30.356 -1.363 31.496 1.00 79.19 689 ILE A C 1
ATOM 5542 O O . ILE A 1 689 ? 31.321 -2.133 31.491 1.00 79.19 689 ILE A O 1
ATOM 5546 N N . THR A 1 690 ? 29.104 -1.826 31.606 1.00 82.50 690 THR A N 1
ATOM 5547 C CA . THR A 1 690 ? 28.826 -3.274 31.691 1.00 82.50 690 THR A CA 1
ATOM 5548 C C . THR A 1 690 ? 29.062 -3.996 30.366 1.00 82.50 690 THR A C 1
ATOM 5550 O O . THR A 1 690 ? 29.583 -5.109 30.383 1.00 82.50 690 THR A O 1
ATOM 5553 N N . THR A 1 691 ? 28.764 -3.361 29.231 1.00 79.38 691 THR A N 1
ATOM 5554 C CA . THR A 1 691 ? 28.987 -3.912 27.885 1.00 79.38 691 THR A CA 1
ATOM 5555 C C . THR A 1 691 ? 30.478 -4.025 27.588 1.00 79.38 691 THR A C 1
ATOM 5557 O O . THR A 1 691 ? 30.934 -5.104 27.232 1.00 79.38 691 THR A O 1
ATOM 5560 N N . ASN A 1 692 ? 31.265 -2.976 27.840 1.00 80.75 692 ASN A N 1
ATOM 5561 C CA . ASN A 1 692 ? 32.720 -2.988 27.668 1.00 80.75 692 ASN A CA 1
ATOM 5562 C C . ASN A 1 692 ? 33.391 -4.013 28.602 1.00 80.75 692 ASN A C 1
ATOM 5564 O O . ASN A 1 692 ? 34.357 -4.668 28.215 1.00 80.75 692 ASN A O 1
ATOM 5568 N N . SER A 1 693 ? 32.859 -4.202 29.816 1.00 87.44 693 SER A N 1
ATOM 5569 C CA . SER A 1 693 ? 33.309 -5.247 30.746 1.00 87.44 693 SER A CA 1
ATOM 5570 C C . SER A 1 693 ? 32.995 -6.660 30.228 1.00 87.44 693 SER A C 1
ATOM 5572 O O . SER A 1 693 ? 33.867 -7.531 30.243 1.00 87.44 693 SER A O 1
ATOM 5574 N N . GLN A 1 694 ? 31.784 -6.888 29.704 1.00 79.88 694 GLN A N 1
ATOM 5575 C CA . GLN A 1 694 ? 31.405 -8.166 29.090 1.00 79.88 694 GLN A CA 1
ATOM 5576 C C . GLN A 1 694 ? 32.162 -8.440 27.784 1.00 79.88 694 GLN A C 1
ATOM 5578 O O . GLN A 1 694 ? 32.608 -9.569 27.596 1.00 79.88 694 GLN A O 1
ATOM 5583 N N . GLU A 1 695 ? 32.373 -7.443 26.917 1.00 79.19 695 GLU A N 1
ATOM 5584 C CA . GLU A 1 695 ? 33.191 -7.588 25.707 1.00 79.19 695 GLU A CA 1
ATOM 5585 C C . GLU A 1 695 ? 34.629 -7.934 26.091 1.00 79.19 695 GLU A C 1
ATOM 5587 O O . GLU A 1 695 ? 35.168 -8.907 25.576 1.00 79.19 695 GLU A O 1
ATOM 5592 N N . ALA A 1 696 ? 35.240 -7.219 27.043 1.00 80.69 696 ALA A N 1
ATOM 5593 C CA . ALA A 1 696 ? 36.590 -7.526 27.506 1.00 80.69 696 ALA A CA 1
ATOM 5594 C C . ALA A 1 696 ? 36.702 -8.965 28.044 1.00 80.69 696 ALA A C 1
ATOM 5596 O O . ALA A 1 696 ? 37.641 -9.679 27.688 1.00 80.69 696 ALA A O 1
ATOM 5597 N N . GLN A 1 697 ? 35.733 -9.431 28.841 1.00 84.00 697 GLN A N 1
ATOM 5598 C CA . GLN A 1 697 ? 35.700 -10.816 29.327 1.00 84.00 697 GLN A CA 1
ATOM 5599 C C . GLN A 1 697 ? 35.499 -11.832 28.193 1.00 84.00 697 GLN A C 1
ATOM 5601 O O . GLN A 1 697 ? 36.252 -12.803 28.106 1.00 84.00 697 GLN A O 1
ATOM 5606 N N . ALA A 1 698 ? 34.532 -11.608 27.301 1.00 78.31 698 ALA A N 1
ATOM 5607 C CA . ALA A 1 698 ? 34.255 -12.481 26.163 1.00 78.31 698 ALA A CA 1
ATOM 5608 C C . ALA A 1 698 ? 35.458 -12.566 25.213 1.00 78.31 698 ALA A C 1
ATOM 5610 O O . ALA A 1 698 ? 35.839 -13.657 24.803 1.00 78.31 698 ALA A O 1
ATOM 5611 N N . LYS A 1 699 ? 36.114 -11.436 24.940 1.00 80.88 699 LYS A N 1
ATOM 5612 C CA . LYS A 1 699 ? 37.326 -11.312 24.123 1.00 80.88 699 LYS A CA 1
ATOM 5613 C C . LYS A 1 699 ? 38.518 -12.010 24.771 1.00 80.88 699 LYS A C 1
ATOM 5615 O O . LYS A 1 699 ? 39.210 -12.751 24.088 1.00 80.88 699 LYS A O 1
ATOM 5620 N N . HIS A 1 700 ? 38.718 -11.878 26.085 1.00 82.56 700 HIS A N 1
ATOM 5621 C CA . HIS A 1 700 ? 39.745 -12.644 26.802 1.00 82.56 700 HIS A CA 1
ATOM 5622 C C . HIS A 1 700 ? 39.487 -14.160 26.779 1.00 82.56 700 HIS A C 1
ATOM 5624 O O . HIS A 1 700 ? 40.431 -14.930 26.597 1.00 82.56 700 HIS A O 1
ATOM 5630 N N . MET A 1 701 ? 38.233 -14.609 26.921 1.00 79.75 701 MET A N 1
ATOM 5631 C CA . MET A 1 701 ? 37.883 -16.031 26.788 1.00 79.75 701 MET A CA 1
ATOM 5632 C C . MET A 1 701 ? 38.044 -16.533 25.346 1.00 79.75 701 MET A C 1
ATOM 5634 O O . MET A 1 701 ? 38.580 -17.622 25.135 1.00 79.75 701 MET A O 1
ATOM 5638 N N . ALA A 1 702 ? 37.643 -15.733 24.355 1.00 76.81 702 ALA A N 1
ATOM 5639 C CA . ALA A 1 702 ? 37.799 -16.031 22.936 1.00 76.81 702 ALA A CA 1
ATOM 5640 C C . ALA A 1 702 ? 39.280 -16.116 22.544 1.00 76.81 702 ALA A C 1
ATOM 5642 O O . ALA A 1 702 ? 39.697 -17.154 22.054 1.00 76.81 702 ALA A O 1
ATOM 5643 N N . SER A 1 703 ? 40.113 -15.117 22.862 1.00 81.44 703 SER A N 1
ATOM 5644 C CA . SER A 1 703 ? 41.563 -15.179 22.613 1.00 81.44 703 SER A CA 1
ATOM 5645 C C . SER A 1 703 ? 42.227 -16.376 23.295 1.00 81.44 703 SER A C 1
ATOM 5647 O O . SER A 1 703 ? 43.151 -16.963 22.738 1.00 81.44 703 SER A O 1
ATOM 5649 N N . ARG A 1 704 ? 41.766 -16.770 24.491 1.00 81.56 704 ARG A N 1
ATOM 5650 C CA . ARG A 1 704 ? 42.292 -17.953 25.183 1.00 81.56 704 ARG A CA 1
ATOM 5651 C C . ARG A 1 704 ? 41.899 -19.251 24.472 1.00 81.56 704 ARG A C 1
ATOM 5653 O O . ARG A 1 704 ? 42.771 -20.074 24.221 1.00 81.56 704 ARG A O 1
ATOM 5660 N N . THR A 1 705 ? 40.621 -19.436 24.146 1.00 78.62 705 THR A N 1
ATOM 5661 C CA . THR A 1 705 ? 40.146 -20.640 23.438 1.00 78.62 705 THR A CA 1
ATOM 5662 C C . THR A 1 705 ? 40.677 -20.710 22.007 1.00 78.62 705 THR A C 1
ATOM 5664 O O . THR A 1 705 ? 41.020 -21.792 21.547 1.00 78.62 705 THR A O 1
ATOM 5667 N N . GLU A 1 706 ? 40.855 -19.572 21.336 1.00 80.00 706 GLU A N 1
ATOM 5668 C CA . GLU A 1 706 ? 41.536 -19.461 20.045 1.00 80.00 706 GLU A CA 1
ATOM 5669 C C . GLU A 1 706 ? 43.015 -19.856 20.159 1.00 80.00 706 GLU A C 1
ATOM 5671 O O . GLU A 1 706 ? 43.510 -20.574 19.298 1.00 80.00 706 GLU A O 1
ATOM 5676 N N . GLN A 1 707 ? 43.723 -19.456 21.222 1.00 82.81 707 GLN A N 1
ATOM 5677 C CA . GLN A 1 707 ? 45.122 -19.846 21.436 1.00 82.81 707 GLN A CA 1
ATOM 5678 C C . GLN A 1 707 ? 45.269 -21.331 21.814 1.00 82.81 707 GLN A C 1
ATOM 5680 O O . GLN A 1 707 ? 46.188 -21.993 21.334 1.00 82.81 707 GLN A O 1
ATOM 5685 N N . GLU A 1 708 ? 44.359 -21.877 22.627 1.00 83.06 708 GLU A N 1
ATOM 5686 C CA . GLU A 1 708 ? 44.286 -23.316 22.928 1.00 83.06 708 GLU A CA 1
ATOM 5687 C C . GLU A 1 708 ? 43.984 -24.123 21.648 1.00 83.06 708 GLU A C 1
ATOM 5689 O O . GLU A 1 708 ? 44.693 -25.083 21.338 1.00 83.06 708 GLU A O 1
ATOM 5694 N N . ALA A 1 709 ? 43.006 -23.686 20.847 1.00 79.50 709 ALA A N 1
ATOM 5695 C CA . ALA A 1 709 ? 42.652 -24.306 19.572 1.00 79.50 709 ALA A CA 1
ATOM 5696 C C . ALA A 1 709 ? 43.765 -24.180 18.522 1.00 79.50 709 ALA A C 1
ATOM 5698 O O . ALA A 1 709 ? 44.043 -25.159 17.836 1.00 79.50 709 ALA A O 1
ATOM 5699 N N . LYS A 1 710 ? 44.452 -23.033 18.419 1.00 81.81 710 LYS A N 1
ATOM 5700 C CA . LYS A 1 710 ? 45.631 -22.858 17.554 1.00 81.81 710 LYS A CA 1
ATOM 5701 C C . LYS A 1 710 ? 46.783 -23.750 17.990 1.00 81.81 710 LYS A C 1
ATOM 5703 O O . LYS A 1 710 ? 47.365 -24.400 17.139 1.00 81.81 710 LYS A O 1
ATOM 5708 N N . GLY A 1 711 ? 47.073 -23.861 19.287 1.00 84.19 711 GLY A N 1
ATOM 5709 C CA . GLY A 1 711 ? 48.111 -24.770 19.784 1.00 84.19 711 GLY A CA 1
ATOM 5710 C C . GLY A 1 711 ? 47.813 -26.243 19.471 1.00 84.19 711 GLY A C 1
ATOM 5711 O O . GLY A 1 711 ? 48.714 -26.994 19.097 1.00 84.19 711 GLY A O 1
ATOM 5712 N N . HIS A 1 712 ? 46.545 -26.655 19.561 1.00 79.94 712 HIS A N 1
ATOM 5713 C CA . HIS A 1 712 ? 46.111 -27.986 19.133 1.00 79.94 712 HIS A CA 1
ATOM 5714 C C . HIS A 1 712 ? 46.155 -28.164 17.609 1.00 79.94 712 HIS A C 1
ATOM 5716 O O . HIS A 1 712 ? 46.672 -29.177 17.141 1.00 79.94 712 HIS A O 1
ATOM 5722 N N . LEU A 1 713 ? 45.662 -27.190 16.841 1.00 77.56 713 LEU A N 1
ATOM 5723 C CA . LEU A 1 713 ? 45.597 -27.247 15.382 1.00 77.56 713 LEU A CA 1
ATOM 5724 C C . LEU A 1 713 ? 46.979 -27.141 14.739 1.00 77.56 713 LEU A C 1
ATOM 5726 O O . LEU A 1 713 ? 47.224 -27.863 13.789 1.00 77.56 713 LEU A O 1
ATOM 5730 N N . GLU A 1 714 ? 47.904 -26.327 15.248 1.00 79.69 714 GLU A N 1
ATOM 5731 C CA . GLU A 1 714 ? 49.300 -26.323 14.795 1.00 79.69 714 GLU A CA 1
ATOM 5732 C C . GLU A 1 714 ? 49.976 -27.651 15.119 1.00 79.69 714 GLU A C 1
ATOM 5734 O O . GLU A 1 714 ? 50.645 -28.212 14.259 1.00 79.69 714 GLU A O 1
ATOM 5739 N N . ARG A 1 715 ? 49.766 -28.213 16.316 1.00 79.12 715 ARG A N 1
ATOM 5740 C CA . ARG A 1 715 ? 50.335 -29.520 16.670 1.00 79.12 715 ARG A CA 1
ATOM 5741 C C . ARG A 1 715 ? 49.794 -30.646 15.787 1.00 79.12 715 ARG A C 1
ATOM 5743 O O . ARG A 1 715 ? 50.581 -31.491 15.370 1.00 79.12 715 ARG A O 1
ATOM 5750 N N . GLN A 1 716 ? 48.493 -30.648 15.501 1.00 78.31 716 GLN A N 1
ATOM 5751 C CA . GLN A 1 716 ? 47.877 -31.611 14.591 1.00 78.31 716 GLN A CA 1
ATOM 5752 C C . GLN A 1 716 ? 48.318 -31.363 13.145 1.00 78.31 716 GLN A C 1
ATOM 5754 O O . GLN A 1 716 ? 48.743 -32.284 12.466 1.00 78.31 716 GLN A O 1
ATOM 5759 N N . LYS A 1 717 ? 48.342 -30.112 12.687 1.00 80.06 717 LYS A N 1
ATOM 5760 C CA . LYS A 1 717 ? 48.849 -29.744 11.363 1.00 80.06 717 LYS A CA 1
ATOM 5761 C C . LYS A 1 717 ? 50.317 -30.138 11.192 1.00 80.06 717 LYS A C 1
ATOM 5763 O O . LYS A 1 717 ? 50.671 -30.578 10.115 1.00 80.06 717 LYS A O 1
ATOM 5768 N N . ILE A 1 718 ? 51.147 -30.074 12.235 1.00 82.12 718 ILE A N 1
ATOM 5769 C CA . ILE A 1 718 ? 52.534 -30.563 12.211 1.00 82.12 718 ILE A CA 1
ATOM 5770 C C . ILE A 1 718 ? 52.601 -32.098 12.154 1.00 82.12 718 ILE A C 1
ATOM 5772 O O . ILE A 1 718 ? 53.494 -32.618 11.491 1.00 82.12 718 ILE A O 1
ATOM 5776 N N . THR A 1 719 ? 51.692 -32.848 12.794 1.00 84.25 719 THR A N 1
ATOM 5777 C CA . THR A 1 719 ? 51.644 -34.315 12.612 1.00 84.25 719 THR A CA 1
ATOM 5778 C C . THR A 1 719 ? 51.134 -34.698 11.228 1.00 84.25 719 THR A C 1
ATOM 5780 O O . THR A 1 719 ? 51.741 -35.541 10.573 1.00 84.25 719 THR A O 1
ATOM 5783 N N . ASP A 1 720 ? 50.090 -34.027 10.754 1.00 80.94 720 ASP A N 1
ATOM 5784 C CA . ASP A 1 720 ? 49.466 -34.267 9.457 1.00 80.94 720 ASP A CA 1
ATOM 5785 C C . ASP A 1 720 ? 50.422 -33.847 8.324 1.00 80.94 720 ASP A C 1
ATOM 5787 O O . ASP A 1 720 ? 50.567 -34.572 7.346 1.00 80.94 720 ASP A O 1
ATOM 5791 N N . GLU A 1 721 ? 51.166 -32.743 8.478 1.00 78.50 721 GLU A N 1
ATOM 5792 C CA . GLU A 1 721 ? 52.268 -32.352 7.588 1.00 78.50 721 GLU A CA 1
ATOM 5793 C C . GLU A 1 721 ? 53.470 -33.295 7.710 1.00 78.50 721 GLU A C 1
ATOM 5795 O O . GLU A 1 721 ? 54.117 -33.547 6.704 1.00 78.50 721 GLU A O 1
ATOM 5800 N N . ALA A 1 722 ? 53.775 -33.878 8.874 1.00 80.88 722 ALA A N 1
ATOM 5801 C CA . ALA A 1 722 ? 54.856 -34.862 8.985 1.00 80.88 722 ALA A CA 1
ATOM 5802 C C . ALA A 1 722 ? 54.517 -36.196 8.293 1.00 80.88 722 ALA A C 1
ATOM 5804 O O . ALA A 1 722 ? 55.392 -36.795 7.665 1.00 80.88 722 ALA A O 1
ATOM 5805 N N . GLU A 1 723 ? 53.266 -36.662 8.364 1.00 81.50 723 GLU A N 1
ATOM 5806 C CA . GLU A 1 723 ? 52.813 -37.844 7.619 1.00 81.50 723 GLU A CA 1
ATOM 5807 C C . GLU A 1 723 ? 52.633 -37.542 6.126 1.00 81.50 723 GLU A C 1
ATOM 5809 O O . GLU A 1 723 ? 53.127 -38.295 5.282 1.00 81.50 723 GLU A O 1
ATOM 5814 N N . ALA A 1 724 ? 52.020 -36.404 5.787 1.00 78.50 724 ALA A N 1
ATOM 5815 C CA . ALA A 1 724 ? 51.877 -35.966 4.406 1.00 78.50 724 ALA A CA 1
ATOM 5816 C C . ALA A 1 724 ? 53.240 -35.737 3.750 1.00 78.50 724 ALA A C 1
ATOM 5818 O O . ALA A 1 724 ? 53.437 -36.215 2.644 1.00 78.50 724 ALA A O 1
ATOM 5819 N N . GLU A 1 725 ? 54.207 -35.087 4.406 1.00 77.25 725 GLU A N 1
ATOM 5820 C CA . GLU A 1 725 ? 55.537 -34.834 3.836 1.00 77.25 725 GLU A CA 1
ATOM 5821 C C . GLU A 1 725 ? 56.400 -36.109 3.793 1.00 77.25 725 GLU A C 1
ATOM 5823 O O . GLU A 1 725 ? 57.253 -36.246 2.918 1.00 77.25 725 GLU A O 1
ATOM 5828 N N . LYS A 1 726 ? 56.141 -37.106 4.651 1.00 81.44 726 LYS A N 1
ATOM 5829 C CA . LYS A 1 726 ? 56.750 -38.445 4.553 1.00 81.44 726 LYS A CA 1
ATOM 5830 C C . LYS A 1 726 ? 56.314 -39.172 3.277 1.00 81.44 726 LYS A C 1
ATOM 5832 O O . LYS A 1 726 ? 57.175 -39.686 2.559 1.00 81.44 726 LYS A O 1
ATOM 5837 N N . GLU A 1 727 ? 55.021 -39.168 2.951 1.00 80.06 727 GLU A N 1
ATOM 5838 C CA . GLU A 1 727 ? 54.532 -39.741 1.688 1.00 80.06 727 GLU A CA 1
ATOM 5839 C C . GLU A 1 727 ? 54.790 -38.827 0.486 1.00 80.06 727 GLU A C 1
ATOM 5841 O O . GLU A 1 727 ? 55.131 -39.307 -0.594 1.00 80.06 727 GLU A O 1
ATOM 5846 N N . ARG A 1 728 ? 54.766 -37.505 0.668 1.00 77.38 728 ARG A N 1
ATOM 5847 C CA . ARG A 1 728 ? 55.174 -36.534 -0.351 1.00 77.38 728 ARG A CA 1
ATOM 5848 C C . ARG A 1 728 ? 56.648 -36.671 -0.679 1.00 77.38 728 ARG A C 1
ATOM 5850 O O . ARG A 1 728 ? 56.984 -36.513 -1.834 1.00 77.38 728 ARG A O 1
ATOM 5857 N N . ARG A 1 729 ? 57.529 -37.029 0.258 1.00 82.12 729 ARG A N 1
ATOM 5858 C CA . ARG A 1 729 ? 58.931 -37.363 -0.036 1.00 82.12 729 ARG A CA 1
ATOM 5859 C C . ARG A 1 729 ? 59.025 -38.605 -0.926 1.00 82.12 729 ARG A C 1
ATOM 5861 O O . ARG A 1 729 ? 59.820 -38.610 -1.860 1.00 82.12 729 ARG A O 1
ATOM 5868 N N . ASN A 1 730 ? 58.199 -39.626 -0.687 1.00 80.56 730 ASN A N 1
ATOM 5869 C CA . ASN A 1 730 ? 58.138 -40.818 -1.541 1.00 80.56 730 ASN A CA 1
ATOM 5870 C C . ASN A 1 730 ? 57.606 -40.454 -2.948 1.00 80.56 730 ASN A C 1
ATOM 5872 O O . ASN A 1 730 ? 58.199 -40.827 -3.961 1.00 80.56 730 ASN A O 1
ATOM 5876 N N . LEU A 1 731 ? 56.544 -39.644 -3.018 1.00 76.31 731 LEU A N 1
ATOM 5877 C CA . LEU A 1 731 ? 55.960 -39.128 -4.258 1.00 76.31 731 LEU A CA 1
ATOM 5878 C C . LEU A 1 731 ? 56.894 -38.157 -4.996 1.00 76.31 731 LEU A C 1
ATOM 5880 O O . LEU A 1 731 ? 56.988 -38.246 -6.210 1.00 76.31 731 LEU A O 1
ATOM 5884 N N . LEU A 1 732 ? 57.636 -37.296 -4.300 1.00 78.56 732 LEU A N 1
ATOM 5885 C CA . LEU A 1 732 ? 58.655 -36.397 -4.852 1.00 78.56 732 LEU A CA 1
ATOM 5886 C C . LEU A 1 732 ? 59.877 -37.174 -5.330 1.00 78.56 732 LEU A C 1
ATOM 5888 O O . LEU A 1 732 ? 60.490 -36.767 -6.305 1.00 78.56 732 LEU A O 1
ATOM 5892 N N . GLN A 1 733 ? 60.222 -38.304 -4.711 1.00 81.50 733 GLN A N 1
ATOM 5893 C CA . GLN A 1 733 ? 61.264 -39.193 -5.223 1.00 81.50 733 GLN A CA 1
ATOM 5894 C C . GLN A 1 733 ? 60.809 -39.879 -6.522 1.00 81.50 733 GLN A C 1
ATOM 5896 O O . GLN A 1 733 ? 61.569 -39.925 -7.488 1.00 81.50 733 GLN A O 1
ATOM 5901 N N . LEU A 1 734 ? 59.554 -40.337 -6.592 1.00 81.75 734 LEU A N 1
ATOM 5902 C CA . LEU A 1 734 ? 58.954 -40.877 -7.818 1.00 81.75 734 LEU A CA 1
ATOM 5903 C C . LEU A 1 734 ? 58.750 -39.803 -8.899 1.00 81.75 734 LEU A C 1
ATOM 5905 O O . LEU A 1 734 ? 58.999 -40.075 -10.070 1.00 81.75 734 LEU A O 1
ATOM 5909 N N . GLN A 1 735 ? 58.365 -38.580 -8.531 1.00 74.38 735 GLN A N 1
ATOM 5910 C CA . GLN A 1 735 ? 58.251 -37.437 -9.437 1.00 74.38 735 GLN A CA 1
ATOM 5911 C C . GLN A 1 735 ? 59.620 -36.930 -9.879 1.00 74.38 735 GLN A C 1
ATOM 5913 O O . GLN A 1 735 ? 59.752 -36.581 -11.036 1.00 74.38 735 GLN A O 1
ATOM 5918 N N . ALA A 1 736 ? 60.653 -36.936 -9.035 1.00 76.69 736 ALA A N 1
ATOM 5919 C CA . ALA A 1 736 ? 62.012 -36.583 -9.440 1.00 76.69 736 ALA A CA 1
ATOM 5920 C C . ALA A 1 736 ? 62.602 -37.636 -10.385 1.00 76.69 736 ALA A C 1
ATOM 5922 O O . ALA A 1 736 ? 63.266 -37.275 -11.348 1.00 76.69 736 ALA A O 1
ATOM 5923 N N . LEU A 1 737 ? 62.313 -38.926 -10.174 1.00 77.69 737 LEU A N 1
ATOM 5924 C CA . LEU A 1 737 ? 62.646 -39.982 -11.136 1.00 77.69 737 LEU A CA 1
ATOM 5925 C C . LEU A 1 737 ? 61.863 -39.816 -12.447 1.00 77.69 737 LEU A C 1
ATOM 5927 O O . LEU A 1 737 ? 62.458 -39.862 -13.520 1.00 77.69 737 LEU A O 1
ATOM 5931 N N . SER A 1 738 ? 60.554 -39.563 -12.372 1.00 77.06 738 SER A N 1
ATOM 5932 C CA . SER A 1 738 ? 59.695 -39.379 -13.551 1.00 77.06 738 SER A CA 1
ATOM 5933 C C . SER A 1 738 ? 60.068 -38.122 -14.334 1.00 77.06 738 SER A C 1
ATOM 5935 O O . SER A 1 738 ? 60.218 -38.197 -15.543 1.00 77.06 738 SER A O 1
ATOM 5937 N N . ALA A 1 739 ? 60.311 -37.000 -13.656 1.00 74.38 739 ALA A N 1
ATOM 5938 C CA . ALA A 1 739 ? 60.750 -35.738 -14.238 1.00 74.38 739 ALA A CA 1
ATOM 5939 C C . ALA A 1 739 ? 62.218 -35.778 -14.681 1.00 74.38 739 ALA A C 1
ATOM 5941 O O . ALA A 1 739 ? 62.578 -35.056 -15.599 1.00 74.38 739 ALA A O 1
ATOM 5942 N N . ALA A 1 740 ? 63.073 -36.632 -14.108 1.00 77.75 740 ALA A N 1
ATOM 5943 C CA . ALA A 1 740 ? 64.393 -36.904 -14.674 1.00 77.75 740 ALA A CA 1
ATOM 5944 C C . ALA A 1 740 ? 64.274 -37.713 -15.973 1.00 77.75 740 ALA A C 1
ATOM 5946 O O . ALA A 1 740 ? 64.938 -37.379 -16.951 1.00 77.75 740 ALA A O 1
ATOM 5947 N N . VAL A 1 741 ? 63.407 -38.730 -16.030 1.00 80.38 741 VAL A N 1
ATOM 5948 C CA . VAL A 1 741 ? 63.124 -39.496 -17.259 1.00 80.38 741 VAL A CA 1
ATOM 5949 C C . VAL A 1 741 ? 62.425 -38.630 -18.311 1.00 80.38 741 VAL A C 1
ATOM 5951 O O . VAL A 1 741 ? 62.772 -38.709 -19.483 1.00 80.38 741 VAL A O 1
ATOM 5954 N N . GLU A 1 742 ? 61.504 -37.756 -17.914 1.00 72.62 742 GLU A N 1
ATOM 5955 C CA . GLU A 1 742 ? 60.812 -36.821 -18.800 1.00 72.62 742 GLU A CA 1
ATOM 5956 C C . GLU A 1 742 ? 61.736 -35.687 -19.247 1.00 72.62 742 GLU A C 1
ATOM 5958 O O . GLU A 1 742 ? 61.823 -35.435 -20.437 1.00 72.62 742 GLU A O 1
ATOM 5963 N N . SER A 1 743 ? 62.490 -35.044 -18.353 1.00 76.25 743 SER A N 1
ATOM 5964 C CA . SER A 1 743 ? 63.421 -33.972 -18.725 1.00 76.25 743 SER A CA 1
ATOM 5965 C C . SER A 1 743 ? 64.585 -34.503 -19.557 1.00 76.25 743 SER A C 1
ATOM 5967 O O . SER A 1 743 ? 64.926 -33.884 -20.562 1.00 76.25 743 SER A O 1
ATOM 5969 N N . THR A 1 744 ? 65.161 -35.667 -19.230 1.00 76.69 744 THR A N 1
ATOM 5970 C CA . THR A 1 744 ? 66.163 -36.294 -20.111 1.00 76.69 744 THR A CA 1
ATOM 5971 C C . THR A 1 744 ? 65.533 -36.829 -21.391 1.00 76.69 744 THR A C 1
ATOM 5973 O O . THR A 1 744 ? 66.172 -36.736 -22.430 1.00 76.69 744 THR A O 1
ATOM 5976 N N . GLY A 1 745 ? 64.291 -37.317 -21.364 1.00 80.94 745 GLY A N 1
ATOM 5977 C CA . GLY A 1 745 ? 63.539 -37.766 -22.537 1.00 80.94 745 GLY A CA 1
ATOM 5978 C C . GLY A 1 745 ? 63.221 -36.631 -23.509 1.00 80.94 745 GLY A C 1
ATOM 5979 O O . GLY A 1 745 ? 63.567 -36.732 -24.680 1.00 80.94 745 GLY A O 1
ATOM 5980 N N . GLN A 1 746 ? 62.645 -35.532 -23.021 1.00 76.69 746 GLN A N 1
ATOM 5981 C CA . GLN A 1 746 ? 62.388 -34.292 -23.755 1.00 76.69 746 GLN A CA 1
ATOM 5982 C C . GLN A 1 746 ? 63.699 -33.667 -24.229 1.00 76.69 746 GLN A C 1
ATOM 5984 O O . GLN A 1 746 ? 63.865 -33.488 -25.427 1.00 76.69 746 GLN A O 1
ATOM 5989 N N . SER A 1 747 ? 64.674 -33.428 -23.343 1.00 76.94 747 SER A N 1
ATOM 5990 C CA . SER A 1 747 ? 65.961 -32.824 -23.731 1.00 76.94 747 SER A CA 1
ATOM 5991 C C . SER A 1 747 ? 66.705 -33.679 -24.752 1.00 76.94 747 SER A C 1
ATOM 5993 O O . SER A 1 747 ? 67.327 -33.138 -25.658 1.00 76.94 747 SER A O 1
ATOM 5995 N N . ARG A 1 748 ? 66.636 -35.013 -24.653 1.00 77.19 748 ARG A N 1
ATOM 5996 C CA . ARG A 1 748 ? 67.231 -35.927 -25.634 1.00 77.19 748 ARG A CA 1
ATOM 5997 C C . ARG A 1 748 ? 66.434 -35.969 -26.931 1.00 77.19 748 ARG A C 1
ATOM 5999 O O . ARG A 1 748 ? 67.054 -35.936 -27.982 1.00 77.19 748 ARG A O 1
ATOM 6006 N N . ALA A 1 749 ? 65.106 -36.026 -26.893 1.00 74.06 749 ALA A N 1
ATOM 6007 C CA . ALA A 1 749 ? 64.276 -36.020 -28.096 1.00 74.06 749 ALA A CA 1
ATOM 6008 C C . ALA A 1 749 ? 64.385 -34.682 -28.842 1.00 74.06 749 ALA A C 1
ATOM 6010 O O . ALA A 1 749 ? 64.551 -34.676 -30.056 1.00 74.06 749 ALA A O 1
ATOM 6011 N N . GLU A 1 750 ? 64.382 -33.559 -28.125 1.00 74.25 750 GLU A N 1
ATOM 6012 C CA . GLU A 1 750 ? 64.566 -32.216 -28.669 1.00 74.25 750 GLU A CA 1
ATOM 6013 C C . GLU A 1 750 ? 66.003 -32.006 -29.157 1.00 74.25 750 GLU A C 1
ATOM 6015 O O . GLU A 1 750 ? 66.188 -31.501 -30.259 1.00 74.25 750 GLU A O 1
ATOM 6020 N N . ALA A 1 751 ? 67.031 -32.440 -28.416 1.00 76.50 751 ALA A N 1
ATOM 6021 C CA . ALA A 1 751 ? 68.418 -32.348 -28.878 1.00 76.50 751 ALA A CA 1
ATOM 6022 C C . ALA A 1 751 ? 68.709 -33.288 -30.055 1.00 76.50 751 ALA A C 1
ATOM 6024 O O . ALA A 1 751 ? 69.404 -32.873 -30.973 1.00 76.50 751 ALA A O 1
ATOM 6025 N N . GLN A 1 752 ? 68.168 -34.512 -30.082 1.00 80.31 752 GLN A N 1
ATOM 6026 C CA . GLN A 1 752 ? 68.289 -35.407 -31.237 1.00 80.31 752 GLN A CA 1
ATOM 6027 C C . GLN A 1 752 ? 67.496 -34.862 -32.431 1.00 80.31 752 GLN A C 1
ATOM 6029 O O . GLN A 1 752 ? 68.045 -34.800 -33.521 1.00 80.31 752 GLN A O 1
ATOM 6034 N N . SER A 1 753 ? 66.265 -34.375 -32.241 1.00 79.12 753 SER A N 1
ATOM 6035 C CA . SER A 1 753 ? 65.480 -33.750 -33.315 1.00 79.12 753 SER A CA 1
ATOM 6036 C C . SER A 1 753 ? 66.147 -32.480 -33.847 1.00 79.12 753 SER A C 1
ATOM 6038 O O . SER A 1 753 ? 66.164 -32.277 -35.055 1.00 79.12 753 SER A O 1
ATOM 6040 N N . ARG A 1 754 ? 66.714 -31.633 -32.978 1.00 76.94 754 ARG A N 1
ATOM 6041 C CA . ARG A 1 754 ? 67.443 -30.414 -33.359 1.00 76.94 754 ARG A CA 1
ATOM 6042 C C . ARG A 1 754 ? 68.789 -30.738 -34.002 1.00 76.94 754 ARG A C 1
ATOM 6044 O O . ARG A 1 754 ? 69.169 -30.039 -34.929 1.00 76.94 754 ARG A O 1
ATOM 6051 N N . ALA A 1 755 ? 69.490 -31.781 -33.558 1.00 80.25 755 ALA A N 1
ATOM 6052 C CA . ALA A 1 755 ? 70.742 -32.223 -34.168 1.00 80.25 755 ALA A CA 1
ATOM 6053 C C . ALA A 1 755 ? 70.514 -32.881 -35.534 1.00 80.25 755 ALA A C 1
ATOM 6055 O O . ALA A 1 755 ? 71.243 -32.570 -36.465 1.00 80.25 755 ALA A O 1
ATOM 6056 N N . GLU A 1 756 ? 69.495 -33.730 -35.688 1.00 79.56 756 GLU A N 1
ATOM 6057 C CA . GLU A 1 756 ? 69.154 -34.337 -36.979 1.00 79.56 756 GLU A CA 1
ATOM 6058 C C . GLU A 1 756 ? 68.593 -33.279 -37.944 1.00 79.56 756 GLU A C 1
ATOM 6060 O O . GLU A 1 756 ? 68.982 -33.256 -39.106 1.00 79.56 756 GLU A O 1
ATOM 6065 N N . ALA A 1 757 ? 67.774 -32.331 -37.466 1.00 78.56 757 ALA A N 1
ATOM 6066 C CA . ALA A 1 757 ? 67.322 -31.193 -38.269 1.00 78.56 757 ALA A CA 1
ATOM 6067 C C . ALA A 1 757 ? 68.484 -30.278 -38.688 1.00 78.56 757 ALA A C 1
ATOM 6069 O O . ALA A 1 757 ? 68.600 -29.977 -39.868 1.00 78.56 757 ALA A O 1
ATOM 6070 N N . ALA A 1 758 ? 69.380 -29.893 -37.770 1.00 78.69 758 ALA A N 1
ATOM 6071 C CA . ALA A 1 758 ? 70.553 -29.073 -38.089 1.00 78.69 758 ALA A CA 1
ATOM 6072 C C . ALA A 1 758 ? 71.590 -29.821 -38.947 1.00 78.69 758 ALA A C 1
ATOM 6074 O O . ALA A 1 758 ? 72.338 -29.194 -39.693 1.00 78.69 758 ALA A O 1
ATOM 6075 N N . LYS A 1 759 ? 71.632 -31.156 -38.875 1.00 84.31 759 LYS A N 1
ATOM 6076 C CA . LYS A 1 759 ? 72.423 -32.004 -39.771 1.00 84.31 759 LYS A CA 1
ATOM 6077 C C . LYS A 1 759 ? 71.808 -32.040 -41.168 1.00 84.31 759 LYS A C 1
ATOM 6079 O O . LYS A 1 759 ? 72.539 -31.804 -42.116 1.00 84.31 759 LYS A O 1
ATOM 6084 N N . ILE A 1 760 ? 70.499 -32.258 -41.306 1.00 81.62 760 ILE A N 1
ATOM 6085 C CA . ILE A 1 760 ? 69.800 -32.214 -42.603 1.00 81.62 760 ILE A CA 1
ATOM 6086 C C . ILE A 1 760 ? 69.891 -30.808 -43.212 1.00 81.62 760 ILE A C 1
ATOM 6088 O O . ILE A 1 760 ? 70.179 -30.672 -44.395 1.00 81.62 760 ILE A O 1
ATOM 6092 N N . GLU A 1 761 ? 69.705 -29.757 -42.412 1.00 76.31 761 GLU A N 1
ATOM 6093 C CA . GLU A 1 761 ? 69.881 -28.363 -42.827 1.00 76.31 761 GLU A CA 1
ATOM 6094 C C . GLU A 1 761 ? 71.341 -28.075 -43.203 1.00 76.31 761 GLU A C 1
ATOM 6096 O O . GLU A 1 761 ? 71.580 -27.411 -44.202 1.00 76.31 761 GLU A O 1
ATOM 6101 N N . GLY A 1 762 ? 72.320 -28.621 -42.476 1.00 82.88 762 GLY A N 1
ATOM 6102 C CA . GLY A 1 762 ? 73.744 -28.506 -42.794 1.00 82.88 762 GLY A CA 1
ATOM 6103 C C . GLY A 1 762 ? 74.151 -29.256 -44.067 1.00 82.88 762 GLY A C 1
ATOM 6104 O O . GLY A 1 762 ? 74.849 -28.696 -44.906 1.00 82.88 762 GLY A O 1
ATOM 6105 N N . GLU A 1 763 ? 73.686 -30.492 -44.248 1.00 84.12 763 GLU A N 1
ATOM 6106 C CA . GLU A 1 763 ? 73.896 -31.313 -45.446 1.00 84.12 763 GLU A CA 1
ATOM 6107 C C . GLU A 1 763 ? 73.239 -30.646 -46.667 1.00 84.12 763 GLU A C 1
ATOM 6109 O O . GLU A 1 763 ? 73.908 -30.434 -47.678 1.00 84.12 763 GLU A O 1
ATOM 6114 N N . ALA A 1 764 ? 71.989 -30.187 -46.544 1.00 78.81 764 ALA A N 1
ATOM 6115 C CA . ALA A 1 764 ? 71.282 -29.449 -47.591 1.00 78.81 764 ALA A CA 1
ATOM 6116 C C . ALA A 1 764 ? 71.863 -28.046 -47.846 1.00 78.81 764 ALA A C 1
ATOM 6118 O O . ALA A 1 764 ? 71.832 -27.573 -48.981 1.00 78.81 764 ALA A O 1
ATOM 6119 N N . ALA A 1 765 ? 72.418 -27.366 -46.837 1.00 80.25 765 ALA A N 1
ATOM 6120 C CA . ALA A 1 765 ? 73.104 -26.086 -47.008 1.00 80.25 765 ALA A CA 1
ATOM 6121 C C . ALA A 1 765 ? 74.469 -26.261 -47.680 1.00 80.25 765 ALA A C 1
ATOM 6123 O O . ALA A 1 765 ? 74.837 -25.424 -48.500 1.00 80.25 765 ALA A O 1
ATOM 6124 N N . VAL A 1 766 ? 75.199 -27.346 -47.396 1.00 85.31 766 VAL A N 1
ATOM 6125 C CA . VAL A 1 766 ? 76.420 -27.715 -48.127 1.00 85.31 766 VAL A CA 1
ATOM 6126 C C . VAL A 1 766 ? 76.076 -28.096 -49.564 1.00 85.31 766 VAL A C 1
ATOM 6128 O O . VAL A 1 766 ? 76.699 -27.566 -50.480 1.00 85.31 766 VAL A O 1
ATOM 6131 N N . GLU A 1 767 ? 75.053 -28.921 -49.799 1.00 81.31 767 GLU A N 1
ATOM 6132 C CA . GLU A 1 767 ? 74.607 -29.265 -51.152 1.00 81.31 767 GLU A CA 1
ATOM 6133 C C . GLU A 1 767 ? 74.167 -28.007 -51.920 1.00 81.31 767 GLU A C 1
ATOM 6135 O O . GLU A 1 767 ? 74.712 -27.723 -52.986 1.00 81.31 767 GLU A O 1
ATOM 6140 N N . GLN A 1 768 ? 73.303 -27.166 -51.338 1.00 82.69 768 GLN A N 1
ATOM 6141 C CA . GLN A 1 768 ? 72.894 -25.881 -51.916 1.00 82.69 768 GLN A CA 1
ATOM 6142 C C . GLN A 1 768 ? 74.083 -24.933 -52.135 1.00 82.69 768 GLN A C 1
ATOM 6144 O O . GLN A 1 768 ? 74.103 -24.230 -53.143 1.00 82.69 768 GLN A O 1
ATOM 6149 N N . ALA A 1 769 ? 75.076 -24.901 -51.244 1.00 80.88 769 ALA A N 1
ATOM 6150 C CA . ALA A 1 769 ? 76.286 -24.103 -51.429 1.00 80.88 769 ALA A CA 1
ATOM 6151 C C . ALA A 1 769 ? 77.169 -24.655 -52.555 1.00 80.88 769 ALA A C 1
ATOM 6153 O O . ALA A 1 769 ? 77.708 -23.866 -53.322 1.00 80.88 769 ALA A O 1
ATOM 6154 N N . THR A 1 770 ? 77.282 -25.978 -52.722 1.00 84.69 770 THR A N 1
ATOM 6155 C CA . THR A 1 770 ? 78.009 -26.559 -53.863 1.00 84.69 770 THR A CA 1
ATOM 6156 C C . THR A 1 770 ? 77.268 -26.364 -55.183 1.00 84.69 770 THR A C 1
ATOM 6158 O O . THR A 1 770 ? 77.910 -26.043 -56.177 1.00 84.69 770 THR A O 1
ATOM 6161 N N . LEU A 1 771 ? 75.934 -26.458 -55.202 1.00 84.56 771 LEU A N 1
ATOM 6162 C CA . LEU A 1 771 ? 75.112 -26.167 -56.379 1.00 84.56 771 LEU A CA 1
ATOM 6163 C C . LEU A 1 771 ? 75.136 -24.673 -56.730 1.00 84.56 771 LEU A C 1
ATOM 6165 O O . LEU A 1 771 ? 75.249 -24.338 -57.906 1.00 84.56 771 LEU A O 1
ATOM 6169 N N . ARG A 1 772 ? 75.116 -23.768 -55.738 1.00 81.31 772 ARG A N 1
ATOM 6170 C CA . ARG A 1 772 ? 75.356 -22.331 -55.960 1.00 81.31 772 ARG A CA 1
ATOM 6171 C C . ARG A 1 772 ? 76.766 -22.070 -56.465 1.00 81.31 772 ARG A C 1
ATOM 6173 O O . ARG A 1 772 ? 76.898 -21.397 -57.469 1.00 81.31 772 ARG A O 1
ATOM 6180 N N . ALA A 1 773 ? 77.801 -22.643 -55.855 1.00 82.19 773 ALA A N 1
ATOM 6181 C CA . ALA A 1 773 ? 79.178 -22.472 -56.316 1.00 82.19 773 ALA A CA 1
ATOM 6182 C C . ALA A 1 773 ? 79.405 -23.064 -57.719 1.00 82.19 773 ALA A C 1
ATOM 6184 O O . ALA A 1 773 ? 80.219 -22.543 -58.473 1.00 82.19 773 ALA A O 1
ATOM 6185 N N . GLN A 1 774 ? 78.679 -24.120 -58.102 1.00 84.12 774 GLN A N 1
ATOM 6186 C CA . GLN A 1 774 ? 78.656 -24.630 -59.475 1.00 84.12 774 GLN A CA 1
ATOM 6187 C C . GLN A 1 774 ? 77.906 -23.683 -60.420 1.00 84.12 774 GLN A C 1
ATOM 6189 O O . GLN A 1 774 ? 78.406 -23.431 -61.510 1.00 84.12 774 GLN A O 1
ATOM 6194 N N . ALA A 1 775 ? 76.759 -23.128 -60.018 1.00 80.38 775 ALA A N 1
ATOM 6195 C CA . ALA A 1 775 ? 76.006 -22.157 -60.813 1.00 80.38 775 ALA A CA 1
ATOM 6196 C C . ALA A 1 775 ? 76.782 -20.842 -60.999 1.00 80.38 775 ALA A C 1
ATOM 6198 O O . ALA A 1 775 ? 77.025 -20.450 -62.132 1.00 80.38 775 ALA A O 1
ATOM 6199 N N . GLU A 1 776 ? 77.265 -20.229 -59.916 1.00 81.75 776 GLU A N 1
ATOM 6200 C CA . GLU A 1 776 ? 78.143 -19.052 -59.922 1.00 81.75 776 GLU A CA 1
ATOM 6201 C C . GLU A 1 776 ? 79.422 -19.314 -60.720 1.00 81.75 776 GLU A C 1
ATOM 6203 O O . GLU A 1 776 ? 79.857 -18.444 -61.467 1.00 81.75 776 GLU A O 1
ATOM 6208 N N . LYS A 1 777 ? 80.011 -20.518 -60.632 1.00 87.62 777 LYS A N 1
ATOM 6209 C CA . LYS A 1 777 ? 81.148 -20.883 -61.484 1.00 87.62 777 LYS A CA 1
ATOM 6210 C C . LYS A 1 777 ? 80.751 -20.996 -62.955 1.00 87.62 777 LYS A C 1
ATOM 6212 O O . LYS A 1 777 ? 81.508 -20.530 -63.790 1.00 87.62 777 LYS A O 1
ATOM 6217 N N . ILE A 1 778 ? 79.610 -21.591 -63.297 1.00 84.00 778 ILE A N 1
ATOM 6218 C CA . ILE A 1 778 ? 79.148 -21.693 -64.691 1.00 84.00 778 ILE A CA 1
ATOM 6219 C C . ILE A 1 778 ? 78.825 -20.300 -65.249 1.00 84.00 778 ILE A C 1
ATOM 6221 O O . ILE A 1 778 ? 79.229 -19.991 -66.366 1.00 84.00 778 ILE A O 1
ATOM 6225 N N . GLU A 1 779 ? 78.170 -19.435 -64.475 1.00 78.00 779 GLU A N 1
ATOM 6226 C CA . GLU A 1 779 ? 77.923 -18.037 -64.841 1.00 78.00 779 GLU A CA 1
ATOM 6227 C C . GLU A 1 779 ? 79.237 -17.260 -64.995 1.00 78.00 779 GLU A C 1
ATOM 6229 O O . GLU A 1 779 ? 79.415 -16.573 -65.999 1.00 78.00 779 GLU A O 1
ATOM 6234 N N . ALA A 1 780 ? 80.192 -17.426 -64.075 1.00 82.00 780 ALA A N 1
ATOM 6235 C CA . ALA A 1 780 ? 81.509 -16.799 -64.150 1.00 82.00 780 ALA A CA 1
ATOM 6236 C C . ALA A 1 780 ? 82.380 -17.355 -65.288 1.00 82.00 780 ALA A C 1
ATOM 6238 O O . ALA A 1 780 ? 83.084 -16.578 -65.920 1.00 82.00 780 ALA A O 1
ATOM 6239 N N . ASP A 1 781 ? 82.324 -18.653 -65.598 1.00 85.50 781 ASP A N 1
ATOM 6240 C CA . ASP A 1 781 ? 83.042 -19.275 -66.718 1.00 85.50 781 ASP A CA 1
ATOM 6241 C C . ASP A 1 781 ? 82.422 -18.839 -68.064 1.00 85.50 781 ASP A C 1
ATOM 6243 O O . ASP A 1 781 ? 83.153 -18.568 -69.017 1.00 85.50 781 ASP A O 1
ATOM 6247 N N . ILE A 1 782 ? 81.091 -18.682 -68.147 1.00 82.00 782 ILE A N 1
ATOM 6248 C CA . ILE A 1 782 ? 80.386 -18.124 -69.319 1.00 82.00 782 ILE A CA 1
ATOM 6249 C C . ILE A 1 782 ? 80.675 -16.625 -69.479 1.00 82.00 782 ILE A C 1
ATOM 6251 O O . ILE A 1 782 ? 80.949 -16.165 -70.591 1.00 82.00 782 ILE A O 1
ATOM 6255 N N . GLU A 1 783 ? 80.648 -15.845 -68.396 1.00 81.62 783 GLU A N 1
ATOM 6256 C CA . GLU A 1 783 ? 80.998 -14.424 -68.426 1.00 81.62 783 GLU A CA 1
ATOM 6257 C C . GLU A 1 783 ? 82.483 -14.228 -68.756 1.00 81.62 783 GLU A C 1
ATOM 6259 O O . GLU A 1 783 ? 82.805 -13.384 -69.593 1.00 81.62 783 GLU A O 1
ATOM 6264 N N . LEU A 1 784 ? 83.380 -15.044 -68.198 1.00 84.88 784 LEU A N 1
ATOM 6265 C CA . LEU A 1 784 ? 84.799 -15.069 -68.541 1.00 84.88 784 LEU A CA 1
ATOM 6266 C C . LEU A 1 784 ? 85.000 -15.444 -70.009 1.00 84.88 784 LEU A C 1
ATOM 6268 O O . LEU A 1 784 ? 85.775 -14.778 -70.688 1.00 84.88 784 LEU A O 1
ATOM 6272 N N . PHE A 1 785 ? 84.300 -16.451 -70.535 1.00 83.12 785 PHE A N 1
ATOM 6273 C CA . PHE A 1 785 ? 84.347 -16.808 -71.956 1.00 83.12 785 PHE A CA 1
ATOM 6274 C C . PHE A 1 785 ? 83.880 -15.645 -72.846 1.00 83.12 785 PHE A C 1
ATOM 6276 O O . PHE A 1 785 ? 84.586 -15.266 -73.782 1.00 83.12 785 PHE A O 1
ATOM 6283 N N . ARG A 1 786 ? 82.755 -15.002 -72.502 1.00 84.38 786 ARG A N 1
ATOM 6284 C CA . ARG A 1 786 ? 82.233 -13.803 -73.182 1.00 84.38 786 ARG A CA 1
ATOM 6285 C C . ARG A 1 786 ? 83.230 -12.642 -73.143 1.00 84.38 786 ARG A C 1
ATOM 6287 O O . ARG A 1 786 ? 83.494 -12.024 -74.173 1.00 84.38 786 ARG A O 1
ATOM 6294 N N . LEU A 1 787 ? 83.812 -12.359 -71.978 1.00 83.25 787 LEU A N 1
ATOM 6295 C CA . LEU A 1 787 ? 84.845 -11.337 -71.793 1.00 83.25 787 LEU A CA 1
ATOM 6296 C C . LEU A 1 787 ? 86.138 -11.680 -72.531 1.00 83.25 787 LEU A C 1
ATOM 6298 O O . LEU A 1 787 ? 86.816 -10.770 -72.995 1.00 83.25 787 LEU A O 1
ATOM 6302 N N . THR A 1 788 ? 86.477 -12.962 -72.657 1.00 82.69 788 THR A N 1
ATOM 6303 C CA . THR A 1 788 ? 87.696 -13.423 -73.329 1.00 82.69 788 THR A CA 1
ATOM 6304 C C . THR A 1 788 ? 87.536 -13.310 -74.840 1.00 82.69 788 THR A C 1
ATOM 6306 O O . THR A 1 788 ? 88.375 -12.669 -75.458 1.00 82.69 788 THR A O 1
ATOM 6309 N N . GLN A 1 789 ? 86.426 -13.775 -75.429 1.00 83.38 789 GLN A N 1
ATOM 6310 C CA . GLN A 1 789 ? 86.110 -13.513 -76.842 1.00 83.38 789 GLN A CA 1
ATOM 6311 C C . GLN A 1 789 ? 86.011 -12.011 -77.139 1.00 83.38 789 GLN A C 1
ATOM 6313 O O . GLN A 1 789 ? 86.580 -11.540 -78.121 1.00 83.38 789 GLN A O 1
ATOM 6318 N N . SER A 1 790 ? 85.351 -11.231 -76.274 1.00 82.19 790 SER A N 1
ATOM 6319 C CA . SER A 1 790 ? 85.266 -9.775 -76.438 1.00 82.19 790 SER A CA 1
ATOM 6320 C C . SER A 1 790 ? 86.643 -9.109 -76.374 1.00 82.19 790 SER A C 1
ATOM 6322 O O . SER A 1 790 ? 86.927 -8.239 -77.192 1.00 82.19 790 SER A O 1
ATOM 6324 N N . ARG A 1 791 ? 87.517 -9.515 -75.442 1.00 81.00 791 ARG A N 1
ATOM 6325 C CA . ARG A 1 791 ? 88.894 -9.005 -75.336 1.00 81.00 791 ARG A CA 1
ATOM 6326 C C . ARG A 1 791 ? 89.809 -9.524 -76.434 1.00 81.00 791 ARG A C 1
ATOM 6328 O O . ARG A 1 791 ? 90.750 -8.829 -76.773 1.00 81.00 791 ARG A O 1
ATOM 6335 N N . GLU A 1 792 ? 89.574 -10.703 -76.993 1.00 83.06 792 GLU A N 1
ATOM 6336 C CA . GLU A 1 792 ? 90.368 -11.259 -78.092 1.00 83.06 792 GLU A CA 1
ATOM 6337 C C . GLU A 1 792 ? 89.992 -10.607 -79.431 1.00 83.06 792 GLU A C 1
ATOM 6339 O O . GLU A 1 792 ? 90.871 -10.271 -80.226 1.00 83.06 792 GLU A O 1
ATOM 6344 N N . LEU A 1 793 ? 88.709 -10.287 -79.632 1.00 82.31 793 LEU A N 1
ATOM 6345 C CA . LEU A 1 793 ? 88.251 -9.381 -80.689 1.00 82.31 793 LEU A CA 1
ATOM 6346 C C . LEU A 1 793 ? 88.813 -7.964 -80.494 1.00 82.31 793 LEU A C 1
ATOM 6348 O O . LEU A 1 793 ? 89.343 -7.381 -81.435 1.00 82.31 793 LEU A O 1
ATOM 6352 N N . GLU A 1 794 ? 88.784 -7.423 -79.273 1.00 83.06 794 GLU A N 1
ATOM 6353 C CA . GLU A 1 794 ? 89.363 -6.104 -78.991 1.00 83.06 794 GLU A CA 1
ATOM 6354 C C . GLU A 1 794 ? 90.892 -6.093 -79.166 1.00 83.06 794 GLU A C 1
ATOM 6356 O O . GLU A 1 794 ? 91.438 -5.140 -79.711 1.00 83.06 794 GLU A O 1
ATOM 6361 N N . LEU A 1 795 ? 91.603 -7.149 -78.759 1.00 82.44 795 LEU A N 1
ATOM 6362 C CA . LEU A 1 795 ? 93.054 -7.280 -78.917 1.00 82.44 795 LEU A CA 1
ATOM 6363 C C . LEU A 1 795 ? 93.458 -7.535 -80.367 1.00 82.44 795 LEU A C 1
ATOM 6365 O O . LEU A 1 795 ? 94.497 -7.030 -80.780 1.00 82.44 795 LEU A O 1
ATOM 6369 N N . SER A 1 796 ? 92.676 -8.283 -81.146 1.00 83.25 796 SER A N 1
ATOM 6370 C CA . SER A 1 796 ? 92.934 -8.453 -82.581 1.00 83.25 796 SER A CA 1
ATOM 6371 C C . SER A 1 796 ? 92.641 -7.167 -83.354 1.00 83.25 796 SER A C 1
ATOM 6373 O O . SER A 1 796 ? 93.465 -6.774 -84.174 1.00 83.25 796 SER A O 1
ATOM 6375 N N . TYR A 1 797 ? 91.568 -6.439 -83.021 1.00 81.94 797 TYR A N 1
ATOM 6376 C CA . TYR A 1 797 ? 91.315 -5.096 -83.550 1.00 81.94 797 TYR A CA 1
ATOM 6377 C C . TYR A 1 797 ? 92.431 -4.113 -83.166 1.00 81.94 797 TYR A C 1
ATOM 6379 O O . TYR A 1 797 ? 93.008 -3.483 -84.047 1.00 81.94 797 TYR A O 1
ATOM 6387 N N . ARG A 1 798 ? 92.806 -4.036 -81.878 1.00 80.00 798 ARG A N 1
ATOM 6388 C CA . ARG A 1 798 ? 93.908 -3.188 -81.388 1.00 80.00 798 ARG A CA 1
ATOM 6389 C C . ARG A 1 798 ? 95.243 -3.545 -82.045 1.00 80.00 798 ARG A C 1
ATOM 6391 O O . ARG A 1 798 ? 95.973 -2.636 -82.416 1.00 80.00 798 ARG A O 1
ATOM 6398 N N . ARG A 1 799 ? 95.558 -4.837 -82.225 1.00 81.81 799 ARG A N 1
ATOM 6399 C CA . ARG A 1 799 ? 96.744 -5.285 -82.977 1.00 81.81 799 ARG A CA 1
ATOM 6400 C C . ARG A 1 799 ? 96.681 -4.812 -84.421 1.00 81.81 799 ARG A C 1
ATOM 6402 O O . ARG A 1 799 ? 97.601 -4.134 -84.834 1.00 81.81 799 ARG A O 1
ATOM 6409 N N . LEU A 1 800 ? 95.584 -5.053 -85.140 1.00 82.88 800 LEU A N 1
ATOM 6410 C CA . LEU A 1 800 ? 95.422 -4.582 -86.520 1.00 82.88 800 LEU A CA 1
ATOM 6411 C C . LEU A 1 800 ? 95.548 -3.055 -86.637 1.00 82.88 800 LEU A C 1
ATOM 6413 O O . LEU A 1 800 ? 96.210 -2.579 -87.555 1.00 82.88 800 LEU A O 1
ATOM 6417 N N . THR A 1 801 ? 94.986 -2.276 -85.705 1.00 83.19 801 THR A N 1
ATOM 6418 C CA . THR A 1 801 ? 95.173 -0.817 -85.697 1.00 83.19 801 THR A CA 1
ATOM 6419 C C . THR A 1 801 ? 96.604 -0.418 -85.355 1.00 83.19 801 THR A C 1
ATOM 6421 O O . THR A 1 801 ? 97.135 0.468 -86.011 1.00 83.19 801 THR A O 1
ATOM 6424 N N . SER A 1 802 ? 97.261 -1.074 -84.394 1.00 81.19 802 SER A N 1
ATOM 6425 C CA . SER A 1 802 ? 98.648 -0.764 -84.031 1.00 81.19 802 SER A CA 1
ATOM 6426 C C . SER A 1 802 ? 99.656 -1.237 -85.079 1.00 81.19 802 SER A C 1
ATOM 6428 O O . SER A 1 802 ? 100.649 -0.557 -85.291 1.00 81.19 802 SER A O 1
ATOM 6430 N N . ASP A 1 803 ? 99.404 -2.335 -85.790 1.00 84.69 803 ASP A N 1
ATOM 6431 C CA . ASP A 1 803 ? 100.203 -2.787 -86.931 1.00 84.69 803 ASP A CA 1
ATOM 6432 C C . ASP A 1 803 ? 100.032 -1.824 -88.117 1.00 84.69 803 ASP A C 1
ATOM 6434 O O . ASP A 1 803 ? 101.018 -1.473 -88.761 1.00 84.69 803 ASP A O 1
ATOM 6438 N N . LEU A 1 804 ? 98.817 -1.306 -88.351 1.00 84.62 804 LEU A N 1
ATOM 6439 C CA . LEU A 1 804 ? 98.551 -0.240 -89.327 1.00 84.62 804 LEU A CA 1
ATOM 6440 C C . LEU A 1 804 ? 99.219 1.090 -88.924 1.00 84.62 804 LEU A C 1
ATOM 6442 O O . LEU A 1 804 ? 99.761 1.794 -89.775 1.00 84.62 804 LEU A O 1
ATOM 6446 N N . GLU A 1 805 ? 99.217 1.443 -87.635 1.00 82.06 805 GLU A N 1
ATOM 6447 C CA . GLU A 1 805 ? 99.934 2.607 -87.099 1.00 82.06 805 GLU A CA 1
ATOM 6448 C C . GLU A 1 805 ? 101.452 2.432 -87.192 1.00 82.06 805 GLU A C 1
ATOM 6450 O O . GLU A 1 805 ? 102.137 3.380 -87.561 1.00 82.06 805 GLU A O 1
ATOM 6455 N N . ILE A 1 806 ? 101.982 1.233 -86.934 1.00 83.44 806 ILE A N 1
ATOM 6456 C CA . ILE A 1 806 ? 103.401 0.893 -87.094 1.00 83.44 806 ILE A CA 1
ATOM 6457 C C . ILE A 1 806 ? 103.789 0.898 -88.573 1.00 83.44 806 ILE A C 1
ATOM 6459 O O . ILE A 1 806 ? 104.870 1.378 -88.898 1.00 83.44 806 ILE A O 1
ATOM 6463 N N . GLU A 1 807 ? 102.947 0.413 -89.487 1.00 84.88 807 GLU A N 1
ATOM 6464 C CA . GLU A 1 807 ? 103.220 0.498 -90.924 1.00 84.88 807 GLU A CA 1
ATOM 6465 C C . GLU A 1 807 ? 103.177 1.952 -91.406 1.00 84.88 807 GLU A C 1
ATOM 6467 O O . GLU A 1 807 ? 104.084 2.393 -92.111 1.00 84.88 807 GLU A O 1
ATOM 6472 N N . LYS A 1 808 ? 102.183 2.734 -90.972 1.00 83.69 808 LYS A N 1
ATOM 6473 C CA . LYS A 1 808 ? 102.107 4.176 -91.236 1.00 83.69 808 LYS A CA 1
ATOM 6474 C C . LYS A 1 808 ? 103.333 4.908 -90.682 1.00 83.69 808 LYS A C 1
ATOM 6476 O O . LYS A 1 808 ? 103.912 5.720 -91.394 1.00 83.69 808 LYS A O 1
ATOM 6481 N N . ALA A 1 809 ? 103.741 4.617 -89.448 1.00 80.94 809 ALA A N 1
ATOM 6482 C CA . ALA A 1 809 ? 104.900 5.225 -88.801 1.00 80.94 809 ALA A CA 1
ATOM 6483 C C . ALA A 1 809 ? 106.220 4.796 -89.453 1.00 80.94 809 ALA A C 1
ATOM 6485 O O . ALA A 1 809 ? 107.092 5.637 -89.621 1.00 80.94 809 ALA A O 1
ATOM 6486 N N . LYS A 1 810 ? 106.355 3.534 -89.887 1.00 81.94 810 LYS A N 1
ATOM 6487 C CA . LYS A 1 810 ? 107.494 3.070 -90.694 1.00 81.94 810 LYS A CA 1
ATOM 6488 C C . LYS A 1 810 ? 107.548 3.800 -92.025 1.00 81.94 810 LYS A C 1
ATOM 6490 O O . LYS A 1 810 ? 108.546 4.442 -92.287 1.00 81.94 810 LYS A O 1
ATOM 6495 N N . ARG A 1 811 ? 106.461 3.817 -92.806 1.00 80.88 811 ARG A N 1
ATOM 6496 C CA . ARG A 1 811 ? 106.414 4.540 -94.089 1.00 80.88 811 ARG A CA 1
ATOM 6497 C C . ARG A 1 811 ? 106.708 6.037 -93.920 1.00 80.88 811 ARG A C 1
ATOM 6499 O O . ARG A 1 811 ? 107.384 6.606 -94.767 1.00 80.88 811 ARG A O 1
ATOM 6506 N N . LEU A 1 812 ? 106.237 6.670 -92.841 1.00 81.94 812 LEU A N 1
ATOM 6507 C CA . LEU A 1 812 ? 106.585 8.059 -92.512 1.00 81.94 812 LEU A CA 1
ATOM 6508 C C . LEU A 1 812 ? 108.063 8.207 -92.127 1.00 81.94 812 LEU A C 1
ATOM 6510 O O . LEU A 1 812 ? 108.710 9.106 -92.641 1.00 81.94 812 LEU A O 1
ATOM 6514 N N . ALA A 1 813 ? 108.621 7.315 -91.306 1.00 78.44 813 ALA A N 1
ATOM 6515 C CA . ALA A 1 813 ? 110.036 7.331 -90.936 1.00 78.44 813 ALA A CA 1
ATOM 6516 C C . ALA A 1 813 ? 110.969 6.986 -92.114 1.00 78.44 813 ALA A C 1
ATOM 6518 O O . ALA A 1 813 ? 112.062 7.531 -92.204 1.00 78.44 813 ALA A O 1
ATOM 6519 N N . ASP A 1 814 ? 110.551 6.127 -93.044 1.00 81.75 814 ASP A N 1
ATOM 6520 C CA . ASP A 1 814 ? 111.264 5.820 -94.288 1.00 81.75 814 ASP A CA 1
ATOM 6521 C C . ASP A 1 814 ? 111.274 7.055 -95.211 1.00 81.75 814 ASP A C 1
ATOM 6523 O O . ASP A 1 814 ? 112.297 7.372 -95.815 1.00 81.75 814 ASP A O 1
ATOM 6527 N N . ILE A 1 815 ? 110.165 7.809 -95.265 1.00 80.62 815 ILE A N 1
ATOM 6528 C CA . ILE A 1 815 ? 110.090 9.105 -95.960 1.00 80.62 815 ILE A CA 1
ATOM 6529 C C . ILE A 1 815 ? 110.972 10.152 -95.261 1.00 80.62 815 ILE A C 1
ATOM 6531 O O . ILE A 1 815 ? 111.812 10.750 -95.924 1.00 80.62 815 ILE A O 1
ATOM 6535 N N . GLU A 1 816 ? 110.852 10.338 -93.943 1.00 76.25 816 GLU A N 1
ATOM 6536 C CA . GLU A 1 816 ? 111.658 11.294 -93.166 1.00 76.25 816 GLU A CA 1
ATOM 6537 C C . GLU A 1 816 ? 113.156 10.964 -93.208 1.00 76.25 816 GLU A C 1
ATOM 6539 O O . GLU A 1 816 ? 113.983 11.871 -93.265 1.00 76.25 816 GLU A O 1
ATOM 6544 N N . THR A 1 817 ? 113.542 9.684 -93.201 1.00 76.75 817 THR A N 1
ATOM 6545 C CA . THR A 1 817 ? 114.956 9.287 -93.288 1.00 76.75 817 THR A CA 1
ATOM 6546 C C . THR A 1 817 ? 115.506 9.403 -94.701 1.00 76.75 817 THR A C 1
ATOM 6548 O O . THR A 1 817 ? 116.665 9.790 -94.836 1.00 76.75 817 THR A O 1
ATOM 6551 N N . GLU A 1 818 ? 114.716 9.157 -95.750 1.00 78.69 818 GLU A N 1
ATOM 6552 C CA . GLU A 1 818 ? 115.142 9.424 -97.127 1.00 78.69 818 GLU A CA 1
ATOM 6553 C C . GLU A 1 818 ? 115.195 10.938 -97.416 1.00 78.69 818 GLU A C 1
ATOM 6555 O O . GLU A 1 818 ? 116.151 11.400 -98.036 1.00 78.69 818 GLU A O 1
ATOM 6560 N N . GLU A 1 819 ? 114.260 11.733 -96.885 1.00 75.62 819 GLU A N 1
ATOM 6561 C CA . GLU A 1 819 ? 114.288 13.203 -96.913 1.00 75.62 819 GLU A CA 1
ATOM 6562 C C . GLU A 1 819 ? 115.505 13.749 -96.147 1.00 75.62 819 GLU A C 1
ATOM 6564 O O . GLU A 1 819 ? 116.284 14.536 -96.683 1.00 75.62 819 GLU A O 1
ATOM 6569 N N . PHE A 1 820 ? 115.749 13.286 -94.918 1.00 71.75 820 PHE A N 1
ATOM 6570 C CA . PHE A 1 820 ? 116.923 13.671 -94.130 1.00 71.75 820 PHE A CA 1
ATOM 6571 C C . PHE A 1 820 ? 118.235 13.243 -94.804 1.00 71.75 820 PHE A C 1
ATOM 6573 O O . PHE A 1 820 ? 119.206 13.998 -94.809 1.00 71.75 820 PHE A O 1
ATOM 6580 N N . LYS A 1 821 ? 118.270 12.067 -95.439 1.00 75.56 821 LYS A N 1
ATOM 6581 C CA . LYS A 1 821 ? 119.399 11.586 -96.250 1.00 75.56 821 LYS A CA 1
ATOM 6582 C C . LYS A 1 821 ? 119.616 12.451 -97.494 1.00 75.56 821 LYS A C 1
ATOM 6584 O O . LYS A 1 821 ? 120.769 12.761 -97.811 1.00 75.56 821 LYS A O 1
ATOM 6589 N N . GLN A 1 822 ? 118.555 12.912 -98.156 1.00 74.00 822 GLN A N 1
ATOM 6590 C CA . GLN A 1 822 ? 118.637 13.899 -99.239 1.00 74.00 822 GLN A CA 1
ATOM 6591 C C . GLN A 1 822 ? 119.143 15.257 -98.730 1.00 74.00 822 GLN A C 1
ATOM 6593 O O . GLN A 1 822 ? 120.060 15.821 -99.327 1.00 74.00 822 GLN A O 1
ATOM 6598 N N . HIS A 1 823 ? 118.664 15.752 -97.587 1.00 70.69 823 HIS A N 1
ATOM 6599 C CA . HIS A 1 823 ? 119.181 16.972 -96.960 1.00 70.69 823 HIS A CA 1
ATOM 6600 C C . HIS A 1 823 ? 120.672 16.854 -96.590 1.00 70.69 823 HIS A C 1
ATOM 6602 O O . HIS A 1 823 ? 121.472 17.712 -96.966 1.00 70.69 823 HIS A O 1
ATOM 6608 N N . VAL A 1 824 ? 121.087 15.767 -95.932 1.00 65.50 824 VAL A N 1
ATOM 6609 C CA . VAL A 1 824 ? 122.489 15.511 -95.549 1.00 65.50 824 VAL A CA 1
ATOM 6610 C C . VAL A 1 824 ? 123.409 15.383 -96.769 1.00 65.50 824 VAL A C 1
ATOM 6612 O O . VAL A 1 824 ? 124.514 15.930 -96.759 1.00 65.50 824 VAL A O 1
ATOM 6615 N N . THR A 1 825 ? 122.971 14.709 -97.837 1.00 72.19 825 THR A N 1
ATOM 6616 C CA . THR A 1 825 ? 123.762 14.604 -99.079 1.00 72.19 825 THR A CA 1
ATOM 6617 C C . THR A 1 825 ? 123.823 15.917 -99.858 1.00 72.19 825 THR A C 1
ATOM 6619 O O . THR A 1 825 ? 124.880 16.229 -100.403 1.00 72.19 825 THR A O 1
ATOM 6622 N N . THR A 1 826 ? 122.756 16.723 -99.842 1.00 73.00 826 THR A N 1
ATOM 6623 C CA . THR A 1 826 ? 122.714 18.050 -100.483 1.00 73.00 826 THR A CA 1
ATOM 6624 C C . THR A 1 826 ? 123.594 19.074 -99.757 1.00 73.00 826 THR A C 1
ATOM 6626 O O . THR A 1 826 ? 124.290 19.853 -100.402 1.00 73.00 826 THR A O 1
ATOM 6629 N N . ILE A 1 827 ? 123.611 19.064 -98.417 1.00 64.38 827 ILE A N 1
ATOM 6630 C CA . ILE A 1 827 ? 124.491 19.929 -97.607 1.00 64.38 827 ILE A CA 1
ATOM 6631 C C . ILE A 1 827 ? 125.957 19.474 -97.720 1.00 64.38 827 ILE A C 1
ATOM 6633 O O . ILE A 1 827 ? 126.870 20.302 -97.762 1.00 64.38 827 ILE A O 1
ATOM 6637 N N . GLY A 1 828 ? 126.191 18.161 -97.799 1.00 69.69 828 GLY A N 1
ATOM 6638 C CA . GLY A 1 828 ? 127.505 17.553 -97.986 1.00 69.69 828 GLY A CA 1
ATOM 6639 C C . GLY A 1 828 ? 128.304 17.391 -96.678 1.00 69.69 828 GLY A C 1
ATOM 6640 O O . GLY A 1 828 ? 128.338 18.295 -95.837 1.00 69.69 828 GLY A O 1
ATOM 6641 N N . PRO A 1 829 ? 129.020 16.263 -96.484 1.00 66.69 829 PRO A N 1
ATOM 6642 C CA . PRO A 1 829 ? 129.605 15.908 -95.186 1.00 66.69 829 PRO A CA 1
ATOM 6643 C C . PRO A 1 829 ? 130.688 16.884 -94.697 1.00 66.69 829 PRO A C 1
ATOM 6645 O O . PRO A 1 829 ? 130.786 17.139 -93.498 1.00 66.69 829 PRO A O 1
ATOM 6648 N N . LYS A 1 830 ? 131.465 17.490 -95.610 1.00 66.06 830 LYS A N 1
ATOM 6649 C CA . LYS A 1 830 ? 132.470 18.514 -95.258 1.00 66.06 830 LYS A CA 1
ATOM 6650 C C . LYS A 1 830 ? 131.831 19.773 -94.659 1.00 66.06 830 LYS A C 1
ATOM 6652 O O . LYS A 1 830 ? 132.387 20.359 -93.735 1.00 66.06 830 LYS A O 1
ATOM 6657 N N . THR A 1 831 ? 130.660 20.167 -95.155 1.00 65.81 831 THR A N 1
ATOM 6658 C CA . THR A 1 831 ? 129.915 21.337 -94.674 1.00 65.81 831 THR A CA 1
ATOM 6659 C C . THR A 1 831 ? 129.356 21.083 -93.277 1.00 65.81 831 THR A C 1
ATOM 6661 O O . THR A 1 831 ? 129.491 21.928 -92.397 1.00 65.81 831 THR A O 1
ATOM 6664 N N . ILE A 1 832 ? 128.811 19.886 -93.034 1.00 60.22 832 ILE A N 1
ATOM 6665 C CA . ILE A 1 832 ? 128.302 19.477 -91.713 1.00 60.22 832 ILE A CA 1
ATOM 6666 C C . ILE A 1 832 ? 129.438 19.455 -90.675 1.00 60.22 832 ILE A C 1
ATOM 6668 O O . ILE A 1 832 ? 129.263 19.959 -89.566 1.00 60.22 832 ILE A O 1
ATOM 6672 N N . GLN A 1 833 ? 130.627 18.963 -91.044 1.00 62.16 833 GLN A N 1
ATOM 6673 C CA . GLN A 1 833 ? 131.808 18.993 -90.171 1.00 62.16 833 GLN A CA 1
ATOM 6674 C C . GLN A 1 833 ? 132.253 20.426 -89.815 1.00 62.16 833 GLN A C 1
ATOM 6676 O O . GLN A 1 833 ? 132.646 20.680 -88.674 1.00 62.16 833 GLN A O 1
ATOM 6681 N N . ALA A 1 834 ? 132.158 21.371 -90.758 1.00 61.78 834 ALA A N 1
ATOM 6682 C CA . ALA A 1 834 ? 132.450 22.786 -90.514 1.00 61.78 834 ALA A CA 1
ATOM 6683 C C . ALA A 1 834 ? 131.390 23.468 -89.623 1.00 61.78 834 ALA A C 1
ATOM 6685 O O . ALA A 1 834 ? 131.736 24.249 -88.739 1.00 61.78 834 ALA A O 1
ATOM 6686 N N . ILE A 1 835 ? 130.103 23.139 -89.796 1.00 58.19 835 ILE A N 1
ATOM 6687 C CA . ILE A 1 835 ? 129.014 23.635 -88.934 1.00 58.19 835 ILE A CA 1
ATOM 6688 C C . ILE A 1 835 ? 129.220 23.162 -87.486 1.00 58.19 835 ILE A C 1
ATOM 6690 O O . ILE A 1 835 ? 129.188 23.978 -86.563 1.00 58.19 835 ILE A O 1
ATOM 6694 N N . ALA A 1 836 ? 129.502 21.869 -87.292 1.00 54.97 836 ALA A N 1
ATOM 6695 C CA . ALA A 1 836 ? 129.672 21.247 -85.975 1.00 54.97 836 ALA A CA 1
ATOM 6696 C C . ALA A 1 836 ? 130.914 21.719 -85.189 1.00 54.97 836 ALA A C 1
ATOM 6698 O O . ALA A 1 836 ? 131.015 21.448 -83.995 1.00 54.97 836 ALA A O 1
ATOM 6699 N N . THR A 1 837 ? 131.849 22.420 -85.837 1.00 54.25 837 THR A N 1
ATOM 6700 C CA . THR A 1 837 ? 133.051 23.001 -85.210 1.00 54.25 837 THR A CA 1
ATOM 6701 C C . THR A 1 837 ? 132.989 24.529 -85.073 1.00 54.25 837 THR A C 1
ATOM 6703 O O . THR A 1 837 ? 133.960 25.147 -84.636 1.00 54.25 837 THR A O 1
ATOM 6706 N N . SER A 1 838 ? 131.849 25.151 -85.399 1.00 54.16 838 SER A N 1
ATOM 6707 C CA . SER A 1 838 ? 131.631 26.598 -85.254 1.00 54.16 838 SER A CA 1
ATOM 6708 C C . SER A 1 838 ? 131.178 27.008 -83.837 1.00 54.16 838 SER A C 1
ATOM 6710 O O . SER A 1 838 ? 130.635 26.205 -83.080 1.00 54.16 838 SER A O 1
ATOM 6712 N N . GLY A 1 839 ? 131.455 28.265 -83.464 1.00 59.97 839 GLY A N 1
ATOM 6713 C CA . GLY A 1 839 ? 131.323 28.785 -82.094 1.00 59.97 839 GLY A CA 1
ATOM 6714 C C . GLY A 1 839 ? 129.891 29.068 -81.587 1.00 59.97 839 GLY A C 1
ATOM 6715 O O . GLY A 1 839 ? 128.913 28.934 -82.327 1.00 59.97 839 GLY A O 1
ATOM 6716 N N . PRO A 1 840 ? 129.759 29.484 -80.310 1.00 54.94 840 PRO A N 1
ATOM 6717 C CA . PRO A 1 840 ? 128.509 29.397 -79.543 1.00 54.94 840 PRO A CA 1
ATOM 6718 C C . PRO A 1 840 ? 127.346 30.291 -80.012 1.00 54.94 840 PRO A C 1
ATOM 6720 O O . PRO A 1 840 ? 126.193 29.909 -79.807 1.00 54.94 840 PRO A O 1
ATOM 6723 N N . ASP A 1 841 ? 127.598 31.423 -80.681 1.00 54.97 841 ASP A N 1
ATOM 6724 C CA . ASP A 1 841 ? 126.540 32.362 -81.116 1.00 54.97 841 ASP A CA 1
ATOM 6725 C C . ASP A 1 841 ? 125.504 31.741 -82.076 1.00 54.97 841 ASP A C 1
ATOM 6727 O O . ASP A 1 841 ? 124.383 32.240 -82.208 1.00 54.97 841 ASP A O 1
ATOM 6731 N N . ASN A 1 842 ? 125.845 30.628 -82.733 1.00 57.19 842 ASN A N 1
ATOM 6732 C CA . ASN A 1 842 ? 124.935 29.923 -83.636 1.00 57.19 842 ASN A CA 1
ATOM 6733 C C . ASN A 1 842 ? 123.912 29.026 -82.913 1.00 57.19 842 ASN A C 1
ATOM 6735 O O . ASN A 1 842 ? 122.852 28.758 -83.478 1.00 57.19 842 ASN A O 1
ATOM 6739 N N . GLN A 1 843 ? 124.178 28.569 -81.683 1.00 52.78 843 GLN A N 1
ATOM 6740 C CA . GLN A 1 843 ? 123.322 27.577 -81.009 1.00 52.78 843 GLN A CA 1
ATOM 6741 C C . GLN A 1 843 ? 122.075 28.187 -80.353 1.00 52.78 843 GLN A C 1
ATOM 6743 O O . GLN A 1 843 ? 121.019 27.555 -80.325 1.00 52.78 843 GLN A O 1
ATOM 6748 N N . VAL A 1 844 ? 122.155 29.433 -79.871 1.00 56.62 844 VAL A N 1
ATOM 6749 C CA . VAL A 1 844 ? 121.048 30.102 -79.153 1.00 56.62 844 VAL A CA 1
ATOM 6750 C C . VAL A 1 844 ? 119.804 30.278 -80.037 1.00 56.62 844 VAL A C 1
ATOM 6752 O O . VAL A 1 844 ? 118.682 30.220 -79.541 1.00 56.62 844 VAL A O 1
ATOM 6755 N N . LYS A 1 845 ? 119.983 30.400 -81.360 1.00 55.03 845 LYS A N 1
ATOM 6756 C CA . LYS A 1 845 ? 118.890 30.527 -82.342 1.00 55.03 845 LYS A CA 1
ATOM 6757 C C . LYS A 1 845 ? 118.034 29.261 -82.510 1.00 55.03 845 LYS A C 1
ATOM 6759 O O . LYS A 1 845 ? 117.003 29.335 -83.168 1.00 55.03 845 LYS A O 1
ATOM 6764 N N . LEU A 1 846 ? 118.447 28.112 -81.963 1.00 51.31 846 LEU A N 1
ATOM 6765 C CA . LEU A 1 846 ? 117.808 26.816 -82.229 1.00 51.31 846 LEU A CA 1
ATOM 6766 C C . LEU A 1 846 ? 116.714 26.422 -81.210 1.00 51.31 846 LEU A C 1
ATOM 6768 O O . LEU A 1 846 ? 115.807 25.673 -81.553 1.00 51.31 846 LEU A O 1
ATOM 6772 N N . LEU A 1 847 ? 116.784 26.894 -79.958 1.00 49.50 847 LEU A N 1
ATOM 6773 C CA . LEU A 1 847 ? 116.030 26.314 -78.823 1.00 49.50 847 LEU A CA 1
ATOM 6774 C C . LEU A 1 847 ? 114.625 26.901 -78.535 1.00 49.50 847 LEU A C 1
ATOM 6776 O O . LEU A 1 847 ? 113.987 26.519 -77.554 1.00 49.50 847 LEU A O 1
ATOM 6780 N N . GLN A 1 848 ? 114.119 27.853 -79.316 1.00 50.75 848 GLN A N 1
ATOM 6781 C CA . GLN A 1 848 ? 113.068 28.778 -78.850 1.00 50.75 848 GLN A CA 1
ATOM 6782 C C . GLN A 1 848 ? 111.586 28.235 -78.970 1.00 50.75 848 GLN A C 1
ATOM 6784 O O . GLN A 1 848 ? 110.898 28.697 -79.879 1.00 50.75 848 GLN A O 1
ATOM 6789 N N . ALA A 1 849 ? 111.075 27.300 -78.083 1.00 51.78 849 ALA A N 1
ATOM 6790 C CA . ALA A 1 849 ? 109.767 26.548 -78.293 1.00 51.78 849 ALA A CA 1
ATOM 6791 C C . ALA A 1 849 ? 108.669 26.010 -77.219 1.00 51.78 849 ALA A C 1
ATOM 6793 O O . ALA A 1 849 ? 107.502 26.223 -77.538 1.00 51.78 849 ALA A O 1
ATOM 6794 N N . LEU A 1 850 ? 108.844 25.254 -76.079 1.00 54.59 850 LEU A N 1
ATOM 6795 C CA . LEU A 1 850 ? 107.825 24.208 -75.558 1.00 54.59 850 LEU A CA 1
ATOM 6796 C C . LEU A 1 850 ? 107.240 24.220 -74.054 1.00 54.59 850 LEU A C 1
ATOM 6798 O O . LEU A 1 850 ? 107.857 24.849 -73.198 1.00 54.59 850 LEU A O 1
ATOM 6802 N N . GLY A 1 851 ? 106.128 23.481 -73.665 1.00 39.25 851 GLY A N 1
ATOM 6803 C CA . GLY A 1 851 ? 105.581 23.290 -72.236 1.00 39.25 851 GLY A CA 1
ATOM 6804 C C . GLY A 1 851 ? 104.221 22.491 -71.900 1.00 39.25 851 GLY A C 1
ATOM 6805 O O . GLY A 1 851 ? 103.686 21.882 -72.817 1.00 39.25 851 GLY A O 1
ATOM 6806 N N . ILE A 1 852 ? 103.651 22.536 -70.628 1.00 37.56 852 ILE A N 1
ATOM 6807 C CA . ILE A 1 852 ? 102.221 22.233 -70.068 1.00 37.56 852 ILE A CA 1
ATOM 6808 C C . ILE A 1 852 ? 101.858 20.922 -69.187 1.00 37.56 852 ILE A C 1
ATOM 6810 O O . ILE A 1 852 ? 102.355 19.862 -69.554 1.00 37.56 852 ILE A O 1
ATOM 6814 N N . LYS A 1 853 ? 101.011 20.945 -68.063 1.00 40.31 853 LYS A N 1
ATOM 6815 C CA . LYS A 1 853 ? 100.534 19.817 -67.080 1.00 40.31 853 LYS A CA 1
ATOM 6816 C C . LYS A 1 853 ? 99.199 20.035 -66.172 1.00 40.31 853 LYS A C 1
ATOM 6818 O O . LYS A 1 853 ? 98.647 21.123 -66.292 1.00 40.31 853 LYS A O 1
ATOM 6823 N N . SER A 1 854 ? 98.664 19.096 -65.286 1.00 34.28 854 SER A N 1
ATOM 6824 C CA . SER A 1 854 ? 97.325 19.133 -64.479 1.00 34.28 854 SER A CA 1
ATOM 6825 C C . SER A 1 854 ? 97.091 18.269 -63.113 1.00 34.28 854 SER A C 1
ATOM 6827 O O . SER A 1 854 ? 98.060 17.635 -62.699 1.00 34.28 854 SER A O 1
ATOM 6829 N N . THR A 1 855 ? 95.897 18.245 -62.374 1.00 41.78 855 THR A N 1
ATOM 6830 C CA . THR A 1 855 ? 95.580 17.672 -60.944 1.00 41.78 855 THR A CA 1
ATOM 6831 C C . THR A 1 855 ? 94.082 17.186 -60.500 1.00 41.78 855 THR A C 1
ATOM 6833 O O . THR A 1 855 ? 93.253 17.090 -61.400 1.00 41.78 855 THR A O 1
ATOM 6836 N N . LEU A 1 856 ? 93.698 16.815 -59.197 1.00 38.38 856 LEU A N 1
ATOM 6837 C CA . LEU A 1 856 ? 92.409 16.085 -58.682 1.00 38.38 856 LEU A CA 1
ATOM 6838 C C . LEU A 1 856 ? 91.923 16.139 -57.113 1.00 38.38 856 LEU A C 1
ATOM 6840 O O . LEU A 1 856 ? 92.729 16.628 -56.327 1.00 38.38 856 LEU A O 1
ATOM 6844 N N . ILE A 1 857 ? 90.701 15.648 -56.607 1.00 37.72 857 ILE A N 1
ATOM 6845 C CA . ILE A 1 857 ? 90.148 15.643 -55.131 1.00 37.72 857 ILE A CA 1
ATOM 6846 C C . ILE A 1 857 ? 88.873 14.711 -54.655 1.00 37.72 857 ILE A C 1
ATOM 6848 O O . ILE A 1 857 ? 88.391 14.000 -55.530 1.00 37.72 857 ILE A O 1
ATOM 6852 N N . THR A 1 858 ? 88.325 14.632 -53.353 1.00 43.53 858 THR A N 1
ATOM 6853 C CA . THR A 1 858 ? 87.265 13.631 -52.725 1.00 43.53 858 THR A CA 1
ATOM 6854 C C . THR A 1 858 ? 86.313 13.973 -51.424 1.00 43.53 858 THR A C 1
ATOM 6856 O O . THR A 1 858 ? 86.429 15.105 -50.966 1.00 43.53 858 THR A O 1
ATOM 6859 N N . ASP A 1 859 ? 85.393 13.078 -50.831 1.00 42.31 859 ASP A N 1
ATOM 6860 C CA . ASP A 1 859 ? 84.305 13.201 -49.681 1.00 42.31 859 ASP A CA 1
ATOM 6861 C C . ASP A 1 859 ? 83.824 11.834 -48.897 1.00 42.31 859 ASP A C 1
ATOM 6863 O O . ASP A 1 859 ? 84.451 10.839 -49.260 1.00 42.31 859 ASP A O 1
ATOM 6867 N N . GLY A 1 860 ? 82.880 11.481 -47.898 1.00 49.09 860 GLY A N 1
ATOM 6868 C CA . GLY A 1 860 ? 81.695 11.949 -46.984 1.00 49.09 860 GLY A CA 1
ATOM 6869 C C . GLY A 1 860 ? 80.985 10.885 -45.940 1.00 49.09 860 GLY A C 1
ATOM 6870 O O . GLY A 1 860 ? 81.501 9.763 -45.899 1.00 49.09 860 GLY A O 1
ATOM 6871 N N . ARG A 1 861 ? 79.887 11.112 -45.066 1.00 44.50 861 ARG A N 1
ATOM 6872 C CA . ARG A 1 861 ? 79.199 10.110 -44.035 1.00 44.50 861 ARG A CA 1
ATOM 6873 C C . ARG A 1 861 ? 77.706 10.212 -43.330 1.00 44.50 861 ARG A C 1
ATOM 6875 O O . ARG A 1 861 ? 76.824 10.711 -44.013 1.00 44.50 861 ARG A O 1
ATOM 6882 N N . ILE A 1 862 ? 77.327 9.619 -42.103 1.00 42.12 862 ILE A N 1
ATOM 6883 C CA . ILE A 1 862 ? 75.989 8.889 -41.651 1.00 42.12 862 ILE A CA 1
ATOM 6884 C C . ILE A 1 862 ? 75.254 9.053 -40.164 1.00 42.12 862 ILE A C 1
ATOM 6886 O O . ILE A 1 862 ? 75.665 9.964 -39.454 1.00 42.12 862 ILE A O 1
ATOM 6890 N N . LYS A 1 863 ? 74.161 8.289 -39.673 1.00 43.88 863 LYS A N 1
ATOM 6891 C CA . LYS A 1 863 ? 73.041 8.542 -38.576 1.00 43.88 863 LYS A CA 1
ATOM 6892 C C . LYS A 1 863 ? 72.364 7.361 -37.635 1.00 43.88 863 LYS A C 1
ATOM 6894 O O . LYS A 1 863 ? 72.655 6.210 -37.927 1.00 43.88 863 LYS A O 1
ATOM 6899 N N . LEU A 1 864 ? 71.443 7.566 -36.577 1.00 36.16 864 LEU A N 1
ATOM 6900 C CA . LEU A 1 864 ? 70.843 6.588 -35.482 1.00 36.16 864 LEU A CA 1
ATOM 6901 C C . LEU A 1 864 ? 69.259 6.479 -34.981 1.00 36.16 864 LEU A C 1
ATOM 6903 O O . LEU A 1 864 ? 68.414 6.710 -35.847 1.00 36.16 864 LEU A O 1
ATOM 6907 N N . THR A 1 865 ? 68.816 6.054 -33.707 1.00 36.22 865 THR A N 1
ATOM 6908 C CA . THR A 1 865 ? 67.463 5.453 -33.110 1.00 36.22 865 THR A CA 1
ATOM 6909 C C . THR A 1 865 ? 66.686 6.127 -31.837 1.00 36.22 865 THR A C 1
ATOM 6911 O O . THR A 1 865 ? 66.986 7.304 -31.687 1.00 36.22 865 THR A O 1
ATOM 6914 N N . SER A 1 866 ? 65.708 5.706 -30.893 1.00 31.17 866 SER A N 1
ATOM 6915 C CA . SER A 1 866 ? 64.941 4.500 -30.226 1.00 31.17 866 SER A CA 1
ATOM 6916 C C . SER A 1 866 ? 63.536 4.759 -29.376 1.00 31.17 866 SER A C 1
ATOM 6918 O O . SER A 1 866 ? 62.974 5.815 -29.647 1.00 31.17 866 SER A O 1
ATOM 6920 N N . CYS A 1 867 ? 62.893 3.897 -28.448 1.00 27.70 867 CYS A N 1
ATOM 6921 C CA . CYS A 1 867 ? 61.424 3.920 -27.840 1.00 27.70 867 CYS A CA 1
ATOM 6922 C C . CYS A 1 867 ? 60.935 3.172 -26.438 1.00 27.70 867 CYS A C 1
ATOM 6924 O O . CYS A 1 867 ? 61.726 2.379 -25.942 1.00 27.70 867 CYS A O 1
ATOM 6926 N N . GLN A 1 868 ? 59.659 3.320 -25.837 1.00 26.59 868 GLN A N 1
ATOM 6927 C CA . GLN A 1 868 ? 58.899 2.589 -24.660 1.00 26.59 868 GLN A CA 1
ATOM 6928 C C . GLN A 1 868 ? 57.277 2.566 -24.711 1.00 26.59 868 GLN A C 1
ATOM 6930 O O . GLN A 1 868 ? 56.714 3.268 -25.542 1.00 26.59 868 GLN A O 1
ATOM 6935 N N . PHE A 1 869 ? 56.516 1.786 -23.867 1.00 24.11 869 PHE A N 1
ATOM 6936 C CA . PHE A 1 869 ? 55.014 1.518 -23.764 1.00 24.11 869 PHE A CA 1
ATOM 6937 C C . PHE A 1 869 ? 54.068 2.569 -23.071 1.00 24.11 869 PHE A C 1
ATOM 6939 O O . PHE A 1 869 ? 54.509 3.289 -22.179 1.00 24.11 869 PHE A O 1
ATOM 6946 N N . ALA A 1 870 ? 52.737 2.537 -23.346 1.00 27.80 870 ALA A N 1
ATOM 6947 C CA . ALA A 1 870 ? 51.660 3.245 -22.594 1.00 27.80 870 ALA A CA 1
ATOM 6948 C C . ALA A 1 870 ? 50.249 2.577 -22.688 1.00 27.80 870 ALA A C 1
ATOM 6950 O O . ALA A 1 870 ? 49.968 1.890 -23.667 1.00 27.80 870 ALA A O 1
ATOM 6951 N N . LEU A 1 871 ? 49.350 2.818 -21.710 1.00 23.33 871 LEU A N 1
ATOM 6952 C CA . LEU A 1 871 ? 47.934 2.373 -21.680 1.00 23.33 871 LEU A CA 1
ATOM 6953 C C . LEU A 1 871 ? 47.006 3.574 -21.381 1.00 23.33 871 LEU A C 1
ATOM 6955 O O . LEU A 1 871 ? 47.345 4.400 -20.535 1.00 23.33 871 LEU A O 1
ATOM 6959 N N . THR A 1 872 ? 45.865 3.712 -22.067 1.00 25.03 872 THR A N 1
ATOM 6960 C CA . THR A 1 872 ? 45.101 4.981 -22.116 1.00 25.03 872 THR A CA 1
ATOM 6961 C C . THR A 1 872 ? 43.747 4.908 -21.399 1.00 25.03 872 THR A C 1
ATOM 6963 O O . THR A 1 872 ? 42.942 4.029 -21.694 1.00 25.03 872 THR A O 1
ATOM 6966 N N . LEU A 1 873 ? 43.449 5.875 -20.518 1.00 23.53 873 LEU A N 1
ATOM 6967 C CA . LEU A 1 873 ? 42.080 6.116 -20.035 1.00 23.53 873 LEU A CA 1
ATOM 6968 C C . LEU A 1 873 ? 41.221 6.710 -21.163 1.00 23.53 873 LEU A C 1
ATOM 6970 O O . LEU A 1 873 ? 41.663 7.630 -21.851 1.00 23.53 873 LEU A O 1
ATOM 6974 N N . GLN A 1 874 ? 39.958 6.291 -21.265 1.00 24.17 874 GLN A N 1
ATOM 6975 C CA . GLN A 1 874 ? 38.923 7.051 -21.972 1.00 24.17 874 GLN A CA 1
ATOM 6976 C C . GLN A 1 874 ? 37.821 7.486 -21.004 1.00 24.17 874 GLN A C 1
ATOM 6978 O O . GLN A 1 874 ? 36.818 6.807 -20.824 1.00 24.17 874 GLN A O 1
ATOM 6983 N N . ILE A 1 875 ? 38.007 8.670 -20.418 1.00 26.56 875 ILE A N 1
ATOM 6984 C CA . ILE A 1 875 ? 36.909 9.492 -19.903 1.00 26.56 875 ILE A CA 1
ATOM 6985 C C . ILE A 1 875 ? 36.720 10.612 -20.931 1.00 26.56 875 ILE A C 1
ATOM 6987 O O . ILE A 1 875 ? 37.611 11.440 -21.111 1.00 26.56 875 ILE A O 1
ATOM 6991 N N . VAL A 1 876 ? 35.593 10.623 -21.647 1.00 27.83 876 VAL A N 1
ATOM 6992 C CA . VAL A 1 876 ? 35.332 11.606 -22.715 1.00 27.83 876 VAL A CA 1
ATOM 6993 C C . VAL A 1 876 ? 34.509 12.771 -22.165 1.00 27.83 876 VAL A C 1
ATOM 6995 O O . VAL A 1 876 ? 33.314 12.889 -22.415 1.00 27.83 876 VAL A O 1
ATOM 6998 N N . THR A 1 877 ? 35.151 13.657 -21.402 1.00 31.22 877 THR A N 1
ATOM 6999 C CA . THR A 1 877 ? 34.530 14.914 -20.958 1.00 31.22 877 THR A CA 1
ATOM 7000 C C . THR A 1 877 ? 34.525 15.949 -22.078 1.00 31.22 877 THR A C 1
ATOM 7002 O O . THR A 1 877 ? 35.556 16.560 -22.372 1.00 31.22 877 THR A O 1
ATOM 7005 N N . LEU A 1 878 ? 33.364 16.177 -22.687 1.00 31.98 878 LEU A N 1
ATOM 7006 C CA . LEU A 1 878 ? 33.141 17.240 -23.666 1.00 31.98 878 LEU A CA 1
ATOM 7007 C C . LEU A 1 878 ? 31.800 17.924 -23.423 1.00 31.98 878 LEU A C 1
ATOM 7009 O O . LEU A 1 878 ? 30.929 17.388 -22.752 1.00 31.98 878 LEU A O 1
ATOM 7013 N N . THR A 1 879 ? 31.666 19.136 -23.953 1.00 30.94 879 THR A N 1
ATOM 7014 C CA . THR A 1 879 ? 30.655 20.123 -23.557 1.00 30.94 879 THR A CA 1
ATOM 7015 C C . THR A 1 879 ? 29.795 20.513 -24.753 1.00 30.94 879 THR A C 1
ATOM 7017 O O . THR A 1 879 ? 30.286 20.594 -25.884 1.00 30.94 879 THR A O 1
ATOM 7020 N N . GLU A 1 880 ? 28.514 20.810 -24.527 1.00 32.75 880 GLU A N 1
ATOM 7021 C CA . GLU A 1 880 ? 27.655 21.288 -25.613 1.00 32.75 880 GLU A CA 1
ATOM 7022 C C . GLU A 1 880 ? 28.129 22.625 -26.205 1.00 32.75 880 GLU A C 1
ATOM 7024 O O . GLU A 1 880 ? 28.065 22.805 -27.425 1.00 32.75 880 GLU A O 1
ATOM 7029 N N . ASN A 1 881 ? 28.681 23.505 -25.362 1.00 38.94 881 ASN A N 1
ATOM 7030 C CA . ASN A 1 881 ? 28.996 24.905 -25.663 1.00 38.94 881 ASN A CA 1
ATOM 7031 C C . ASN A 1 881 ? 30.407 25.156 -26.235 1.00 38.94 881 ASN A C 1
ATOM 7033 O O . ASN A 1 881 ? 30.788 26.312 -26.432 1.00 38.94 881 ASN A O 1
ATOM 7037 N N . TRP A 1 882 ? 31.212 24.124 -26.521 1.00 41.34 882 TRP A N 1
ATOM 7038 C CA . TRP A 1 882 ? 32.558 24.338 -27.073 1.00 41.34 882 TRP A CA 1
ATOM 7039 C C . TRP A 1 882 ? 32.532 24.573 -28.594 1.00 41.34 882 TRP A C 1
ATOM 7041 O O . TRP A 1 882 ? 32.417 23.650 -29.401 1.00 41.34 882 TRP A O 1
ATOM 7051 N N . THR A 1 883 ? 32.678 25.837 -28.998 1.00 42.22 883 THR A N 1
ATOM 7052 C CA . THR A 1 883 ? 32.478 26.345 -30.374 1.00 42.22 883 THR A CA 1
ATOM 7053 C C . THR A 1 883 ? 33.486 25.868 -31.431 1.00 42.22 883 THR A C 1
ATOM 7055 O O . THR A 1 883 ? 33.384 26.263 -32.590 1.00 42.22 883 THR A O 1
ATOM 7058 N N . LYS A 1 884 ? 34.460 25.023 -31.068 1.00 41.78 884 LYS A N 1
ATOM 7059 C CA . LYS A 1 884 ? 35.558 24.573 -31.949 1.00 41.78 884 LYS A CA 1
ATOM 7060 C C . LYS A 1 884 ? 35.372 23.172 -32.553 1.00 41.78 884 LYS A C 1
ATOM 7062 O O . LYS A 1 884 ? 36.259 22.707 -33.264 1.00 41.78 884 LYS A O 1
ATOM 7067 N N . TRP A 1 885 ? 34.264 22.483 -32.275 1.00 42.69 885 TRP A N 1
ATOM 7068 C CA . TRP A 1 885 ? 34.030 21.113 -32.755 1.00 42.69 885 TRP A CA 1
ATOM 7069 C C . TRP A 1 885 ? 33.214 21.054 -34.063 1.00 42.69 885 TRP A C 1
ATOM 7071 O O . TRP A 1 885 ? 32.124 21.630 -34.120 1.00 42.69 885 TRP A O 1
ATOM 7081 N N . PRO A 1 886 ? 33.668 20.322 -35.104 1.00 48.25 886 PRO A N 1
ATOM 7082 C CA . PRO A 1 886 ? 32.870 20.078 -36.305 1.00 48.25 886 PRO A CA 1
ATOM 7083 C C . PRO A 1 886 ? 31.577 19.312 -35.990 1.00 48.25 886 PRO A C 1
ATOM 7085 O O . PRO A 1 886 ? 31.603 18.277 -35.318 1.00 48.25 886 PRO A O 1
ATOM 7088 N N . LYS A 1 887 ? 30.440 19.777 -36.531 1.00 44.78 887 LYS A N 1
ATOM 7089 C CA . LYS A 1 887 ? 29.108 19.169 -36.311 1.00 44.78 887 LYS A CA 1
ATOM 7090 C C . LYS A 1 887 ? 29.062 17.669 -36.652 1.00 44.78 887 LYS A C 1
ATOM 7092 O O . LYS A 1 887 ? 28.354 16.909 -35.997 1.00 44.78 887 LYS A O 1
ATOM 7097 N N . THR A 1 888 ? 29.859 17.239 -37.629 1.00 42.16 888 THR A N 1
ATOM 7098 C CA . THR A 1 888 ? 29.995 15.844 -38.077 1.00 42.16 888 THR A CA 1
ATOM 7099 C C . THR A 1 888 ? 30.535 14.887 -37.013 1.00 42.16 888 THR A C 1
ATOM 7101 O O . THR A 1 888 ? 30.257 13.693 -37.096 1.00 42.16 888 THR A O 1
ATOM 7104 N N . ILE A 1 889 ? 31.277 15.375 -36.009 1.00 46.12 889 ILE A N 1
ATOM 7105 C CA . ILE A 1 889 ? 31.778 14.530 -34.915 1.00 46.12 889 ILE A CA 1
ATOM 7106 C C . ILE A 1 889 ? 30.706 14.364 -33.831 1.00 46.12 889 ILE A C 1
ATOM 7108 O O . ILE A 1 889 ? 30.486 13.238 -33.389 1.00 46.12 889 ILE A O 1
ATOM 7112 N N . LYS A 1 890 ? 29.960 15.426 -33.472 1.00 41.81 890 LYS A N 1
ATOM 7113 C CA . LYS A 1 890 ? 28.837 15.321 -32.512 1.00 41.81 890 LYS A CA 1
ATOM 7114 C C . LYS A 1 890 ? 27.827 14.241 -32.936 1.00 41.81 890 LYS A C 1
ATOM 7116 O O . LYS A 1 890 ? 27.485 13.386 -32.128 1.00 41.81 890 LYS A O 1
ATOM 7121 N N . HIS A 1 891 ? 27.440 14.195 -34.214 1.00 46.12 891 HIS A N 1
ATOM 7122 C CA . HIS A 1 891 ? 26.503 13.180 -34.728 1.00 46.12 891 HIS A CA 1
ATOM 7123 C C . HIS A 1 891 ? 27.019 11.726 -34.718 1.00 46.12 891 HIS A C 1
ATOM 7125 O O . HIS A 1 891 ? 26.216 10.820 -34.916 1.00 46.12 891 HIS A O 1
ATOM 7131 N N . LYS A 1 892 ? 28.317 11.470 -34.489 1.00 43.59 892 LYS A N 1
ATOM 7132 C CA . LYS A 1 892 ? 28.869 10.103 -34.384 1.00 43.59 892 LYS A CA 1
ATOM 7133 C C . LYS A 1 892 ? 28.931 9.545 -32.959 1.00 43.59 892 LYS A C 1
ATOM 7135 O O . LYS A 1 892 ? 29.159 8.350 -32.815 1.00 43.59 892 LYS A O 1
ATOM 7140 N N . PHE A 1 893 ? 28.749 10.382 -31.937 1.00 41.97 893 PHE A N 1
ATOM 7141 C CA . PHE A 1 893 ? 28.871 10.000 -30.522 1.00 41.97 893 PHE A CA 1
ATOM 7142 C C . PHE A 1 893 ? 27.560 10.149 -29.729 1.00 41.97 893 PHE A C 1
ATOM 7144 O O . PHE A 1 893 ? 27.563 10.038 -28.508 1.00 41.97 893 PHE A O 1
ATOM 7151 N N . ILE A 1 894 ? 26.437 10.392 -30.411 1.00 42.69 894 ILE A N 1
ATOM 7152 C CA . ILE A 1 894 ? 25.099 10.459 -29.812 1.00 42.69 894 ILE A CA 1
ATOM 7153 C C . ILE A 1 894 ? 24.383 9.118 -30.064 1.00 42.69 894 ILE A C 1
ATOM 7155 O O . ILE A 1 894 ? 24.147 8.791 -31.230 1.00 42.69 894 ILE A O 1
ATOM 7159 N N . PRO A 1 895 ? 24.024 8.343 -29.018 1.00 41.22 895 PRO A N 1
ATOM 7160 C CA . PRO A 1 895 ? 23.093 7.222 -29.140 1.00 41.22 895 PRO A CA 1
ATOM 7161 C C . PRO A 1 895 ? 21.739 7.696 -29.684 1.00 41.22 895 PRO A C 1
ATOM 7163 O O . PRO A 1 895 ? 21.319 8.824 -29.431 1.00 41.22 895 PRO A O 1
ATOM 7166 N N . SER A 1 896 ? 21.047 6.858 -30.454 1.00 39.44 896 SER A N 1
ATOM 7167 C CA . SER A 1 896 ? 19.904 7.270 -31.283 1.00 39.44 896 SER A CA 1
ATOM 7168 C C . SER A 1 896 ? 18.566 7.438 -30.534 1.00 39.44 896 SER A C 1
ATOM 7170 O O . SER A 1 896 ? 17.517 7.073 -31.065 1.00 39.44 896 SER A O 1
ATOM 7172 N N . SER A 1 897 ? 18.588 8.021 -29.333 1.00 41.78 897 SER A N 1
ATOM 7173 C CA . SER A 1 897 ? 17.402 8.347 -28.528 1.00 41.78 897 SER A CA 1
ATOM 7174 C C . SER A 1 897 ? 17.663 9.563 -27.627 1.00 41.78 897 SER A C 1
ATOM 7176 O O . SER A 1 897 ? 18.571 9.580 -26.804 1.00 41.78 897 SER A O 1
ATOM 7178 N N . ALA A 1 898 ? 16.833 10.605 -27.744 1.00 38.47 898 ALA A N 1
ATOM 7179 C CA . ALA A 1 898 ? 17.024 11.884 -27.044 1.00 38.47 898 ALA A CA 1
ATOM 7180 C C . ALA A 1 898 ? 16.611 11.878 -25.549 1.00 38.47 898 ALA A C 1
ATOM 7182 O O . ALA A 1 898 ? 16.333 12.934 -24.989 1.00 38.47 898 ALA A O 1
ATOM 7183 N N . ASN A 1 899 ? 16.523 10.702 -24.913 1.00 42.03 899 ASN A N 1
ATOM 7184 C CA . ASN A 1 899 ? 15.921 10.512 -23.584 1.00 42.03 899 ASN A CA 1
ATOM 7185 C C . ASN A 1 899 ? 16.755 9.650 -22.608 1.00 42.03 899 ASN A C 1
ATOM 7187 O O . ASN A 1 899 ? 16.316 9.434 -21.481 1.00 42.03 899 ASN A O 1
ATOM 7191 N N . ASP A 1 900 ? 17.949 9.184 -22.992 1.00 47.88 900 ASP A N 1
ATOM 7192 C CA . ASP A 1 900 ? 18.669 8.102 -22.283 1.00 47.88 900 ASP A CA 1
ATOM 7193 C C . ASP A 1 900 ? 19.511 8.552 -21.064 1.00 47.88 900 ASP A C 1
ATOM 7195 O O . ASP A 1 900 ? 20.382 7.819 -20.587 1.00 47.88 900 ASP A O 1
ATOM 7199 N N . GLY A 1 901 ? 19.282 9.773 -20.565 1.00 45.78 901 GLY A N 1
ATOM 7200 C CA . GLY A 1 901 ? 19.973 10.344 -19.397 1.00 45.78 901 GLY A CA 1
ATOM 7201 C C . GLY A 1 901 ? 21.434 10.765 -19.625 1.00 45.78 901 GLY A C 1
ATOM 7202 O O . GLY A 1 901 ? 22.093 11.206 -18.687 1.00 45.78 901 GLY A O 1
ATOM 7203 N N . VAL A 1 902 ? 21.954 10.652 -20.851 1.00 48.75 902 VAL A N 1
ATOM 7204 C CA . VAL A 1 902 ? 23.334 11.024 -21.208 1.00 48.75 902 VAL A CA 1
ATOM 7205 C C . VAL A 1 902 ? 23.448 12.539 -21.421 1.00 48.75 902 VAL A C 1
ATOM 7207 O O . VAL A 1 902 ? 22.744 13.100 -22.259 1.00 48.75 902 VAL A O 1
ATOM 7210 N N . PHE A 1 903 ? 24.366 13.198 -20.707 1.00 45.44 903 PHE A N 1
ATOM 7211 C CA . PHE A 1 903 ? 24.630 14.640 -20.810 1.00 45.44 903 PHE A CA 1
ATOM 7212 C C . PHE A 1 903 ? 26.127 14.948 -20.989 1.00 45.44 903 PHE A C 1
ATOM 7214 O O . PHE A 1 903 ? 26.992 14.159 -20.613 1.00 45.44 903 PHE A O 1
ATOM 7221 N N . TRP A 1 904 ? 26.435 16.117 -21.563 1.00 53.56 904 TRP A N 1
ATOM 7222 C CA . TRP A 1 904 ? 27.782 16.504 -22.007 1.00 53.56 904 TRP A CA 1
ATOM 7223 C C . TRP A 1 904 ? 28.241 17.813 -21.349 1.00 53.56 904 TRP A C 1
ATOM 7225 O O . TRP A 1 904 ? 27.724 18.885 -21.669 1.00 53.56 904 TRP A O 1
ATOM 7235 N N . MET A 1 905 ? 29.240 17.759 -20.459 1.00 49.41 905 MET A N 1
ATOM 7236 C CA . MET A 1 905 ? 29.763 18.946 -19.767 1.00 49.41 905 MET A CA 1
ATOM 7237 C C . MET A 1 905 ? 31.299 18.988 -19.610 1.00 49.41 905 MET A C 1
ATOM 7239 O O . MET A 1 905 ? 31.970 17.963 -19.751 1.00 49.41 905 MET A O 1
ATOM 7243 N N . PRO A 1 906 ? 31.891 20.173 -19.341 1.00 48.06 906 PRO A N 1
ATOM 7244 C CA . PRO A 1 906 ? 33.324 20.299 -19.102 1.00 48.06 906 PRO A CA 1
ATOM 7245 C C . PRO A 1 906 ? 33.709 19.731 -17.733 1.00 48.06 906 PRO A C 1
ATOM 7247 O O . PRO A 1 906 ? 33.050 20.017 -16.734 1.00 48.06 906 PRO A O 1
ATOM 7250 N N . TRP A 1 907 ? 34.850 19.040 -17.671 1.00 52.22 907 TRP A N 1
ATOM 7251 C CA . TRP A 1 907 ? 35.459 18.580 -16.415 1.00 52.22 907 TRP A CA 1
ATOM 7252 C C . TRP A 1 907 ? 35.648 19.715 -15.390 1.00 52.22 907 TRP A C 1
ATOM 7254 O O . TRP A 1 907 ? 35.476 19.510 -14.197 1.00 52.22 907 TRP A O 1
ATOM 7264 N N . GLU A 1 908 ? 35.921 20.935 -15.857 1.00 51.78 908 GLU A N 1
ATOM 7265 C CA . GLU A 1 908 ? 36.079 22.138 -15.024 1.00 51.78 908 GLU A CA 1
ATOM 7266 C C . GLU A 1 908 ? 34.777 22.592 -14.333 1.00 51.78 908 GLU A C 1
ATOM 7268 O O . GLU A 1 908 ? 34.834 23.199 -13.268 1.00 51.78 908 GLU A O 1
ATOM 7273 N N . GLN A 1 909 ? 33.606 22.295 -14.911 1.00 49.88 909 GLN A N 1
ATOM 7274 C CA . GLN A 1 909 ? 32.292 22.628 -14.336 1.00 49.88 909 GLN A CA 1
ATOM 7275 C C . GLN A 1 909 ? 31.646 21.450 -13.598 1.00 49.88 909 GLN A C 1
ATOM 7277 O O . GLN A 1 909 ? 30.716 21.646 -12.820 1.00 49.88 909 GLN A O 1
ATOM 7282 N N . MET A 1 910 ? 32.129 20.227 -13.815 1.00 57.12 910 MET A N 1
ATOM 7283 C CA . MET A 1 910 ? 31.595 19.013 -13.198 1.00 57.12 910 MET A CA 1
ATOM 7284 C C . MET A 1 910 ? 31.563 19.084 -11.649 1.00 57.12 910 MET A C 1
ATOM 7286 O O . MET A 1 910 ? 30.507 18.784 -11.088 1.00 57.12 910 MET A O 1
ATOM 7290 N N . PRO A 1 911 ? 32.591 19.610 -10.941 1.00 55.75 911 PRO A N 1
ATOM 7291 C CA . PRO A 1 911 ? 32.525 19.863 -9.493 1.00 55.75 911 PRO A CA 1
ATOM 7292 C C . PRO A 1 911 ? 31.545 20.968 -9.064 1.00 55.75 911 PRO A C 1
ATOM 7294 O O . PRO A 1 911 ? 31.238 21.084 -7.883 1.00 55.75 911 PRO A O 1
ATOM 7297 N N . SER A 1 912 ? 31.081 21.817 -9.988 1.00 52.91 912 SER A N 1
ATOM 7298 C CA . SER A 1 912 ? 30.107 22.885 -9.707 1.00 52.91 912 SER A CA 1
ATOM 7299 C C . SER A 1 912 ? 28.653 22.413 -9.797 1.00 52.91 912 SER A C 1
ATOM 7301 O O . SER A 1 912 ? 27.771 23.090 -9.274 1.00 52.91 912 SER A O 1
ATOM 7303 N N . PHE A 1 913 ? 28.401 21.276 -10.455 1.00 50.66 913 PHE A N 1
ATOM 7304 C CA . PHE A 1 913 ? 27.058 20.721 -10.657 1.00 50.66 913 PHE A CA 1
ATOM 7305 C C . PHE A 1 913 ? 26.816 19.389 -9.927 1.00 50.66 913 PHE A C 1
ATOM 7307 O O . PHE A 1 913 ? 25.660 19.067 -9.660 1.00 50.66 913 PHE A O 1
ATOM 7314 N N . PHE A 1 914 ? 27.864 18.635 -9.571 1.00 52.25 914 PHE A N 1
ATOM 7315 C CA . PHE A 1 914 ? 27.742 17.312 -8.945 1.00 52.25 914 PHE A CA 1
ATOM 7316 C C . PHE A 1 914 ? 28.432 17.251 -7.581 1.00 52.25 914 PHE A C 1
ATOM 7318 O O . PHE A 1 914 ? 29.634 17.479 -7.467 1.00 52.25 914 PHE A O 1
ATOM 7325 N N . SER A 1 915 ? 27.670 16.882 -6.549 1.00 45.88 915 SER A N 1
ATOM 7326 C CA . SER A 1 915 ? 28.168 16.652 -5.184 1.00 45.88 915 SER A CA 1
ATOM 7327 C C . SER A 1 915 ? 28.872 15.300 -5.006 1.00 45.88 915 SER A C 1
ATOM 7329 O O . SER A 1 915 ? 29.654 15.132 -4.072 1.00 45.88 915 SER A O 1
ATOM 7331 N N . SER A 1 916 ? 28.615 14.338 -5.895 1.00 47.41 916 SER A N 1
ATOM 7332 C CA . SER A 1 916 ? 29.248 13.017 -5.922 1.00 47.41 916 SER A CA 1
ATOM 7333 C C . SER A 1 916 ? 29.263 12.462 -7.346 1.00 47.41 916 SER A C 1
ATOM 7335 O O . SER A 1 916 ? 28.306 12.666 -8.091 1.00 47.41 916 SER A O 1
ATOM 7337 N N . VAL A 1 917 ? 30.321 11.733 -7.709 1.00 53.41 917 VAL A N 1
ATOM 7338 C CA . VAL A 1 917 ? 30.495 11.113 -9.033 1.00 53.41 917 VAL A CA 1
ATOM 7339 C C . VAL A 1 917 ? 30.892 9.651 -8.848 1.00 53.41 917 VAL A C 1
ATOM 7341 O O . VAL A 1 917 ? 31.967 9.365 -8.321 1.00 53.41 917 VAL A O 1
ATOM 7344 N N . THR A 1 918 ? 30.045 8.732 -9.307 1.00 43.88 918 THR A N 1
ATOM 7345 C CA . THR A 1 918 ? 30.314 7.287 -9.299 1.00 43.88 918 THR A CA 1
ATOM 7346 C C . THR A 1 918 ? 30.917 6.879 -10.642 1.00 43.88 918 THR A C 1
ATOM 7348 O O . THR A 1 918 ? 30.322 7.135 -11.686 1.00 43.88 918 THR A O 1
ATOM 7351 N N . ILE A 1 919 ? 32.100 6.257 -10.641 1.00 48.91 919 ILE A N 1
ATOM 7352 C CA . ILE A 1 919 ? 32.749 5.766 -11.868 1.00 48.91 919 ILE A CA 1
ATOM 7353 C C . ILE A 1 919 ? 32.412 4.281 -12.039 1.00 48.91 919 ILE A C 1
ATOM 7355 O O . ILE A 1 919 ? 33.066 3.420 -11.449 1.00 48.91 919 ILE A O 1
ATOM 7359 N N . CYS A 1 920 ? 31.393 3.981 -12.847 1.00 46.16 920 CYS A N 1
ATOM 7360 C CA . CYS A 1 920 ? 31.022 2.606 -13.183 1.00 46.16 920 CYS A CA 1
ATOM 7361 C C . CYS A 1 920 ? 32.099 1.952 -14.068 1.00 46.16 920 CYS A C 1
ATOM 7363 O O . CYS A 1 920 ? 32.647 2.571 -14.985 1.00 46.16 920 CYS A O 1
ATOM 7365 N N . LYS A 1 921 ? 32.425 0.685 -13.793 1.00 47.00 921 LYS A N 1
ATOM 7366 C CA . LYS A 1 921 ? 33.577 -0.013 -14.385 1.00 47.00 921 LYS A CA 1
ATOM 7367 C C . LYS A 1 921 ? 33.212 -0.712 -15.702 1.00 47.00 921 LYS A C 1
ATOM 7369 O O . LYS A 1 921 ? 33.354 -1.924 -15.829 1.00 47.00 921 LYS A O 1
ATOM 7374 N N . VAL A 1 922 ? 32.738 0.060 -16.680 1.00 49.62 922 VAL A N 1
ATOM 7375 C CA . VAL A 1 922 ? 32.227 -0.467 -17.957 1.00 49.62 922 VAL A CA 1
ATOM 7376 C C . VAL A 1 922 ? 33.307 -1.262 -18.704 1.00 49.62 922 VAL A C 1
ATOM 7378 O O . VAL A 1 922 ? 34.300 -0.710 -19.182 1.00 49.62 922 VAL A O 1
ATOM 7381 N N . ASN A 1 923 ? 33.092 -2.571 -18.846 1.00 58.69 923 ASN A N 1
ATOM 7382 C CA . ASN A 1 923 ? 33.893 -3.422 -19.719 1.00 58.69 923 ASN A CA 1
ATOM 7383 C C . ASN A 1 923 ? 33.572 -3.079 -21.182 1.00 58.69 923 ASN A C 1
ATOM 7385 O O . ASN A 1 923 ? 32.510 -3.435 -21.682 1.00 58.69 923 ASN A O 1
ATOM 7389 N N . ALA A 1 924 ? 34.500 -2.433 -21.894 1.00 56.84 924 ALA A N 1
ATOM 7390 C CA . ALA A 1 924 ? 34.284 -1.893 -23.248 1.00 56.84 924 ALA A CA 1
ATOM 7391 C C . ALA A 1 924 ? 33.899 -2.920 -24.345 1.00 56.84 924 ALA A C 1
ATOM 7393 O O . ALA A 1 924 ? 33.577 -2.524 -25.463 1.00 56.84 924 ALA A O 1
ATOM 7394 N N . ASN A 1 925 ? 33.932 -4.220 -24.033 1.00 71.19 925 ASN A N 1
ATOM 7395 C CA . ASN A 1 925 ? 33.551 -5.319 -24.925 1.00 71.19 925 ASN A CA 1
ATOM 7396 C C . ASN A 1 925 ? 32.182 -5.943 -24.575 1.00 71.19 925 ASN A C 1
ATOM 7398 O O . ASN A 1 925 ? 31.811 -6.946 -25.178 1.00 71.19 925 ASN A O 1
ATOM 7402 N N . TRP A 1 926 ? 31.468 -5.430 -23.567 1.00 81.06 926 TRP A N 1
ATOM 7403 C CA . TRP A 1 926 ? 30.160 -5.948 -23.152 1.00 81.06 926 TRP A CA 1
ATOM 7404 C C . TRP A 1 926 ? 29.020 -5.251 -23.906 1.00 81.06 926 TRP A C 1
ATOM 7406 O O . TRP A 1 926 ? 29.114 -4.083 -24.279 1.00 81.06 926 TRP A O 1
ATOM 7416 N N . HIS A 1 927 ? 27.929 -5.981 -24.121 1.00 82.44 927 HIS A N 1
ATOM 7417 C CA . HIS A 1 927 ? 26.697 -5.460 -24.705 1.00 82.44 927 HIS A CA 1
ATOM 7418 C C . HIS A 1 927 ? 25.879 -4.710 -23.648 1.00 82.44 927 HIS A C 1
ATOM 7420 O O . HIS A 1 927 ? 25.957 -5.036 -22.466 1.00 82.44 927 HIS A O 1
ATOM 7426 N N . GLU A 1 928 ? 25.078 -3.732 -24.071 1.00 83.75 928 GLU A N 1
ATOM 7427 C CA . GLU A 1 928 ? 24.261 -2.888 -23.193 1.00 83.75 928 GLU A CA 1
ATOM 7428 C C . GLU A 1 928 ? 22.832 -2.751 -23.739 1.00 83.75 928 GLU A C 1
ATOM 7430 O O . GLU A 1 928 ? 22.636 -2.607 -24.947 1.00 83.75 928 GLU A O 1
ATOM 7435 N N . ALA A 1 929 ? 21.838 -2.747 -22.849 1.00 83.62 929 ALA A N 1
ATOM 7436 C CA . ALA A 1 929 ? 20.471 -2.328 -23.144 1.00 83.62 929 ALA A CA 1
ATOM 7437 C C . ALA A 1 929 ? 19.923 -1.433 -22.023 1.00 83.62 929 ALA A C 1
ATOM 7439 O O . ALA A 1 929 ? 20.198 -1.666 -20.845 1.00 83.62 929 ALA A O 1
ATOM 7440 N N . ARG A 1 930 ? 19.103 -0.438 -22.384 1.00 82.56 930 ARG A N 1
ATOM 7441 C CA . ARG A 1 930 ? 18.423 0.465 -21.442 1.00 82.56 930 ARG A CA 1
ATOM 7442 C C . ARG A 1 930 ? 16.907 0.366 -21.581 1.00 82.56 930 ARG A C 1
ATOM 7444 O O . ARG A 1 930 ? 16.385 0.251 -22.690 1.00 82.56 930 ARG A O 1
ATOM 7451 N N . LYS A 1 931 ? 16.201 0.463 -20.456 1.00 84.31 931 LYS A N 1
ATOM 7452 C CA . LYS A 1 931 ? 14.740 0.556 -20.369 1.00 84.31 931 LYS A CA 1
ATOM 7453 C C . LYS A 1 931 ? 14.356 1.592 -19.319 1.00 84.31 931 LYS A C 1
ATOM 7455 O O . LYS A 1 931 ? 14.744 1.473 -18.162 1.00 84.31 931 LYS A O 1
ATOM 7460 N N . ARG A 1 932 ? 13.568 2.594 -19.707 1.00 82.88 932 ARG A N 1
ATOM 7461 C CA . ARG A 1 932 ? 12.945 3.520 -18.755 1.00 82.88 932 ARG A CA 1
ATOM 7462 C C . ARG A 1 932 ? 11.596 2.961 -18.323 1.00 82.88 932 ARG A C 1
ATOM 7464 O O . ARG A 1 932 ? 10.774 2.634 -19.175 1.00 82.88 932 ARG A O 1
ATOM 7471 N N . GLY A 1 933 ? 11.386 2.883 -17.018 1.00 81.62 933 GLY A N 1
ATOM 7472 C CA . GLY A 1 933 ? 10.134 2.481 -16.396 1.00 81.62 933 GLY A CA 1
ATOM 7473 C C . GLY A 1 933 ? 9.610 3.539 -15.434 1.00 81.62 933 GLY A C 1
ATOM 7474 O O . GLY A 1 933 ? 10.228 4.582 -15.204 1.00 81.62 933 GLY A O 1
ATOM 7475 N N . GLN A 1 934 ? 8.467 3.233 -14.838 1.00 82.88 934 GLN A N 1
ATOM 7476 C CA . GLN A 1 934 ? 7.921 3.942 -13.690 1.00 82.88 934 GLN A CA 1
ATOM 7477 C C . GLN A 1 934 ? 7.560 2.899 -12.640 1.00 82.88 934 GLN A C 1
ATOM 7479 O O . GLN A 1 934 ? 7.085 1.811 -12.991 1.00 82.88 934 GLN A O 1
ATOM 7484 N N . PHE A 1 935 ? 7.826 3.195 -11.369 1.00 82.94 935 PHE A N 1
ATOM 7485 C CA . PHE A 1 935 ? 7.382 2.314 -10.296 1.00 82.94 935 PHE A CA 1
ATOM 7486 C C . PHE A 1 935 ? 5.848 2.285 -10.225 1.00 82.94 935 PHE A C 1
ATOM 7488 O O . PHE A 1 935 ? 5.172 3.220 -10.652 1.00 82.94 935 PHE A O 1
ATOM 7495 N N . SER A 1 936 ? 5.304 1.210 -9.670 1.00 75.06 936 SER A N 1
ATOM 7496 C CA . SER A 1 936 ? 3.880 1.041 -9.390 1.00 75.06 936 SER A CA 1
ATOM 7497 C C . SER A 1 936 ? 3.714 0.507 -7.975 1.00 75.06 936 SER A C 1
ATOM 7499 O O . SER A 1 936 ? 4.637 -0.111 -7.436 1.00 75.06 936 SER A O 1
ATOM 7501 N N . ASP A 1 937 ? 2.537 0.691 -7.383 1.00 74.12 937 ASP A N 1
ATOM 7502 C CA . ASP A 1 937 ? 2.192 -0.088 -6.199 1.00 74.12 937 ASP A CA 1
ATOM 7503 C C . ASP A 1 937 ? 1.964 -1.574 -6.547 1.00 74.12 937 ASP A C 1
ATOM 7505 O O . ASP A 1 937 ? 2.029 -2.002 -7.707 1.00 74.12 937 ASP A O 1
ATOM 7509 N N . PHE A 1 938 ? 1.717 -2.381 -5.518 1.00 78.44 938 PHE A N 1
ATOM 7510 C CA . PHE A 1 938 ? 1.450 -3.809 -5.644 1.00 78.44 938 PHE A CA 1
ATOM 7511 C C . PHE A 1 938 ? -0.061 -4.109 -5.630 1.00 78.44 938 PHE A C 1
ATOM 7513 O O . PHE A 1 938 ? -0.450 -5.216 -5.261 1.00 78.44 938 PHE A O 1
ATOM 7520 N N . SER A 1 939 ? -0.933 -3.148 -5.965 1.00 73.38 939 SER A N 1
ATOM 7521 C CA . SER A 1 939 ? -2.391 -3.319 -5.840 1.00 73.38 939 SER A CA 1
ATOM 7522 C C . SER A 1 939 ? -3.015 -4.107 -6.998 1.00 73.38 939 SER A C 1
ATOM 7524 O O . SER A 1 939 ? -3.855 -4.976 -6.761 1.00 73.38 939 SER A O 1
ATOM 7526 N N . SER A 1 940 ? -2.617 -3.817 -8.244 1.00 61.69 940 SER A N 1
ATOM 7527 C CA . SER A 1 940 ? -3.310 -4.333 -9.439 1.00 61.69 940 SER A CA 1
ATOM 7528 C C . SER A 1 940 ? -2.447 -4.500 -10.692 1.00 61.69 940 SER A C 1
ATOM 7530 O O . SER A 1 940 ? -2.671 -5.437 -11.458 1.00 61.69 940 SER A O 1
ATOM 7532 N N . THR A 1 941 ? -1.474 -3.617 -10.927 1.00 56.75 941 THR A N 1
ATOM 7533 C CA . THR A 1 941 ? -0.704 -3.553 -12.183 1.00 56.75 941 THR A CA 1
ATOM 7534 C C . THR A 1 941 ? 0.762 -3.292 -11.888 1.00 56.75 941 THR A C 1
ATOM 7536 O O . THR A 1 941 ? 1.099 -2.208 -11.426 1.00 56.75 941 THR A O 1
ATOM 7539 N N . ILE A 1 942 ? 1.624 -4.265 -12.193 1.00 60.34 942 ILE A N 1
ATOM 7540 C CA . ILE A 1 942 ? 3.076 -4.132 -12.046 1.00 60.34 942 ILE A CA 1
ATOM 7541 C C . ILE A 1 942 ? 3.668 -3.674 -13.383 1.00 60.34 942 ILE A C 1
ATOM 7543 O O . ILE A 1 942 ? 3.626 -4.397 -14.378 1.00 60.34 942 ILE A O 1
ATOM 7547 N N . THR A 1 943 ? 4.223 -2.461 -13.408 1.00 59.06 943 THR A N 1
ATOM 7548 C CA . THR A 1 943 ? 4.831 -1.841 -14.606 1.00 59.06 943 THR A CA 1
ATOM 7549 C C . THR A 1 943 ? 6.345 -2.056 -14.708 1.00 59.06 943 THR A C 1
ATOM 7551 O O . THR A 1 943 ? 6.993 -1.474 -15.574 1.00 59.06 943 THR A O 1
ATOM 7554 N N . SER A 1 944 ? 6.926 -2.876 -13.827 1.00 76.75 944 SER A N 1
ATOM 7555 C CA . SER A 1 944 ? 8.376 -2.979 -13.613 1.00 76.75 944 SER A CA 1
ATOM 7556 C C . SER A 1 944 ? 8.964 -4.386 -13.821 1.00 76.75 944 SER A C 1
ATOM 7558 O O . SER A 1 944 ? 10.033 -4.701 -13.289 1.00 76.75 944 SER A O 1
ATOM 7560 N N . ALA A 1 945 ? 8.287 -5.224 -14.613 1.00 88.19 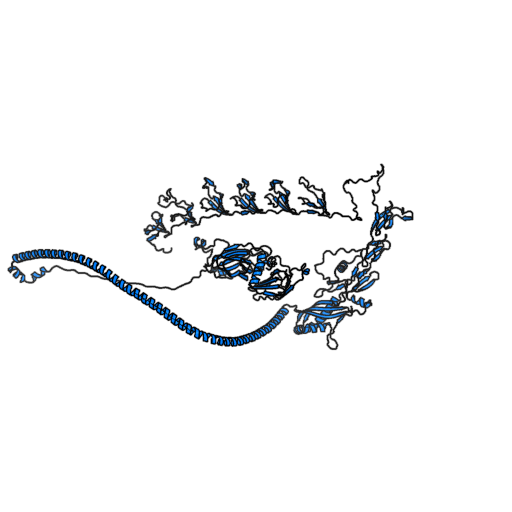945 ALA A N 1
ATOM 7561 C CA . ALA A 1 945 ? 8.779 -6.530 -15.052 1.00 88.19 945 ALA A CA 1
ATOM 7562 C C . ALA A 1 945 ? 9.275 -6.489 -16.511 1.00 88.19 945 ALA A C 1
ATOM 7564 O O . ALA A 1 945 ? 8.588 -5.991 -17.404 1.00 88.19 945 ALA A O 1
ATOM 7565 N N . TYR A 1 946 ? 10.449 -7.069 -16.764 1.00 91.81 946 TYR A N 1
ATOM 7566 C CA . TYR A 1 946 ? 11.089 -7.103 -18.081 1.00 91.81 946 TYR A CA 1
ATOM 7567 C C . TYR A 1 946 ? 11.558 -8.516 -18.422 1.00 91.81 946 TYR A C 1
ATOM 7569 O O . TYR A 1 946 ? 12.127 -9.212 -17.583 1.00 91.81 946 TYR A O 1
ATOM 7577 N N . GLY A 1 947 ? 11.331 -8.941 -19.660 1.00 92.00 947 GLY A N 1
ATOM 7578 C CA . GLY A 1 947 ? 11.826 -10.205 -20.186 1.00 92.00 947 GLY A CA 1
ATOM 7579 C C . GLY A 1 947 ? 13.272 -10.054 -20.644 1.00 92.00 947 GLY A C 1
ATOM 7580 O O . GLY A 1 947 ? 13.621 -9.076 -21.304 1.00 92.00 947 GLY A O 1
ATOM 7581 N N . LEU A 1 948 ? 14.111 -11.024 -20.290 1.00 94.12 948 LEU A N 1
ATOM 7582 C CA . LEU A 1 948 ? 15.515 -11.101 -20.681 1.00 94.12 948 LEU A CA 1
ATOM 7583 C C . LEU A 1 948 ? 15.763 -12.441 -21.390 1.00 94.12 948 LEU A C 1
ATOM 7585 O O . LEU A 1 948 ? 15.781 -13.501 -20.759 1.00 94.12 948 LEU A O 1
ATOM 7589 N N . ASP A 1 949 ? 15.954 -12.386 -22.707 1.00 93.25 949 ASP A N 1
ATOM 7590 C CA . ASP A 1 949 ? 16.403 -13.522 -23.516 1.00 93.25 949 ASP A CA 1
ATOM 7591 C C . ASP A 1 949 ? 17.940 -13.534 -23.562 1.00 93.25 949 ASP A C 1
ATOM 7593 O O . ASP A 1 949 ? 18.555 -12.669 -24.194 1.00 93.25 949 ASP A O 1
ATOM 7597 N N . CYS A 1 950 ? 18.561 -14.539 -22.938 1.00 92.19 950 CYS A N 1
ATOM 7598 C CA . CYS A 1 950 ? 19.996 -14.813 -23.038 1.00 92.19 950 CYS A CA 1
ATOM 7599 C C . CYS A 1 950 ? 20.211 -16.049 -23.935 1.00 92.19 950 CYS A C 1
ATOM 7601 O O . CYS A 1 950 ? 20.143 -17.175 -23.437 1.00 92.19 950 CYS A O 1
ATOM 7603 N N . PRO A 1 951 ? 20.450 -15.896 -25.254 1.00 88.06 951 PRO A N 1
ATOM 7604 C CA . PRO A 1 951 ? 20.670 -17.032 -26.160 1.00 88.06 951 PRO A CA 1
ATOM 7605 C C . PRO A 1 951 ? 21.970 -17.800 -25.867 1.00 88.06 951 PRO A C 1
ATOM 7607 O O . PRO A 1 951 ? 22.085 -18.974 -26.214 1.00 88.06 951 PRO A O 1
ATOM 7610 N N . TYR A 1 952 ? 22.928 -17.152 -25.202 1.00 89.12 952 TYR A N 1
ATOM 7611 C CA . TYR A 1 952 ? 24.192 -17.728 -24.749 1.00 89.12 952 TYR A CA 1
ATOM 7612 C C . TYR A 1 952 ? 24.314 -17.598 -23.228 1.00 89.12 952 TYR A C 1
ATOM 7614 O O . TYR A 1 952 ? 23.619 -16.792 -22.609 1.00 89.12 952 TYR A O 1
ATOM 7622 N N . GLY A 1 953 ? 25.207 -18.384 -22.621 1.00 86.06 953 GLY A N 1
ATOM 7623 C CA . GLY A 1 953 ? 25.584 -18.164 -21.225 1.00 86.06 953 GLY A CA 1
ATOM 7624 C C . GLY A 1 953 ? 26.324 -16.833 -21.097 1.00 86.06 953 GLY A C 1
ATOM 7625 O O . GLY A 1 953 ? 27.246 -16.580 -21.870 1.00 86.06 953 GLY A O 1
ATOM 7626 N N . ALA A 1 954 ? 25.904 -15.990 -20.158 1.00 88.94 954 ALA A N 1
ATOM 7627 C CA . ALA A 1 954 ? 26.375 -14.616 -20.032 1.00 88.94 954 ALA A CA 1
ATOM 7628 C C . ALA A 1 954 ? 26.721 -14.275 -18.580 1.00 88.94 954 ALA A C 1
ATOM 7630 O O . ALA A 1 954 ? 26.032 -14.680 -17.641 1.00 88.94 954 ALA A O 1
ATOM 7631 N N . GLU A 1 955 ? 27.768 -13.476 -18.410 1.00 90.56 955 GLU A N 1
ATOM 7632 C CA . GLU A 1 955 ? 27.944 -12.650 -17.217 1.00 90.56 955 GLU A CA 1
ATOM 7633 C C . GLU A 1 955 ? 27.100 -11.391 -17.424 1.00 90.56 955 GLU A C 1
ATOM 7635 O O . GLU A 1 955 ? 27.077 -10.855 -18.532 1.00 90.56 955 GLU A O 1
ATOM 7640 N N . LEU A 1 956 ? 26.369 -10.964 -16.399 1.00 91.00 956 LEU A N 1
ATOM 7641 C CA . LEU A 1 956 ? 25.411 -9.864 -16.449 1.00 91.00 956 LEU A CA 1
ATOM 7642 C C . LEU A 1 956 ? 25.649 -8.905 -15.288 1.00 91.00 956 LEU A C 1
ATOM 7644 O O . LEU A 1 956 ? 25.859 -9.343 -14.157 1.00 91.00 956 LEU A O 1
ATOM 7648 N N . GLU A 1 957 ? 25.512 -7.611 -15.551 1.00 89.75 957 GLU A N 1
ATOM 7649 C CA . GLU A 1 957 ? 25.383 -6.578 -14.523 1.00 89.75 957 GLU A CA 1
ATOM 7650 C C . GLU A 1 957 ? 24.093 -5.804 -14.787 1.00 89.75 957 GLU A C 1
ATOM 7652 O O . GLU A 1 957 ? 23.924 -5.187 -15.837 1.00 89.75 957 GLU A O 1
ATOM 7657 N N . ILE A 1 958 ? 23.140 -5.921 -13.862 1.00 91.44 958 ILE A N 1
ATOM 7658 C CA . ILE A 1 958 ? 21.808 -5.320 -13.967 1.00 91.44 958 ILE A CA 1
ATOM 7659 C C . ILE A 1 958 ? 21.746 -4.153 -12.987 1.00 91.44 958 ILE A C 1
ATOM 7661 O O . ILE A 1 958 ? 21.925 -4.356 -11.789 1.00 91.44 958 ILE A O 1
ATOM 7665 N N . GLU A 1 959 ? 21.480 -2.947 -13.478 1.00 88.00 959 GLU A N 1
ATOM 7666 C CA . GLU A 1 959 ? 21.466 -1.722 -12.678 1.00 88.00 959 GLU A CA 1
ATOM 7667 C C . GLU A 1 959 ? 20.101 -1.035 -12.741 1.00 88.00 959 GLU A C 1
ATOM 7669 O O . GLU A 1 959 ? 19.489 -0.951 -13.804 1.00 88.00 959 GLU A O 1
ATOM 7674 N N . VAL A 1 960 ? 19.617 -0.512 -11.615 1.00 88.00 960 VAL A N 1
ATOM 7675 C CA . VAL A 1 960 ? 18.409 0.326 -11.561 1.00 88.00 960 VAL A CA 1
ATOM 7676 C C . VAL A 1 960 ? 18.758 1.647 -10.905 1.00 88.00 960 VAL A C 1
ATOM 7678 O O . VAL A 1 960 ? 19.208 1.671 -9.764 1.00 88.00 960 VAL A O 1
ATOM 7681 N N . PHE A 1 961 ? 18.502 2.739 -11.621 1.00 83.94 961 PHE A N 1
ATOM 7682 C CA . PHE A 1 961 ? 18.681 4.112 -11.159 1.00 83.94 961 PHE A CA 1
ATOM 7683 C C . PHE A 1 961 ? 17.318 4.771 -10.947 1.00 83.94 961 PHE A C 1
ATOM 7685 O O . PHE A 1 961 ? 16.492 4.782 -11.864 1.00 83.94 961 PHE A O 1
ATOM 7692 N N . ASN A 1 962 ? 17.094 5.375 -9.780 1.00 80.81 962 ASN A N 1
ATOM 7693 C CA . ASN A 1 962 ? 16.000 6.324 -9.586 1.00 80.81 962 ASN A CA 1
ATOM 7694 C C . ASN A 1 962 ? 16.212 7.542 -10.509 1.00 80.81 962 ASN A C 1
ATOM 7696 O O . ASN A 1 962 ? 17.330 8.040 -10.628 1.00 80.81 962 ASN A O 1
ATOM 7700 N N . ALA A 1 963 ? 15.154 8.031 -11.158 1.00 73.25 963 ALA A N 1
ATOM 7701 C CA . ALA A 1 963 ? 15.180 9.240 -11.987 1.00 73.25 963 ALA A CA 1
ATOM 7702 C C . ALA A 1 963 ? 14.381 10.414 -11.379 1.00 73.25 963 ALA A C 1
ATOM 7704 O O . ALA A 1 963 ? 14.365 11.500 -11.963 1.00 73.25 963 ALA A O 1
ATOM 7705 N N . GLY A 1 964 ? 13.750 10.205 -10.215 1.00 69.69 964 GLY A N 1
ATOM 7706 C CA . GLY A 1 964 ? 12.939 11.203 -9.513 1.00 69.69 964 GLY A CA 1
ATOM 7707 C C . GLY A 1 964 ? 11.672 11.597 -10.277 1.00 69.69 964 GLY A C 1
ATOM 7708 O O . GLY A 1 964 ? 11.150 10.826 -11.090 1.00 69.69 964 GLY A O 1
ATOM 7709 N N . ASP A 1 965 ? 11.221 12.830 -10.048 1.00 58.78 965 ASP A N 1
ATOM 7710 C CA . ASP A 1 965 ? 10.130 13.480 -10.798 1.00 58.78 965 ASP A CA 1
ATOM 7711 C C . ASP A 1 965 ? 10.559 13.963 -12.209 1.00 58.78 965 ASP A C 1
ATOM 7713 O O . ASP A 1 965 ? 9.791 14.620 -12.915 1.00 58.78 965 ASP A O 1
ATOM 7717 N N . GLY A 1 966 ? 11.802 13.694 -12.634 1.00 54.88 966 GLY A N 1
ATOM 7718 C CA . GLY A 1 966 ? 12.416 14.297 -13.820 1.00 54.88 966 GLY A CA 1
ATOM 7719 C C . GLY A 1 966 ? 13.045 13.314 -14.812 1.00 54.88 966 GLY A C 1
ATOM 7720 O O . GLY A 1 966 ? 12.692 12.140 -14.909 1.00 54.88 966 GLY A O 1
ATOM 7721 N N . ASN A 1 967 ? 14.001 13.828 -15.593 1.00 51.59 967 ASN A N 1
ATOM 7722 C CA . ASN A 1 967 ? 14.892 13.028 -16.448 1.00 51.59 967 ASN A CA 1
ATOM 7723 C C . ASN A 1 967 ? 16.223 12.673 -15.754 1.00 51.59 967 ASN A C 1
ATOM 7725 O O . ASN A 1 967 ? 17.044 11.976 -16.346 1.00 51.59 967 ASN A O 1
ATOM 7729 N N . TYR A 1 968 ? 16.459 13.175 -14.540 1.00 56.94 968 TYR A N 1
ATOM 7730 C CA . TYR A 1 968 ? 17.685 12.982 -13.773 1.00 56.94 968 TYR A CA 1
ATOM 7731 C C . TYR A 1 968 ? 17.399 13.140 -12.276 1.00 56.94 968 TYR A C 1
ATOM 7733 O O . TYR A 1 968 ? 16.621 14.005 -11.879 1.00 56.94 968 TYR A O 1
ATOM 7741 N N . TYR A 1 969 ? 18.075 12.333 -11.462 1.00 62.06 969 TYR A N 1
ATOM 7742 C CA . TYR A 1 969 ? 17.989 12.381 -10.006 1.00 62.06 969 TYR A CA 1
ATOM 7743 C C . TYR A 1 969 ? 18.671 13.630 -9.432 1.00 62.06 969 TYR A C 1
ATOM 7745 O O . TYR A 1 969 ? 19.804 13.953 -9.797 1.00 62.06 969 TYR A O 1
ATOM 7753 N N . ASN A 1 970 ? 18.011 14.319 -8.502 1.00 64.62 970 ASN A N 1
ATOM 7754 C CA . ASN A 1 970 ? 18.532 15.490 -7.812 1.00 64.62 970 ASN A CA 1
ATOM 7755 C C . ASN A 1 970 ? 18.508 15.276 -6.293 1.00 64.62 970 ASN A C 1
ATOM 7757 O O . ASN A 1 970 ? 17.521 15.588 -5.632 1.00 64.62 970 ASN A O 1
ATOM 7761 N N . ARG A 1 971 ? 19.642 14.848 -5.722 1.00 65.62 971 ARG A N 1
ATOM 7762 C CA . ARG A 1 971 ? 19.821 14.526 -4.286 1.00 65.62 971 ARG A CA 1
ATOM 7763 C C . ARG A 1 971 ? 19.571 15.688 -3.296 1.00 65.62 971 ARG A C 1
ATOM 7765 O O . ARG A 1 971 ? 19.716 15.508 -2.092 1.00 65.62 971 ARG A O 1
ATOM 7772 N N . LEU A 1 972 ? 19.233 16.891 -3.776 1.00 61.81 972 LEU A N 1
ATOM 7773 C CA . LEU A 1 972 ? 18.769 18.026 -2.957 1.00 61.81 972 LEU A CA 1
ATOM 7774 C C . LEU A 1 972 ? 17.231 18.155 -2.905 1.00 61.81 972 LEU A C 1
ATOM 7776 O O . LEU A 1 972 ? 16.722 19.048 -2.228 1.00 61.81 972 LEU A O 1
ATOM 7780 N N . LYS A 1 973 ? 16.498 17.323 -3.652 1.00 64.44 973 LYS A N 1
ATOM 7781 C CA . LYS A 1 973 ? 15.032 17.348 -3.792 1.00 64.44 973 LYS A CA 1
ATOM 7782 C C . LYS A 1 973 ? 14.433 15.947 -3.727 1.00 64.44 973 LYS A C 1
ATOM 7784 O O . LYS A 1 973 ? 13.526 15.709 -2.937 1.00 64.44 973 LYS A O 1
ATOM 7789 N N . ASP A 1 974 ? 14.954 15.052 -4.557 1.00 66.50 974 ASP A N 1
ATOM 7790 C CA . ASP A 1 974 ? 14.593 13.646 -4.591 1.00 66.50 974 ASP A CA 1
ATOM 7791 C C . ASP A 1 974 ? 15.325 12.929 -3.436 1.00 66.50 974 ASP A C 1
ATOM 7793 O O . ASP A 1 974 ? 16.542 13.098 -3.299 1.00 66.50 974 ASP A O 1
ATOM 7797 N N . PRO A 1 975 ? 14.627 12.161 -2.581 1.00 68.19 975 PRO A N 1
ATOM 7798 C CA . PRO A 1 975 ? 15.262 11.341 -1.554 1.00 68.19 975 PRO A CA 1
ATOM 7799 C C . PRO A 1 975 ? 15.822 10.042 -2.152 1.00 68.19 975 PRO A C 1
ATOM 7801 O O . PRO A 1 975 ? 15.289 9.523 -3.136 1.00 68.19 975 PRO A O 1
ATOM 7804 N N . ASP A 1 976 ? 16.851 9.471 -1.514 1.00 72.19 976 ASP A N 1
ATOM 7805 C CA . ASP A 1 976 ? 17.306 8.121 -1.860 1.00 72.19 976 ASP A CA 1
ATOM 7806 C C . ASP A 1 976 ? 16.186 7.126 -1.494 1.00 72.19 976 ASP A C 1
ATOM 7808 O O . ASP A 1 976 ? 15.519 7.274 -0.463 1.00 72.19 976 ASP A O 1
ATOM 7812 N N . VAL A 1 977 ? 15.938 6.137 -2.353 1.00 78.00 977 VAL A N 1
ATOM 7813 C CA . VAL A 1 977 ? 14.744 5.282 -2.278 1.00 78.00 977 VAL A CA 1
ATOM 7814 C C . VAL A 1 977 ? 15.163 3.849 -1.964 1.00 78.00 977 VAL A C 1
ATOM 7816 O O . VAL A 1 977 ? 16.250 3.407 -2.308 1.00 78.00 977 VAL A O 1
ATOM 7819 N N . ASP A 1 978 ? 14.294 3.106 -1.291 1.00 83.44 978 ASP A N 1
ATOM 7820 C CA . ASP A 1 978 ? 14.444 1.661 -1.156 1.00 83.44 978 ASP A CA 1
ATOM 7821 C C . ASP A 1 978 ? 14.235 0.992 -2.521 1.00 83.44 978 ASP A C 1
ATOM 7823 O O . ASP A 1 978 ? 13.144 1.098 -3.072 1.00 83.44 978 ASP A O 1
ATOM 7827 N N . LEU A 1 979 ? 15.261 0.364 -3.089 1.00 88.62 979 LEU A N 1
ATOM 7828 C CA . LEU A 1 979 ? 15.263 -0.241 -4.422 1.00 88.62 979 LEU A CA 1
ATOM 7829 C C . LEU A 1 979 ? 15.547 -1.743 -4.334 1.00 88.62 979 LEU A C 1
ATOM 7831 O O . LEU A 1 979 ? 16.454 -2.173 -3.619 1.00 88.62 979 LEU A O 1
ATOM 7835 N N . PHE A 1 980 ? 14.843 -2.544 -5.136 1.00 90.50 980 PHE A N 1
ATOM 7836 C CA . PHE A 1 980 ? 15.138 -3.969 -5.292 1.00 90.50 980 PHE A CA 1
ATOM 7837 C C . PHE A 1 980 ? 15.204 -4.425 -6.752 1.00 90.50 980 PHE A C 1
ATOM 7839 O O . PHE A 1 980 ? 14.530 -3.894 -7.639 1.00 90.50 980 PHE A O 1
ATOM 7846 N N . LEU A 1 981 ? 16.006 -5.466 -6.969 1.00 92.88 981 LEU A N 1
ATOM 7847 C CA . LEU A 1 981 ? 16.159 -6.202 -8.219 1.00 92.88 981 LEU A CA 1
ATOM 7848 C C . LEU A 1 981 ? 16.080 -7.704 -7.934 1.00 92.88 981 LEU A C 1
ATOM 7850 O O . LEU A 1 981 ? 16.843 -8.233 -7.125 1.00 92.88 981 LEU A O 1
ATOM 7854 N N . ILE A 1 982 ? 15.186 -8.405 -8.630 1.00 93.12 982 ILE A N 1
ATOM 7855 C CA . ILE A 1 982 ? 15.085 -9.868 -8.616 1.00 93.12 982 ILE A CA 1
ATOM 7856 C C . ILE A 1 982 ? 15.228 -10.374 -10.051 1.00 93.12 982 ILE A C 1
ATOM 7858 O O . ILE A 1 982 ? 14.484 -9.959 -10.937 1.00 93.12 982 ILE A O 1
ATOM 7862 N N . LEU A 1 983 ? 16.150 -11.311 -10.273 1.00 95.00 983 LEU A N 1
ATOM 7863 C CA . LEU A 1 983 ? 16.275 -12.041 -11.531 1.00 95.00 983 LEU A CA 1
ATOM 7864 C C . LEU A 1 983 ? 15.672 -13.438 -11.363 1.00 95.00 983 LEU A C 1
ATOM 7866 O O . LEU A 1 983 ? 16.266 -14.301 -10.714 1.00 95.00 983 LEU A O 1
ATOM 7870 N N . LEU A 1 984 ? 14.510 -13.681 -11.962 1.00 93.38 984 LEU A N 1
ATOM 7871 C CA . LEU A 1 984 ? 13.884 -15.001 -12.029 1.00 93.38 984 LEU A CA 1
ATOM 7872 C C . LEU A 1 984 ? 14.286 -15.721 -13.317 1.00 93.38 984 LEU A C 1
ATOM 7874 O O . LEU A 1 984 ? 14.450 -15.104 -14.364 1.00 93.38 984 LEU A O 1
ATOM 7878 N N . SER A 1 985 ? 14.393 -17.044 -13.265 1.00 91.69 985 SER A N 1
ATOM 7879 C CA . SER A 1 985 ? 14.343 -17.889 -14.467 1.00 91.69 985 SER A CA 1
ATOM 7880 C C . SER A 1 985 ? 12.898 -18.147 -14.898 1.00 91.69 985 SER A C 1
ATOM 7882 O O . SER A 1 985 ? 11.990 -18.067 -14.073 1.00 91.69 985 SER A O 1
ATOM 7884 N N . ALA A 1 986 ? 12.679 -18.539 -16.156 1.00 84.31 986 ALA A N 1
ATOM 7885 C CA . ALA A 1 986 ? 11.354 -18.927 -16.664 1.00 84.31 986 ALA A CA 1
ATOM 7886 C C . ALA A 1 986 ? 10.651 -20.043 -15.854 1.00 84.31 986 ALA A C 1
ATOM 7888 O O . ALA A 1 986 ? 9.434 -20.173 -15.922 1.00 84.31 986 ALA A O 1
ATOM 7889 N N . ASN A 1 987 ? 11.399 -20.809 -15.049 1.00 83.56 987 ASN A N 1
ATOM 7890 C CA . ASN A 1 987 ? 10.877 -21.842 -14.147 1.00 83.56 987 ASN A CA 1
ATOM 7891 C C . ASN A 1 987 ? 10.545 -21.299 -12.734 1.00 83.56 987 ASN A C 1
ATOM 7893 O O . ASN A 1 987 ? 10.423 -22.078 -11.794 1.00 83.56 987 ASN A O 1
ATOM 7897 N N . GLY A 1 988 ? 10.497 -19.977 -12.538 1.00 83.62 988 GLY A N 1
ATOM 7898 C CA . GLY A 1 988 ? 10.206 -19.321 -11.255 1.00 83.62 988 GLY A CA 1
ATOM 7899 C C . GLY A 1 988 ? 11.385 -19.212 -10.276 1.00 83.62 988 GLY A C 1
ATOM 7900 O O . GLY A 1 988 ? 11.354 -18.373 -9.385 1.00 83.62 988 GLY A O 1
ATOM 7901 N N . TYR A 1 989 ? 12.464 -19.991 -10.433 1.00 89.56 989 TYR A N 1
ATOM 7902 C CA . TYR A 1 989 ? 13.607 -19.933 -9.506 1.00 89.56 989 TYR A CA 1
ATOM 7903 C C . TYR A 1 989 ? 14.370 -18.602 -9.573 1.00 89.56 989 TYR A C 1
ATOM 7905 O O . TYR A 1 989 ? 14.780 -18.177 -10.659 1.00 89.56 989 TYR A O 1
ATOM 7913 N N . CYS A 1 990 ? 14.651 -18.014 -8.405 1.00 92.81 990 CYS A N 1
ATOM 7914 C CA . CYS A 1 990 ? 15.449 -16.798 -8.245 1.00 92.81 990 CYS A CA 1
ATOM 7915 C C . CYS A 1 990 ? 16.953 -17.057 -8.476 1.00 92.81 990 CYS A C 1
ATOM 7917 O O . CYS A 1 990 ? 17.628 -17.756 -7.711 1.00 92.81 990 CYS A O 1
ATOM 7919 N N . ARG A 1 991 ? 17.491 -16.469 -9.549 1.00 93.12 991 ARG A N 1
ATOM 7920 C CA . ARG A 1 991 ? 18.896 -16.554 -9.981 1.00 93.12 991 ARG A CA 1
ATOM 7921 C C . ARG A 1 991 ? 19.793 -15.503 -9.343 1.00 93.12 991 ARG A C 1
ATOM 7923 O O . ARG A 1 991 ? 20.954 -15.817 -9.081 1.00 93.12 991 ARG A O 1
ATOM 7930 N N . ALA A 1 992 ? 19.258 -14.325 -9.044 1.00 92.69 992 ALA A N 1
ATOM 7931 C CA . ALA A 1 992 ? 19.969 -13.245 -8.373 1.00 92.69 992 ALA A CA 1
ATOM 7932 C C . ALA A 1 992 ? 18.976 -12.308 -7.663 1.00 92.69 992 ALA A C 1
ATOM 7934 O O . ALA A 1 992 ? 17.830 -12.184 -8.095 1.00 92.69 992 ALA A O 1
ATOM 7935 N N . TYR A 1 993 ? 19.416 -11.671 -6.579 1.00 93.81 993 TYR A N 1
ATOM 7936 C CA . TYR A 1 993 ? 18.625 -10.745 -5.767 1.00 93.81 993 TYR A CA 1
ATOM 7937 C C . TYR A 1 993 ? 19.531 -9.627 -5.245 1.00 93.81 993 TYR A C 1
ATOM 7939 O O . TYR A 1 993 ? 20.661 -9.915 -4.846 1.00 93.81 993 TYR A O 1
ATOM 7947 N N . LYS A 1 994 ? 19.030 -8.389 -5.237 1.00 92.00 994 LYS A N 1
ATOM 7948 C CA . LYS A 1 994 ? 19.617 -7.252 -4.523 1.00 92.00 994 LYS A CA 1
ATOM 7949 C C . LYS A 1 994 ? 18.518 -6.363 -3.950 1.00 92.00 994 LYS A C 1
ATOM 7951 O O . LYS A 1 994 ? 17.504 -6.150 -4.615 1.00 92.00 994 LYS A O 1
ATOM 7956 N N . HIS A 1 995 ? 18.728 -5.832 -2.751 1.00 90.81 995 HIS A N 1
ATOM 7957 C CA . HIS A 1 995 ? 17.820 -4.901 -2.086 1.00 90.81 995 HIS A CA 1
ATOM 7958 C C . HIS A 1 995 ? 18.622 -3.892 -1.263 1.00 90.81 995 HIS A C 1
ATOM 7960 O O . HIS A 1 995 ? 19.336 -4.282 -0.340 1.00 90.81 995 HIS A O 1
ATOM 7966 N N . ASP A 1 996 ? 18.524 -2.602 -1.579 1.00 87.25 996 ASP A N 1
ATOM 7967 C CA . ASP A 1 996 ? 19.298 -1.554 -0.907 1.00 87.25 996 ASP A CA 1
ATOM 7968 C C . ASP A 1 996 ? 18.551 -0.211 -0.879 1.00 87.25 996 ASP A C 1
ATOM 7970 O O . ASP A 1 996 ? 17.662 0.026 -1.690 1.00 87.25 996 ASP A O 1
ATOM 7974 N N . VAL A 1 997 ? 18.926 0.681 0.039 1.00 85.12 997 VAL A N 1
ATOM 7975 C CA . VAL A 1 997 ? 18.361 2.037 0.153 1.00 85.12 997 VAL A CA 1
ATOM 7976 C C . VAL A 1 997 ? 19.419 3.053 -0.271 1.00 85.12 997 VAL A C 1
ATOM 7978 O O . VAL A 1 997 ? 20.211 3.505 0.563 1.00 85.12 997 VAL A O 1
ATOM 7981 N N . ASP A 1 998 ? 19.439 3.367 -1.566 1.00 80.44 998 ASP A N 1
ATOM 7982 C CA . ASP A 1 998 ? 20.284 4.378 -2.223 1.00 80.44 998 ASP A CA 1
ATOM 7983 C C . ASP A 1 998 ? 19.581 4.861 -3.518 1.00 80.44 998 ASP A C 1
ATOM 7985 O O . ASP A 1 998 ? 18.513 4.372 -3.883 1.00 80.44 998 ASP A O 1
ATOM 7989 N N . TYR A 1 999 ? 20.139 5.828 -4.247 1.00 78.94 999 TYR A N 1
ATOM 7990 C CA . TYR A 1 999 ? 19.546 6.293 -5.516 1.00 78.94 999 TYR A CA 1
ATOM 7991 C C . TYR A 1 999 ? 19.741 5.326 -6.699 1.00 78.94 999 TYR A C 1
ATOM 7993 O O . TYR A 1 999 ? 19.139 5.520 -7.759 1.00 78.94 999 TYR A O 1
ATOM 8001 N N . TYR A 1 1000 ? 20.580 4.301 -6.539 1.00 83.25 1000 TYR A N 1
ATOM 8002 C CA . TYR A 1 1000 ? 20.839 3.265 -7.535 1.00 83.25 1000 TYR A CA 1
ATOM 8003 C C . TYR A 1 1000 ? 21.215 1.935 -6.869 1.00 83.25 1000 TYR A C 1
ATOM 8005 O O . TYR A 1 1000 ? 21.709 1.921 -5.744 1.00 83.25 1000 TYR A O 1
ATOM 8013 N N . ILE A 1 1001 ? 21.009 0.822 -7.576 1.00 87.31 1001 ILE A N 1
ATOM 8014 C CA . ILE A 1 1001 ? 21.498 -0.508 -7.185 1.00 87.31 1001 ILE A CA 1
ATOM 8015 C C . ILE A 1 1001 ? 22.060 -1.265 -8.388 1.00 87.31 1001 ILE A C 1
ATOM 8017 O O . ILE A 1 1001 ? 21.513 -1.168 -9.485 1.00 87.31 1001 ILE A O 1
ATOM 8021 N N . THR A 1 1002 ? 23.098 -2.071 -8.153 1.00 87.50 1002 THR A N 1
ATOM 8022 C CA . THR A 1 1002 ? 23.759 -2.929 -9.153 1.00 87.50 1002 THR A CA 1
ATOM 8023 C C . THR A 1 1002 ? 23.717 -4.392 -8.701 1.00 87.50 1002 THR A C 1
ATOM 8025 O O . THR A 1 1002 ? 23.978 -4.707 -7.538 1.00 87.50 1002 THR A O 1
ATOM 8028 N N . LEU A 1 1003 ? 23.392 -5.295 -9.626 1.00 90.81 1003 LEU A N 1
ATOM 8029 C CA . LEU A 1 1003 ? 23.263 -6.736 -9.419 1.00 90.81 1003 LEU A CA 1
ATOM 8030 C C . LEU A 1 1003 ? 24.093 -7.500 -10.460 1.00 90.81 1003 LEU A C 1
ATOM 8032 O O . LEU A 1 1003 ? 23.622 -7.785 -11.563 1.00 90.81 1003 LEU A O 1
ATOM 8036 N N . SER A 1 1004 ? 25.326 -7.850 -10.091 1.00 90.31 1004 SER A N 1
ATOM 8037 C CA . SER A 1 1004 ? 26.221 -8.688 -10.898 1.00 90.31 1004 SER A CA 1
ATOM 8038 C C . SER A 1 1004 ? 25.896 -10.178 -10.708 1.00 90.31 1004 SER A C 1
ATOM 8040 O O . SER A 1 1004 ? 25.761 -10.659 -9.580 1.00 90.31 1004 SER A O 1
ATOM 8042 N N . THR A 1 1005 ? 25.757 -10.942 -11.794 1.00 92.44 1005 THR A N 1
ATOM 8043 C CA . THR A 1 1005 ? 25.466 -12.386 -11.746 1.00 92.44 1005 THR A CA 1
ATOM 8044 C C . THR A 1 1005 ? 25.878 -13.108 -13.033 1.00 92.44 1005 THR A C 1
ATOM 8046 O O . THR A 1 1005 ? 26.168 -12.473 -14.041 1.00 92.44 1005 THR A O 1
ATOM 8049 N N . THR A 1 1006 ? 25.891 -14.442 -13.032 1.00 92.62 1006 THR A N 1
ATOM 8050 C CA . THR A 1 1006 ? 26.149 -15.250 -14.235 1.00 92.62 1006 THR A CA 1
ATOM 8051 C C . THR A 1 1006 ? 24.980 -16.195 -14.504 1.00 92.62 1006 THR A C 1
ATOM 8053 O O . THR A 1 1006 ? 24.426 -16.808 -13.586 1.00 92.62 1006 THR A O 1
ATOM 8056 N N . VAL A 1 1007 ? 24.564 -16.296 -15.769 1.00 91.50 1007 VAL A N 1
ATOM 8057 C CA . VAL A 1 1007 ? 23.413 -17.107 -16.189 1.00 91.50 1007 VAL A CA 1
ATOM 8058 C C . VAL A 1 1007 ? 23.776 -18.087 -17.309 1.00 91.50 1007 VAL A C 1
ATOM 8060 O O . VAL A 1 1007 ? 24.531 -17.731 -18.214 1.00 91.50 1007 VAL A O 1
ATOM 8063 N N . PRO A 1 1008 ? 23.239 -19.323 -17.290 1.00 92.00 1008 PRO A N 1
ATOM 8064 C CA . PRO A 1 1008 ? 23.256 -20.195 -18.462 1.00 92.00 1008 PRO A CA 1
ATOM 8065 C C . PRO A 1 1008 ? 22.347 -19.633 -19.578 1.00 92.00 1008 PRO A C 1
ATOM 8067 O O . PRO A 1 1008 ? 21.545 -18.737 -19.316 1.00 92.00 1008 PRO A O 1
ATOM 8070 N N . PRO A 1 1009 ? 22.431 -20.146 -20.820 1.00 91.88 1009 PRO A N 1
ATOM 8071 C CA . PRO A 1 1009 ? 21.492 -19.764 -21.873 1.00 91.88 1009 PRO A CA 1
ATOM 8072 C C . PRO A 1 1009 ? 20.050 -20.116 -21.478 1.00 91.88 1009 PRO A C 1
ATOM 8074 O O . PRO A 1 1009 ? 19.784 -21.205 -20.960 1.00 91.88 1009 PRO A O 1
ATOM 8077 N N . GLY A 1 1010 ? 19.113 -19.203 -21.727 1.00 91.69 1010 GLY A N 1
ATOM 8078 C CA . GLY A 1 1010 ? 17.713 -19.362 -21.351 1.00 91.69 1010 GLY A CA 1
ATOM 8079 C C . GLY A 1 1010 ? 16.930 -18.051 -21.287 1.00 91.69 1010 GLY A C 1
ATOM 8080 O O . GLY A 1 1010 ? 17.401 -16.988 -21.691 1.00 91.69 1010 GLY A O 1
ATOM 8081 N N . ARG A 1 1011 ? 15.705 -18.154 -20.759 1.00 93.50 1011 ARG A N 1
ATOM 8082 C CA . ARG A 1 1011 ? 14.794 -17.027 -20.528 1.00 93.50 1011 ARG A CA 1
ATOM 8083 C C . ARG A 1 1011 ? 14.718 -16.658 -19.057 1.00 93.50 1011 ARG A C 1
ATOM 8085 O O . ARG A 1 1011 ? 14.577 -17.533 -18.194 1.00 93.50 1011 ARG A O 1
ATOM 8092 N N . TYR A 1 1012 ? 14.740 -15.358 -18.806 1.00 94.50 1012 TYR A N 1
ATOM 8093 C CA . TYR A 1 1012 ? 14.716 -14.759 -17.482 1.00 94.50 1012 TYR A CA 1
ATOM 8094 C C . TYR A 1 1012 ? 13.696 -13.620 -17.416 1.00 94.50 1012 TYR A C 1
ATOM 8096 O O . TYR A 1 1012 ? 13.301 -13.061 -18.439 1.00 94.50 1012 TYR A O 1
ATOM 8104 N N . ILE A 1 1013 ? 13.271 -13.282 -16.202 1.00 93.19 1013 ILE A N 1
ATOM 8105 C CA . ILE A 1 1013 ? 12.427 -12.123 -15.911 1.00 93.19 1013 ILE A CA 1
ATOM 8106 C C . ILE A 1 1013 ? 13.165 -11.273 -14.878 1.00 93.19 1013 ILE A C 1
ATOM 8108 O O . ILE A 1 1013 ? 13.501 -11.760 -13.798 1.00 93.19 1013 ILE A O 1
ATOM 8112 N N . ILE A 1 1014 ? 13.417 -10.013 -15.217 1.00 93.19 1014 ILE A N 1
ATOM 8113 C CA . ILE A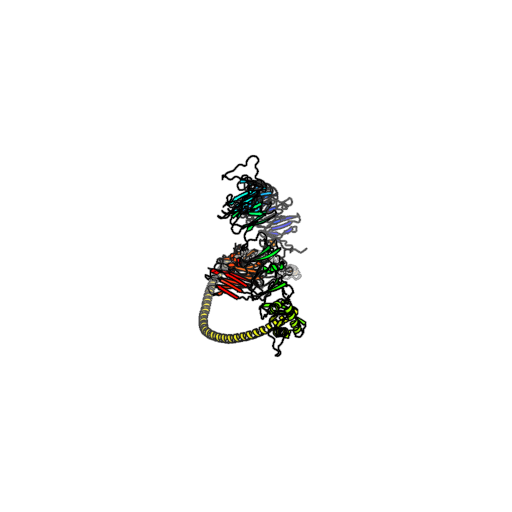 1 1014 ? 13.914 -8.990 -14.301 1.00 93.19 1014 ILE A CA 1
ATOM 8114 C C . ILE A 1 1014 ? 12.690 -8.324 -13.675 1.00 93.19 1014 ILE A C 1
ATOM 8116 O O . ILE A 1 1014 ? 11.898 -7.710 -14.387 1.00 93.19 1014 ILE A O 1
ATOM 8120 N N . LEU A 1 1015 ? 12.540 -8.423 -12.357 1.00 91.62 1015 LEU A N 1
ATOM 8121 C CA . LEU A 1 1015 ? 11.588 -7.626 -11.591 1.00 91.62 1015 LEU A CA 1
ATOM 8122 C C . LEU A 1 1015 ? 12.366 -6.539 -10.843 1.00 91.62 1015 LEU A C 1
ATOM 8124 O O . LEU A 1 1015 ? 13.127 -6.838 -9.921 1.00 91.62 1015 LEU A O 1
ATOM 8128 N N . ALA A 1 1016 ? 12.182 -5.290 -11.261 1.00 89.62 1016 ALA A N 1
ATOM 8129 C CA . ALA A 1 1016 ? 12.667 -4.111 -10.549 1.00 89.62 1016 ALA A CA 1
ATOM 8130 C C . ALA A 1 1016 ? 11.544 -3.541 -9.669 1.00 89.62 1016 ALA A C 1
ATOM 8132 O O . ALA A 1 1016 ? 10.363 -3.715 -9.979 1.00 89.62 1016 ALA A O 1
ATOM 8133 N N . GLY A 1 1017 ? 11.872 -2.826 -8.596 1.00 87.69 1017 GLY A N 1
ATOM 8134 C CA . GLY A 1 1017 ? 10.848 -2.171 -7.785 1.00 87.69 1017 GLY A CA 1
ATOM 8135 C C . GLY A 1 1017 ? 11.382 -1.420 -6.572 1.00 87.69 1017 GLY A C 1
ATOM 8136 O O . GLY A 1 1017 ? 12.586 -1.227 -6.422 1.00 87.69 1017 GLY A O 1
ATOM 8137 N N . SER A 1 1018 ? 10.455 -0.995 -5.714 1.00 85.50 1018 SER A N 1
ATOM 8138 C CA . SER A 1 1018 ? 10.727 -0.271 -4.471 1.00 85.50 1018 SER A CA 1
ATOM 8139 C C . SER A 1 1018 ? 9.632 -0.541 -3.435 1.00 85.50 1018 SER A C 1
ATOM 8141 O O . SER A 1 1018 ? 8.453 -0.519 -3.791 1.00 85.50 1018 SER A O 1
ATOM 8143 N N . MET A 1 1019 ? 9.975 -0.753 -2.155 1.00 80.19 1019 MET A N 1
ATOM 8144 C CA . MET A 1 1019 ? 8.962 -0.871 -1.088 1.00 80.19 1019 MET A CA 1
ATOM 8145 C C . MET A 1 1019 ? 8.453 0.493 -0.613 1.00 80.19 1019 MET A C 1
ATOM 8147 O O . MET A 1 1019 ? 7.318 0.612 -0.148 1.00 80.19 1019 MET A O 1
ATOM 8151 N N . SER A 1 1020 ? 9.262 1.548 -0.752 1.00 71.56 1020 SER A N 1
ATOM 8152 C CA . SER A 1 1020 ? 8.897 2.901 -0.315 1.00 71.56 1020 SER A CA 1
ATOM 8153 C C . SER A 1 1020 ? 7.721 3.495 -1.096 1.00 71.56 1020 SER A C 1
ATOM 8155 O O . SER A 1 1020 ? 7.008 4.335 -0.545 1.00 71.56 1020 SER A O 1
ATOM 8157 N N . VAL A 1 1021 ? 7.478 3.022 -2.327 1.00 66.81 1021 VAL A N 1
ATOM 8158 C CA . VAL A 1 1021 ? 6.377 3.412 -3.238 1.00 66.81 1021 VAL A CA 1
ATOM 8159 C C . VAL A 1 1021 ? 4.995 3.378 -2.581 1.00 66.81 1021 VAL A C 1
ATOM 8161 O O . VAL A 1 1021 ? 4.166 4.238 -2.867 1.00 66.81 1021 VAL A O 1
ATOM 8164 N N . VAL A 1 1022 ? 4.781 2.470 -1.623 1.00 59.09 1022 VAL A N 1
ATOM 8165 C CA . VAL A 1 1022 ? 3.560 2.367 -0.799 1.00 59.09 1022 VAL A CA 1
ATOM 8166 C C . VAL A 1 1022 ? 3.191 3.686 -0.090 1.00 59.09 1022 VAL A C 1
ATOM 8168 O O . VAL A 1 1022 ? 2.032 3.882 0.269 1.00 59.09 1022 VAL A O 1
ATOM 8171 N N . ASN A 1 1023 ? 4.151 4.600 0.098 1.00 57.50 1023 ASN A N 1
ATOM 8172 C CA . ASN A 1 1023 ? 3.972 5.870 0.808 1.00 57.50 1023 ASN A CA 1
ATOM 8173 C C . ASN A 1 1023 ? 3.970 7.118 -0.108 1.00 57.50 1023 ASN A C 1
ATOM 8175 O O . ASN A 1 1023 ? 3.910 8.233 0.410 1.00 57.50 1023 ASN A O 1
ATOM 8179 N N . TYR A 1 1024 ? 4.041 6.966 -1.439 1.00 61.31 1024 TYR A N 1
ATOM 8180 C CA . TYR A 1 1024 ? 4.051 8.084 -2.398 1.00 61.31 1024 TYR A CA 1
ATOM 8181 C C . TYR A 1 1024 ? 2.700 8.253 -3.116 1.00 61.31 1024 TYR A C 1
ATOM 8183 O O . TYR A 1 1024 ? 2.054 7.271 -3.472 1.00 61.31 1024 TYR A O 1
ATOM 8191 N N . LEU A 1 1025 ? 2.295 9.505 -3.384 1.00 50.94 1025 LEU A N 1
ATOM 8192 C CA . LEU A 1 1025 ? 1.129 9.819 -4.234 1.00 50.94 1025 LEU A CA 1
ATOM 8193 C C . LEU A 1 1025 ? 1.449 9.844 -5.739 1.00 50.94 1025 LEU A C 1
ATOM 8195 O O . LEU A 1 1025 ? 0.539 9.734 -6.557 1.00 50.94 1025 LEU A O 1
ATOM 8199 N N . VAL A 1 1026 ? 2.720 10.016 -6.102 1.00 57.41 1026 VAL A N 1
ATOM 8200 C CA . VAL A 1 1026 ? 3.223 9.988 -7.481 1.00 57.41 1026 VAL A CA 1
ATOM 8201 C C . VAL A 1 1026 ? 4.431 9.066 -7.488 1.00 57.41 1026 VAL A C 1
ATOM 8203 O O . VAL A 1 1026 ? 5.320 9.209 -6.651 1.00 57.41 1026 VAL A O 1
ATOM 8206 N N . TYR A 1 1027 ? 4.449 8.085 -8.387 1.00 71.00 1027 TYR A N 1
ATOM 8207 C CA . TYR A 1 1027 ? 5.519 7.094 -8.426 1.00 71.00 1027 TYR A CA 1
ATOM 8208 C C . TYR A 1 1027 ? 6.691 7.609 -9.276 1.00 71.00 1027 TYR A C 1
ATOM 8210 O O . TYR A 1 1027 ? 6.458 7.975 -10.433 1.00 71.00 1027 TYR A O 1
ATOM 8218 N N . PRO A 1 1028 ? 7.933 7.633 -8.757 1.00 73.06 1028 PRO A N 1
ATOM 8219 C CA . PRO A 1 1028 ? 9.066 8.142 -9.519 1.00 73.06 1028 PRO A CA 1
ATOM 8220 C C . PRO A 1 1028 ? 9.392 7.260 -10.732 1.00 73.06 1028 PRO A C 1
ATOM 8222 O O . PRO A 1 1028 ? 9.077 6.064 -10.786 1.00 73.06 1028 PRO A O 1
ATOM 8225 N N . ALA A 1 1029 ? 10.034 7.868 -11.728 1.00 80.56 1029 ALA A N 1
ATOM 8226 C CA . ALA A 1 1029 ? 10.574 7.143 -12.871 1.00 80.56 1029 ALA A CA 1
ATOM 8227 C C . ALA A 1 1029 ? 11.880 6.422 -12.491 1.00 80.56 1029 ALA A C 1
ATOM 8229 O O . ALA A 1 1029 ? 12.599 6.850 -11.587 1.00 80.56 1029 ALA A O 1
ATOM 8230 N N . PHE A 1 1030 ? 12.224 5.357 -13.214 1.00 84.62 1030 PHE A N 1
ATOM 8231 C CA . PHE A 1 1030 ? 13.515 4.679 -13.075 1.00 84.62 1030 PHE A CA 1
ATOM 8232 C C . PHE A 1 1030 ? 14.108 4.294 -14.428 1.00 84.62 1030 PHE A C 1
ATOM 8234 O O . PHE A 1 1030 ? 13.388 4.088 -15.404 1.00 84.62 1030 PHE A O 1
ATOM 8241 N N . ASN A 1 1031 ? 15.430 4.157 -14.474 1.00 84.31 1031 ASN A N 1
ATOM 8242 C CA . ASN A 1 1031 ? 16.154 3.622 -15.621 1.00 84.31 1031 ASN A CA 1
ATOM 8243 C C . ASN A 1 1031 ? 16.773 2.276 -15.231 1.00 84.31 1031 ASN A C 1
ATOM 8245 O O . ASN A 1 1031 ? 17.648 2.225 -14.370 1.00 84.31 1031 ASN A O 1
ATOM 8249 N N . LEU A 1 1032 ? 16.311 1.202 -15.868 1.00 87.81 1032 LEU A N 1
ATOM 8250 C CA . LEU A 1 1032 ? 16.954 -0.107 -15.872 1.00 87.81 1032 LEU A CA 1
ATOM 8251 C C . LEU A 1 1032 ? 18.047 -0.109 -16.948 1.00 87.81 1032 LEU A C 1
ATOM 8253 O O . LEU A 1 1032 ? 17.783 0.212 -18.110 1.00 87.81 1032 LEU A O 1
ATOM 8257 N N . VAL A 1 1033 ? 19.254 -0.511 -16.573 1.00 87.31 1033 VAL A N 1
ATOM 8258 C CA . VAL A 1 1033 ? 20.370 -0.793 -17.478 1.00 87.31 1033 VAL A CA 1
ATOM 8259 C C . VAL A 1 1033 ? 20.745 -2.262 -17.305 1.00 87.31 1033 VAL A C 1
ATOM 8261 O O . VAL A 1 1033 ? 20.752 -2.785 -16.194 1.00 87.31 1033 VAL A O 1
ATOM 8264 N N . VAL A 1 1034 ? 21.037 -2.948 -18.403 1.00 89.31 1034 VAL A N 1
ATOM 8265 C CA . VAL A 1 1034 ? 21.614 -4.294 -18.382 1.00 89.31 1034 VAL A CA 1
ATOM 8266 C C . VAL A 1 1034 ? 22.883 -4.253 -19.209 1.00 89.31 1034 VAL A C 1
ATOM 8268 O O . VAL A 1 1034 ? 22.831 -3.888 -20.383 1.00 89.31 1034 VAL A O 1
ATOM 8271 N N . HIS A 1 1035 ? 23.999 -4.650 -18.611 1.00 88.19 1035 HIS A N 1
ATOM 8272 C CA . HIS A 1 1035 ? 25.240 -4.968 -19.302 1.00 88.19 1035 HIS A CA 1
ATOM 8273 C C . HIS A 1 1035 ? 25.439 -6.488 -19.336 1.00 88.19 1035 HIS A C 1
ATOM 8275 O O . HIS A 1 1035 ? 25.034 -7.187 -18.405 1.00 88.19 1035 HIS A O 1
ATOM 8281 N N . GLY A 1 1036 ? 26.082 -7.013 -20.381 1.00 88.44 1036 GLY A N 1
ATOM 8282 C CA . GLY A 1 1036 ? 26.335 -8.450 -20.491 1.00 88.44 1036 GLY A CA 1
ATOM 8283 C C . GLY A 1 1036 ? 27.510 -8.841 -21.383 1.00 88.44 1036 GLY A C 1
ATOM 8284 O O . GLY A 1 1036 ? 27.738 -8.248 -22.437 1.00 88.44 1036 GLY A O 1
ATOM 8285 N N . SER A 1 1037 ? 28.243 -9.880 -20.980 1.00 89.88 1037 SER A N 1
ATOM 8286 C CA . SER A 1 1037 ? 29.455 -10.357 -21.667 1.00 89.88 1037 SER A CA 1
ATOM 8287 C C . SER A 1 1037 ? 29.201 -11.103 -22.984 1.00 89.88 1037 SER A C 1
ATOM 8289 O O . SER A 1 1037 ? 30.154 -11.478 -23.668 1.00 89.88 1037 SER A O 1
ATOM 8291 N N . GLN A 1 1038 ? 27.934 -11.312 -23.351 1.00 89.81 1038 GLN A N 1
ATOM 8292 C CA . GLN A 1 1038 ? 27.452 -11.907 -24.602 1.00 89.81 1038 GLN A CA 1
ATOM 8293 C C . GLN A 1 1038 ? 26.177 -11.176 -25.065 1.00 89.81 1038 GLN A C 1
ATOM 8295 O O . GLN A 1 1038 ? 25.557 -10.495 -24.250 1.00 89.81 1038 GLN A O 1
ATOM 8300 N N . PRO A 1 1039 ? 25.742 -11.305 -26.334 1.00 88.75 1039 PRO A N 1
ATOM 8301 C CA . PRO A 1 1039 ? 24.488 -10.709 -26.794 1.00 88.75 1039 PRO A CA 1
ATOM 8302 C C . PRO A 1 1039 ? 23.256 -11.256 -26.052 1.00 88.75 1039 PRO A C 1
ATOM 8304 O O . PRO A 1 1039 ? 23.094 -12.470 -25.919 1.00 88.75 1039 PRO A O 1
ATOM 8307 N N . PHE A 1 1040 ? 22.358 -10.358 -25.643 1.00 93.12 1040 PHE A N 1
ATOM 8308 C CA . PHE A 1 1040 ? 21.061 -10.637 -25.008 1.00 93.12 1040 PHE A CA 1
ATOM 8309 C C . PHE A 1 1040 ? 19.992 -9.656 -25.528 1.00 93.12 1040 PHE A C 1
ATOM 8311 O O . PHE A 1 1040 ? 20.321 -8.677 -26.203 1.00 93.12 1040 PHE A O 1
ATOM 8318 N N . VAL A 1 1041 ? 18.714 -9.893 -25.213 1.00 92.25 1041 VAL A N 1
ATOM 8319 C CA . VAL A 1 1041 ? 17.600 -8.984 -25.556 1.00 92.25 1041 VAL A CA 1
ATOM 8320 C C . VAL A 1 1041 ? 16.739 -8.699 -24.327 1.00 92.25 1041 VAL A C 1
ATOM 8322 O O . VAL A 1 1041 ? 16.233 -9.629 -23.703 1.00 92.25 1041 VAL A O 1
ATOM 8325 N N . VAL A 1 1042 ? 16.529 -7.413 -24.018 1.00 91.81 1042 VAL A N 1
ATOM 8326 C CA . VAL A 1 1042 ? 15.585 -6.946 -22.985 1.00 91.81 1042 VAL A CA 1
ATOM 8327 C C . VAL A 1 1042 ? 14.306 -6.433 -23.645 1.00 91.81 1042 VAL A C 1
ATOM 8329 O O . VAL A 1 1042 ? 14.353 -5.557 -24.510 1.00 91.81 1042 VAL A O 1
ATOM 8332 N N . HIS A 1 1043 ? 13.159 -6.945 -23.210 1.00 90.69 1043 HIS A N 1
ATOM 8333 C CA . HIS A 1 1043 ? 11.830 -6.550 -23.675 1.00 90.69 1043 HIS A CA 1
ATOM 8334 C C . HIS A 1 1043 ? 10.868 -6.347 -22.495 1.00 90.69 1043 HIS A C 1
ATOM 8336 O O . HIS A 1 1043 ? 11.159 -6.735 -21.367 1.00 90.69 1043 HIS A O 1
ATOM 8342 N N . ASP A 1 1044 ? 9.730 -5.698 -22.729 1.00 86.06 1044 ASP A N 1
ATOM 8343 C CA . ASP A 1 1044 ? 8.757 -5.401 -21.670 1.00 86.06 1044 ASP A CA 1
ATOM 8344 C C . ASP A 1 1044 ? 7.878 -6.635 -21.421 1.00 86.06 1044 ASP A C 1
ATOM 8346 O O . ASP A 1 1044 ? 7.328 -7.197 -22.371 1.00 86.06 1044 ASP A O 1
ATOM 8350 N N . GLN A 1 1045 ? 7.754 -7.077 -20.165 1.00 83.44 1045 GLN A N 1
ATOM 8351 C CA . GLN A 1 1045 ? 7.027 -8.300 -19.816 1.00 83.44 1045 GLN A CA 1
ATOM 8352 C C . GLN A 1 1045 ? 5.678 -7.949 -19.167 1.00 83.44 1045 GLN A C 1
ATOM 8354 O O . GLN A 1 1045 ? 5.664 -7.349 -18.089 1.00 83.44 1045 GLN A O 1
ATOM 8359 N N . PRO A 1 1046 ? 4.529 -8.350 -19.745 1.00 76.00 1046 PRO A N 1
ATOM 8360 C CA . PRO A 1 1046 ? 3.247 -8.199 -19.066 1.00 76.00 1046 PRO A CA 1
ATOM 8361 C C . PRO A 1 1046 ? 3.245 -9.058 -17.795 1.00 76.00 1046 PRO A C 1
ATOM 8363 O O . PRO A 1 1046 ? 3.526 -10.258 -17.849 1.00 76.00 1046 PRO A O 1
ATOM 8366 N N . SER A 1 1047 ? 2.935 -8.450 -16.648 1.00 71.56 1047 SER A N 1
ATOM 8367 C CA . SER A 1 1047 ? 2.972 -9.122 -15.346 1.00 71.56 1047 SER A CA 1
ATOM 8368 C C . SER A 1 1047 ? 1.699 -8.897 -14.531 1.00 71.56 1047 SER A C 1
ATOM 8370 O O . SER A 1 1047 ? 1.074 -7.837 -14.586 1.00 71.56 1047 SER A O 1
ATOM 8372 N N . SER A 1 1048 ? 1.299 -9.930 -13.788 1.00 78.00 1048 SER A N 1
ATOM 8373 C CA . SER A 1 1048 ? 0.229 -9.869 -12.794 1.00 78.00 1048 SER A CA 1
ATOM 8374 C C . SER A 1 1048 ? 0.794 -9.464 -11.432 1.00 78.00 1048 SER A C 1
ATOM 8376 O O . SER A 1 1048 ? 1.967 -9.703 -11.141 1.00 78.00 1048 SER A O 1
ATOM 8378 N N . TYR A 1 1049 ? -0.057 -8.923 -10.557 1.00 76.44 1049 TYR A N 1
ATOM 8379 C CA . TYR A 1 1049 ? 0.297 -8.630 -9.161 1.00 76.44 1049 TYR A CA 1
ATOM 8380 C C . TYR A 1 1049 ? 0.827 -9.865 -8.399 1.00 76.44 1049 TYR A C 1
ATOM 8382 O O . TYR A 1 1049 ? 1.621 -9.726 -7.473 1.00 76.44 1049 TYR A O 1
ATOM 8390 N N . GLU A 1 1050 ? 0.437 -11.076 -8.817 1.00 84.31 1050 GLU A N 1
ATOM 8391 C CA . GLU A 1 1050 ? 0.891 -12.347 -8.238 1.00 84.31 1050 GLU A CA 1
ATOM 8392 C C . GLU A 1 1050 ? 2.394 -12.593 -8.420 1.00 84.31 1050 GLU A C 1
ATOM 8394 O O . GLU A 1 1050 ? 3.022 -13.208 -7.557 1.00 84.31 1050 GLU A O 1
ATOM 8399 N N . LEU A 1 1051 ? 2.983 -12.077 -9.509 1.00 86.56 1051 LEU A N 1
ATOM 8400 C CA . LEU A 1 1051 ? 4.396 -12.282 -9.833 1.00 86.56 1051 LEU A CA 1
ATOM 8401 C C . LEU A 1 1051 ? 5.322 -11.706 -8.752 1.00 86.56 1051 LEU A C 1
ATOM 8403 O O . LEU A 1 1051 ? 6.396 -12.255 -8.533 1.00 86.56 1051 LEU A O 1
ATOM 8407 N N . ALA A 1 1052 ? 4.917 -10.640 -8.049 1.00 86.38 1052 ALA A N 1
ATOM 8408 C CA . ALA A 1 1052 ? 5.698 -10.092 -6.939 1.00 86.38 1052 ALA A CA 1
ATOM 8409 C C . ALA A 1 1052 ? 5.756 -11.053 -5.741 1.00 86.38 1052 ALA A C 1
ATOM 8411 O O . ALA A 1 1052 ? 6.836 -11.274 -5.193 1.00 86.38 1052 ALA A O 1
ATOM 8412 N N . ALA A 1 1053 ? 4.627 -11.655 -5.353 1.00 88.69 1053 ALA A N 1
ATOM 8413 C CA . ALA A 1 1053 ? 4.606 -12.648 -4.281 1.00 88.69 1053 ALA A CA 1
ATOM 8414 C C . ALA A 1 1053 ? 5.433 -13.885 -4.662 1.00 88.69 1053 ALA A C 1
ATOM 8416 O O . ALA A 1 1053 ? 6.321 -14.269 -3.902 1.00 88.69 1053 ALA A O 1
ATOM 8417 N N . ASP A 1 1054 ? 5.227 -14.433 -5.865 1.00 89.25 1054 ASP A N 1
ATOM 8418 C CA . ASP A 1 1054 ? 6.002 -15.576 -6.367 1.00 89.25 1054 ASP A CA 1
ATOM 8419 C C . ASP A 1 1054 ? 7.512 -15.260 -6.428 1.00 89.25 1054 ASP A C 1
ATOM 8421 O O . ASP A 1 1054 ? 8.339 -16.095 -6.054 1.00 89.25 1054 ASP A O 1
ATOM 8425 N N . ALA A 1 1055 ? 7.890 -14.035 -6.818 1.00 90.56 1055 ALA A N 1
ATOM 8426 C CA . ALA A 1 1055 ? 9.282 -13.587 -6.840 1.00 90.56 1055 ALA A CA 1
ATOM 8427 C C . ALA A 1 1055 ? 9.914 -13.559 -5.439 1.00 90.56 1055 ALA A C 1
ATOM 8429 O O . ALA A 1 1055 ? 11.011 -14.088 -5.252 1.00 90.56 1055 ALA A O 1
ATOM 8430 N N . PHE A 1 1056 ? 9.235 -12.985 -4.440 1.00 91.69 1056 PHE A N 1
ATOM 8431 C CA . PHE A 1 1056 ? 9.755 -12.942 -3.069 1.00 91.69 1056 PHE A CA 1
ATOM 8432 C C . PHE A 1 1056 ? 9.689 -14.298 -2.353 1.00 91.69 1056 PHE A C 1
ATOM 8434 O O . PHE A 1 1056 ? 10.553 -14.585 -1.522 1.00 91.69 1056 PHE A O 1
ATOM 8441 N N . HIS A 1 1057 ? 8.754 -15.182 -2.714 1.00 91.94 1057 HIS A N 1
ATOM 8442 C CA . HIS A 1 1057 ? 8.791 -16.587 -2.287 1.00 91.94 1057 HIS A CA 1
ATOM 8443 C C . HIS A 1 1057 ? 10.029 -17.279 -2.872 1.00 91.94 1057 HIS A C 1
ATOM 8445 O O . HIS A 1 1057 ? 10.780 -17.911 -2.133 1.00 91.94 1057 HIS A O 1
ATOM 8451 N N . ALA A 1 1058 ? 10.333 -17.074 -4.158 1.00 92.00 1058 ALA A N 1
ATOM 8452 C CA . ALA A 1 1058 ? 11.546 -17.599 -4.789 1.00 92.00 1058 ALA A CA 1
ATOM 8453 C C . ALA A 1 1058 ? 12.852 -17.020 -4.200 1.00 92.00 1058 ALA A C 1
ATOM 8455 O O . ALA A 1 1058 ? 13.852 -17.739 -4.128 1.00 92.00 1058 ALA A O 1
ATOM 8456 N N . VAL A 1 1059 ? 12.862 -15.761 -3.738 1.00 93.69 1059 VAL A N 1
ATOM 8457 C CA . VAL A 1 1059 ? 13.973 -15.179 -2.955 1.00 93.69 1059 VAL A CA 1
ATOM 8458 C C . VAL A 1 1059 ? 14.122 -15.889 -1.602 1.00 93.69 1059 VAL A C 1
ATOM 8460 O O . VAL A 1 1059 ? 15.232 -16.278 -1.244 1.00 93.69 1059 VAL A O 1
ATOM 8463 N N . ALA A 1 1060 ? 13.024 -16.137 -0.882 1.00 92.69 1060 ALA A N 1
ATOM 8464 C CA . ALA A 1 1060 ? 13.052 -16.850 0.396 1.00 92.69 1060 ALA A CA 1
ATOM 8465 C C . ALA A 1 1060 ? 13.543 -18.308 0.249 1.00 92.69 1060 ALA A C 1
ATOM 8467 O O . ALA A 1 1060 ? 14.388 -18.761 1.022 1.00 92.69 1060 ALA A O 1
ATOM 8468 N N . PHE A 1 1061 ? 13.099 -19.023 -0.793 1.00 90.19 1061 PHE A N 1
ATOM 8469 C CA . PHE A 1 1061 ? 13.616 -20.357 -1.128 1.00 90.19 1061 PHE A CA 1
ATOM 8470 C C . PHE A 1 1061 ? 15.098 -20.341 -1.528 1.00 90.19 1061 PHE A C 1
ATOM 8472 O O . PHE A 1 1061 ? 15.822 -21.277 -1.196 1.00 90.19 1061 PHE A O 1
ATOM 8479 N N . ARG A 1 1062 ? 15.574 -19.286 -2.205 1.00 90.88 1062 ARG A N 1
ATOM 8480 C CA . ARG A 1 1062 ? 16.997 -19.109 -2.541 1.00 90.88 1062 ARG A CA 1
ATOM 8481 C C . ARG A 1 1062 ? 17.858 -18.882 -1.295 1.00 90.88 1062 ARG A C 1
ATOM 8483 O O . ARG A 1 1062 ? 18.945 -19.447 -1.218 1.00 90.88 1062 ARG A O 1
ATOM 8490 N N . ALA A 1 1063 ? 17.397 -18.056 -0.356 1.00 90.38 1063 ALA A N 1
ATOM 8491 C CA . ALA A 1 1063 ? 18.103 -17.799 0.900 1.00 90.38 1063 ALA A CA 1
ATOM 8492 C C . ALA A 1 1063 ? 18.176 -19.055 1.787 1.00 90.38 1063 ALA A C 1
ATOM 8494 O O . ALA A 1 1063 ? 19.148 -19.241 2.514 1.00 90.38 1063 ALA A O 1
ATOM 8495 N N . ASN A 1 1064 ? 17.168 -19.935 1.695 1.00 86.81 1064 ASN A N 1
ATOM 8496 C CA . ASN A 1 1064 ? 17.123 -21.260 2.327 1.00 86.81 1064 ASN A CA 1
ATOM 8497 C C . ASN A 1 1064 ? 17.276 -21.257 3.868 1.00 86.81 1064 ASN A C 1
ATOM 8499 O O . ASN A 1 1064 ? 17.493 -22.299 4.486 1.00 86.81 1064 ASN A O 1
ATOM 8503 N N . ASN A 1 1065 ? 17.117 -20.098 4.512 1.00 90.12 1065 ASN A N 1
ATOM 8504 C CA . ASN A 1 1065 ? 17.067 -19.964 5.964 1.00 90.12 1065 ASN A CA 1
ATOM 8505 C C . ASN A 1 1065 ? 15.655 -20.346 6.444 1.00 90.12 1065 ASN A C 1
ATOM 8507 O O . ASN A 1 1065 ? 14.756 -19.505 6.539 1.00 90.12 1065 ASN A O 1
ATOM 8511 N N . ARG A 1 1066 ? 15.455 -21.656 6.636 1.00 89.75 1066 ARG A N 1
ATOM 8512 C CA . ARG A 1 1066 ? 14.182 -22.296 6.993 1.00 89.75 1066 ARG A CA 1
ATOM 8513 C C . ARG A 1 1066 ? 14.133 -22.636 8.483 1.00 89.75 1066 ARG A C 1
ATOM 8515 O O . ARG A 1 1066 ? 15.024 -23.306 8.996 1.00 89.75 1066 ARG A O 1
ATOM 8522 N N . GLN A 1 1067 ? 13.046 -22.255 9.146 1.00 90.06 1067 GLN A N 1
ATOM 8523 C CA . GLN A 1 1067 ? 12.715 -22.654 10.514 1.00 90.06 1067 GLN A CA 1
ATOM 8524 C C . GLN A 1 1067 ? 11.412 -23.458 10.502 1.00 90.06 1067 GLN A C 1
ATOM 8526 O O . GLN A 1 1067 ? 10.359 -22.939 10.130 1.00 90.06 1067 GLN A O 1
ATOM 8531 N N . ASP A 1 1068 ? 11.465 -24.732 10.886 1.00 87.75 1068 ASP A N 1
ATOM 8532 C CA . ASP A 1 1068 ? 10.274 -25.582 10.950 1.00 87.75 1068 ASP A CA 1
ATOM 8533 C C . ASP A 1 1068 ? 9.534 -25.376 12.282 1.00 87.75 1068 ASP A C 1
ATOM 8535 O O . ASP A 1 1068 ? 10.083 -25.592 13.360 1.00 87.75 1068 ASP A O 1
ATOM 8539 N N . MET A 1 1069 ? 8.259 -24.993 12.200 1.00 82.50 1069 MET A N 1
ATOM 8540 C CA . MET A 1 1069 ? 7.383 -24.709 13.347 1.00 82.50 1069 MET A CA 1
ATOM 8541 C C . MET A 1 1069 ? 6.596 -25.947 13.818 1.00 82.50 1069 MET A C 1
ATOM 8543 O O . MET A 1 1069 ? 5.757 -25.857 14.714 1.00 82.50 1069 MET A O 1
ATOM 8547 N N . GLY A 1 1070 ? 6.853 -27.109 13.210 1.00 78.19 1070 GLY A N 1
ATOM 8548 C CA . GLY A 1 1070 ? 6.111 -28.351 13.430 1.00 78.19 1070 GLY A CA 1
ATOM 8549 C C . GLY A 1 1070 ? 4.842 -28.466 12.575 1.00 78.19 1070 GLY A C 1
ATOM 8550 O O . GLY A 1 1070 ? 4.449 -27.547 11.863 1.00 78.19 1070 GLY A O 1
ATOM 8551 N N . GLY A 1 1071 ? 4.213 -29.646 12.584 1.00 76.12 1071 GLY A N 1
ATOM 8552 C CA . GLY A 1 1071 ? 2.911 -29.884 11.937 1.00 76.12 1071 GLY A CA 1
ATOM 8553 C C . GLY A 1 1071 ? 2.849 -29.736 10.405 1.00 76.12 1071 GLY A C 1
ATOM 8554 O O . GLY A 1 1071 ? 1.756 -29.772 9.846 1.00 76.12 1071 GLY A O 1
ATOM 8555 N N . GLY A 1 1072 ? 3.987 -29.572 9.721 1.00 83.25 1072 GLY A N 1
ATOM 8556 C CA . GLY A 1 1072 ? 4.041 -29.220 8.295 1.00 83.25 1072 GLY A CA 1
ATOM 8557 C C . GLY A 1 1072 ? 3.988 -27.711 8.024 1.00 83.25 1072 GLY A C 1
ATOM 8558 O O . GLY A 1 1072 ? 3.612 -27.306 6.927 1.00 83.25 1072 GLY A O 1
ATOM 8559 N N . VAL A 1 1073 ? 4.332 -26.889 9.016 1.00 90.44 1073 VAL A N 1
ATOM 8560 C CA . VAL A 1 1073 ? 4.400 -25.427 8.934 1.00 90.44 1073 VAL A CA 1
ATOM 8561 C C . VAL A 1 1073 ? 5.851 -24.986 9.067 1.00 90.44 1073 VAL A C 1
ATOM 8563 O O . VAL A 1 1073 ? 6.549 -25.433 9.979 1.00 90.44 1073 VAL A O 1
ATOM 8566 N N . SER A 1 1074 ? 6.291 -24.079 8.201 1.00 92.38 1074 SER A N 1
ATOM 8567 C CA . SER A 1 1074 ? 7.662 -23.570 8.218 1.00 92.38 1074 SER A CA 1
ATOM 8568 C C . SER A 1 1074 ? 7.711 -22.081 7.907 1.00 92.38 1074 SER A C 1
ATOM 8570 O O . SER A 1 1074 ? 6.859 -21.540 7.204 1.00 92.38 1074 SER A O 1
ATOM 8572 N N . ILE A 1 1075 ? 8.730 -21.417 8.430 1.00 93.50 1075 ILE A N 1
ATOM 8573 C CA . ILE A 1 1075 ? 9.052 -20.020 8.167 1.00 93.50 1075 ILE A CA 1
ATOM 8574 C C . ILE A 1 1075 ? 10.323 -19.992 7.315 1.00 93.50 1075 ILE A C 1
ATOM 8576 O O . ILE A 1 1075 ? 11.256 -20.755 7.558 1.00 93.50 1075 ILE A O 1
ATOM 8580 N N . LEU A 1 1076 ? 10.343 -19.139 6.298 1.00 93.94 1076 LEU A N 1
ATOM 8581 C CA . LEU A 1 1076 ? 11.464 -18.917 5.389 1.00 93.94 1076 LEU A CA 1
ATOM 8582 C C . LEU A 1 1076 ? 11.833 -17.436 5.465 1.00 93.94 1076 LEU A C 1
ATOM 8584 O O . LEU A 1 1076 ? 10.981 -16.577 5.237 1.00 93.94 1076 LEU A O 1
ATOM 8588 N N . THR A 1 1077 ? 13.086 -17.131 5.787 1.00 93.62 1077 THR A N 1
ATOM 8589 C CA . THR A 1 1077 ? 13.564 -15.745 5.907 1.00 93.62 1077 THR A CA 1
ATOM 8590 C C . THR A 1 1077 ? 14.700 -15.442 4.943 1.00 93.62 1077 THR A C 1
ATOM 8592 O O . THR A 1 1077 ? 15.454 -16.336 4.565 1.00 93.62 1077 THR A O 1
ATOM 8595 N N . PHE A 1 1078 ? 14.828 -14.177 4.556 1.00 93.00 1078 PHE A N 1
ATOM 8596 C CA . PHE A 1 1078 ? 15.912 -13.685 3.708 1.00 93.00 1078 PHE A CA 1
ATOM 8597 C C . PHE A 1 1078 ? 16.345 -12.287 4.144 1.00 93.00 1078 PHE A C 1
ATOM 8599 O O . PHE A 1 1078 ? 15.513 -11.502 4.597 1.00 93.00 1078 PHE A O 1
ATOM 8606 N N . ASP A 1 1079 ? 17.625 -11.976 3.969 1.00 89.50 1079 ASP A N 1
ATOM 8607 C CA . ASP A 1 1079 ? 18.232 -10.694 4.307 1.00 89.50 1079 ASP A CA 1
ATOM 8608 C C . ASP A 1 1079 ? 19.240 -10.233 3.240 1.00 89.50 1079 ASP A C 1
ATOM 8610 O O . ASP A 1 1079 ? 19.934 -11.044 2.629 1.00 89.50 1079 ASP A O 1
ATOM 8614 N N . ASP A 1 1080 ? 19.289 -8.921 2.988 1.00 86.12 1080 ASP A N 1
ATOM 8615 C CA . ASP A 1 1080 ? 20.294 -8.264 2.139 1.00 86.12 1080 ASP A CA 1
ATOM 8616 C C . ASP A 1 1080 ? 20.472 -6.791 2.554 1.00 86.12 1080 ASP A C 1
ATOM 8618 O O . ASP A 1 1080 ? 19.491 -6.070 2.718 1.00 86.12 1080 ASP A O 1
ATOM 8622 N N . ASN A 1 1081 ? 21.716 -6.342 2.760 1.00 82.69 1081 ASN A N 1
ATOM 8623 C CA . ASN A 1 1081 ? 22.112 -4.966 3.129 1.00 82.69 1081 ASN A CA 1
ATOM 8624 C C . ASN A 1 1081 ? 21.277 -4.263 4.237 1.00 82.69 1081 ASN A C 1
ATOM 8626 O O . ASN A 1 1081 ? 21.161 -3.032 4.271 1.00 82.69 1081 ASN A O 1
ATOM 8630 N N . GLY A 1 1082 ? 20.739 -5.041 5.186 1.00 76.31 1082 GLY A N 1
ATOM 8631 C CA . GLY A 1 1082 ? 19.906 -4.570 6.305 1.00 76.31 1082 GLY A CA 1
ATOM 8632 C C . GLY A 1 1082 ? 18.394 -4.609 6.043 1.00 76.31 1082 GLY A C 1
ATOM 8633 O O . GLY A 1 1082 ? 17.608 -4.308 6.938 1.00 76.31 1082 GLY A O 1
ATOM 8634 N N . ASN A 1 1083 ? 17.976 -5.010 4.847 1.00 86.69 1083 ASN A N 1
ATOM 8635 C CA . ASN A 1 1083 ? 16.592 -5.319 4.510 1.00 86.69 1083 ASN A CA 1
ATOM 8636 C C . ASN A 1 1083 ? 16.317 -6.806 4.799 1.00 86.69 1083 ASN A C 1
ATOM 8638 O O . ASN A 1 1083 ? 17.211 -7.636 4.649 1.00 86.69 1083 ASN A O 1
ATOM 8642 N N . PHE A 1 1084 ? 15.100 -7.155 5.222 1.00 91.25 1084 PHE A N 1
ATOM 8643 C CA . PHE A 1 1084 ? 14.741 -8.499 5.695 1.00 91.25 1084 PHE A CA 1
ATOM 8644 C C . PHE A 1 1084 ? 13.300 -8.869 5.326 1.00 91.25 1084 PHE A C 1
ATOM 8646 O O . PHE A 1 1084 ? 12.395 -8.054 5.484 1.00 91.25 1084 PHE A O 1
ATOM 8653 N N . GLY A 1 1085 ? 13.046 -10.106 4.903 1.00 92.38 1085 GLY A N 1
ATOM 8654 C CA . GLY A 1 1085 ? 11.699 -10.618 4.639 1.00 92.38 1085 GLY A CA 1
ATOM 8655 C C . GLY A 1 1085 ? 11.385 -11.914 5.380 1.00 92.38 1085 GLY A C 1
ATOM 8656 O O . GLY A 1 1085 ? 12.265 -12.748 5.595 1.00 92.38 1085 GLY A O 1
ATOM 8657 N N . LEU A 1 1086 ? 10.109 -12.093 5.741 1.00 93.88 1086 LEU A N 1
ATOM 8658 C CA . LEU A 1 1086 ? 9.585 -13.316 6.357 1.00 93.88 1086 LEU A CA 1
ATOM 8659 C C . LEU A 1 1086 ? 8.414 -13.865 5.536 1.00 93.88 1086 LEU A C 1
ATOM 8661 O O . LEU A 1 1086 ? 7.366 -13.230 5.420 1.00 93.88 1086 LEU A O 1
ATOM 8665 N N . VAL A 1 1087 ? 8.587 -15.070 4.999 1.00 94.75 1087 VAL A N 1
ATOM 8666 C CA . VAL A 1 1087 ? 7.564 -15.885 4.330 1.00 94.75 1087 VAL A CA 1
ATOM 8667 C C . VAL A 1 1087 ? 7.177 -17.034 5.262 1.00 94.75 1087 VAL A C 1
ATOM 8669 O O . VAL A 1 1087 ? 8.019 -17.559 5.987 1.00 94.75 1087 VAL A O 1
ATOM 8672 N N . CYS A 1 1088 ? 5.915 -17.454 5.248 1.00 93.88 1088 CYS A N 1
ATOM 8673 C CA . CYS A 1 1088 ? 5.482 -18.676 5.920 1.00 93.88 1088 CYS A CA 1
ATOM 8674 C C . CYS A 1 1088 ? 4.828 -19.636 4.922 1.00 93.88 1088 CYS A C 1
ATOM 8676 O O . CYS A 1 1088 ? 3.979 -19.239 4.126 1.00 93.88 1088 CYS A O 1
ATOM 8678 N N . GLU A 1 1089 ? 5.252 -20.897 4.974 1.00 93.44 1089 GLU A N 1
ATOM 8679 C CA . GLU A 1 1089 ? 4.823 -22.010 4.134 1.00 93.44 1089 GLU A CA 1
ATOM 8680 C C . GLU A 1 1089 ? 3.988 -22.987 4.980 1.00 93.44 1089 GLU A C 1
ATOM 8682 O O . GLU A 1 1089 ? 4.507 -23.636 5.891 1.00 93.44 1089 GLU A O 1
ATOM 8687 N N . ASN A 1 1090 ? 2.694 -23.120 4.676 1.00 92.62 1090 ASN A N 1
ATOM 8688 C CA . ASN A 1 1090 ? 1.799 -24.072 5.331 1.00 92.62 1090 ASN A CA 1
ATOM 8689 C C . ASN A 1 1090 ? 1.546 -25.291 4.427 1.00 92.62 1090 ASN A C 1
ATOM 8691 O O . ASN A 1 1090 ? 0.557 -25.360 3.694 1.00 92.62 1090 ASN A O 1
ATOM 8695 N N . LYS A 1 1091 ? 2.424 -26.295 4.520 1.00 90.19 1091 LYS A N 1
ATOM 8696 C CA . LYS A 1 1091 ? 2.258 -27.611 3.876 1.00 90.19 1091 LYS A CA 1
ATOM 8697 C C . LYS A 1 1091 ? 1.287 -28.535 4.625 1.00 90.19 1091 LYS A C 1
ATOM 8699 O O . LYS A 1 1091 ? 1.013 -29.635 4.136 1.00 90.19 1091 LYS A O 1
ATOM 8704 N N . SER A 1 1092 ? 0.741 -28.123 5.771 1.00 87.50 1092 SER A N 1
ATOM 8705 C CA . SER A 1 1092 ? -0.235 -28.913 6.531 1.00 87.50 1092 SER A CA 1
ATOM 8706 C C . SER A 1 1092 ? -1.613 -28.974 5.845 1.00 87.50 1092 SER A C 1
ATOM 8708 O O . SER A 1 1092 ? -1.882 -28.284 4.859 1.00 87.50 1092 SER A O 1
ATOM 8710 N N . ASN A 1 1093 ? -2.502 -29.810 6.390 1.00 86.56 1093 ASN A N 1
ATOM 8711 C CA . ASN A 1 1093 ? -3.904 -29.918 5.970 1.00 86.56 1093 ASN A CA 1
ATOM 8712 C C . ASN A 1 1093 ? -4.857 -29.053 6.835 1.00 86.56 1093 ASN A C 1
ATOM 8714 O O . ASN A 1 1093 ? -6.071 -29.224 6.754 1.00 86.56 1093 ASN A O 1
ATOM 8718 N N . ARG A 1 1094 ? -4.335 -28.155 7.687 1.00 85.12 1094 ARG A N 1
ATOM 8719 C CA . ARG A 1 1094 ? -5.110 -27.262 8.574 1.00 85.12 1094 ARG A CA 1
ATOM 8720 C C . ARG A 1 1094 ? -4.711 -25.801 8.353 1.00 85.12 1094 ARG A C 1
ATOM 8722 O O . ARG A 1 1094 ? -3.619 -25.509 7.872 1.00 85.12 1094 ARG A O 1
ATOM 8729 N N . THR A 1 1095 ? -5.590 -24.873 8.717 1.00 87.69 1095 THR A N 1
ATOM 8730 C CA . THR A 1 1095 ? -5.275 -23.437 8.710 1.00 87.69 1095 THR A CA 1
ATOM 8731 C C . THR A 1 1095 ? -4.373 -23.095 9.896 1.00 87.69 1095 THR A C 1
ATOM 8733 O O . THR A 1 1095 ? -4.628 -23.527 11.019 1.00 87.69 1095 THR A O 1
ATOM 8736 N N . VAL A 1 1096 ? -3.334 -22.300 9.655 1.00 89.62 1096 VAL A N 1
ATOM 8737 C CA . VAL A 1 1096 ? -2.399 -21.821 10.680 1.00 89.62 1096 VAL A CA 1
ATOM 8738 C C . VAL A 1 1096 ? -2.736 -20.387 11.057 1.00 89.62 1096 VAL A C 1
ATOM 8740 O O . VAL A 1 1096 ? -2.944 -19.550 10.181 1.00 89.62 1096 VAL A O 1
ATOM 8743 N N . ARG A 1 1097 ? -2.722 -20.078 12.353 1.00 90.25 1097 ARG A N 1
ATOM 8744 C CA . ARG A 1 1097 ? -2.587 -18.712 12.859 1.00 90.25 1097 ARG A CA 1
ATOM 8745 C C . ARG A 1 1097 ? -1.123 -18.466 13.212 1.00 90.25 1097 ARG A C 1
ATOM 8747 O O . ARG A 1 1097 ? -0.599 -19.094 14.126 1.00 90.25 1097 ARG A O 1
ATOM 8754 N N . LEU A 1 1098 ? -0.471 -17.562 12.488 1.00 91.31 1098 LEU A N 1
ATOM 8755 C CA . LEU A 1 1098 ? 0.918 -17.172 12.712 1.00 91.31 1098 LEU A CA 1
ATOM 8756 C C . LEU A 1 1098 ? 0.963 -15.824 13.439 1.00 91.31 1098 LEU A C 1
ATOM 8758 O O . LEU A 1 1098 ? 0.606 -14.798 12.866 1.00 91.31 1098 LEU A O 1
ATOM 8762 N N . SER A 1 1099 ? 1.439 -15.820 14.681 1.00 91.75 1099 SER A N 1
ATOM 8763 C CA . SER A 1 1099 ? 1.743 -14.610 15.446 1.00 91.75 1099 SER A CA 1
ATOM 8764 C C . SER A 1 1099 ? 3.222 -14.264 15.277 1.00 91.75 1099 SER A C 1
ATOM 8766 O O . SER A 1 1099 ? 4.080 -15.002 15.751 1.00 91.75 1099 SER A O 1
ATOM 8768 N N . SER A 1 1100 ? 3.528 -13.138 14.633 1.00 91.75 1100 SER A N 1
ATOM 8769 C CA . SER A 1 1100 ? 4.893 -12.640 14.422 1.00 91.75 1100 SER A CA 1
ATOM 8770 C C . SER A 1 1100 ? 5.081 -11.277 15.089 1.00 91.75 1100 SER A C 1
ATOM 8772 O O . SER A 1 1100 ? 4.422 -10.301 14.723 1.00 91.75 1100 SER A O 1
ATOM 8774 N N . ASN A 1 1101 ? 5.990 -11.197 16.062 1.00 92.19 1101 ASN A N 1
ATOM 8775 C CA . ASN A 1 1101 ? 6.361 -9.964 16.752 1.00 92.19 1101 ASN A CA 1
ATOM 8776 C C . ASN A 1 1101 ? 7.772 -9.520 16.337 1.00 92.19 1101 ASN A C 1
ATOM 8778 O O . ASN A 1 1101 ? 8.717 -10.293 16.435 1.00 92.19 1101 ASN A O 1
ATOM 8782 N N . PHE A 1 1102 ? 7.899 -8.267 15.913 1.00 92.00 1102 PHE A N 1
ATOM 8783 C CA . PHE A 1 1102 ? 9.115 -7.592 15.458 1.00 92.00 1102 PHE A CA 1
ATOM 8784 C C . PHE A 1 1102 ? 9.460 -6.355 16.310 1.00 92.00 1102 PHE A C 1
ATOM 8786 O O . PHE A 1 1102 ? 10.354 -5.598 15.940 1.00 92.00 1102 PHE A O 1
ATOM 8793 N N . GLN A 1 1103 ? 8.782 -6.118 17.442 1.00 88.25 1103 GLN A N 1
ATOM 8794 C CA . GLN A 1 1103 ? 8.932 -4.914 18.287 1.00 88.25 1103 GLN A CA 1
ATOM 8795 C C . GLN A 1 1103 ? 10.361 -4.644 18.798 1.00 88.25 1103 GLN A C 1
ATOM 8797 O O . GLN A 1 1103 ? 10.661 -3.515 19.178 1.00 88.25 1103 GLN A O 1
ATOM 8802 N N . GLY A 1 1104 ? 11.246 -5.647 18.810 1.00 83.81 1104 GLY A N 1
ATOM 8803 C CA . GLY A 1 1104 ? 12.668 -5.461 19.126 1.00 83.81 1104 GLY A CA 1
ATOM 8804 C C . GLY A 1 1104 ? 13.496 -4.850 17.986 1.00 83.81 1104 GLY A C 1
ATOM 8805 O O . GLY A 1 1104 ? 14.644 -4.467 18.209 1.00 83.81 1104 GLY A O 1
ATOM 8806 N N . SER A 1 1105 ? 12.935 -4.768 16.776 1.00 89.62 1105 SER A N 1
ATOM 8807 C CA . SER A 1 1105 ? 13.619 -4.271 15.582 1.00 89.62 1105 SER A CA 1
ATOM 8808 C C . SER A 1 1105 ? 13.722 -2.745 15.586 1.00 89.62 1105 SER A C 1
ATOM 8810 O O . SER A 1 1105 ? 12.764 -2.039 15.902 1.00 89.62 1105 SER A O 1
ATOM 8812 N N . LYS A 1 1106 ? 14.884 -2.219 15.195 1.00 86.94 1106 LYS A N 1
ATOM 8813 C CA . LYS A 1 1106 ? 15.199 -0.786 15.152 1.00 86.94 1106 LYS A CA 1
ATOM 8814 C C . LYS A 1 1106 ? 15.646 -0.387 13.758 1.00 86.94 1106 LYS A C 1
ATOM 8816 O O . LYS A 1 1106 ? 16.206 -1.193 13.022 1.00 86.94 1106 LYS A O 1
ATOM 8821 N N . ASN A 1 1107 ? 15.451 0.891 13.441 1.00 87.19 1107 ASN A N 1
ATOM 8822 C CA . ASN A 1 1107 ? 15.960 1.508 12.216 1.00 87.19 1107 ASN A CA 1
ATOM 8823 C C . ASN A 1 1107 ? 15.469 0.845 10.914 1.00 87.19 1107 ASN A C 1
ATOM 8825 O O . ASN A 1 1107 ? 16.129 0.925 9.885 1.00 87.19 1107 ASN A O 1
ATOM 8829 N N . VAL A 1 1108 ? 14.263 0.264 10.949 1.00 87.62 1108 VAL A N 1
ATOM 8830 C CA . VAL A 1 1108 ? 13.558 -0.289 9.782 1.00 87.62 1108 VAL A CA 1
ATOM 8831 C C . VAL A 1 1108 ? 12.141 0.288 9.631 1.00 87.62 1108 VAL A C 1
ATOM 8833 O O . VAL A 1 1108 ? 11.572 0.856 10.571 1.00 87.62 1108 VAL A O 1
ATOM 8836 N N . LEU A 1 1109 ? 11.583 0.151 8.433 1.00 87.56 1109 LEU A N 1
ATOM 8837 C CA . LEU A 1 1109 ? 10.189 0.365 8.036 1.00 87.56 1109 LEU A CA 1
ATOM 8838 C C . LEU A 1 1109 ? 9.553 -0.998 7.717 1.00 87.56 1109 LEU A C 1
ATOM 8840 O O . LEU A 1 1109 ? 10.276 -1.945 7.448 1.00 87.56 1109 LEU A O 1
ATOM 8844 N N . SER A 1 1110 ? 8.223 -1.114 7.760 1.00 88.69 1110 SER A N 1
ATOM 8845 C CA . SER A 1 1110 ? 7.487 -2.373 7.531 1.00 88.69 1110 SER A CA 1
ATOM 8846 C C . SER A 1 1110 ? 6.504 -2.221 6.373 1.00 88.69 1110 SER A C 1
ATOM 8848 O O . SER A 1 1110 ? 5.712 -1.278 6.380 1.00 88.69 1110 SER A O 1
ATOM 8850 N N . SER A 1 1111 ? 6.484 -3.175 5.435 1.00 87.44 1111 SER A N 1
ATOM 8851 C CA . SER A 1 1111 ? 5.517 -3.229 4.321 1.00 87.44 1111 SER A CA 1
ATOM 8852 C C . SER A 1 1111 ? 4.057 -3.382 4.777 1.00 87.44 1111 SER A C 1
ATOM 8854 O O . SER A 1 1111 ? 3.130 -3.123 4.014 1.00 87.44 1111 SER A O 1
ATOM 8856 N N . ARG A 1 1112 ? 3.845 -3.786 6.038 1.00 85.56 1112 ARG A N 1
ATOM 8857 C CA . ARG A 1 1112 ? 2.535 -3.908 6.703 1.00 85.56 1112 ARG A CA 1
ATOM 8858 C C . ARG A 1 1112 ? 2.215 -2.713 7.614 1.00 85.56 1112 ARG A C 1
ATOM 8860 O O . ARG A 1 1112 ? 1.263 -2.783 8.387 1.00 85.56 1112 ARG A O 1
ATOM 8867 N N . HIS A 1 1113 ? 3.060 -1.674 7.604 1.00 85.38 1113 HIS A N 1
ATOM 8868 C CA . HIS A 1 1113 ? 3.056 -0.520 8.523 1.00 85.38 1113 HIS A CA 1
ATOM 8869 C C . HIS A 1 1113 ? 3.057 -0.880 10.024 1.00 85.38 1113 HIS A C 1
ATOM 8871 O O . HIS A 1 1113 ? 2.768 -0.037 10.871 1.00 85.38 1113 HIS A O 1
ATOM 8877 N N . ALA A 1 1114 ? 3.414 -2.120 10.374 1.00 87.19 1114 ALA A N 1
ATOM 8878 C CA . ALA A 1 1114 ? 3.305 -2.653 11.728 1.00 87.19 1114 ALA A CA 1
ATOM 8879 C C . ALA A 1 1114 ? 4.462 -3.591 12.102 1.00 87.19 1114 ALA A C 1
ATOM 8881 O O . ALA A 1 1114 ? 5.068 -4.246 11.253 1.00 87.19 1114 ALA A O 1
ATOM 8882 N N . PHE A 1 1115 ? 4.721 -3.671 13.409 1.00 90.44 1115 PHE A N 1
ATOM 8883 C CA . PHE A 1 1115 ? 5.745 -4.520 14.030 1.00 90.44 1115 PHE A CA 1
ATOM 8884 C C . PHE A 1 1115 ? 5.154 -5.714 14.795 1.00 90.44 1115 PHE A C 1
ATOM 8886 O O . PHE A 1 1115 ? 5.882 -6.443 15.456 1.00 90.44 1115 PHE A O 1
ATOM 8893 N N . GLN A 1 1116 ? 3.841 -5.927 14.733 1.00 91.62 1116 GLN A N 1
ATOM 8894 C CA . GLN A 1 1116 ? 3.179 -7.094 15.308 1.00 91.62 1116 GLN A CA 1
ATOM 8895 C C . GLN A 1 1116 ? 2.053 -7.513 14.364 1.00 91.62 1116 GLN A C 1
ATOM 8897 O O . GLN A 1 1116 ? 1.246 -6.675 13.965 1.00 91.62 1116 GLN A O 1
ATOM 8902 N N . MET A 1 1117 ? 2.040 -8.786 13.979 1.00 93.06 1117 MET A N 1
ATOM 8903 C CA . MET A 1 1117 ? 1.126 -9.347 12.984 1.00 93.06 1117 MET A CA 1
ATOM 8904 C C . MET A 1 1117 ? 0.587 -10.690 13.468 1.00 93.06 1117 MET A C 1
ATOM 8906 O O . MET A 1 1117 ? 1.324 -11.492 14.038 1.00 93.06 1117 MET A O 1
ATOM 8910 N N . ILE A 1 1118 ? -0.698 -10.931 13.234 1.00 91.31 1118 ILE A N 1
ATOM 8911 C CA . ILE A 1 1118 ? -1.388 -12.196 13.471 1.00 91.31 1118 ILE A CA 1
ATOM 8912 C C . ILE A 1 1118 ? -2.099 -12.547 12.164 1.00 91.31 1118 ILE A C 1
ATOM 8914 O O . ILE A 1 1118 ? -3.192 -12.053 11.885 1.00 91.31 1118 ILE A O 1
ATOM 8918 N N . ASP A 1 1119 ? -1.449 -13.371 11.350 1.00 90.75 1119 ASP A N 1
ATOM 8919 C CA . ASP A 1 1119 ? -1.918 -13.746 10.018 1.00 90.75 1119 ASP A CA 1
ATOM 8920 C C . ASP A 1 1119 ? -2.523 -15.153 10.012 1.00 90.75 1119 ASP A C 1
ATOM 8922 O O . ASP A 1 1119 ? -2.180 -16.005 10.833 1.00 90.75 1119 ASP A O 1
ATOM 8926 N N . THR A 1 1120 ? -3.482 -15.381 9.116 1.00 90.44 1120 THR A N 1
ATOM 8927 C CA . THR A 1 1120 ? -4.249 -16.628 9.016 1.00 90.44 1120 THR A CA 1
ATOM 8928 C C . THR A 1 1120 ? -3.995 -17.263 7.654 1.00 90.44 1120 THR A C 1
ATOM 8930 O O . THR A 1 1120 ? -4.472 -16.772 6.635 1.00 90.44 1120 THR A O 1
ATOM 8933 N N . ILE A 1 1121 ? -3.244 -18.363 7.644 1.00 91.06 1121 ILE A N 1
ATOM 8934 C CA . ILE A 1 1121 ? -2.669 -18.984 6.447 1.00 91.06 1121 ILE A CA 1
ATOM 8935 C C . ILE A 1 1121 ? -3.385 -20.322 6.195 1.00 91.06 1121 ILE A C 1
ATOM 8937 O O . ILE A 1 1121 ? -3.181 -21.271 6.962 1.00 91.06 1121 ILE A O 1
ATOM 8941 N N . PRO A 1 1122 ? -4.246 -20.435 5.165 1.00 89.69 1122 PRO A N 1
ATOM 8942 C CA . PRO A 1 1122 ? -4.952 -21.675 4.840 1.00 89.69 1122 PRO A CA 1
ATOM 8943 C C . PRO A 1 1122 ? -4.026 -22.870 4.579 1.00 89.69 1122 PRO A C 1
ATOM 8945 O O . PRO A 1 1122 ? -2.847 -22.715 4.249 1.00 89.69 1122 PRO A O 1
ATOM 8948 N N . ALA A 1 1123 ? -4.577 -24.078 4.699 1.00 88.62 1123 ALA A N 1
ATOM 8949 C CA . ALA A 1 1123 ? -3.896 -25.315 4.323 1.00 88.62 1123 ALA A CA 1
ATOM 8950 C C . ALA A 1 1123 ? -3.380 -25.265 2.871 1.00 88.62 1123 ALA A C 1
ATOM 8952 O O . ALA A 1 1123 ? -4.074 -24.758 1.991 1.00 88.62 1123 ALA A O 1
ATOM 8953 N N . LYS A 1 1124 ? -2.187 -25.823 2.618 1.00 91.12 1124 LYS A N 1
ATOM 8954 C CA . LYS A 1 1124 ? -1.516 -25.847 1.297 1.00 91.12 1124 LYS A CA 1
ATOM 8955 C C . LYS A 1 1124 ? -1.275 -24.464 0.669 1.00 91.12 1124 LYS A C 1
ATOM 8957 O O . LYS A 1 1124 ? -1.241 -24.341 -0.555 1.00 91.12 1124 LYS A O 1
ATOM 8962 N N . THR A 1 1125 ? -1.078 -23.429 1.487 1.00 93.25 1125 THR A N 1
ATOM 8963 C CA . THR A 1 1125 ? -0.738 -22.078 1.006 1.00 93.25 1125 THR A CA 1
ATOM 8964 C C . THR A 1 1125 ? 0.512 -21.513 1.670 1.00 93.25 1125 THR A C 1
ATOM 8966 O O . THR A 1 1125 ? 0.932 -21.955 2.739 1.00 93.25 1125 THR A O 1
ATOM 8969 N N . GLN A 1 1126 ? 1.118 -20.534 1.009 1.00 92.75 1126 GLN A N 1
ATOM 8970 C CA . GLN A 1 1126 ? 2.235 -19.743 1.505 1.00 92.75 1126 GLN A CA 1
ATOM 8971 C C . GLN A 1 1126 ? 1.909 -18.253 1.393 1.00 92.75 1126 GLN A C 1
ATOM 8973 O O . GLN A 1 1126 ? 1.188 -17.826 0.486 1.00 92.75 1126 GLN A O 1
ATOM 8978 N N . GLN A 1 1127 ? 2.436 -17.465 2.328 1.00 93.31 1127 GLN A N 1
ATOM 8979 C CA . GLN A 1 1127 ? 2.234 -16.020 2.380 1.00 93.31 1127 GLN A CA 1
ATOM 8980 C C . GLN A 1 1127 ? 3.543 -15.311 2.718 1.00 93.31 1127 GLN A C 1
ATOM 8982 O O . GLN A 1 1127 ? 4.260 -15.715 3.635 1.00 93.31 1127 GLN A O 1
ATOM 8987 N N . LEU A 1 1128 ? 3.830 -14.216 2.013 1.00 93.31 1128 LEU A N 1
ATOM 8988 C CA . LEU A 1 1128 ? 4.824 -13.247 2.463 1.00 93.31 1128 LEU A CA 1
ATOM 8989 C C . LEU A 1 1128 ? 4.175 -12.416 3.575 1.00 93.31 1128 LEU A C 1
ATOM 8991 O O . LEU A 1 1128 ? 3.171 -11.749 3.339 1.00 93.31 1128 LEU A O 1
ATOM 8995 N N . ILE A 1 1129 ? 4.718 -12.481 4.786 1.00 92.81 1129 ILE A N 1
ATOM 8996 C CA . ILE A 1 1129 ? 4.128 -11.887 5.993 1.00 92.81 1129 ILE A CA 1
ATOM 8997 C C . ILE A 1 1129 ? 4.458 -10.398 6.058 1.00 92.81 1129 ILE A C 1
ATOM 8999 O O . ILE A 1 1129 ? 3.561 -9.558 6.121 1.00 92.81 1129 ILE A O 1
ATOM 9003 N N . ALA A 1 1130 ? 5.748 -10.076 5.971 1.00 91.38 1130 ALA A N 1
ATOM 9004 C CA . ALA A 1 1130 ? 6.275 -8.719 5.953 1.00 91.38 1130 ALA A CA 1
ATOM 9005 C C . ALA A 1 1130 ? 7.621 -8.673 5.227 1.00 91.38 1130 ALA A C 1
ATOM 9007 O O . ALA A 1 1130 ? 8.392 -9.637 5.268 1.00 91.38 1130 ALA A O 1
ATOM 9008 N N . ILE A 1 1131 ? 7.911 -7.517 4.636 1.00 90.94 1131 ILE A N 1
ATOM 9009 C CA . ILE A 1 1131 ? 9.271 -7.084 4.323 1.00 90.94 1131 ILE A CA 1
ATOM 9010 C C . ILE A 1 1131 ? 9.572 -5.867 5.198 1.00 90.94 1131 ILE A C 1
ATOM 9012 O O . ILE A 1 1131 ? 8.741 -4.968 5.348 1.00 90.94 1131 ILE A O 1
ATOM 9016 N N . PHE A 1 1132 ? 10.758 -5.870 5.793 1.00 90.62 1132 PHE A N 1
ATOM 9017 C CA . PHE A 1 1132 ? 11.326 -4.787 6.572 1.00 90.62 1132 PHE A CA 1
ATOM 9018 C C . PHE A 1 1132 ? 12.499 -4.180 5.811 1.00 90.62 1132 PHE A C 1
ATOM 9020 O O . PHE A 1 1132 ? 13.391 -4.907 5.379 1.00 90.62 1132 PHE A O 1
ATOM 9027 N N . THR A 1 1133 ? 12.508 -2.860 5.656 1.00 88.50 1133 THR A N 1
ATOM 9028 C CA . THR A 1 1133 ? 13.548 -2.140 4.907 1.00 88.50 1133 THR A CA 1
ATOM 9029 C C . THR A 1 1133 ? 14.226 -1.094 5.774 1.00 88.50 1133 THR A C 1
ATOM 9031 O O . THR A 1 1133 ? 13.584 -0.504 6.647 1.00 88.50 1133 THR A O 1
ATOM 9034 N N . ARG A 1 1134 ? 15.537 -0.889 5.615 1.00 86.56 1134 ARG A N 1
ATOM 9035 C CA . ARG A 1 1134 ? 16.297 0.002 6.504 1.00 86.56 1134 ARG A CA 1
ATOM 9036 C C . ARG A 1 1134 ? 15.870 1.463 6.354 1.00 86.56 1134 ARG A C 1
ATOM 9038 O O . ARG A 1 1134 ? 15.421 1.905 5.301 1.00 86.56 1134 ARG A O 1
ATOM 9045 N N . LYS A 1 1135 ? 16.042 2.247 7.415 1.00 80.50 1135 LYS A N 1
ATOM 9046 C CA . LYS A 1 1135 ? 15.836 3.696 7.365 1.00 80.50 1135 LYS A CA 1
ATOM 9047 C C . LYS A 1 1135 ? 17.049 4.407 6.768 1.00 80.50 1135 LYS A C 1
ATOM 9049 O O . LYS A 1 1135 ? 18.196 3.987 6.911 1.00 80.50 1135 LYS A O 1
ATOM 9054 N N . MET A 1 1136 ? 16.763 5.523 6.106 1.00 66.12 1136 MET A N 1
ATOM 9055 C CA . MET A 1 1136 ? 17.765 6.456 5.601 1.00 66.12 1136 MET A CA 1
ATOM 9056 C C . MET A 1 1136 ? 18.643 6.963 6.763 1.00 66.12 1136 MET A C 1
ATOM 9058 O O . MET A 1 1136 ? 18.133 7.226 7.854 1.00 66.12 1136 MET A O 1
ATOM 9062 N N . PHE A 1 1137 ? 19.950 7.107 6.527 1.00 60.09 1137 PHE A N 1
ATOM 9063 C CA . PHE A 1 1137 ? 20.961 7.602 7.484 1.00 60.09 1137 PHE A CA 1
ATOM 9064 C C . PHE A 1 1137 ? 21.240 6.756 8.746 1.00 60.09 1137 PHE A C 1
ATOM 9066 O O . PHE A 1 1137 ? 22.022 7.190 9.592 1.00 60.09 1137 PHE A O 1
ATOM 9073 N N . SER A 1 1138 ? 20.669 5.558 8.898 1.00 58.28 1138 SER A N 1
ATOM 9074 C CA . SER A 1 1138 ? 20.969 4.663 10.026 1.00 58.28 1138 SER A CA 1
ATOM 9075 C C . SER A 1 1138 ? 21.818 3.465 9.596 1.00 58.28 1138 SER A C 1
ATOM 9077 O O . SER A 1 1138 ? 21.294 2.534 8.986 1.00 58.28 1138 SER A O 1
ATOM 9079 N N . ASN A 1 1139 ? 23.103 3.465 9.964 1.00 59.38 1139 ASN A N 1
ATOM 9080 C CA . ASN A 1 1139 ? 24.003 2.322 9.751 1.00 59.38 1139 ASN A CA 1
ATOM 9081 C C . ASN A 1 1139 ? 23.691 1.153 10.707 1.00 59.38 1139 ASN A C 1
ATOM 9083 O O . ASN A 1 1139 ? 23.798 -0.008 10.321 1.00 59.38 1139 ASN A O 1
ATOM 9087 N N . ASP A 1 1140 ? 23.267 1.458 11.937 1.00 73.31 1140 ASP A N 1
ATOM 9088 C CA . ASP A 1 1140 ? 22.927 0.467 12.963 1.00 73.31 1140 ASP A CA 1
ATOM 9089 C C . ASP A 1 1140 ? 21.514 -0.092 12.737 1.00 73.31 1140 ASP A C 1
ATOM 9091 O O . ASP A 1 1140 ? 20.545 0.310 13.391 1.00 73.31 1140 ASP A O 1
ATOM 9095 N N . VAL A 1 1141 ? 21.376 -1.008 11.781 1.00 79.69 1141 VAL A N 1
ATOM 9096 C CA . VAL A 1 1141 ? 20.129 -1.748 11.550 1.00 79.69 1141 VAL A CA 1
ATOM 9097 C C . VAL A 1 1141 ? 20.083 -2.968 12.470 1.00 79.69 1141 VAL A C 1
ATOM 9099 O O . VAL A 1 1141 ? 21.014 -3.768 12.502 1.00 79.69 1141 VAL A O 1
ATOM 9102 N N . GLN A 1 1142 ? 18.987 -3.132 13.215 1.00 82.94 1142 GLN A N 1
ATOM 9103 C CA . GLN A 1 1142 ? 18.778 -4.288 14.089 1.00 82.94 1142 GLN A CA 1
ATOM 9104 C C . GLN A 1 1142 ? 17.415 -4.907 13.783 1.00 82.94 1142 GLN A C 1
ATOM 9106 O O . GLN A 1 1142 ? 16.391 -4.299 14.082 1.00 82.94 1142 GLN A O 1
ATOM 9111 N N . ILE A 1 1143 ? 17.389 -6.125 13.241 1.00 85.50 1143 ILE A N 1
ATOM 9112 C CA . ILE A 1 1143 ? 16.169 -6.937 13.141 1.00 85.50 1143 ILE A CA 1
ATOM 9113 C C . ILE A 1 1143 ? 16.145 -7.913 14.317 1.00 85.50 1143 ILE A C 1
ATOM 9115 O O . ILE A 1 1143 ? 17.106 -8.640 14.558 1.00 85.50 1143 ILE A O 1
ATOM 9119 N N . ALA A 1 1144 ? 15.042 -7.924 15.059 1.00 87.06 1144 ALA A N 1
ATOM 9120 C CA . ALA A 1 1144 ? 14.790 -8.870 16.136 1.00 87.06 1144 ALA A CA 1
ATOM 9121 C C . ALA A 1 1144 ? 13.315 -9.271 16.098 1.00 87.06 1144 ALA A C 1
ATOM 9123 O O . ALA A 1 1144 ? 12.430 -8.422 16.255 1.00 87.06 1144 ALA A O 1
ATOM 9124 N N . TYR A 1 1145 ? 13.064 -10.562 15.874 1.00 89.69 1145 TYR A N 1
ATOM 9125 C CA . TYR A 1 1145 ? 11.723 -11.109 15.720 1.00 89.69 1145 TYR 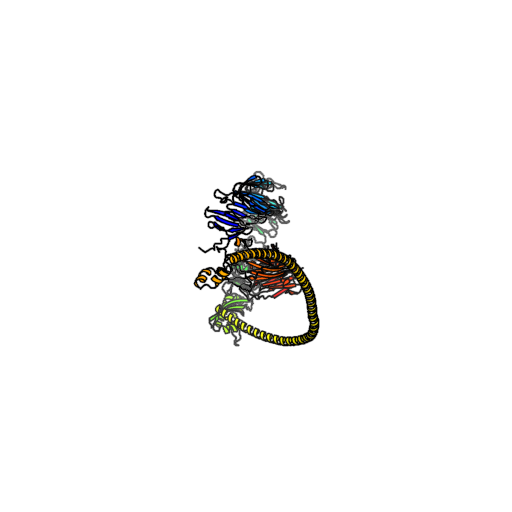A CA 1
ATOM 9126 C C . TYR A 1 1145 ? 11.516 -12.383 16.539 1.00 89.69 1145 TYR A C 1
ATOM 9128 O O . TYR A 1 1145 ? 12.459 -13.109 16.849 1.00 89.69 1145 TYR A O 1
ATOM 9136 N N . GLN A 1 1146 ? 10.257 -12.652 16.866 1.00 88.06 1146 GLN A N 1
ATOM 9137 C CA . GLN A 1 1146 ? 9.796 -13.899 17.458 1.00 88.06 1146 GLN A CA 1
ATOM 9138 C C . GLN A 1 1146 ? 8.485 -14.294 16.779 1.00 88.06 1146 GLN A C 1
ATOM 9140 O O . GLN A 1 1146 ? 7.551 -13.491 16.718 1.00 88.06 1146 GLN A O 1
ATOM 9145 N N . ALA A 1 1147 ? 8.413 -15.523 16.276 1.00 87.75 1147 ALA A N 1
ATOM 9146 C CA . ALA A 1 1147 ? 7.228 -16.063 15.623 1.00 87.75 1147 ALA A CA 1
ATOM 9147 C C . ALA A 1 1147 ? 6.705 -17.303 16.363 1.00 87.75 1147 ALA A C 1
ATOM 9149 O O . ALA A 1 1147 ? 7.481 -18.100 16.887 1.00 87.75 1147 ALA A O 1
ATOM 9150 N N . SER A 1 1148 ? 5.385 -17.473 16.393 1.00 86.88 1148 SER A N 1
ATOM 9151 C CA . SER A 1 1148 ? 4.703 -18.664 16.901 1.00 86.88 1148 SER A CA 1
ATOM 9152 C C . SER A 1 1148 ? 3.528 -19.030 15.992 1.00 86.88 1148 SER A C 1
ATOM 9154 O O . SER A 1 1148 ? 2.804 -18.158 15.511 1.00 86.88 1148 SER A O 1
ATOM 9156 N N . GLY A 1 1149 ? 3.357 -20.327 15.724 1.00 83.94 1149 GLY A N 1
ATOM 9157 C CA . GLY A 1 1149 ? 2.298 -20.858 14.863 1.00 83.94 1149 GLY A CA 1
ATOM 9158 C C . GLY A 1 1149 ? 1.348 -21.767 15.639 1.00 83.94 1149 GLY A C 1
ATOM 9159 O O . GLY A 1 1149 ? 1.795 -22.650 16.365 1.00 83.94 1149 GLY A O 1
ATOM 9160 N N . GLU A 1 1150 ? 0.046 -21.566 15.463 1.00 85.62 1150 GLU A N 1
ATOM 9161 C CA . GLU A 1 1150 ? -1.024 -22.372 16.054 1.00 85.62 1150 GLU A CA 1
ATOM 9162 C C . GLU A 1 1150 ? -1.875 -23.003 14.940 1.00 85.62 1150 GLU A C 1
ATOM 9164 O O . GLU A 1 1150 ? -2.306 -22.316 14.012 1.00 85.62 1150 GLU A O 1
ATOM 9169 N N . LEU A 1 1151 ? -2.123 -24.314 15.008 1.00 84.38 1151 LEU A N 1
ATOM 9170 C CA . LEU A 1 1151 ? -2.955 -25.034 14.037 1.00 84.38 1151 LEU A CA 1
ATOM 9171 C C . LEU A 1 1151 ? -4.427 -24.961 14.453 1.00 84.38 1151 LEU A C 1
ATOM 9173 O O . LEU A 1 1151 ? -4.850 -25.687 15.350 1.00 84.38 1151 LEU A O 1
ATOM 9177 N N . LEU A 1 1152 ? -5.229 -24.149 13.767 1.00 80.12 1152 LEU A N 1
ATOM 9178 C CA . LEU A 1 1152 ? -6.656 -23.986 14.061 1.00 80.12 1152 LEU A CA 1
ATOM 9179 C C . LEU A 1 1152 ? -7.462 -25.245 13.702 1.00 80.12 1152 LEU A C 1
ATOM 9181 O O . LEU A 1 1152 ? -7.144 -25.943 12.733 1.00 80.12 1152 LEU A O 1
ATOM 9185 N N . ASP A 1 1153 ? -8.514 -25.526 14.474 1.00 69.44 1153 ASP A N 1
ATOM 9186 C CA . ASP A 1 1153 ? -9.518 -26.543 14.135 1.00 69.44 1153 ASP A CA 1
ATOM 9187 C C . ASP A 1 1153 ? -10.460 -26.048 13.017 1.00 69.44 1153 ASP A C 1
ATOM 9189 O O . ASP A 1 1153 ? -10.672 -24.834 12.902 1.00 69.44 1153 ASP A O 1
ATOM 9193 N N . PRO A 1 1154 ? -11.045 -26.951 12.199 1.00 62.41 1154 PRO A N 1
ATOM 9194 C CA . PRO A 1 1154 ? -11.803 -26.574 10.999 1.00 62.41 1154 PRO A CA 1
ATOM 9195 C C . PRO A 1 1154 ? -12.917 -25.543 11.243 1.00 62.41 1154 PRO A C 1
ATOM 9197 O O . PRO A 1 1154 ? -13.034 -24.571 10.495 1.00 62.41 1154 PRO A O 1
ATOM 9200 N N . ASP A 1 1155 ? -13.678 -25.700 12.328 1.00 56.66 1155 ASP A N 1
ATOM 9201 C CA . ASP A 1 1155 ? -14.853 -24.869 12.626 1.00 56.66 1155 ASP A CA 1
ATOM 9202 C C . ASP A 1 1155 ? -14.503 -23.411 12.986 1.00 56.66 1155 ASP A C 1
ATOM 9204 O O . ASP A 1 1155 ? -15.334 -22.510 12.862 1.00 56.66 1155 ASP A O 1
ATOM 9208 N N . HIS A 1 1156 ? -13.255 -23.137 13.388 1.00 53.91 1156 HIS A N 1
ATOM 9209 C CA . HIS A 1 1156 ? -12.802 -21.791 13.766 1.00 53.91 1156 HIS A CA 1
ATOM 9210 C C . HIS A 1 1156 ? -12.409 -20.901 12.572 1.00 53.91 1156 HIS A C 1
ATOM 9212 O O . HIS A 1 1156 ? -12.127 -19.712 12.752 1.00 53.91 1156 HIS A O 1
ATOM 9218 N N . TYR A 1 1157 ? -12.405 -21.437 11.347 1.00 52.50 1157 TYR A N 1
ATOM 9219 C CA . TYR A 1 1157 ? -11.917 -20.743 10.151 1.00 52.50 1157 TYR A CA 1
ATOM 9220 C C . TYR A 1 1157 ? -12.714 -19.473 9.788 1.00 52.50 1157 TYR A C 1
ATOM 9222 O O . TYR A 1 1157 ? -12.131 -18.457 9.410 1.00 52.50 1157 TYR A O 1
ATOM 9230 N N . ILE A 1 1158 ? -14.040 -19.494 9.961 1.00 51.47 1158 ILE A N 1
ATOM 9231 C CA . ILE A 1 1158 ? -14.998 -18.557 9.330 1.00 51.47 1158 ILE A CA 1
ATOM 9232 C C . ILE A 1 1158 ? -14.831 -17.080 9.768 1.00 51.47 1158 ILE A C 1
ATOM 9234 O O . ILE A 1 1158 ? -15.349 -16.174 9.115 1.00 51.47 1158 ILE A O 1
ATOM 9238 N N . ARG A 1 1159 ? -14.100 -16.795 10.857 1.00 50.28 1159 ARG A N 1
ATOM 9239 C CA . ARG A 1 1159 ? -13.917 -15.427 11.399 1.00 50.28 1159 ARG A CA 1
ATOM 9240 C C . ARG A 1 1159 ? -12.466 -14.938 11.465 1.00 50.28 1159 ARG A C 1
ATOM 9242 O O . ARG A 1 1159 ? -12.230 -13.823 11.925 1.00 50.28 1159 ARG A O 1
ATOM 9249 N N . ALA A 1 1160 ? -11.491 -15.733 11.032 1.00 58.59 1160 ALA A N 1
ATOM 9250 C CA . ALA A 1 1160 ? -10.078 -15.388 11.160 1.00 58.59 1160 ALA A CA 1
ATOM 9251 C C . ALA A 1 1160 ? -9.583 -14.559 9.955 1.00 58.59 1160 ALA A C 1
ATOM 9253 O O . ALA A 1 1160 ? -9.548 -15.044 8.827 1.00 58.59 1160 ALA A O 1
ATOM 9254 N N . ARG A 1 1161 ? -9.204 -13.295 10.196 1.00 74.94 1161 ARG A N 1
ATOM 9255 C CA . ARG A 1 1161 ? -8.581 -12.389 9.213 1.00 74.94 1161 ARG A CA 1
ATOM 9256 C C . ARG A 1 1161 ? -7.189 -11.966 9.681 1.00 74.94 1161 ARG A C 1
ATOM 9258 O O . ARG A 1 1161 ? -6.939 -11.910 10.883 1.00 74.94 1161 ARG A O 1
ATOM 9265 N N . ASN A 1 1162 ? -6.329 -11.614 8.727 1.00 84.38 1162 ASN A N 1
ATOM 9266 C CA . ASN A 1 1162 ? -5.007 -11.038 8.976 1.00 84.38 1162 ASN A CA 1
ATOM 9267 C C . ASN A 1 1162 ? -5.124 -9.718 9.759 1.00 84.38 1162 ASN A C 1
ATOM 9269 O O . ASN A 1 1162 ? -5.922 -8.849 9.399 1.00 84.38 1162 ASN A O 1
ATOM 9273 N N . ASN A 1 1163 ? -4.348 -9.589 10.838 1.00 84.75 1163 ASN A N 1
ATOM 9274 C CA . ASN A 1 1163 ? -4.394 -8.465 11.773 1.00 84.75 1163 ASN A CA 1
ATOM 9275 C C . ASN A 1 1163 ? -2.973 -7.927 12.060 1.00 84.75 1163 ASN A C 1
ATOM 9277 O O . ASN A 1 1163 ? -2.181 -8.659 12.650 1.00 84.75 1163 ASN A O 1
ATOM 9281 N N . PRO A 1 1164 ? -2.633 -6.674 11.701 1.00 86.38 1164 PRO A N 1
ATOM 9282 C CA . PRO A 1 1164 ? -3.472 -5.719 10.982 1.00 86.38 1164 PRO A CA 1
ATOM 9283 C C . PRO A 1 1164 ? -3.790 -6.188 9.558 1.00 86.38 1164 PRO A C 1
ATOM 9285 O O . PRO A 1 1164 ? -3.065 -6.997 8.968 1.00 86.38 1164 PRO A O 1
ATOM 9288 N N . ALA A 1 1165 ? -4.883 -5.658 9.009 1.00 86.31 1165 ALA A N 1
ATOM 9289 C CA . ALA A 1 1165 ? -5.257 -5.889 7.620 1.00 86.31 1165 ALA A CA 1
ATOM 9290 C C . ALA A 1 1165 ? -4.119 -5.471 6.670 1.00 86.31 1165 ALA A C 1
ATOM 9292 O O . ALA A 1 1165 ? -3.358 -4.547 6.956 1.00 86.31 1165 ALA A O 1
ATOM 9293 N N . ILE A 1 1166 ? -3.997 -6.168 5.542 1.00 86.56 1166 ILE A N 1
ATOM 9294 C CA . ILE A 1 1166 ? -2.982 -5.876 4.525 1.00 86.56 1166 ILE A CA 1
ATOM 9295 C C . ILE A 1 1166 ? -3.279 -4.495 3.898 1.00 86.56 1166 ILE A C 1
ATOM 9297 O O . ILE A 1 1166 ? -4.421 -4.278 3.482 1.00 86.56 1166 ILE A O 1
ATOM 9301 N N . PRO A 1 1167 ? -2.300 -3.571 3.806 1.00 84.12 1167 PRO A N 1
ATOM 9302 C CA . PRO A 1 1167 ? -2.486 -2.290 3.122 1.00 84.12 1167 PRO A CA 1
ATOM 9303 C C . PRO A 1 1167 ? -2.870 -2.489 1.642 1.00 84.12 1167 PRO A C 1
ATOM 9305 O O . PRO A 1 1167 ? -2.232 -3.310 0.978 1.00 84.12 1167 PRO A O 1
ATOM 9308 N N . PRO A 1 1168 ? -3.850 -1.749 1.081 1.00 81.94 1168 PRO A N 1
ATOM 9309 C CA . PRO A 1 1168 ? -4.288 -1.922 -0.312 1.00 81.94 1168 PRO A CA 1
ATOM 9310 C C . PRO A 1 1168 ? -3.155 -1.834 -1.348 1.00 81.94 1168 PRO A C 1
ATOM 9312 O O . PRO A 1 1168 ? -3.105 -2.630 -2.281 1.00 81.94 1168 PRO A O 1
ATOM 9315 N N . GLN A 1 1169 ? -2.201 -0.926 -1.132 1.00 79.88 1169 GLN A N 1
ATOM 9316 C CA . GLN A 1 1169 ? -1.022 -0.702 -1.979 1.00 79.88 1169 GLN A CA 1
ATOM 9317 C C . GLN A 1 1169 ? -0.015 -1.866 -1.944 1.00 79.88 1169 GLN A C 1
ATOM 9319 O O . GLN A 1 1169 ? 0.858 -1.958 -2.803 1.00 79.88 1169 GLN A O 1
ATOM 9324 N N . ALA A 1 1170 ? -0.109 -2.747 -0.944 1.00 82.69 1170 ALA A N 1
ATOM 9325 C CA . ALA A 1 1170 ? 0.765 -3.901 -0.733 1.00 82.69 1170 ALA A CA 1
ATOM 9326 C C . ALA A 1 1170 ? 0.025 -5.245 -0.929 1.00 82.69 1170 ALA A C 1
ATOM 9328 O O . ALA A 1 1170 ? 0.542 -6.303 -0.563 1.00 82.69 1170 ALA A O 1
ATOM 9329 N N . LEU A 1 1171 ? -1.194 -5.224 -1.484 1.00 85.00 1171 LEU A N 1
ATOM 9330 C CA . LEU A 1 1171 ? -2.089 -6.384 -1.511 1.00 85.00 1171 LEU A CA 1
ATOM 9331 C C . LEU A 1 1171 ? -1.529 -7.571 -2.310 1.00 85.00 1171 LEU A C 1
ATOM 9333 O O . LEU A 1 1171 ? -1.544 -8.696 -1.814 1.00 85.00 1171 LEU A O 1
ATOM 9337 N N . GLY A 1 1172 ? -0.998 -7.326 -3.510 1.00 84.06 1172 GLY A N 1
ATOM 9338 C CA . GLY A 1 1172 ? -0.385 -8.345 -4.366 1.00 84.06 1172 GLY A CA 1
ATOM 9339 C C . GLY A 1 1172 ? 0.934 -8.892 -3.823 1.00 84.06 1172 GLY A C 1
ATOM 9340 O O . GLY A 1 1172 ? 1.219 -10.072 -3.999 1.00 84.06 1172 GLY A O 1
ATOM 9341 N N . LEU A 1 1173 ? 1.699 -8.077 -3.087 1.00 86.81 1173 LEU A N 1
ATOM 9342 C CA . LEU A 1 1173 ? 2.918 -8.510 -2.395 1.00 86.81 1173 LEU A CA 1
ATOM 9343 C C . LEU A 1 1173 ? 2.597 -9.526 -1.282 1.00 86.81 1173 LEU A C 1
ATOM 9345 O O . LEU A 1 1173 ? 3.317 -10.504 -1.098 1.00 86.81 1173 LEU A O 1
ATOM 9349 N N . HIS A 1 1174 ? 1.491 -9.316 -0.567 1.00 89.25 1174 HIS A N 1
ATOM 9350 C CA . HIS A 1 1174 ? 1.050 -10.143 0.560 1.00 89.25 1174 HIS A CA 1
ATOM 9351 C C . HIS A 1 1174 ? -0.039 -11.170 0.199 1.00 89.25 1174 HIS A C 1
ATOM 9353 O O . HIS A 1 1174 ? -0.697 -11.708 1.096 1.00 89.25 1174 HIS A O 1
ATOM 9359 N N . ILE A 1 1175 ? -0.258 -11.464 -1.088 1.00 89.44 1175 ILE A N 1
ATOM 9360 C CA . ILE A 1 1175 ? -1.287 -12.422 -1.507 1.00 89.44 1175 ILE A CA 1
ATOM 9361 C C . ILE A 1 1175 ? -0.915 -13.867 -1.125 1.00 89.44 1175 ILE A C 1
ATOM 9363 O O . ILE A 1 1175 ? 0.257 -14.246 -1.065 1.00 89.44 1175 ILE A O 1
ATOM 9367 N N . LEU A 1 1176 ? -1.935 -14.685 -0.860 1.00 90.44 1176 LEU A N 1
ATOM 9368 C CA . LEU A 1 1176 ? -1.780 -16.124 -0.653 1.00 90.44 1176 LEU A CA 1
ATOM 9369 C C . LEU A 1 1176 ? -1.465 -16.817 -1.984 1.00 90.44 1176 LEU A C 1
ATOM 9371 O O . LEU A 1 1176 ? -2.175 -16.623 -2.972 1.00 90.44 1176 LEU A O 1
ATOM 9375 N N . ARG A 1 1177 ? -0.432 -17.663 -1.994 1.00 91.75 1177 ARG A N 1
ATOM 9376 C CA . ARG A 1 1177 ? -0.062 -18.515 -3.135 1.00 91.75 1177 ARG A CA 1
ATOM 9377 C C . ARG A 1 1177 ? -0.194 -19.992 -2.757 1.00 91.75 1177 ARG A C 1
ATOM 9379 O O . ARG A 1 1177 ? -0.004 -20.324 -1.585 1.00 91.75 1177 ARG A O 1
ATOM 9386 N N . PRO A 1 1178 ? -0.530 -20.893 -3.697 1.00 89.69 1178 PRO A N 1
ATOM 9387 C CA . PRO A 1 1178 ? -0.520 -22.327 -3.428 1.00 89.69 1178 PRO A CA 1
ATOM 9388 C C . PRO A 1 1178 ? 0.901 -22.826 -3.129 1.00 89.69 1178 PRO A C 1
ATOM 9390 O O . PRO A 1 1178 ? 1.891 -22.251 -3.590 1.00 89.69 1178 PRO A O 1
ATOM 9393 N N . VAL A 1 1179 ? 0.989 -23.918 -2.373 1.00 82.44 1179 VAL A N 1
ATOM 9394 C CA . VAL A 1 1179 ? 2.221 -24.690 -2.175 1.00 82.44 1179 VAL A CA 1
ATOM 9395 C C . VAL A 1 1179 ? 2.040 -26.053 -2.827 1.00 82.44 1179 VAL A C 1
ATOM 9397 O O . VAL A 1 1179 ? 1.131 -26.798 -2.453 1.00 82.44 1179 VAL A O 1
ATOM 9400 N N . TYR A 1 1180 ? 2.906 -26.345 -3.795 1.00 59.16 1180 TYR A N 1
ATOM 9401 C CA . TYR A 1 1180 ? 2.962 -27.608 -4.534 1.00 59.16 1180 TYR A CA 1
ATOM 9402 C C . TYR A 1 1180 ? 3.879 -28.632 -3.838 1.00 59.16 1180 TYR A C 1
ATOM 9404 O O . TYR A 1 1180 ? 4.849 -28.204 -3.165 1.00 59.16 1180 TYR A O 1
#

pLDDT: mean 79.32, std 15.15, range [23.33, 95.0]

InterPro domains:
  IPR002499 Major vault protein, N-terminal [PS51224] (58-118)
  IPR002499 Major vault protein, N-terminal [PS51224] (119-171)
  IPR002499 Major vault protein, N-terminal [PS51224] (172-224)
  IPR002499 Major vault protein, N-terminal [PS51224] (225-279)
  IPR002499 Major vault protein, N-terminal [PS51224] (281-329)
  IPR002499 Major vault protein, N-terminal [PS51224] (371-423)
  IPR021870 Major vault protein, shoulder domain [PF11978] (554-672)
  IPR021870 Major vault protein, shoulder domain [cd08825] (544-695)
  IPR036013 Band 7/SPFH domain superfamily [G3DSA:3.30.479.30] (555-671)
  IPR038765 Papain-like cysteine peptidase superfamily [SSF54001] (880-930)
  IPR039059 Major vault protein [PTHR14165] (347-861)
  IPR040989 Major vault protein repeat domain 3 [PF17795] (492-553)
  IPR041134 Major vault protein repeat domain 2 [PF17794] (52-111)
  IPR041134 Major vault protein repeat domain 2 [PF17794] (276-322)
  IPR041136 Major vault protein repeat domain 4 [PF17796] (419-467)
  IPR041139 Major vault protein repeat domain [PF01505] (115-156)
  IPR041139 Major vault protein repeat domain [PF01505] (169-208)
  IPR041139 Major vault protein repeat domain [PF01505] (221-264)
  IPR041139 Major vault protein repeat domain [PF01505] (367-407)
  IPR043023 Major vault protein repeat domain superfamily [G3DSA:2.30.30.550] (116-169)